Protein 5ID6 (pdb70)

Nearest PDB structures (foldseek):
  8y03-assembly1_A  TM=9.997E-01  e=0.000E+00  Lachnospiraceae bacterium ND2006
  8y06-assembly1_A  TM=8.267E-01  e=0.000E+00  Lachnospiraceae bacterium ND2006
  6nme-assembly1_A  TM=9.665E-01  e=0.000E+00  Lachnospiraceae bacterium ND2006
  6nmc-assembly1_A  TM=9.137E-01  e=0.000E+00  Lachnospiraceae bacterium ND2006
  6p7n-assembly1_E  TM=9.676E-01  e=0.000E+00  Lachnospiraceae bacterium ND2006

Foldseek 3Di:
DDFLLVQFWLADWDWDKDKFFWFWDDCQVVLCVVVVLCVLQVVLVVCLVVLLVLLLVVVQVLLVVLLVVDFQPLQVVQLCCAQVLPPDPCPCVVNVVSLLVQLVRQLCSSVVDPCNPPRLDLVCLCPVSCVPDPVNNPVSNSCRLVSVSCNVVSVLQNCSDSPCDPNHLSVLQRLAQVVLLSVVVLCVVCVPLADPCQFCNCLVVLLPVPDGPVQSNDRSCSSVCSRQSVLVSQVCQQQWDCSVDNPIRHHPQVSLVVVCVVVLRLRFGGDGGDHDSAAADFPVRLLVVCLAQPPCPHLLVVLLVLVLVLLVCLVSFDLQQWKFFDDQLQQVLCCQQVNGRCQVVVVLVVVVCVVVPDPVHFQDPVNVVVVVVVSNVQLIDGSVRVCVSPDPPGRSSVSVSVVLNVLSVQLVVLCVVLVVSNDPPDDDDDGDLVCLPNLVNVSNLVSLVVSLVSLVRTDSSDVDGRHSSSSVRSVNVSNVSSVVSVRHVVRSLCNSQDDLFDFDKTFRCSPASQCWWEAAPPQLRVFWYKWADDPWIHIKGDNVQSCVQVDFDLDPVPAKIWTKYAFADPQCVVLCCPCVPVVVCVDDDDPLLVVCVVVVLQADDVHDLVSVLVNLVSSVVSQVVDVVQVVRWDQDADDSNPDPGNVVRRLSCNLGRTDMDTDIGGRVSVVVCCVVSVMITIGDDPCPDPPNDFQDDLVVLVVLCHDPLDSQHKHWTIPKIKMGAAGDAQVPWDKDAAQDWDADDFPQPPDGTDHHRHMDTPPVVRNHGIMMMMTMMMASNRRPDYDDLQLSLLLCLLPDPKAKEWFWDFDLLARIWIFIAILQLFTPFTDGVQKQWDDDPNDITIHRLSVVLVVLVVVCVVSVNRSNSVVVNLVSLLVSLVSVLVVVVVVCVVRVHFYFAALCVVPDDDPSGPQDPVSVLVSVLNQVPLCFADSPDDQVPQRHVSTTGHQFDHDDDSNPAADTGSYHHAHLPLQQQAFLLARDHDPADQADDDLVVLLLVLVQWPAWADPVVRKIKTWHFCVSGHNPVQADVRTFIFIFPDWAWDLVPPCGTDTGRQSVVVVVLCVVQVHDRVDISCSVVLSVDDDVVSRNVVCSVSSAQHDDVVDSQASKHWHRGDHPVGDTDILCVVLDDGRDRAHNHSSRSSSSLSRVLVSLQSVQSNVDDSVCSVPDGSHDDSNSSSVSSRPSSD

Organism: NCBI:txid1410628

Structure (mmCIF, N/CA/C/O backbone):
data_5ID6
#
_entry.id   5ID6
#
_cell.length_a   168.352
_cell.length_b   83.011
_cell.length_c   124.086
_cell.angle_alpha   90.00
_cell.angle_beta   106.72
_cell.angle_gamma   90.00
#
_symmetry.space_group_name_H-M   'C 1 2 1'
#
loop_
_entity.id
_entity.type
_entity.pdbx_description
1 polymer Cpf1
2 polymer "RNA (5'-R(P*AP*AP*UP*UP*UP*CP*UP*AP*CP*UP*AP*AP*GP*UP*GP*UP*AP*GP*AP*UP*C)-3')"
3 non-polymer 'MAGNESIUM ION'
4 water water
#
loop_
_atom_site.group_PDB
_atom_site.id
_atom_site.type_symbol
_atom_site.label_atom_id
_atom_site.label_alt_id
_atom_site.label_comp_id
_atom_site.label_asym_id
_atom_site.label_entity_id
_atom_site.label_seq_id
_atom_site.pdbx_PDB_ins_code
_atom_site.Cartn_x
_atom_site.Cartn_y
_atom_site.Cartn_z
_atom_site.occupancy
_atom_site.B_iso_or_equiv
_atom_site.auth_seq_id
_atom_site.auth_comp_id
_atom_site.auth_asym_id
_atom_site.auth_atom_id
_atom_site.pdbx_PDB_model_num
ATOM 1 N N . ALA A 1 1 ? 46.923 40.745 21.864 1.00 76.12 0 ALA A N 1
ATOM 2 C CA . ALA A 1 1 ? 45.760 40.408 21.053 1.00 78.78 0 ALA A CA 1
ATOM 3 C C . ALA A 1 1 ? 46.078 39.406 19.930 1.00 79.90 0 ALA A C 1
ATOM 4 O O . ALA A 1 1 ? 46.536 39.803 18.863 1.00 77.83 0 ALA A O 1
ATOM 6 N N . ALA A 1 2 ? 45.818 38.116 20.186 1.00 81.03 1 ALA A N 1
ATOM 7 C CA . ALA A 1 2 ? 46.123 37.027 19.245 1.00 71.00 1 ALA A CA 1
ATOM 8 C C . ALA A 1 2 ? 45.213 35.787 19.439 1.00 67.62 1 ALA A C 1
ATOM 9 O O . ALA A 1 2 ? 44.133 35.884 20.004 1.00 71.60 1 ALA A O 1
ATOM 11 N N . SER A 1 3 ? 45.652 34.629 18.955 1.00 60.06 2 SER A N 1
ATOM 12 C CA . SER A 1 3 ? 44.870 33.407 19.087 1.00 58.11 2 SER A CA 1
ATOM 13 C C . SER A 1 3 ? 45.081 32.776 20.449 1.00 61.40 2 SER A C 1
ATOM 14 O O . SER A 1 3 ? 46.060 33.073 21.144 1.00 66.06 2 SER A O 1
ATOM 17 N N . LYS A 1 4 ? 44.166 31.889 20.829 1.00 51.86 3 LYS A N 1
ATOM 18 C CA . LYS A 1 4 ? 44.256 31.261 22.130 1.00 45.52 3 LYS A CA 1
ATOM 19 C C . LYS A 1 4 ? 45.434 30.293 22.152 1.00 46.43 3 LYS A C 1
ATOM 20 O O . LYS A 1 4 ? 46.140 30.207 23.147 1.00 49.84 3 LYS A O 1
ATOM 26 N N . LEU A 1 5 ? 45.664 29.589 21.050 1.00 44.34 4 LEU A N 1
ATOM 27 C CA . LEU A 1 5 ? 46.850 28.720 20.951 1.00 62.46 4 LEU A CA 1
ATOM 28 C C . LEU A 1 5 ? 48.200 29.431 21.191 1.00 58.99 4 LEU A C 1
ATOM 29 O O . LEU A 1 5 ? 49.087 28.870 21.830 1.00 63.09 4 LEU A O 1
ATOM 34 N N . GLU A 1 6 ? 48.354 30.646 20.668 1.00 63.24 5 GLU A N 1
ATOM 35 C CA . GLU A 1 6 ? 49.589 31.444 20.867 1.00 67.59 5 GLU A CA 1
ATOM 36 C C . GLU A 1 6 ? 50.133 31.416 22.305 1.00 64.96 5 GLU A C 1
ATOM 37 O O . GLU A 1 6 ? 51.340 31.484 22.530 1.00 62.03 5 GLU A O 1
ATOM 43 N N . LYS A 1 7 ? 49.231 31.316 23.275 1.00 55.84 6 LYS A N 1
ATOM 44 C CA . LYS A 1 7 ? 49.623 31.380 24.664 1.00 58.62 6 LYS A CA 1
ATOM 45 C C . LYS A 1 7 ? 50.237 30.066 25.127 1.00 58.78 6 LYS A C 1
ATOM 46 O O . LYS A 1 7 ? 50.728 29.979 26.248 1.00 64.52 6 LYS A O 1
ATOM 52 N N . PHE A 1 8 ? 50.210 29.036 24.283 1.00 54.75 7 PHE A N 1
ATOM 53 C CA . PHE A 1 8 ? 50.590 27.707 24.751 1.00 46.26 7 PHE A CA 1
ATOM 54 C C . PHE A 1 8 ? 51.873 27.146 24.119 1.00 46.65 7 PHE A C 1
ATOM 55 O O . PHE A 1 8 ? 51.843 26.140 23.390 1.00 54.66 7 PHE A O 1
ATOM 63 N N . THR A 1 9 ? 52.998 27.797 24.402 1.00 48.36 8 THR A N 1
ATOM 64 C CA . THR A 1 9 ? 54.303 27.341 23.952 1.00 60.56 8 THR A CA 1
ATOM 65 C C . THR A 1 9 ? 55.295 27.398 25.084 1.00 50.39 8 THR A C 1
ATOM 66 O O . THR A 1 9 ? 55.133 28.182 25.996 1.00 64.38 8 THR A O 1
ATOM 70 N N . ASN A 1 10 ? 56.345 26.587 24.995 1.00 56.94 9 ASN A N 1
ATOM 71 C CA . ASN A 1 10 ? 57.415 26.586 25.976 1.00 52.18 9 ASN A CA 1
ATOM 72 C C . ASN A 1 10 ? 56.851 26.495 27.399 1.00 67.29 9 ASN A C 1
ATOM 73 O O . ASN A 1 10 ? 57.231 27.270 28.272 1.00 61.57 9 ASN A O 1
ATOM 78 N N . CYS A 1 11 ? 55.924 25.555 27.613 1.00 66.88 10 CYS A N 1
ATOM 79 C CA . CYS A 1 11 ? 55.180 25.429 28.876 1.00 59.79 10 CYS A CA 1
ATOM 80 C C . CYS A 1 11 ? 55.805 24.448 29.853 1.00 58.86 10 CYS A C 1
ATOM 81 O O . CYS A 1 11 ? 55.981 24.754 31.028 1.00 56.54 10 CYS A O 1
ATOM 84 N N . TYR A 1 12 ? 56.091 23.248 29.372 1.00 59.97 11 TYR A N 1
ATOM 85 C CA . TYR A 1 12 ? 56.774 22.248 30.174 1.00 57.99 11 TYR A CA 1
ATOM 86 C C . TYR A 1 12 ? 57.646 21.352 29.298 1.00 51.95 11 TYR A C 1
ATOM 87 O O . TYR A 1 12 ? 57.402 21.180 28.109 1.00 53.12 11 TYR A O 1
ATOM 96 N N . SER A 1 13 ? 58.656 20.771 29.918 1.00 53.05 12 SER A N 1
ATOM 97 C CA . SER A 1 13 ? 59.618 19.964 29.220 1.00 55.86 12 SER A CA 1
ATOM 98 C C . SER A 1 13 ? 59.044 18.594 28.968 1.00 49.20 12 SER A C 1
ATOM 99 O O . SER A 1 13 ? 58.155 18.146 29.661 1.00 59.19 12 SER A O 1
ATOM 102 N N . LEU A 1 14 ? 59.566 17.935 27.953 1.00 49.00 13 LEU A N 1
ATOM 103 C CA . LEU A 1 14 ? 59.040 16.654 27.541 1.00 53.12 13 LEU A CA 1
ATOM 104 C C . LEU A 1 14 ? 60.240 15.944 26.973 1.00 58.31 13 LEU A C 1
ATOM 105 O O . LEU A 1 14 ? 61.122 16.580 26.410 1.00 57.21 13 LEU A O 1
ATOM 110 N N . SER A 1 15 ? 60.313 14.637 27.149 1.00 60.09 14 SER A N 1
ATOM 111 C CA . SER A 1 15 ? 61.469 13.935 26.637 1.00 58.92 14 SER A CA 1
ATOM 112 C C . SER A 1 15 ? 61.050 12.811 25.693 1.00 63.59 14 SER A C 1
ATOM 113 O O . SER A 1 15 ? 60.053 12.139 25.927 1.00 57.25 14 SER A O 1
ATOM 116 N N . LYS A 1 16 ? 61.807 12.637 24.606 1.00 71.55 15 LYS A N 1
ATOM 117 C CA . LYS A 1 16 ? 61.526 11.617 23.594 1.00 46.86 15 LYS A CA 1
ATOM 118 C C . LYS A 1 16 ? 62.785 10.904 23.147 1.00 48.08 15 LYS A C 1
ATOM 119 O O . LYS A 1 16 ? 63.883 11.464 23.219 1.00 55.62 15 LYS A O 1
ATOM 125 N N . THR A 1 17 ? 62.649 9.669 22.674 1.00 51.55 16 THR A N 1
ATOM 126 C CA . THR A 1 17 ? 63.800 9.029 22.078 1.00 56.92 16 THR A CA 1
ATOM 127 C C . THR A 1 17 ? 63.577 8.673 20.604 1.00 64.07 16 THR A C 1
ATOM 128 O O . THR A 1 17 ? 62.603 8.007 20.256 1.00 48.88 16 THR A O 1
ATOM 132 N N . LEU A 1 18 ? 64.486 9.161 19.753 1.00 68.83 17 LEU A N 1
ATOM 133 C CA . LEU A 1 18 ? 64.460 8.888 18.316 1.00 61.10 17 LEU A CA 1
ATOM 134 C C . LEU A 1 18 ? 65.253 7.628 18.051 1.00 61.22 17 LEU A C 1
ATOM 135 O O . LEU A 1 18 ? 66.323 7.422 18.639 1.00 59.77 17 LEU A O 1
ATOM 140 N N . ARG A 1 19 ? 64.722 6.775 17.182 1.00 63.07 18 ARG A N 1
ATOM 141 C CA . ARG A 1 19 ? 65.449 5.593 16.747 1.00 62.08 18 ARG A CA 1
ATOM 142 C C . ARG A 1 19 ? 65.978 5.760 15.323 1.00 61.10 18 ARG A C 1
ATOM 143 O O . ARG A 1 19 ? 65.359 6.422 14.481 1.00 57.06 18 ARG A O 1
ATOM 151 N N . PHE A 1 20 ? 67.142 5.171 15.070 1.00 58.15 19 PHE A N 1
ATOM 152 C CA . PHE A 1 20 ? 67.677 5.118 13.725 1.00 58.98 19 PHE A CA 1
ATOM 153 C C . PHE A 1 20 ? 68.323 3.771 13.475 1.00 65.69 19 PHE A C 1
ATOM 154 O O . PHE A 1 20 ? 68.577 3.001 14.400 1.00 63.12 19 PHE A O 1
ATOM 162 N N . LYS A 1 21 ? 68.581 3.505 12.201 1.00 67.20 20 LYS A N 1
ATOM 163 C CA . LYS A 1 21 ? 69.377 2.375 11.766 1.00 64.20 20 LYS A CA 1
ATOM 164 C C . LYS A 1 21 ? 70.812 2.880 11.853 1.00 70.26 20 LYS A C 1
ATOM 165 O O . LYS A 1 21 ? 71.040 4.072 11.658 1.00 66.07 20 LYS A O 1
ATOM 171 N N . ALA A 1 22 ? 71.767 2.008 12.181 1.00 56.02 21 ALA A N 1
ATOM 172 C CA . ALA A 1 22 ? 73.171 2.394 12.149 1.00 72.02 21 ALA A CA 1
ATOM 173 C C . ALA A 1 22 ? 73.954 1.577 11.110 1.00 70.34 21 ALA A C 1
ATOM 174 O O . ALA A 1 22 ? 74.260 0.410 11.349 1.00 76.09 21 ALA A O 1
ATOM 176 N N . ILE A 1 23 ? 74.279 2.185 9.967 1.00 69.59 22 ILE A N 1
ATOM 177 C CA . ILE A 1 23 ? 74.904 1.436 8.854 1.00 65.60 22 ILE A CA 1
ATOM 178 C C . ILE A 1 23 ? 76.425 1.393 8.933 1.00 69.23 22 ILE A C 1
ATOM 179 O O . ILE A 1 23 ? 77.076 2.396 8.653 1.00 69.62 22 ILE A O 1
ATOM 184 N N . PRO A 1 24 ? 76.992 0.227 9.302 1.00 75.80 23 PRO A N 1
ATOM 185 C CA . PRO A 1 24 ? 78.452 0.105 9.450 1.00 75.42 23 PRO A CA 1
ATOM 186 C C . PRO A 1 24 ? 79.128 0.515 8.160 1.00 76.29 23 PRO A C 1
ATOM 187 O O . PRO A 1 24 ? 78.690 0.081 7.104 1.00 77.90 23 PRO A O 1
ATOM 191 N N . VAL A 1 25 ? 80.136 1.378 8.259 1.00 79.24 24 VAL A N 1
ATOM 192 C CA . VAL A 1 25 ? 80.894 1.885 7.111 1.00 78.57 24 VAL A CA 1
ATOM 193 C C . VAL A 1 25 ? 82.257 1.209 6.994 1.00 73.38 24 VAL A C 1
ATOM 194 O O . VAL A 1 25 ? 83.012 1.186 7.955 1.00 86.47 24 VAL A O 1
ATOM 198 N N . GLY A 1 26 ? 82.581 0.680 5.820 1.00 77.84 25 GLY A N 1
ATOM 199 C CA . GLY A 1 26 ? 83.952 0.297 5.512 1.00 76.44 25 GLY A CA 1
ATOM 200 C C . GLY A 1 26 ? 84.376 -1.064 6.024 1.00 83.73 25 GLY A C 1
ATOM 201 O O . GLY A 1 26 ? 83.779 -2.085 5.686 1.00 81.91 25 GLY A O 1
ATOM 202 N N . LYS A 1 27 ? 85.415 -1.083 6.847 1.00 80.00 26 LYS A N 1
ATOM 203 C CA . LYS A 1 27 ? 85.955 -2.344 7.346 1.00 103.48 26 LYS A CA 1
ATOM 204 C C . LYS A 1 27 ? 85.538 -2.587 8.790 1.00 98.30 26 LYS A C 1
ATOM 205 O O . LYS A 1 27 ? 85.890 -3.598 9.392 1.00 91.18 26 LYS A O 1
ATOM 211 N N . THR A 1 28 ? 84.779 -1.633 9.320 1.00 100.89 27 THR A N 1
ATOM 212 C CA . THR A 1 28 ? 84.166 -1.698 10.642 1.00 97.01 27 THR A CA 1
ATOM 213 C C . THR A 1 28 ? 83.592 -3.062 11.008 1.00 90.63 27 THR A C 1
ATOM 214 O O . THR A 1 28 ? 83.935 -3.626 12.054 1.00 85.52 27 THR A O 1
ATOM 218 N N . GLN A 1 29 ? 82.720 -3.588 10.150 1.00 75.92 28 GLN A N 1
ATOM 219 C CA . GLN A 1 29 ? 82.097 -4.883 10.412 1.00 85.52 28 GLN A CA 1
ATOM 220 C C . GLN A 1 29 ? 83.136 -6.013 10.490 1.00 88.22 28 GLN A C 1
ATOM 221 O O . GLN A 1 29 ? 83.081 -6.844 11.403 1.00 92.65 28 GLN A O 1
ATOM 227 N N . GLU A 1 30 ? 84.089 -6.024 9.556 1.00 90.28 29 GLU A N 1
ATOM 228 C CA . GLU A 1 30 ? 85.179 -6.998 9.578 1.00 90.53 29 GLU A CA 1
ATOM 229 C C . GLU A 1 30 ? 85.953 -6.933 10.900 1.00 92.53 29 GLU A C 1
ATOM 230 O O . GLU A 1 30 ? 86.224 -7.953 11.532 1.00 92.57 29 GLU A O 1
ATOM 236 N N . ASN A 1 31 ? 86.302 -5.721 11.311 1.00 92.20 30 ASN A N 1
ATOM 237 C CA . ASN A 1 31 ? 87.021 -5.517 12.554 1.00 94.06 30 ASN A CA 1
ATOM 238 C C . ASN A 1 31 ? 86.195 -5.992 13.750 1.00 98.93 30 ASN A C 1
ATOM 239 O O . ASN A 1 31 ? 86.696 -6.726 14.610 1.00 101.75 30 ASN A O 1
ATOM 244 N N . ILE A 1 32 ? 84.930 -5.575 13.794 1.00 82.85 31 ILE A N 1
ATOM 245 C CA . ILE A 1 32 ? 84.012 -6.015 14.842 1.00 81.57 31 ILE A CA 1
ATOM 246 C C . ILE A 1 32 ? 83.955 -7.539 14.962 1.00 104.57 31 ILE A C 1
ATOM 247 O O . ILE A 1 32 ? 84.022 -8.078 16.068 1.00 107.42 31 ILE A O 1
ATOM 252 N N . ASP A 1 33 ? 83.869 -8.233 13.826 1.00 100.91 32 ASP A N 1
ATOM 253 C CA . ASP A 1 33 ? 83.873 -9.696 13.828 1.00 97.94 32 ASP A CA 1
ATOM 254 C C . ASP A 1 33 ? 85.214 -10.282 14.243 1.00 106.05 32 ASP A C 1
ATOM 255 O O . ASP A 1 33 ? 85.267 -11.181 15.079 1.00 112.64 32 ASP A O 1
ATOM 260 N N . ASN A 1 34 ? 86.297 -9.794 13.648 1.00 107.10 33 ASN A N 1
ATOM 261 C CA . ASN A 1 34 ? 87.610 -10.336 13.968 1.00 113.35 33 ASN A CA 1
ATOM 262 C C . ASN A 1 34 ? 87.913 -10.172 15.450 1.00 106.22 33 ASN A C 1
ATOM 263 O O . ASN A 1 34 ? 88.301 -11.124 16.129 1.00 105.02 33 ASN A O 1
ATOM 268 N N . LYS A 1 35 ? 87.690 -8.966 15.954 1.00 101.32 34 LYS A N 1
ATOM 269 C CA . LYS A 1 35 ? 87.963 -8.667 17.351 1.00 101.22 34 LYS A CA 1
ATOM 270 C C . LYS A 1 35 ? 86.865 -9.242 18.241 1.00 103.97 34 LYS A C 1
ATOM 271 O O . LYS A 1 35 ? 86.917 -9.127 19.467 1.00 92.36 34 LYS A O 1
ATOM 277 N N . ARG A 1 36 ? 85.874 -9.860 17.603 1.00 100.84 35 ARG A N 1
ATOM 278 C CA . ARG A 1 36 ? 84.859 -10.636 18.299 1.00 102.19 35 ARG A CA 1
ATOM 279 C C . ARG A 1 36 ? 84.115 -9.838 19.369 1.00 105.59 35 ARG A C 1
ATOM 280 O O . ARG A 1 36 ? 83.669 -10.395 20.373 1.00 102.11 35 ARG A O 1
ATOM 288 N N . LEU A 1 37 ? 83.977 -8.537 19.135 1.00 108.63 36 LEU A N 1
ATOM 289 C CA . LEU A 1 37 ? 83.381 -7.627 20.108 1.00 108.15 36 LEU A CA 1
ATOM 290 C C . LEU A 1 37 ? 81.939 -7.988 20.472 1.00 102.43 36 LEU A C 1
ATOM 291 O O . LEU A 1 37 ? 81.525 -7.835 21.625 1.00 99.76 36 LEU A O 1
ATOM 296 N N . LEU A 1 38 ? 81.198 -8.498 19.494 1.00 103.09 37 LEU A N 1
ATOM 297 C CA . LEU A 1 38 ? 79.761 -8.710 19.627 1.00 103.59 37 LEU A CA 1
ATOM 298 C C . LEU A 1 38 ? 79.366 -9.835 20.573 1.00 111.07 37 LEU A C 1
ATOM 299 O O . LEU A 1 38 ? 78.471 -9.670 21.413 1.00 110.74 37 LEU A O 1
ATOM 304 N N . VAL A 1 39 ? 80.023 -10.981 20.414 1.00 113.49 38 VAL A N 1
ATOM 305 C CA . VAL A 1 39 ? 79.605 -12.221 21.070 1.00 113.19 38 VAL A CA 1
ATOM 306 C C . VAL A 1 39 ? 79.429 -12.093 22.589 1.00 111.55 38 VAL A C 1
ATOM 307 O O . VAL A 1 39 ? 78.550 -12.732 23.181 1.00 108.00 38 VAL A O 1
ATOM 311 N N . GLU A 1 40 ? 80.250 -11.246 23.202 1.00 114.27 39 GLU A N 1
ATOM 312 C CA . GLU A 1 40 ? 80.097 -10.916 24.613 1.00 117.83 39 GLU A CA 1
ATOM 313 C C . GLU A 1 40 ? 78.658 -10.496 24.922 1.00 112.00 39 GLU A C 1
ATOM 314 O O . GLU A 1 40 ? 78.019 -11.012 25.841 1.00 109.01 39 GLU A O 1
ATOM 320 N N . ASP A 1 41 ? 78.148 -9.565 24.129 1.00 108.24 40 ASP A N 1
ATOM 321 C CA . ASP A 1 41 ? 76.820 -9.020 24.360 1.00 99.93 40 ASP A CA 1
ATOM 322 C C . ASP A 1 41 ? 75.717 -9.984 23.926 1.00 93.71 40 ASP A C 1
ATOM 323 O O . ASP A 1 41 ? 74.583 -9.903 24.402 1.00 94.91 40 ASP A O 1
ATOM 328 N N . GLU A 1 42 ? 76.058 -10.915 23.044 1.00 87.67 41 GLU A N 1
ATOM 329 C CA . GLU A 1 42 ? 75.070 -11.842 22.519 1.00 83.87 41 GLU A CA 1
ATOM 330 C C . GLU A 1 42 ? 74.810 -13.019 23.454 1.00 79.77 41 GLU A C 1
ATOM 331 O O . GLU A 1 42 ? 73.660 -13.425 23.622 1.00 78.71 41 GLU A O 1
ATOM 337 N N . LYS A 1 43 ? 75.860 -13.580 24.053 1.00 77.15 42 LYS A N 1
ATOM 338 C CA . LYS A 1 43 ? 75.645 -14.680 24.992 1.00 83.54 42 LYS A CA 1
ATOM 339 C C . LYS A 1 43 ? 74.930 -14.210 26.251 1.00 93.94 42 LYS A C 1
ATOM 340 O O . LYS A 1 43 ? 74.103 -14.932 26.804 1.00 101.13 42 LYS A O 1
ATOM 346 N N . ARG A 1 44 ? 75.256 -13.004 26.705 1.00 89.82 43 ARG A N 1
ATOM 347 C CA . ARG A 1 44 ? 74.561 -12.413 27.842 1.00 86.06 43 ARG A CA 1
ATOM 348 C C . ARG A 1 44 ? 73.079 -12.426 27.555 1.00 80.47 43 ARG A C 1
ATOM 349 O O . ARG A 1 44 ? 72.279 -12.740 28.422 1.00 81.16 43 ARG A O 1
ATOM 357 N N . ALA A 1 45 ? 72.737 -12.098 26.312 1.00 82.18 44 ALA A N 1
ATOM 358 C CA . ALA A 1 45 ? 71.363 -12.126 25.830 1.00 79.30 44 ALA A CA 1
ATOM 359 C C . ALA A 1 45 ? 70.764 -13.529 25.922 1.00 78.29 44 ALA A C 1
ATOM 360 O O . ALA A 1 45 ? 69.581 -13.686 26.241 1.00 76.53 44 ALA A O 1
ATOM 362 N N . GLU A 1 46 ? 71.587 -14.537 25.642 1.00 80.67 45 GLU A N 1
ATOM 363 C CA . GLU A 1 46 ? 71.198 -15.938 25.787 1.00 85.24 45 GLU A CA 1
ATOM 364 C C . GLU A 1 46 ? 70.982 -16.333 27.257 1.00 89.65 45 GLU A C 1
ATOM 365 O O . GLU A 1 46 ? 69.947 -16.892 27.607 1.00 100.01 45 GLU A O 1
ATOM 371 N N . ASP A 1 47 ? 71.949 -16.036 28.117 1.00 82.75 46 ASP A N 1
ATOM 372 C CA . ASP A 1 47 ? 71.881 -16.459 29.515 1.00 92.92 46 ASP A CA 1
ATOM 373 C C . ASP A 1 47 ? 71.009 -15.576 30.405 1.00 94.74 46 ASP A C 1
ATOM 374 O O . ASP A 1 47 ? 70.799 -15.893 31.580 1.00 95.45 46 ASP A O 1
ATOM 379 N N . TYR A 1 48 ? 70.539 -14.459 29.862 1.00 94.78 47 TYR A N 1
ATOM 380 C CA . TYR A 1 48 ? 69.660 -13.566 30.601 1.00 90.71 47 TYR A CA 1
ATOM 381 C C . TYR A 1 48 ? 68.516 -14.374 31.212 1.00 95.37 47 TYR A C 1
ATOM 382 O O . TYR A 1 48 ? 68.315 -14.354 32.429 1.00 100.84 47 TYR A O 1
ATOM 391 N N . LYS A 1 49 ? 67.799 -15.118 30.372 1.00 94.02 48 LYS A N 1
ATOM 392 C CA . LYS A 1 49 ? 66.688 -15.953 30.827 1.00 94.18 48 LYS A CA 1
ATOM 393 C C . LYS A 1 49 ? 67.136 -16.947 31.913 1.00 96.38 48 LYS A C 1
ATOM 394 O O . LYS A 1 49 ? 66.384 -17.263 32.843 1.00 99.54 48 LYS A O 1
ATOM 400 N N . GLY A 1 50 ? 68.372 -17.418 31.794 1.00 89.77 49 GLY A N 1
ATOM 401 C CA . GLY A 1 50 ? 68.916 -18.392 32.722 1.00 92.50 49 GLY A CA 1
ATOM 402 C C . GLY A 1 50 ? 69.128 -17.791 34.094 1.00 100.64 49 GLY A C 1
ATOM 403 O O . GLY A 1 50 ? 68.686 -18.344 35.102 1.00 106.12 49 GLY A O 1
ATOM 404 N N . VAL A 1 51 ? 69.801 -16.647 34.132 1.00 96.02 50 VAL A N 1
ATOM 405 C CA . VAL A 1 51 ? 70.043 -15.946 35.385 1.00 93.21 50 VAL A CA 1
ATOM 406 C C . VAL A 1 51 ? 68.730 -15.561 36.084 1.00 93.55 50 VAL A C 1
ATOM 407 O O . VAL A 1 51 ? 68.626 -15.600 37.316 1.00 97.38 50 VAL A O 1
ATOM 411 N N . LYS A 1 52 ? 67.723 -15.217 35.291 1.00 90.56 51 LYS A N 1
ATOM 412 C CA . LYS A 1 52 ? 66.417 -14.861 35.834 1.00 89.72 51 LYS A CA 1
ATOM 413 C C . LYS A 1 52 ? 65.848 -15.990 36.680 1.00 90.13 51 LYS A C 1
ATOM 414 O O . LYS A 1 52 ? 65.223 -15.749 37.708 1.00 90.21 51 LYS A O 1
ATOM 420 N N . LYS A 1 53 ? 66.071 -17.223 36.240 1.00 90.64 52 LYS A N 1
ATOM 421 C CA . LYS A 1 53 ? 65.559 -18.382 36.954 1.00 88.96 52 LYS A CA 1
ATOM 422 C C . LYS A 1 53 ? 66.295 -18.539 38.274 1.00 87.59 52 LYS A C 1
ATOM 423 O O . LYS A 1 53 ? 65.698 -18.911 39.280 1.00 89.85 52 LYS A O 1
ATOM 429 N N . LEU A 1 54 ? 67.588 -18.236 38.266 1.00 85.23 53 LEU A N 1
ATOM 430 C CA . LEU A 1 54 ? 68.386 -18.303 39.473 1.00 90.32 53 LEU A CA 1
ATOM 431 C C . LEU A 1 54 ? 68.001 -17.184 40.448 1.00 93.96 53 LEU A C 1
ATOM 432 O O . LEU A 1 54 ? 68.068 -17.364 41.665 1.00 98.74 53 LEU A O 1
ATOM 437 N N . LEU A 1 55 ? 67.602 -16.029 39.924 1.00 93.15 54 LEU A N 1
ATOM 438 C CA . LEU A 1 55 ? 67.090 -14.963 40.790 1.00 93.93 54 LEU A CA 1
ATOM 439 C C . LEU A 1 55 ? 65.776 -15.386 41.452 1.00 96.74 54 LEU A C 1
ATOM 440 O O . LEU A 1 55 ? 65.578 -15.165 42.642 1.00 103.66 54 LEU A O 1
ATOM 445 N N . ASP A 1 56 ? 64.889 -16.002 40.674 1.00 93.37 55 ASP A N 1
ATOM 446 C CA . ASP A 1 56 ? 63.670 -16.594 41.212 1.00 89.25 55 ASP A CA 1
ATOM 447 C C . ASP A 1 56 ? 63.972 -17.670 42.258 1.00 94.76 55 ASP A C 1
ATOM 448 O O . ASP A 1 56 ? 63.166 -17.916 43.153 1.00 97.91 55 ASP A O 1
ATOM 453 N N . ARG A 1 57 ? 65.126 -18.319 42.145 1.00 96.37 56 ARG A N 1
ATOM 454 C CA . ARG A 1 57 ? 65.471 -19.352 43.101 1.00 98.36 56 ARG A CA 1
ATOM 455 C C . ARG A 1 57 ? 65.698 -18.711 44.458 1.00 100.13 56 ARG A C 1
ATOM 456 O O . ARG A 1 57 ? 65.024 -19.057 45.425 1.00 104.04 56 ARG A O 1
ATOM 464 N N . TYR A 1 58 ? 66.623 -17.759 44.525 1.00 97.66 57 TYR A N 1
ATOM 465 C CA . TYR A 1 58 ? 66.909 -17.088 45.790 1.00 99.95 57 TYR A CA 1
ATOM 466 C C . TYR A 1 58 ? 65.691 -16.344 46.346 1.00 100.32 57 TYR A C 1
ATOM 467 O O . TYR A 1 58 ? 65.509 -16.238 47.562 1.00 103.98 57 TYR A O 1
ATOM 476 N N . TYR A 1 59 ? 64.867 -15.822 45.451 1.00 97.38 58 TYR A N 1
ATOM 477 C CA . TYR A 1 59 ? 63.647 -15.150 45.853 1.00 97.47 58 TYR A CA 1
ATOM 478 C C . TYR A 1 59 ? 62.731 -16.129 46.584 1.00 101.19 58 TYR A C 1
ATOM 479 O O . TYR A 1 59 ? 62.066 -15.760 47.549 1.00 102.76 58 TYR A O 1
ATOM 488 N N . LEU A 1 60 ? 62.716 -17.382 46.131 1.00 99.95 59 LEU A N 1
ATOM 489 C CA . LEU A 1 60 ? 61.821 -18.391 46.691 1.00 97.92 59 LEU A CA 1
ATOM 490 C C . LEU A 1 60 ? 62.348 -18.966 48.010 1.00 105.50 59 LEU A C 1
ATOM 491 O O . LEU A 1 60 ? 61.572 -19.373 48.877 1.00 101.84 59 LEU A O 1
ATOM 496 N N . SER A 1 61 ? 63.669 -19.012 48.148 1.00 111.17 60 SER A N 1
ATOM 497 C CA . SER A 1 61 ? 64.275 -19.361 49.419 1.00 114.24 60 SER A CA 1
ATOM 498 C C . SER A 1 61 ? 64.008 -18.237 50.410 1.00 119.39 60 SER A C 1
ATOM 499 O O . SER A 1 61 ? 63.727 -18.481 51.586 1.00 124.99 60 SER A O 1
ATOM 502 N N . PHE A 1 62 ? 64.101 -17.003 49.925 1.00 116.89 61 PHE A N 1
ATOM 503 C CA . PHE A 1 62 ? 63.829 -15.833 50.750 1.00 110.44 61 PHE A CA 1
ATOM 504 C C . PHE A 1 62 ? 62.396 -15.843 51.270 1.00 106.49 61 PHE A C 1
ATOM 505 O O . PHE A 1 62 ? 62.181 -15.843 52.486 1.00 104.06 61 PHE A O 1
ATOM 513 N N . ILE A 1 63 ? 61.431 -15.839 50.344 1.00 99.32 62 ILE A N 1
ATOM 514 C CA . ILE A 1 63 ? 60.009 -15.920 50.683 1.00 97.09 62 ILE A CA 1
ATOM 515 C C . ILE A 1 63 ? 59.755 -17.012 51.719 1.00 104.18 62 ILE A C 1
ATOM 516 O O . ILE A 1 63 ? 58.913 -16.866 52.609 1.00 107.34 62 ILE A O 1
ATOM 521 N N . ASN A 1 64 ? 60.513 -18.094 51.622 1.00 104.67 63 ASN A N 1
ATOM 522 C CA . ASN A 1 64 ? 60.389 -19.164 52.593 1.00 111.97 63 ASN A CA 1
ATOM 523 C C . ASN A 1 64 ? 61.270 -19.049 53.827 1.00 119.54 63 ASN A C 1
ATOM 524 O O . ASN A 1 64 ? 61.357 -19.992 54.603 1.00 124.58 63 ASN A O 1
ATOM 529 N N . ASP A 1 65 ? 61.938 -17.916 54.004 1.00 121.08 64 ASP A N 1
ATOM 530 C CA . ASP A 1 65 ? 62.609 -17.658 55.268 1.00 124.14 64 ASP A CA 1
ATOM 531 C C . ASP A 1 65 ? 61.656 -16.811 56.091 1.00 117.75 64 ASP A C 1
ATOM 532 O O . ASP A 1 65 ? 61.481 -17.031 57.293 1.00 119.98 64 ASP A O 1
ATOM 537 N N . VAL A 1 66 ? 61.020 -15.853 55.427 1.00 104.09 65 VAL A N 1
ATOM 538 C CA . VAL A 1 66 ? 60.078 -14.977 56.097 1.00 105.56 65 VAL A CA 1
ATOM 539 C C . VAL A 1 66 ? 58.824 -15.746 56.491 1.00 112.71 65 VAL A C 1
ATOM 540 O O . VAL A 1 66 ? 58.258 -15.510 57.555 1.00 115.54 65 VAL A O 1
ATOM 544 N N . LEU A 1 67 ? 58.398 -16.673 55.638 1.00 114.23 66 LEU A N 1
ATOM 545 C CA . LEU A 1 67 ? 57.148 -17.394 55.874 1.00 112.80 66 LEU A CA 1
ATOM 546 C C . LEU A 1 67 ? 57.240 -18.475 56.960 1.00 118.85 66 LEU A C 1
ATOM 547 O O . LEU A 1 67 ? 56.259 -18.725 57.667 1.00 124.45 66 LEU A O 1
ATOM 552 N N . HIS A 1 68 ? 58.409 -19.097 57.112 1.00 117.42 67 HIS A N 1
ATOM 553 C CA . HIS A 1 68 ? 58.621 -20.044 58.208 1.00 123.05 67 HIS A CA 1
ATOM 554 C C . HIS A 1 68 ? 58.555 -19.343 59.560 1.00 121.28 67 HIS A C 1
ATOM 555 O O . HIS A 1 68 ? 58.332 -19.986 60.578 1.00 118.68 67 HIS A O 1
ATOM 562 N N . SER A 1 69 ? 58.745 -18.026 59.557 1.00 120.48 68 SER A N 1
ATOM 563 C CA . SER A 1 69 ? 59.027 -17.281 60.777 1.00 122.06 68 SER A CA 1
ATOM 564 C C . SER A 1 69 ? 57.850 -16.445 61.248 1.00 127.84 68 SER A C 1
ATOM 565 O O . SER A 1 69 ? 57.988 -15.636 62.167 1.00 133.99 68 SER A O 1
ATOM 568 N N . ILE A 1 70 ? 56.688 -16.639 60.642 1.00 127.12 69 ILE A N 1
ATOM 569 C CA . ILE A 1 70 ? 55.592 -15.705 60.875 1.00 127.05 69 ILE A CA 1
ATOM 570 C C . ILE A 1 70 ? 54.399 -16.233 61.669 1.00 126.05 69 ILE A C 1
ATOM 571 O O . ILE A 1 70 ? 53.892 -17.322 61.408 1.00 127.02 69 ILE A O 1
ATOM 576 N N . LYS A 1 71 ? 53.968 -15.433 62.642 1.00 123.74 70 LYS A N 1
ATOM 577 C CA . LYS A 1 71 ? 52.730 -15.671 63.371 1.00 119.18 70 LYS A CA 1
ATOM 578 C C . LYS A 1 71 ? 51.771 -14.480 63.218 1.00 115.93 70 LYS A C 1
ATOM 579 O O . LYS A 1 71 ? 52.003 -13.400 63.761 1.00 114.56 70 LYS A O 1
ATOM 585 N N . LEU A 1 72 ? 50.696 -14.680 62.465 1.00 114.66 71 LEU A N 1
ATOM 586 C CA . LEU A 1 72 ? 49.696 -13.639 62.259 1.00 113.52 71 LEU A CA 1
ATOM 587 C C . LEU A 1 72 ? 48.907 -13.356 63.537 1.00 117.16 71 LEU A C 1
ATOM 588 O O . LEU A 1 72 ? 48.224 -14.241 64.056 1.00 118.01 71 LEU A O 1
ATOM 593 N N . LYS A 1 73 ? 48.999 -12.125 64.037 1.00 119.20 72 LYS A N 1
ATOM 594 C CA . LYS A 1 73 ? 48.278 -11.724 65.246 1.00 122.27 72 LYS A CA 1
ATOM 595 C C . LYS A 1 73 ? 46.840 -11.331 64.933 1.00 119.26 72 LYS A C 1
ATOM 596 O O . LYS A 1 73 ? 45.901 -11.725 65.627 1.00 119.01 72 LYS A O 1
ATOM 602 N N . ASN A 1 74 ? 46.691 -10.553 63.870 1.00 119.37 73 ASN A N 1
ATOM 603 C CA . ASN A 1 74 ? 45.397 -10.152 63.337 1.00 120.99 73 ASN A CA 1
ATOM 604 C C . ASN A 1 74 ? 44.472 -11.349 63.063 1.00 126.82 73 ASN A C 1
ATOM 605 O O . ASN A 1 74 ? 43.247 -11.226 63.091 1.00 130.40 73 ASN A O 1
ATOM 610 N N . LEU A 1 75 ? 45.079 -12.503 62.807 1.00 127.72 74 LEU A N 1
ATOM 611 C CA . LEU A 1 75 ? 44.374 -13.710 62.376 1.00 124.92 74 LEU A CA 1
ATOM 612 C C . LEU A 1 75 ? 43.264 -14.207 63.302 1.00 128.24 74 LEU A C 1
ATOM 613 O O . LEU A 1 75 ? 42.136 -14.426 62.860 1.00 130.79 74 LEU A O 1
ATOM 618 N N . ASN A 1 76 ? 43.586 -14.406 64.576 1.00 126.22 75 ASN A N 1
ATOM 619 C CA . ASN A 1 76 ? 42.680 -15.117 65.468 1.00 123.28 75 ASN A CA 1
ATOM 620 C C . ASN A 1 76 ? 41.343 -14.418 65.683 1.00 120.41 75 ASN A C 1
ATOM 621 O O . ASN A 1 76 ? 40.324 -15.071 65.901 1.00 121.80 75 ASN A O 1
ATOM 626 N N . ASN A 1 77 ? 41.346 -13.094 65.612 1.00 115.44 76 ASN A N 1
ATOM 627 C CA . ASN A 1 77 ? 40.097 -12.353 65.615 1.00 113.23 76 ASN A CA 1
ATOM 628 C C . ASN A 1 77 ? 39.414 -12.498 64.272 1.00 109.82 76 ASN A C 1
ATOM 629 O O . ASN A 1 77 ? 38.183 -12.562 64.184 1.00 109.45 76 ASN A O 1
ATOM 634 N N . TYR A 1 78 ? 40.234 -12.545 63.226 1.00 107.90 77 TYR A N 1
ATOM 635 C CA . TYR A 1 78 ? 39.747 -12.547 61.849 1.00 99.76 77 TYR A CA 1
ATOM 636 C C . TYR A 1 78 ? 38.931 -13.790 61.532 1.00 89.96 77 TYR A C 1
ATOM 637 O O . TYR A 1 78 ? 37.819 -13.678 61.020 1.00 85.36 77 TYR A O 1
ATOM 646 N N . ILE A 1 79 ? 39.489 -14.963 61.818 1.00 91.60 78 ILE A N 1
ATOM 647 C CA . ILE A 1 79 ? 38.768 -16.218 61.630 1.00 101.87 78 ILE A CA 1
ATOM 648 C C . ILE A 1 79 ? 37.392 -16.148 62.286 1.00 108.04 78 ILE A C 1
ATOM 649 O O . ILE A 1 79 ? 36.379 -16.378 61.623 1.00 104.17 78 ILE A O 1
ATOM 654 N N . SER A 1 80 ? 37.367 -15.793 63.573 1.00 115.89 79 SER A N 1
ATOM 655 C CA . SER A 1 80 ? 36.123 -15.566 64.320 1.00 116.10 79 SER A CA 1
ATOM 656 C C . SER A 1 80 ? 35.172 -14.611 63.597 1.00 112.51 79 SER A C 1
ATOM 657 O O . SER A 1 80 ? 34.078 -15.008 63.202 1.00 111.57 79 SER A O 1
ATOM 660 N N . LEU A 1 81 ? 35.601 -13.367 63.398 1.00 108.33 80 LEU A N 1
ATOM 661 C CA . LEU A 1 81 ? 34.802 -12.380 62.666 1.00 109.96 80 LEU A CA 1
ATOM 662 C C . LEU A 1 81 ? 34.440 -12.799 61.236 1.00 114.39 80 LEU A C 1
ATOM 663 O O . LEU A 1 81 ? 33.555 -12.204 60.620 1.00 116.10 80 LEU A O 1
ATOM 668 N N . PHE A 1 82 ? 35.125 -13.813 60.712 1.00 113.60 81 PHE A N 1
ATOM 669 C CA . PHE A 1 82 ? 34.847 -14.310 59.371 1.00 110.94 81 PHE A CA 1
ATOM 670 C C . PHE A 1 82 ? 33.663 -15.270 59.361 1.00 108.07 81 PHE A C 1
ATOM 671 O O . PHE A 1 82 ? 32.651 -15.016 58.714 1.00 107.42 81 PHE A O 1
ATOM 679 N N . ARG A 1 83 ? 33.790 -16.380 60.074 1.00 110.59 82 ARG A N 1
ATOM 680 C CA . ARG A 1 83 ? 32.734 -17.385 60.074 1.00 115.53 82 ARG A CA 1
ATOM 681 C C . ARG A 1 83 ? 31.596 -17.034 61.033 1.00 119.22 82 ARG A C 1
ATOM 682 O O . ARG A 1 83 ? 30.749 -17.871 61.344 1.00 121.26 82 ARG A O 1
ATOM 690 N N . LYS A 1 84 ? 31.567 -15.779 61.474 1.00 123.51 83 LYS A N 1
ATOM 691 C CA . LYS A 1 84 ? 30.487 -15.253 62.311 1.00 130.31 83 LYS A CA 1
ATOM 692 C C . LYS A 1 84 ? 29.109 -15.262 61.626 1.00 128.22 83 LYS A C 1
ATOM 693 O O . LYS A 1 84 ? 28.168 -14.651 62.138 1.00 129.77 83 LYS A O 1
ATOM 699 N N . LYS A 1 85 ? 28.990 -15.948 60.488 1.00 125.63 84 LYS A N 1
ATOM 700 C CA . LYS A 1 85 ? 27.751 -15.962 59.706 1.00 126.90 84 LYS A CA 1
ATOM 701 C C . LYS A 1 85 ? 27.359 -14.516 59.410 1.00 125.14 84 LYS A C 1
ATOM 702 O O . LYS A 1 85 ? 26.196 -14.129 59.520 1.00 119.49 84 LYS A O 1
ATOM 708 N N . THR A 1 86 ? 28.378 -13.743 59.026 1.00 132.40 85 THR A N 1
ATOM 709 C CA . THR A 1 86 ? 28.333 -12.282 58.844 1.00 136.05 85 THR A CA 1
ATOM 710 C C . THR A 1 86 ? 27.425 -11.508 59.827 1.00 140.10 85 THR A C 1
ATOM 711 O O . THR A 1 86 ? 27.909 -10.925 60.804 1.00 142.30 85 THR A O 1
ATOM 715 N N . ARG A 1 87 ? 26.119 -11.527 59.572 1.00 138.78 86 ARG A N 1
ATOM 716 C CA . ARG A 1 87 ? 25.148 -10.660 60.250 1.00 137.98 86 ARG A CA 1
ATOM 717 C C . ARG A 1 87 ? 25.332 -9.175 59.890 1.00 141.00 86 ARG A C 1
ATOM 718 O O . ARG A 1 87 ? 24.702 -8.301 60.483 1.00 144.60 86 ARG A O 1
ATOM 726 N N . THR A 1 88 ? 26.216 -8.918 58.927 1.00 141.50 87 THR A N 1
ATOM 727 C CA . THR A 1 88 ? 26.280 -7.660 58.174 1.00 143.48 87 THR A CA 1
ATOM 728 C C . THR A 1 88 ? 26.058 -6.356 58.953 1.00 146.92 87 THR A C 1
ATOM 729 O O . THR A 1 88 ? 26.644 -6.153 60.011 1.00 147.26 87 THR A O 1
ATOM 733 N N . GLU A 1 89 ? 25.217 -5.480 58.399 1.00 147.04 88 GLU A N 1
ATOM 734 C CA . GLU A 1 89 ? 24.936 -4.156 58.967 1.00 145.52 88 GLU A CA 1
ATOM 735 C C . GLU A 1 89 ? 26.219 -3.341 59.127 1.00 142.72 88 GLU A C 1
ATOM 736 O O . GLU A 1 89 ? 26.334 -2.509 60.031 1.00 143.48 88 GLU A O 1
ATOM 742 N N . LYS A 1 90 ? 27.178 -3.593 58.239 1.00 137.24 89 LYS A N 1
ATOM 743 C CA . LYS A 1 90 ? 28.523 -3.032 58.347 1.00 132.24 89 LYS A CA 1
ATOM 744 C C . LYS A 1 90 ? 29.200 -3.332 59.696 1.00 131.18 89 LYS A C 1
ATOM 745 O O . LYS A 1 90 ? 30.110 -2.613 60.109 1.00 130.14 89 LYS A O 1
ATOM 751 N N . GLU A 1 91 ? 28.752 -4.385 60.380 1.00 131.95 90 GLU A N 1
ATOM 752 C CA . GLU A 1 91 ? 29.518 -4.938 61.491 1.00 135.42 90 GLU A CA 1
ATOM 753 C C . GLU A 1 91 ? 30.686 -5.651 60.846 1.00 134.46 90 GLU A C 1
ATOM 754 O O . GLU A 1 91 ? 31.781 -5.711 61.403 1.00 135.72 90 GLU A O 1
ATOM 760 N N . ASN A 1 92 ? 30.423 -6.200 59.661 1.00 130.70 91 ASN A N 1
ATOM 761 C CA . ASN A 1 92 ? 31.432 -6.873 58.852 1.00 124.00 91 ASN A CA 1
ATOM 762 C C . ASN A 1 92 ? 32.459 -5.886 58.310 1.00 120.00 91 ASN A C 1
ATOM 763 O O . ASN A 1 92 ? 33.583 -6.259 57.981 1.00 121.57 91 ASN A O 1
ATOM 768 N N . LYS A 1 93 ? 32.059 -4.623 58.213 1.00 117.45 92 LYS A N 1
ATOM 769 C CA . LYS A 1 93 ? 32.972 -3.567 57.799 1.00 117.16 92 LYS A CA 1
ATOM 770 C C . LYS A 1 93 ? 34.164 -3.483 58.744 1.00 121.70 92 LYS A C 1
ATOM 771 O O . LYS A 1 93 ? 35.300 -3.313 58.299 1.00 125.18 92 LYS A O 1
ATOM 777 N N . GLU A 1 94 ? 33.894 -3.610 60.040 1.00 122.69 93 GLU A N 1
ATOM 778 C CA . GLU A 1 94 ? 34.945 -3.701 61.042 1.00 128.31 93 GLU A CA 1
ATOM 779 C C . GLU A 1 94 ? 35.967 -4.747 60.592 1.00 135.63 93 GLU A C 1
ATOM 780 O O . GLU A 1 94 ? 37.172 -4.493 60.594 1.00 138.26 93 GLU A O 1
ATOM 786 N N . LEU A 1 95 ? 35.467 -5.905 60.165 1.00 137.67 94 LEU A N 1
ATOM 787 C CA . LEU A 1 95 ? 36.313 -7.011 59.709 1.00 135.15 94 LEU A CA 1
ATOM 788 C C . LEU A 1 95 ? 37.080 -6.738 58.411 1.00 135.49 94 LEU A C 1
ATOM 789 O O . LEU A 1 95 ? 38.243 -7.109 58.290 1.00 136.44 94 LEU A O 1
ATOM 794 N N . GLU A 1 96 ? 36.430 -6.112 57.434 1.00 135.75 95 GLU A N 1
ATOM 795 C CA . GLU A 1 96 ? 37.072 -5.875 56.138 1.00 133.85 95 GLU A CA 1
ATOM 796 C C . GLU A 1 96 ? 38.306 -4.991 56.263 1.00 128.98 95 GLU A C 1
ATOM 797 O O . GLU A 1 96 ? 39.124 -4.930 55.352 1.00 125.54 95 GLU A O 1
ATOM 803 N N . ASN A 1 97 ? 38.424 -4.307 57.396 1.00 128.96 96 ASN A N 1
ATOM 804 C CA . ASN A 1 97 ? 39.616 -3.540 57.720 1.00 124.76 96 ASN A CA 1
ATOM 805 C C . ASN A 1 97 ? 40.604 -4.411 58.475 1.00 123.26 96 ASN A C 1
ATOM 806 O O . ASN A 1 97 ? 41.796 -4.131 58.500 1.00 124.64 96 ASN A O 1
ATOM 811 N N . LEU A 1 98 ? 40.096 -5.475 59.086 1.00 121.07 97 LEU A N 1
ATOM 812 C CA . LEU A 1 98 ? 40.956 -6.466 59.716 1.00 122.07 97 LEU A CA 1
ATOM 813 C C . LEU A 1 98 ? 41.663 -7.288 58.632 1.00 125.52 97 LEU A C 1
ATOM 814 O O . LEU A 1 98 ? 42.820 -7.682 58.794 1.00 128.64 97 LEU A O 1
ATOM 819 N N . GLU A 1 99 ? 40.964 -7.536 57.526 1.00 122.04 98 GLU A N 1
ATOM 820 C CA . GLU A 1 99 ? 41.541 -8.275 56.405 1.00 117.98 98 GLU A CA 1
ATOM 821 C C . GLU A 1 99 ? 42.795 -7.578 55.885 1.00 118.08 98 GLU A C 1
ATOM 822 O O . GLU A 1 99 ? 43.872 -8.168 55.874 1.00 120.76 98 GLU A O 1
ATOM 828 N N . ILE A 1 100 ? 42.644 -6.318 55.476 1.00 113.27 99 ILE A N 1
ATOM 829 C CA . ILE A 1 100 ? 43.733 -5.531 54.898 1.00 106.18 99 ILE A CA 1
ATOM 830 C C . ILE A 1 100 ? 44.976 -5.575 55.778 1.00 109.58 99 ILE A C 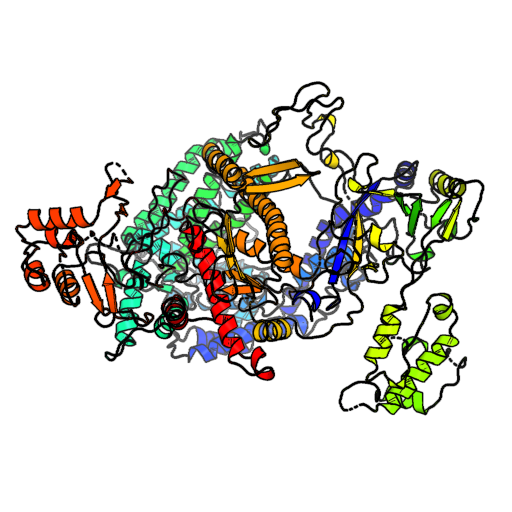1
ATOM 831 O O . ILE A 1 100 ? 46.099 -5.618 55.279 1.00 110.77 99 ILE A O 1
ATOM 836 N N . ASN A 1 101 ? 44.764 -5.580 57.091 1.00 111.25 100 ASN A N 1
ATOM 837 C CA . ASN A 1 101 ? 45.871 -5.627 58.045 1.00 115.84 100 ASN A CA 1
ATOM 838 C C . ASN A 1 101 ? 46.524 -7.008 58.151 1.00 110.06 100 ASN A C 1
ATOM 839 O O . ASN A 1 101 ? 47.594 -7.151 58.753 1.00 109.47 100 ASN A O 1
ATOM 844 N N . LEU A 1 102 ? 45.875 -8.027 57.590 1.00 106.73 101 LEU A N 1
ATOM 845 C CA . LEU A 1 102 ? 46.494 -9.347 57.513 1.00 105.59 101 LEU A CA 1
ATOM 846 C C . LEU A 1 102 ? 47.540 -9.325 56.403 1.00 109.80 101 LEU A C 1
ATOM 847 O O . LEU A 1 102 ? 48.638 -9.859 56.567 1.00 110.81 101 LEU A O 1
ATOM 852 N N . ARG A 1 103 ? 47.192 -8.692 55.281 1.00 113.33 102 ARG A N 1
ATOM 853 C CA . ARG A 1 103 ? 48.121 -8.514 54.164 1.00 115.00 102 ARG A CA 1
ATOM 854 C C . ARG A 1 103 ? 49.207 -7.515 54.549 1.00 118.32 102 ARG A C 1
ATOM 855 O O . ARG A 1 103 ? 50.363 -7.645 54.134 1.00 123.49 102 ARG A O 1
ATOM 863 N N . LYS A 1 104 ? 48.820 -6.519 55.345 1.00 113.41 103 LYS A N 1
ATOM 864 C CA . LYS A 1 104 ? 49.746 -5.506 55.842 1.00 110.60 103 LYS A CA 1
ATOM 865 C C . LYS A 1 104 ? 50.844 -6.142 56.675 1.00 106.57 103 LYS A C 1
ATOM 866 O O . LYS A 1 104 ? 52.009 -5.752 56.585 1.00 106.56 103 LYS A O 1
ATOM 872 N N . GLU A 1 105 ? 50.455 -7.124 57.483 1.00 107.09 104 GLU A N 1
ATOM 873 C CA . GLU A 1 105 ? 51.366 -7.804 58.398 1.00 112.06 104 GLU A CA 1
ATOM 874 C C . GLU A 1 105 ? 52.344 -8.704 57.641 1.00 114.64 104 GLU A C 1
ATOM 875 O O . GLU A 1 105 ? 53.465 -8.952 58.094 1.00 116.64 104 GLU A O 1
ATOM 881 N N . ILE A 1 106 ? 51.915 -9.186 56.479 1.00 113.11 105 ILE A N 1
ATOM 882 C CA . ILE A 1 106 ? 52.754 -10.042 55.649 1.00 112.26 105 ILE A CA 1
ATOM 883 C C . ILE A 1 106 ? 53.785 -9.218 54.887 1.00 104.90 105 ILE A C 1
ATOM 884 O O . ILE A 1 106 ? 54.977 -9.542 54.891 1.00 101.91 105 ILE A O 1
ATOM 889 N N . ALA A 1 107 ? 53.319 -8.153 54.241 1.00 98.38 106 ALA A N 1
ATOM 890 C CA . ALA A 1 107 ? 54.200 -7.258 53.501 1.00 96.23 106 ALA A CA 1
ATOM 891 C C . ALA A 1 107 ? 55.306 -6.725 54.399 1.00 101.93 106 ALA A C 1
ATOM 892 O O . ALA A 1 107 ? 56.487 -6.824 54.068 1.00 102.91 106 ALA A O 1
ATOM 894 N N . LYS A 1 108 ? 54.914 -6.184 55.549 1.00 105.21 107 LYS A N 1
ATOM 895 C CA . LYS A 1 108 ? 55.867 -5.602 56.485 1.00 107.70 107 LYS A CA 1
ATOM 896 C C . LYS A 1 108 ? 56.858 -6.635 57.026 1.00 107.18 107 LYS A C 1
ATOM 897 O O . LYS A 1 108 ? 57.989 -6.289 57.362 1.00 109.88 107 LYS A O 1
ATOM 903 N N . ALA A 1 109 ? 56.444 -7.899 57.103 1.00 103.88 108 ALA A N 1
ATOM 904 C CA . ALA A 1 109 ? 57.337 -8.960 57.585 1.00 103.64 108 ALA A CA 1
ATOM 905 C C . ALA A 1 109 ? 58.447 -9.283 56.575 1.00 107.63 108 ALA A C 1
ATOM 906 O O . ALA A 1 109 ? 59.568 -9.649 56.956 1.00 101.46 108 ALA A O 1
ATOM 908 N N . PHE A 1 110 ? 58.119 -9.153 55.288 1.00 113.63 109 PHE A N 1
ATOM 909 C CA . PHE A 1 110 ? 59.113 -9.245 54.223 1.00 116.88 109 PHE A CA 1
ATOM 910 C C . PHE A 1 110 ? 60.109 -8.097 54.374 1.00 122.57 109 PHE A C 1
ATOM 911 O O . PHE A 1 110 ? 61.289 -8.316 54.675 1.00 125.89 109 PHE A O 1
ATOM 919 N N . LYS A 1 111 ? 59.612 -6.876 54.175 1.00 121.87 110 LYS A N 1
ATOM 920 C CA . LYS A 1 111 ? 60.423 -5.666 54.277 1.00 124.55 110 LYS A CA 1
ATOM 921 C C . LYS A 1 111 ? 61.174 -5.555 55.610 1.00 131.70 110 LYS A C 1
ATOM 922 O O . LYS A 1 111 ? 62.399 -5.408 55.637 1.00 133.66 110 LYS A O 1
ATOM 928 N N . GLY A 1 112 ? 60.427 -5.656 56.704 1.00 135.14 111 GLY A N 1
ATOM 929 C CA . GLY A 1 112 ? 60.935 -5.410 58.043 1.00 140.81 111 GLY A CA 1
ATOM 930 C C . GLY A 1 112 ? 62.296 -5.948 58.454 1.00 147.05 111 GLY A C 1
ATOM 931 O O . GLY A 1 112 ? 63.046 -5.247 59.135 1.00 152.29 111 GLY A O 1
ATOM 932 N N . ALA A 1 113 ? 62.626 -7.177 58.063 1.00 145.57 112 ALA A N 1
ATOM 933 C CA . ALA A 1 113 ? 63.856 -7.798 58.565 1.00 143.98 112 ALA A CA 1
ATOM 934 C C . ALA A 1 113 ? 64.504 -8.818 57.627 1.00 141.07 112 ALA A C 1
ATOM 935 O O . ALA A 1 113 ? 64.082 -8.984 56.476 1.00 132.26 112 ALA A O 1
ATOM 937 N N . ALA A 1 114 ? 65.533 -9.489 58.150 1.00 145.21 113 ALA A N 1
ATOM 938 C CA . ALA A 1 114 ? 66.323 -10.467 57.403 1.00 148.57 113 ALA A CA 1
ATOM 939 C C . ALA A 1 114 ? 66.809 -9.902 56.071 1.00 145.90 113 ALA A C 1
ATOM 940 O O . ALA A 1 114 ? 66.760 -10.578 55.048 1.00 144.41 113 ALA A O 1
ATOM 942 N N . GLY A 1 115 ? 67.269 -8.656 56.093 1.00 143.24 114 GLY A N 1
ATOM 943 C CA . GLY A 1 115 ? 67.658 -7.968 54.880 1.00 135.94 114 GLY A CA 1
ATOM 944 C C . GLY A 1 115 ? 66.452 -7.426 54.136 1.00 129.38 114 GLY A C 1
ATOM 945 O O . GLY A 1 115 ? 65.696 -6.606 54.689 1.00 124.48 114 GLY A O 1
ATOM 946 N N . TYR A 1 116 ? 66.278 -7.922 52.904 1.00 123.94 115 TYR A N 1
ATOM 947 C CA . TYR A 1 116 ? 65.314 -7.433 51.897 1.00 116.92 115 TYR A CA 1
ATOM 948 C C . TYR A 1 116 ? 65.827 -6.217 51.106 1.00 115.54 115 TYR A C 1
ATOM 949 O O . TYR A 1 116 ? 65.452 -6.019 49.948 1.00 112.36 115 TYR A O 1
ATOM 958 N N . LYS A 1 117 ? 66.674 -5.410 51.740 1.00 116.72 116 LYS A N 1
ATOM 959 C CA . LYS A 1 117 ? 67.308 -4.271 51.086 1.00 111.03 116 LYS A CA 1
ATOM 960 C C . LYS A 1 117 ? 68.084 -4.705 49.841 1.00 113.52 116 LYS A C 1
ATOM 961 O O . LYS A 1 117 ? 67.802 -4.261 48.733 1.00 109.85 116 LYS A O 1
ATOM 967 N N . SER A 1 118 ? 69.063 -5.582 50.043 1.00 119.65 117 SER A N 1
ATOM 968 C CA . SER A 1 118 ? 69.879 -6.126 48.965 1.00 118.98 117 SER A CA 1
ATOM 969 C C . SER A 1 118 ? 69.076 -7.171 48.211 1.00 125.19 117 SER A C 1
ATOM 970 O O . SER A 1 118 ? 69.241 -8.364 48.450 1.00 127.96 117 SER A O 1
ATOM 973 N N . LEU A 1 119 ? 68.206 -6.729 47.308 1.00 127.51 118 LEU A N 1
ATOM 974 C CA . LEU A 1 119 ? 67.345 -7.649 46.577 1.00 132.43 118 LEU A CA 1
ATOM 975 C C . LEU A 1 119 ? 67.213 -7.233 45.112 1.00 133.47 118 LEU A C 1
ATOM 976 O O . LEU A 1 119 ? 67.366 -8.054 44.205 1.00 135.07 118 LEU A O 1
ATOM 981 N N . PHE A 1 120 ? 66.934 -5.953 44.885 1.00 129.65 119 PHE A N 1
ATOM 982 C CA . PHE A 1 120 ? 66.765 -5.437 43.531 1.00 123.64 119 PHE A CA 1
ATOM 983 C C . PHE A 1 120 ? 67.829 -4.395 43.198 1.00 127.85 119 PHE A C 1
ATOM 984 O O . PHE A 1 120 ? 67.680 -3.625 42.250 1.00 125.94 119 PHE A O 1
ATOM 992 N N . LYS A 1 121 ? 68.899 -4.370 43.988 1.00 133.67 120 LYS A N 1
ATOM 993 C CA . LYS A 1 121 ? 70.038 -3.498 43.717 1.00 135.88 120 LYS A CA 1
ATOM 994 C C . LYS A 1 121 ? 71.226 -4.312 43.207 1.00 140.35 120 LYS A C 1
ATOM 995 O O . LYS A 1 121 ? 71.174 -5.536 43.179 1.00 141.25 120 LYS A O 1
ATOM 1001 N N . LYS A 1 122 ? 72.296 -3.624 42.819 1.00 140.04 121 LYS A N 1
ATOM 1002 C CA . LYS A 1 122 ? 73.436 -4.252 42.147 1.00 137.08 121 LYS A CA 1
ATOM 1003 C C . LYS A 1 122 ? 74.104 -5.410 42.898 1.00 137.91 121 LYS A C 1
ATOM 1004 O O . LYS A 1 122 ? 74.775 -6.239 42.282 1.00 140.92 121 LYS A O 1
ATOM 1010 N N . ASP A 1 123 ? 73.924 -5.471 44.215 1.00 134.08 122 ASP A N 1
ATOM 1011 C CA . ASP A 1 123 ? 74.658 -6.434 45.043 1.00 134.65 122 ASP A CA 1
ATOM 1012 C C . ASP A 1 123 ? 74.055 -7.842 45.096 1.00 129.02 122 ASP A C 1
ATOM 1013 O O . ASP A 1 123 ? 74.627 -8.732 45.733 1.00 129.80 122 ASP A O 1
ATOM 1018 N N . ILE A 1 124 ? 72.919 -8.036 44.423 1.00 125.00 123 ILE A N 1
ATOM 1019 C CA . ILE A 1 124 ? 72.216 -9.327 44.412 1.00 123.24 123 ILE A CA 1
ATOM 1020 C C . ILE A 1 124 ? 72.872 -10.355 43.472 1.00 120.06 123 ILE A C 1
ATOM 1021 O O . ILE A 1 124 ? 72.918 -11.551 43.769 1.00 116.32 123 ILE A O 1
ATOM 1026 N N . ILE A 1 125 ? 73.401 -9.890 42.348 1.00 119.86 124 ILE A N 1
ATOM 1027 C CA . ILE A 1 125 ? 74.068 -10.792 41.426 1.00 125.40 124 ILE A CA 1
ATOM 1028 C C . ILE A 1 125 ? 75.577 -10.657 41.577 1.00 133.10 124 ILE A C 1
ATOM 1029 O O . ILE A 1 125 ? 76.338 -11.535 41.166 1.00 136.50 124 ILE A O 1
ATOM 1034 N N . GLU A 1 126 ? 76.000 -9.544 42.166 1.00 135.87 125 GLU A N 1
ATOM 1035 C CA . GLU A 1 126 ? 77.407 -9.333 42.464 1.00 141.88 125 GLU A CA 1
ATOM 1036 C C . GLU A 1 126 ? 77.906 -10.401 43.428 1.00 136.25 125 GLU A C 1
ATOM 1037 O O . GLU A 1 126 ? 78.790 -11.183 43.096 1.00 133.67 125 GLU A O 1
ATOM 1043 N N . THR A 1 127 ? 77.320 -10.433 44.621 1.00 134.73 126 THR A N 1
ATOM 1044 C CA . THR A 1 127 ? 77.780 -11.325 45.675 1.00 134.15 126 THR A CA 1
ATOM 1045 C C . THR A 1 127 ? 76.707 -12.276 46.195 1.00 132.85 126 THR A C 1
ATOM 1046 O O . THR A 1 127 ? 76.996 -13.427 46.520 1.00 135.68 126 THR A O 1
ATOM 1050 N N . ILE A 1 128 ? 75.473 -11.797 46.295 1.00 125.18 127 ILE A N 1
ATOM 1051 C CA . ILE A 1 128 ? 74.446 -12.580 46.973 1.00 120.09 127 ILE A CA 1
ATOM 1052 C C . ILE A 1 128 ? 74.106 -13.879 46.252 1.00 119.86 127 ILE A C 1
ATOM 1053 O O . ILE A 1 128 ? 74.028 -14.936 46.875 1.00 117.00 127 ILE A O 1
ATOM 1058 N N . LEU A 1 129 ? 73.913 -13.799 44.941 1.00 120.84 128 LEU A N 1
ATOM 1059 C CA . LEU A 1 129 ? 73.652 -14.994 44.145 1.00 120.86 128 LEU A CA 1
ATOM 1060 C C . LEU A 1 129 ? 74.853 -15.956 44.120 1.00 123.39 128 LEU A C 1
ATOM 1061 O O . LEU A 1 129 ? 74.658 -17.168 44.194 1.00 126.42 128 LEU A O 1
ATOM 1066 N N . PRO A 1 130 ? 76.093 -15.430 44.014 1.00 124.27 129 PRO A N 1
ATOM 1067 C CA . PRO A 1 130 ? 77.257 -16.322 44.154 1.00 132.71 129 PRO A CA 1
ATOM 1068 C C . PRO A 1 130 ? 77.398 -17.095 45.481 1.00 142.89 129 PRO A C 1
ATOM 1069 O O . PRO A 1 130 ? 77.878 -18.234 45.442 1.00 145.63 129 PRO A O 1
ATOM 1073 N N . GLU A 1 131 ? 77.012 -16.506 46.615 1.00 145.57 130 GLU A N 1
ATOM 1074 C CA . GLU A 1 131 ? 77.135 -17.199 47.900 1.00 147.18 130 GLU A CA 1
ATOM 1075 C C . GLU A 1 131 ? 75.980 -18.169 48.164 1.00 143.08 130 GLU A C 1
ATOM 1076 O O . GLU A 1 131 ? 76.150 -19.158 48.877 1.00 147.29 130 GLU A O 1
ATOM 1082 N N . ALA A 1 132 ? 74.807 -17.885 47.600 1.00 135.51 131 ALA A N 1
ATOM 1083 C CA . ALA A 1 132 ? 73.721 -18.863 47.599 1.00 134.01 131 ALA A CA 1
ATOM 1084 C C . ALA A 1 132 ? 74.089 -19.954 46.598 1.00 142.97 131 ALA A C 1
ATOM 1085 O O . ALA A 1 132 ? 74.951 -19.735 45.741 1.00 148.98 131 ALA A O 1
ATOM 1087 N N . ALA A 1 133 ? 73.442 -21.113 46.726 1.00 142.00 132 ALA A N 1
ATOM 1088 C CA . ALA A 1 133 ? 73.678 -22.316 45.904 1.00 139.67 132 ALA A CA 1
ATOM 1089 C C . ALA A 1 133 ? 74.651 -22.198 44.718 1.00 134.19 132 ALA A C 1
ATOM 1090 O O . ALA A 1 133 ? 75.872 -22.211 44.892 1.00 105.90 132 ALA A O 1
ATOM 1092 N N . LYS A 1 136 ? 78.127 -23.945 40.187 1.00 125.10 135 LYS A N 1
ATOM 1093 C CA . LYS A 1 136 ? 79.318 -23.815 39.346 1.00 129.52 135 LYS A CA 1
ATOM 1094 C C . LYS A 1 136 ? 78.964 -23.487 37.903 1.00 135.75 135 LYS A C 1
ATOM 1095 O O . LYS A 1 136 ? 79.476 -22.522 37.339 1.00 137.25 135 LYS A O 1
ATOM 1101 N N . ASP A 1 137 ? 78.096 -24.302 37.306 1.00 137.61 136 ASP A N 1
ATOM 1102 C CA . ASP A 1 137 ? 77.553 -24.023 35.979 1.00 132.98 136 ASP A CA 1
ATOM 1103 C C . ASP A 1 137 ? 76.502 -22.925 36.090 1.00 131.74 136 ASP A C 1
ATOM 1104 O O . ASP A 1 137 ? 75.999 -22.416 35.084 1.00 130.83 136 ASP A O 1
ATOM 1109 N N . GLU A 1 138 ? 76.174 -22.566 37.327 1.00 130.22 137 GLU A N 1
ATOM 1110 C CA . GLU A 1 138 ? 75.197 -21.524 37.588 1.00 123.02 137 GLU A CA 1
ATOM 1111 C C . GLU A 1 138 ? 75.859 -20.278 38.177 1.00 118.85 137 GLU A C 1
ATOM 1112 O O . GLU A 1 138 ? 75.443 -19.163 37.886 1.00 114.64 137 GLU A O 1
ATOM 1118 N N . ILE A 1 139 ? 76.896 -20.465 38.992 1.00 123.45 138 ILE A N 1
ATOM 1119 C CA . ILE A 1 139 ? 77.663 -19.331 39.509 1.00 125.04 138 ILE A CA 1
ATOM 1120 C C . ILE A 1 139 ? 78.308 -18.617 38.326 1.00 122.88 138 ILE A C 1
ATOM 1121 O O . ILE A 1 139 ? 78.383 -17.388 38.281 1.00 125.20 138 ILE A O 1
ATOM 1126 N N . ALA A 1 140 ? 78.751 -19.410 37.358 1.00 119.29 139 ALA A N 1
ATOM 1127 C CA . ALA A 1 140 ? 79.448 -18.899 36.190 1.00 117.48 139 ALA A CA 1
ATOM 1128 C C . ALA A 1 140 ? 78.594 -17.941 35.361 1.00 117.47 139 ALA A C 1
ATOM 1129 O O . ALA A 1 140 ? 79.083 -16.900 34.936 1.00 115.02 139 ALA A O 1
ATOM 1131 N N . LEU A 1 141 ? 77.326 -18.292 35.139 1.00 120.16 140 LEU A N 1
ATOM 1132 C CA . LEU A 1 141 ? 76.410 -17.455 34.345 1.00 119.13 140 LEU A CA 1
ATOM 1133 C C . LEU A 1 141 ? 76.141 -16.084 34.970 1.00 118.50 140 LEU A C 1
ATOM 1134 O O . LEU A 1 141 ? 75.931 -15.098 34.262 1.00 116.84 140 LEU A O 1
ATOM 1139 N N . VAL A 1 142 ? 76.138 -16.032 36.297 1.00 122.15 141 VAL A N 1
ATOM 1140 C CA . VAL A 1 142 ? 75.777 -14.821 37.028 1.00 122.56 141 VAL A CA 1
ATOM 1141 C C . VAL A 1 142 ? 76.970 -13.875 37.163 1.00 122.44 141 VAL A C 1
ATOM 1142 O O . VAL A 1 142 ? 76.803 -12.662 37.284 1.00 122.61 141 VAL A O 1
ATOM 1146 N N . ASN A 1 143 ? 78.172 -14.435 37.100 1.00 124.06 142 ASN A N 1
ATOM 1147 C CA . ASN A 1 143 ? 79.391 -13.708 37.477 1.00 129.33 142 ASN A CA 1
ATOM 1148 C C . ASN A 1 143 ? 79.657 -12.242 37.037 1.00 126.21 142 ASN A C 1
ATOM 1149 O O . ASN A 1 143 ? 79.777 -11.411 37.947 1.00 136.09 142 ASN A O 1
ATOM 1154 N N . SER A 1 144 ? 79.755 -11.829 35.758 1.00 109.24 143 SER A N 1
ATOM 1155 C CA . SER A 1 144 ? 79.425 -12.411 34.427 1.00 102.13 143 SER A CA 1
ATOM 1156 C C . SER A 1 144 ? 78.276 -11.603 33.853 1.00 99.88 143 SER A C 1
ATOM 1157 O O . SER A 1 144 ? 77.992 -11.643 32.661 1.00 88.15 143 SER A O 1
ATOM 1160 N N . PHE A 1 145 ? 77.624 -10.876 34.753 1.00 111.36 144 PHE A N 1
ATOM 1161 C CA . PHE A 1 145 ? 76.628 -9.874 34.429 1.00 107.05 144 PHE A CA 1
ATOM 1162 C C . PHE A 1 145 ? 77.030 -8.661 35.273 1.00 114.00 144 PHE A C 1
ATOM 1163 O O . PHE A 1 145 ? 76.323 -7.651 35.321 1.00 112.02 144 PHE A O 1
ATOM 1171 N N . ASN A 1 146 ? 78.182 -8.778 35.940 1.00 122.58 145 ASN A N 1
ATOM 1172 C CA . ASN A 1 146 ? 78.732 -7.712 36.777 1.00 125.33 145 ASN A CA 1
ATOM 1173 C C . ASN A 1 146 ? 78.997 -6.423 36.003 1.00 125.17 145 ASN A C 1
ATOM 1174 O O . ASN A 1 146 ? 79.772 -6.411 35.046 1.00 126.04 145 ASN A O 1
ATOM 1179 N N . GLY A 1 147 ? 78.352 -5.339 36.427 1.00 122.41 146 GLY A N 1
ATOM 1180 C CA . GLY A 1 147 ? 78.508 -4.046 35.784 1.00 123.05 146 GLY A CA 1
ATOM 1181 C C . GLY A 1 147 ? 77.545 -3.917 34.622 1.00 120.80 146 GLY A C 1
ATOM 1182 O O . GLY A 1 147 ? 77.560 -2.919 33.891 1.00 117.47 146 GLY A O 1
ATOM 1183 N N . PHE A 1 148 ? 76.717 -4.944 34.445 1.00 122.45 147 PHE A N 1
ATOM 1184 C CA . PHE A 1 148 ? 75.715 -4.965 33.386 1.00 120.36 147 PHE A CA 1
ATOM 1185 C C . PHE A 1 148 ? 74.343 -5.257 33.990 1.00 117.13 147 PHE A C 1
ATOM 1186 O O . PHE A 1 148 ? 73.452 -5.837 33.354 1.00 117.00 147 PHE A O 1
ATOM 1194 N N . THR A 1 149 ? 74.186 -4.824 35.232 1.00 113.10 148 THR A N 1
ATOM 1195 C CA . THR A 1 149 ? 72.972 -5.036 36.008 1.00 108.27 148 THR A CA 1
ATOM 1196 C C . THR A 1 149 ? 71.721 -4.404 35.364 1.00 102.32 148 THR A C 1
ATOM 1197 O O . THR A 1 149 ? 70.593 -4.680 35.784 1.00 96.11 148 THR A O 1
ATOM 1201 N N . THR A 1 150 ? 71.938 -3.572 34.340 1.00 105.11 149 THR A N 1
ATOM 1202 C CA . THR A 1 150 ? 70.872 -2.936 33.554 1.00 97.84 149 THR A CA 1
ATOM 1203 C C . THR A 1 150 ? 69.828 -3.944 33.090 1.00 96.24 149 THR A C 1
ATOM 1204 O O . THR A 1 150 ? 68.623 -3.678 33.149 1.00 101.82 149 THR A O 1
ATOM 1208 N N . ALA A 1 151 ? 70.305 -5.105 32.643 1.00 91.06 150 ALA A N 1
ATOM 1209 C CA . ALA A 1 151 ? 69.467 -6.149 32.044 1.00 86.23 150 ALA A CA 1
ATOM 1210 C C . ALA A 1 151 ? 68.220 -6.520 32.851 1.00 92.05 150 ALA A C 1
ATOM 1211 O O . ALA A 1 151 ? 67.207 -6.939 32.283 1.00 88.23 150 ALA A O 1
ATOM 1213 N N . PHE A 1 152 ? 68.292 -6.362 34.169 1.00 97.25 151 PHE A N 1
ATOM 1214 C CA . PHE A 1 152 ? 67.285 -6.949 35.031 1.00 100.40 151 PHE A CA 1
ATOM 1215 C C . PHE A 1 152 ? 66.307 -5.933 35.587 1.00 109.18 151 PHE A C 1
ATOM 1216 O O . PHE A 1 152 ? 65.492 -6.266 36.447 1.00 108.64 151 PHE A O 1
ATOM 1224 N N . THR A 1 153 ? 66.371 -4.701 35.094 1.00 115.38 152 THR A N 1
ATOM 1225 C CA . THR A 1 153 ? 65.563 -3.638 35.682 1.00 117.61 152 THR A CA 1
ATOM 1226 C C . THR A 1 153 ? 64.060 -3.860 35.470 1.00 113.01 152 THR A C 1
ATOM 1227 O O . THR A 1 153 ? 63.283 -3.764 36.418 1.00 111.98 152 THR A O 1
ATOM 1231 N N . GLY A 1 154 ? 63.662 -4.189 34.245 1.00 109.42 153 GLY A N 1
ATOM 1232 C CA . GLY A 1 154 ? 62.266 -4.458 33.949 1.00 110.63 153 GLY A CA 1
ATOM 1233 C C . GLY A 1 154 ? 61.793 -5.686 34.698 1.00 113.07 153 GLY A C 1
ATOM 1234 O O . GLY A 1 154 ? 60.650 -5.767 35.150 1.00 114.67 153 GLY A O 1
ATOM 1235 N N . PHE A 1 155 ? 62.693 -6.652 34.829 1.00 112.31 154 PHE A N 1
ATOM 1236 C CA . PHE A 1 155 ? 62.431 -7.837 35.626 1.00 101.91 154 PHE A CA 1
ATOM 1237 C C . PHE A 1 155 ? 62.289 -7.456 37.090 1.00 100.63 154 PHE A C 1
ATOM 1238 O O . PHE A 1 155 ? 61.413 -7.960 37.780 1.00 104.07 154 PHE A O 1
ATOM 1246 N N . PHE A 1 156 ? 63.155 -6.556 37.549 1.00 101.24 155 PHE A N 1
ATOM 1247 C CA . PHE A 1 156 ? 63.191 -6.146 38.955 1.00 101.49 155 PHE A CA 1
ATOM 1248 C C . PHE A 1 156 ? 61.901 -5.467 39.404 1.00 101.32 155 PHE A C 1
ATOM 1249 O O . PHE A 1 156 ? 61.450 -5.638 40.537 1.00 99.85 155 PHE A O 1
ATOM 1257 N N . ASP A 1 157 ? 61.310 -4.691 38.509 1.00 103.38 156 ASP A N 1
ATOM 1258 C CA . ASP A 1 157 ? 60.055 -4.036 38.819 1.00 107.28 156 ASP A CA 1
ATOM 1259 C C . ASP A 1 157 ? 58.925 -5.057 38.878 1.00 107.32 156 ASP A C 1
ATOM 1260 O O . ASP A 1 157 ? 58.058 -4.981 39.752 1.00 109.89 156 ASP A O 1
ATOM 1265 N N . ASN A 1 158 ? 58.947 -6.016 37.955 1.00 102.17 157 ASN A N 1
ATOM 1266 C CA . ASN A 1 158 ? 57.887 -7.014 37.871 1.00 97.98 157 ASN A CA 1
ATOM 1267 C C . ASN A 1 158 ? 57.831 -7.906 39.108 1.00 102.64 157 ASN A C 1
ATOM 1268 O O . ASN A 1 158 ? 56.784 -8.470 39.427 1.00 102.82 157 ASN A O 1
ATOM 1273 N N . ARG A 1 159 ? 58.955 -8.010 39.813 1.00 101.93 158 ARG A N 1
ATOM 1274 C CA . ARG A 1 159 ? 59.081 -8.959 40.920 1.00 103.09 158 ARG A CA 1
ATOM 1275 C C . ARG A 1 159 ? 58.872 -8.362 42.320 1.00 103.24 158 ARG A C 1
ATOM 1276 O O . ARG A 1 159 ? 58.562 -9.094 43.261 1.00 98.38 158 ARG A O 1
ATOM 1284 N N . GLU A 1 160 ? 59.046 -7.049 42.459 1.00 108.20 159 GLU A N 1
ATOM 1285 C CA . GLU A 1 160 ? 58.845 -6.391 43.752 1.00 117.17 159 GLU A CA 1
ATOM 1286 C C . GLU A 1 160 ? 57.366 -6.148 44.047 1.00 115.28 159 GLU A C 1
ATOM 1287 O O . GLU A 1 160 ? 57.000 -5.731 45.145 1.00 117.45 159 GLU A O 1
ATOM 1293 N N . ASN A 1 161 ? 56.518 -6.415 43.061 1.00 112.10 160 ASN A N 1
ATOM 1294 C CA . ASN A 1 161 ? 55.079 -6.332 43.259 1.00 110.93 160 ASN A CA 1
ATOM 1295 C C . ASN A 1 161 ? 54.555 -7.574 43.972 1.00 113.34 160 ASN A C 1
ATOM 1296 O O . ASN A 1 161 ? 53.389 -7.635 44.371 1.00 116.60 160 ASN A O 1
ATOM 1309 N N . PHE A 1 163 ? 55.516 -8.539 46.876 1.00 102.27 162 PHE A N 1
ATOM 1310 C CA . PHE A 1 163 ? 55.507 -8.346 48.319 1.00 107.48 162 PHE A CA 1
ATOM 1311 C C . PHE A 1 163 ? 54.631 -7.189 48.796 1.00 108.18 162 PHE A C 1
ATOM 1312 O O . PHE A 1 163 ? 54.713 -6.786 49.954 1.00 112.73 162 PHE A O 1
ATOM 1320 N N . SER A 1 164 ? 53.791 -6.654 47.919 1.00 108.38 163 SER A N 1
ATOM 1321 C CA . SER A 1 164 ? 52.942 -5.526 48.295 1.00 113.57 163 SER A CA 1
ATOM 1322 C C . SER A 1 164 ? 51.754 -5.966 49.150 1.00 119.50 163 SER A C 1
ATOM 1323 O O . SER A 1 164 ? 51.584 -7.154 49.421 1.00 123.58 163 SER A O 1
ATOM 1326 N N . GLU A 1 165 ? 50.957 -4.998 49.593 1.00 118.68 164 GLU A N 1
ATOM 1327 C CA . GLU A 1 165 ? 49.667 -5.272 50.211 1.00 115.66 164 GLU A CA 1
ATOM 1328 C C . GLU A 1 165 ? 48.596 -5.015 49.156 1.00 115.41 164 GLU A C 1
ATOM 1329 O O . GLU A 1 165 ? 47.406 -4.940 49.463 1.00 116.54 164 GLU A O 1
ATOM 1335 N N . GLU A 1 166 ? 49.040 -4.898 47.906 1.00 116.62 165 GLU A N 1
ATOM 1336 C CA . GLU A 1 166 ? 48.232 -4.388 46.790 1.00 120.54 165 GLU A CA 1
ATOM 1337 C C . GLU A 1 166 ? 46.871 -5.035 46.517 1.00 118.72 165 GLU A C 1
ATOM 1338 O O . GLU A 1 166 ? 46.142 -4.561 45.645 1.00 118.00 165 GLU A O 1
ATOM 1344 N N . ALA A 1 167 ? 46.532 -6.101 47.239 1.00 117.33 166 ALA A N 1
ATOM 1345 C CA . ALA A 1 167 ? 45.312 -6.866 46.965 1.00 114.19 166 ALA A CA 1
ATOM 1346 C C . ALA A 1 167 ? 45.221 -7.261 45.496 1.00 112.61 166 ALA A C 1
ATOM 1347 O O . ALA A 1 167 ? 44.138 -7.299 44.921 1.00 107.40 166 ALA A O 1
ATOM 1349 N N . LYS A 1 168 ? 46.372 -7.527 44.889 1.00 116.60 167 LYS A N 1
ATOM 1350 C CA . LYS A 1 168 ? 46.414 -7.988 43.511 1.00 115.69 167 LYS A CA 1
ATOM 1351 C C . LYS A 1 168 ? 46.734 -9.476 43.490 1.00 109.73 167 LYS A C 1
ATOM 1352 O O . LYS A 1 168 ? 47.293 -10.012 44.450 1.00 106.53 167 LYS A O 1
ATOM 1358 N N . SER A 1 169 ? 46.390 -10.141 42.391 1.00 104.79 168 SER A N 1
ATOM 1359 C CA . SER A 1 169 ? 46.717 -11.550 42.238 1.00 101.63 168 SER A CA 1
ATOM 1360 C C . SER A 1 169 ? 48.230 -11.732 42.098 1.00 104.82 168 SER A C 1
ATOM 1361 O O . SER A 1 169 ? 48.731 -12.854 42.146 1.00 108.21 168 SER A O 1
ATOM 1364 N N . THR A 1 170 ? 48.954 -10.626 41.929 1.00 100.35 169 THR A N 1
ATOM 1365 C CA . THR A 1 170 ? 50.408 -10.655 41.994 1.00 97.54 169 THR A CA 1
ATOM 1366 C C . THR A 1 170 ? 50.881 -10.914 43.426 1.00 95.66 169 THR A C 1
ATOM 1367 O O . THR A 1 170 ? 51.777 -11.724 43.649 1.00 99.73 169 THR A O 1
ATOM 1371 N N . SER A 1 171 ? 50.277 -10.223 44.390 1.00 93.36 170 SER A N 1
ATOM 1372 C CA . SER A 1 171 ? 50.756 -10.229 45.779 1.00 95.44 170 SER A CA 1
ATOM 1373 C C . SER A 1 171 ? 50.738 -11.589 46.479 1.00 94.69 170 SER A C 1
ATOM 1374 O O . SER A 1 171 ? 49.747 -12.312 46.421 1.00 95.03 170 SER A O 1
ATOM 1377 N N . ILE A 1 172 ? 51.833 -11.919 47.156 1.00 92.25 171 ILE A N 1
ATOM 1378 C CA . ILE A 1 172 ? 51.909 -13.138 47.948 1.00 93.48 171 ILE A CA 1
ATOM 1379 C C . ILE A 1 172 ? 50.901 -13.080 49.092 1.00 99.98 171 ILE A C 1
ATOM 1380 O O . ILE A 1 172 ? 50.150 -14.028 49.327 1.00 100.65 171 ILE A O 1
ATOM 1385 N N . ALA A 1 173 ? 50.902 -11.954 49.798 1.00 102.11 172 ALA A N 1
ATOM 1386 C CA . ALA A 1 173 ? 49.951 -11.689 50.872 1.00 101.63 172 ALA A CA 1
ATOM 1387 C C . ALA A 1 173 ? 48.493 -11.919 50.455 1.00 96.99 172 ALA A C 1
ATOM 1388 O O . ALA A 1 173 ? 47.708 -12.494 51.210 1.00 99.63 172 ALA A O 1
ATOM 1390 N N . PHE A 1 174 ? 48.133 -11.458 49.259 1.00 91.44 173 PHE A N 1
ATOM 1391 C CA . PHE A 1 174 ? 46.784 -11.658 48.734 1.00 89.99 173 PHE A CA 1
ATOM 1392 C C . PHE A 1 174 ? 46.494 -13.150 48.538 1.00 96.58 173 PHE A C 1
ATOM 1393 O O . PHE A 1 174 ? 45.396 -13.626 48.837 1.00 99.25 173 PHE A O 1
ATOM 1401 N N . ARG A 1 175 ? 47.490 -13.874 48.033 1.00 93.52 174 ARG A N 1
ATOM 1402 C CA . ARG A 1 175 ? 47.402 -15.316 47.859 1.00 87.82 174 ARG A CA 1
ATOM 1403 C C . ARG A 1 175 ? 47.203 -15.972 49.217 1.00 89.15 174 ARG A C 1
ATOM 1404 O O . ARG A 1 175 ? 46.509 -16.978 49.348 1.00 92.88 174 ARG A O 1
ATOM 1412 N N . CYS A 1 176 ? 47.813 -15.388 50.235 1.00 89.73 175 CYS A N 1
ATOM 1413 C CA . CYS A 1 176 ? 47.772 -15.968 51.569 1.00 89.68 175 CYS A CA 1
ATOM 1414 C C . CYS A 1 176 ? 46.412 -15.805 52.246 1.00 91.63 175 CYS A C 1
ATOM 1415 O O . CYS A 1 176 ? 45.817 -16.778 52.707 1.00 97.07 175 CYS A O 1
ATOM 1418 N N . ILE A 1 177 ? 45.924 -14.570 52.287 1.00 92.25 176 ILE A N 1
ATOM 1419 C CA . ILE A 1 177 ? 44.713 -14.225 53.024 1.00 91.61 176 ILE A CA 1
ATOM 1420 C C . ILE A 1 177 ? 43.425 -14.380 52.202 1.00 93.41 176 ILE A C 1
ATOM 1421 O O . ILE A 1 177 ? 42.447 -14.968 52.672 1.00 100.80 176 ILE A O 1
ATOM 1426 N N . ASN A 1 178 ? 43.430 -13.861 50.977 1.00 86.92 177 ASN A N 1
ATOM 1427 C CA . ASN A 1 178 ? 42.222 -13.826 50.153 1.00 87.86 177 ASN A CA 1
ATOM 1428 C C . ASN A 1 178 ? 42.038 -15.020 49.226 1.00 93.49 177 ASN A C 1
ATOM 1429 O O . ASN A 1 178 ? 41.150 -15.009 48.373 1.00 96.40 177 ASN A O 1
ATOM 1434 N N . GLU A 1 179 ? 42.885 -16.033 49.362 1.00 93.77 178 GLU A N 1
ATOM 1435 C CA . GLU A 1 179 ? 42.726 -17.255 48.579 1.00 88.55 178 GLU A CA 1
ATOM 1436 C C . GLU A 1 179 ? 42.861 -18.452 49.502 1.00 90.17 178 GLU A C 1
ATOM 1437 O O . GLU A 1 179 ? 41.927 -19.235 49.684 1.00 96.12 178 GLU A O 1
ATOM 1443 N N . ASN A 1 180 ? 44.042 -18.581 50.091 1.00 85.20 179 ASN A N 1
ATOM 1444 C CA . ASN A 1 180 ? 44.345 -19.700 50.953 1.00 84.06 179 ASN A CA 1
ATOM 1445 C C . ASN A 1 180 ? 43.537 -19.649 52.250 1.00 90.14 179 ASN A C 1
ATOM 1446 O O . ASN A 1 180 ? 43.050 -20.681 52.736 1.00 86.12 179 ASN A O 1
ATOM 1451 N N . LEU A 1 181 ? 43.385 -18.452 52.814 1.00 93.07 180 LEU A N 1
ATOM 1452 C CA . LEU A 1 181 ? 42.793 -18.352 54.141 1.00 95.37 180 LEU A CA 1
ATOM 1453 C C . LEU A 1 181 ? 41.282 -18.558 54.124 1.00 92.42 180 LEU A C 1
ATOM 1454 O O . LEU A 1 181 ? 40.737 -19.198 55.033 1.00 84.06 180 LEU A O 1
ATOM 1459 N N . THR A 1 182 ? 40.604 -18.046 53.095 1.00 87.17 181 THR A N 1
ATOM 1460 C CA . THR A 1 182 ? 39.172 -18.317 52.985 1.00 87.18 181 THR A CA 1
ATOM 1461 C C . THR A 1 182 ? 38.932 -19.823 52.804 1.00 97.47 181 THR A C 1
ATOM 1462 O O . THR A 1 182 ? 38.005 -20.386 53.389 1.00 104.39 181 THR A O 1
ATOM 1466 N N . ARG A 1 183 ? 39.785 -20.476 52.020 1.00 97.40 182 ARG A N 1
ATOM 1467 C CA . ARG A 1 183 ? 39.696 -21.924 51.841 1.00 91.71 182 ARG A CA 1
ATOM 1468 C C . ARG A 1 183 ? 40.083 -22.680 53.096 1.00 93.44 182 ARG A C 1
ATOM 1469 O O . ARG A 1 183 ? 39.549 -23.757 53.353 1.00 103.27 182 ARG A O 1
ATOM 1477 N N . TYR A 1 184 ? 41.026 -22.136 53.864 1.00 87.77 183 TYR A N 1
ATOM 1478 C CA . TYR A 1 184 ? 41.460 -22.795 55.095 1.00 85.22 183 TYR A CA 1
ATOM 1479 C C . TYR A 1 184 ? 40.349 -22.747 56.128 1.00 79.43 183 TYR A C 1
ATOM 1480 O O . TYR A 1 184 ? 40.111 -23.714 56.857 1.00 81.28 183 TYR A O 1
ATOM 1489 N N . ILE A 1 185 ? 39.699 -21.591 56.187 1.00 84.92 184 ILE A N 1
ATOM 1490 C CA . ILE A 1 185 ? 38.562 -21.368 57.053 1.00 94.16 184 ILE A CA 1
ATOM 1491 C C . ILE A 1 185 ? 37.407 -22.276 56.633 1.00 96.13 184 ILE A C 1
ATOM 1492 O O . ILE A 1 185 ? 36.861 -23.027 57.455 1.00 107.40 184 ILE A O 1
ATOM 1497 N N . SER A 1 186 ? 37.060 -22.232 55.352 1.00 83.22 185 SER A N 1
ATOM 1498 C CA . SER A 1 186 ? 35.954 -23.034 54.833 1.00 86.09 185 SER A CA 1
ATOM 1499 C C . SER A 1 186 ? 36.140 -24.541 55.033 1.00 88.79 185 SER A C 1
ATOM 1500 O O . SER A 1 186 ? 35.160 -25.274 55.121 1.00 94.23 185 SER A O 1
ATOM 1503 N N . ASN A 1 187 ? 37.389 -24.999 55.106 1.00 89.54 186 ASN A N 1
ATOM 1504 C CA . ASN A 1 187 ? 37.681 -26.401 55.432 1.00 91.52 186 ASN A CA 1
ATOM 1505 C C . ASN A 1 187 ? 37.525 -26.750 56.920 1.00 91.04 186 ASN A C 1
ATOM 1506 O O . ASN A 1 187 ? 37.362 -27.923 57.275 1.00 92.05 186 ASN A O 1
ATOM 1519 N N . ASP A 1 189 ? 35.096 -25.616 58.869 1.00 95.94 188 ASP A N 1
ATOM 1520 C CA . ASP A 1 189 ? 33.662 -25.828 58.967 1.00 102.11 188 ASP A CA 1
ATOM 1521 C C . ASP A 1 189 ? 33.201 -27.092 58.261 1.00 109.25 188 ASP A C 1
ATOM 1522 O O . ASP A 1 189 ? 32.180 -27.674 58.624 1.00 117.46 188 ASP A O 1
ATOM 1527 N N . ILE A 1 190 ? 33.951 -27.516 57.251 1.00 102.25 189 ILE A N 1
ATOM 1528 C CA . ILE A 1 190 ? 33.704 -28.813 56.647 1.00 95.93 189 ILE A CA 1
ATOM 1529 C C . ILE A 1 190 ? 34.220 -29.890 57.592 1.00 98.21 189 ILE A C 1
ATOM 1530 O O . ILE A 1 190 ? 33.565 -30.913 57.800 1.00 105.29 189 ILE A O 1
ATOM 1535 N N . PHE A 1 191 ? 35.387 -29.654 58.183 1.00 96.79 190 PHE A N 1
ATOM 1536 C CA . PHE A 1 191 ? 35.975 -30.640 59.085 1.00 99.24 190 PHE A CA 1
ATOM 1537 C C . PHE A 1 191 ? 35.125 -30.841 60.325 1.00 102.67 190 PHE A C 1
ATOM 1538 O O . PHE A 1 191 ? 35.025 -31.956 60.837 1.00 96.58 190 PHE A O 1
ATOM 1546 N N . GLU A 1 192 ? 34.522 -29.763 60.816 1.00 104.66 191 GLU A N 1
ATOM 1547 C CA . GLU A 1 192 ? 33.683 -29.870 62.003 1.00 112.96 191 GLU A CA 1
ATOM 1548 C C . GLU A 1 192 ? 32.449 -30.710 61.705 1.00 114.88 191 GLU A C 1
ATOM 1549 O O . GLU A 1 192 ? 32.051 -31.560 62.512 1.00 119.99 191 GLU A O 1
ATOM 1555 N N . LYS A 1 193 ? 31.865 -30.478 60.532 1.00 108.56 192 LYS A N 1
ATOM 1556 C CA . LYS A 1 193 ? 30.625 -31.135 60.125 1.00 110.21 192 LYS A CA 1
ATOM 1557 C C . LYS A 1 193 ? 30.813 -32.620 59.804 1.00 111.96 192 LYS A C 1
ATOM 1558 O O . LYS A 1 193 ? 29.906 -33.424 60.016 1.00 118.89 192 LYS A O 1
ATOM 1564 N N . VAL A 1 194 ? 32.006 -32.977 59.333 1.00 105.79 193 VAL A N 1
ATOM 1565 C CA . VAL A 1 194 ? 32.259 -34.277 58.702 1.00 101.58 193 VAL A CA 1
ATOM 1566 C C . VAL A 1 194 ? 33.250 -35.145 59.521 1.00 105.73 193 VAL A C 1
ATOM 1567 O O . VAL A 1 194 ? 33.671 -36.222 59.092 1.00 110.24 193 VAL A O 1
ATOM 1571 N N . ASP A 1 195 ? 33.592 -34.672 60.719 1.00 111.27 194 ASP A N 1
ATOM 1572 C CA . ASP A 1 195 ? 34.513 -35.358 61.647 1.00 120.10 194 ASP A CA 1
ATOM 1573 C C . ASP A 1 195 ? 34.439 -36.887 61.759 1.00 115.48 194 ASP A C 1
ATOM 1574 O O . ASP A 1 195 ? 35.392 -37.592 61.416 1.00 116.14 194 ASP A O 1
ATOM 1579 N N . ALA A 1 196 ? 33.310 -37.388 62.249 1.00 113.15 195 ALA A N 1
ATOM 1580 C CA . ALA A 1 196 ? 33.204 -38.788 62.669 1.00 118.80 195 ALA A CA 1
ATOM 1581 C C . ALA A 1 196 ? 33.263 -39.813 61.536 1.00 122.73 195 ALA A C 1
ATOM 1582 O O . ALA A 1 196 ? 33.336 -41.016 61.791 1.00 127.61 195 ALA A O 1
ATOM 1584 N N . ILE A 1 197 ? 33.257 -39.341 60.292 1.00 118.48 196 ILE A N 1
ATOM 1585 C CA . ILE A 1 197 ? 33.306 -40.227 59.134 1.00 114.56 196 ILE A CA 1
ATOM 1586 C C . ILE A 1 197 ? 34.623 -41.014 59.130 1.00 116.62 196 ILE A C 1
ATOM 1587 O O . ILE A 1 197 ? 34.773 -42.031 58.436 1.00 117.69 196 ILE A O 1
ATOM 1592 N N . PHE A 1 198 ? 35.571 -40.552 59.938 1.00 116.62 197 PHE A N 1
ATOM 1593 C CA . PHE A 1 198 ? 36.940 -41.037 59.856 1.00 122.24 197 PHE A CA 1
ATOM 1594 C C . PHE A 1 198 ? 37.286 -42.087 60.900 1.00 127.14 197 PHE A C 1
ATOM 1595 O O . PHE A 1 198 ? 37.324 -41.803 62.100 1.00 129.70 197 PHE A O 1
ATOM 1603 N N . ASP A 1 199 ? 37.531 -43.304 60.422 1.00 128.03 198 ASP A N 1
ATOM 1604 C CA . ASP A 1 199 ? 37.989 -44.398 61.264 1.00 131.13 198 ASP A CA 1
ATOM 1605 C C . ASP A 1 199 ? 39.311 -44.015 61.905 1.00 134.23 198 ASP A C 1
ATOM 1606 O O . ASP A 1 199 ? 40.157 -43.414 61.253 1.00 132.76 198 ASP A O 1
ATOM 1611 N N . LYS A 1 200 ? 39.488 -44.361 63.175 1.00 142.38 199 LYS A N 1
ATOM 1612 C CA . LYS A 1 200 ? 40.759 -44.137 63.855 1.00 147.17 199 LYS A CA 1
ATOM 1613 C C . LYS A 1 200 ? 41.908 -44.745 63.059 1.00 148.29 199 LYS A C 1
ATOM 1614 O O . LYS A 1 200 ? 42.988 -44.161 62.984 1.00 130.88 199 LYS A O 1
ATOM 1620 N N . HIS A 1 201 ? 41.649 -45.906 62.457 1.00 148.46 200 HIS A N 1
ATOM 1621 C CA . HIS A 1 201 ? 42.634 -46.631 61.654 1.00 145.97 200 HIS A CA 1
ATOM 1622 C C . HIS A 1 201 ? 42.898 -45.938 60.333 1.00 143.38 200 HIS A C 1
ATOM 1623 O O . HIS A 1 201 ? 43.876 -46.230 59.651 1.00 143.67 200 HIS A O 1
ATOM 1630 N N . GLU A 1 202 ? 42.004 -45.029 59.970 1.00 141.07 201 GLU A N 1
ATOM 1631 C CA . GLU A 1 202 ? 42.120 -44.286 58.728 1.00 138.70 201 GLU A CA 1
ATOM 1632 C C . GLU A 1 202 ? 42.794 -42.939 58.972 1.00 131.07 201 GLU A C 1
ATOM 1633 O O . GLU A 1 202 ? 43.679 -42.526 58.212 1.00 120.12 201 GLU A O 1
ATOM 1639 N N . VAL A 1 203 ? 42.376 -42.270 60.046 1.00 124.96 202 VAL A N 1
ATOM 1640 C CA . VAL A 1 203 ? 42.748 -40.878 60.272 1.00 122.04 202 VAL A CA 1
ATOM 1641 C C . VAL A 1 203 ? 44.232 -40.683 60.576 1.00 125.16 202 VAL A C 1
ATOM 1642 O O . VAL A 1 203 ? 45.029 -40.561 59.663 1.00 118.35 202 VAL A O 1
ATOM 1646 N N . GLN A 1 204 ? 44.618 -40.663 61.839 1.00 133.82 203 GLN A N 1
ATOM 1647 C CA . GLN A 1 204 ? 46.009 -40.408 62.142 1.00 140.08 203 GLN A CA 1
ATOM 1648 C C . GLN A 1 204 ? 46.845 -41.653 61.866 1.00 142.52 203 GLN A C 1
ATOM 1649 O O . GLN A 1 204 ? 48.057 -41.574 61.744 1.00 144.21 203 GLN A O 1
ATOM 1655 N N . GLU A 1 205 ? 46.205 -42.808 61.755 1.00 140.94 204 GLU A N 1
ATOM 1656 C CA . GLU A 1 205 ? 46.978 -44.021 61.563 1.00 146.40 204 GLU A CA 1
ATOM 1657 C C . GLU A 1 205 ? 47.798 -43.964 60.278 1.00 140.15 204 GLU A C 1
ATOM 1658 O O . GLU A 1 205 ? 48.995 -43.672 60.323 1.00 143.42 204 GLU A O 1
ATOM 1664 N N . ILE A 1 206 ? 47.171 -44.216 59.135 1.00 132.55 205 ILE A N 1
ATOM 1665 C CA . ILE A 1 206 ? 47.929 -44.202 57.894 1.00 129.11 205 ILE A CA 1
ATOM 1666 C C . ILE A 1 206 ? 48.388 -42.779 57.588 1.00 123.10 205 ILE A C 1
ATOM 1667 O O . ILE A 1 206 ? 49.541 -42.569 57.224 1.00 123.01 205 ILE A O 1
ATOM 1672 N N . LYS A 1 207 ? 47.506 -41.802 57.775 1.00 120.33 206 LYS A N 1
ATOM 1673 C CA . LYS A 1 207 ? 47.843 -40.422 57.429 1.00 119.32 206 LYS A CA 1
ATOM 1674 C C . LYS A 1 207 ? 48.901 -39.783 58.329 1.00 125.51 206 LYS A C 1
ATOM 1675 O O . LYS A 1 207 ? 49.871 -39.256 57.810 1.00 130.37 206 LYS A O 1
ATOM 1681 N N . GLU A 1 208 ? 48.743 -39.812 59.655 1.00 125.63 207 GLU A N 1
ATOM 1682 C CA . GLU A 1 208 ? 49.763 -39.180 60.504 1.00 126.40 207 GLU A CA 1
ATOM 1683 C C . GLU A 1 208 ? 51.137 -39.823 60.334 1.00 127.22 207 GLU A C 1
ATOM 1684 O O . GLU A 1 208 ? 52.117 -39.115 60.206 1.00 126.89 207 GLU A O 1
ATOM 1690 N N . LYS A 1 209 ? 51.221 -41.148 60.287 1.00 125.75 208 LYS A N 1
ATOM 1691 C CA . LYS A 1 209 ? 52.534 -41.778 60.110 1.00 145.35 208 LYS A CA 1
ATOM 1692 C C . LYS A 1 209 ? 53.144 -41.535 58.717 1.00 144.60 208 LYS A C 1
ATOM 1693 O O . LYS A 1 209 ? 54.234 -40.970 58.593 1.00 147.93 208 LYS A O 1
ATOM 1699 N N . ILE A 1 210 ? 52.432 -41.950 57.676 1.00 138.49 209 ILE A N 1
ATOM 1700 C CA . ILE A 1 210 ? 52.939 -41.853 56.307 1.00 131.41 209 ILE A CA 1
ATOM 1701 C C . ILE A 1 210 ? 53.039 -40.424 55.743 1.00 123.19 209 ILE A C 1
ATOM 1702 O O . ILE A 1 210 ? 54.006 -40.096 55.061 1.00 122.44 209 ILE A O 1
ATOM 1707 N N . LEU A 1 211 ? 52.062 -39.573 56.036 1.00 121.13 210 LEU A N 1
ATOM 1708 C CA . LEU A 1 211 ? 52.154 -38.164 55.659 1.00 118.05 210 LEU A CA 1
ATOM 1709 C C . LEU A 1 211 ? 53.136 -37.381 56.526 1.00 122.29 210 LEU A C 1
ATOM 1710 O O . LEU A 1 211 ? 53.707 -36.389 56.073 1.00 118.75 210 LEU A O 1
ATOM 1715 N N . ASN A 1 212 ? 53.307 -37.805 57.779 1.00 129.63 211 ASN A N 1
ATOM 1716 C CA . ASN A 1 212 ? 54.187 -37.100 58.713 1.00 131.25 211 ASN A CA 1
ATOM 1717 C C . ASN A 1 212 ? 54.872 -37.956 59.791 1.00 134.99 211 ASN A C 1
ATOM 1718 O O . ASN A 1 212 ? 56.089 -38.145 59.754 1.00 123.33 211 ASN A O 1
ATOM 1723 N N . SER A 1 213 ? 54.059 -38.456 60.727 1.00 137.90 212 SER A N 1
ATOM 1724 C CA . SER A 1 213 ? 54.454 -39.020 62.037 1.00 143.30 212 SER A CA 1
ATOM 1725 C C . SER A 1 213 ? 54.603 -37.914 63.083 1.00 144.11 212 SER A C 1
ATOM 1726 O O . SER A 1 213 ? 54.754 -38.176 64.277 1.00 129.10 212 SER A O 1
ATOM 1729 N N . ASP A 1 214 ? 54.555 -36.677 62.599 1.00 142.04 213 ASP A N 1
ATOM 1730 C CA . ASP A 1 214 ? 54.586 -35.491 63.436 1.00 141.30 213 ASP A CA 1
ATOM 1731 C C . ASP A 1 214 ? 53.217 -34.842 63.328 1.00 139.29 213 ASP A C 1
ATOM 1732 O O . ASP A 1 214 ? 52.484 -35.094 62.377 1.00 139.39 213 ASP A O 1
ATOM 1737 N N . TYR A 1 215 ? 52.873 -34.002 64.295 1.00 139.67 214 TYR A N 1
ATOM 1738 C CA . TYR A 1 215 ? 51.526 -33.436 64.398 1.00 137.56 214 TYR A CA 1
ATOM 1739 C C . TYR A 1 215 ? 50.413 -34.479 64.328 1.00 135.33 214 TYR A C 1
ATOM 1740 O O . TYR A 1 215 ? 50.656 -35.685 64.409 1.00 144.79 214 TYR A O 1
ATOM 1749 N N . ASP A 1 216 ? 49.187 -33.985 64.225 1.00 122.48 215 ASP A N 1
ATOM 1750 C CA . ASP A 1 216 ? 48.013 -34.822 64.038 1.00 119.05 215 ASP A CA 1
ATOM 1751 C C . ASP A 1 216 ? 47.132 -34.160 62.969 1.00 120.30 215 ASP A C 1
ATOM 1752 O O . ASP A 1 216 ? 47.299 -32.973 62.660 1.00 107.88 215 ASP A O 1
ATOM 1757 N N . VAL A 1 217 ? 46.200 -34.922 62.405 1.00 110.64 216 VAL A N 1
ATOM 1758 C CA . VAL A 1 217 ? 45.296 -34.387 61.387 1.00 117.71 216 VAL A CA 1
ATOM 1759 C C . VAL A 1 217 ? 44.405 -33.261 61.931 1.00 114.31 216 VAL A C 1
ATOM 1760 O O . VAL A 1 217 ? 44.174 -32.256 61.243 1.00 114.26 216 VAL A O 1
ATOM 1764 N N . GLU A 1 218 ? 43.928 -33.430 63.165 1.00 111.23 217 GLU A N 1
ATOM 1765 C CA . GLU A 1 218 ? 43.054 -32.451 63.813 1.00 108.99 217 GLU A CA 1
ATOM 1766 C C . GLU A 1 218 ? 43.673 -31.060 63.749 1.00 102.93 217 GLU A C 1
ATOM 1767 O O . GLU A 1 218 ? 42.973 -30.066 63.546 1.00 100.23 217 GLU A O 1
ATOM 1773 N N . ASP A 1 219 ? 44.994 -31.012 63.904 1.00 104.02 218 ASP A N 1
ATOM 1774 C CA . ASP A 1 219 ? 45.720 -29.759 64.071 1.00 111.39 218 ASP A CA 1
ATOM 1775 C C . ASP A 1 219 ? 45.480 -28.800 62.918 1.00 113.40 218 ASP A C 1
ATOM 1776 O O . ASP A 1 219 ? 45.206 -27.621 63.140 1.00 113.67 218 ASP A O 1
ATOM 1781 N N . PHE A 1 220 ? 45.544 -29.316 61.691 1.00 113.42 219 PHE A N 1
ATOM 1782 C CA . PHE A 1 220 ? 45.438 -28.483 60.495 1.00 103.88 219 PHE A CA 1
ATOM 1783 C C . PHE A 1 220 ? 44.052 -27.931 60.253 1.00 100.43 219 PHE A C 1
ATOM 1784 O O . PHE A 1 220 ? 43.827 -27.235 59.263 1.00 100.37 219 PHE A O 1
ATOM 1792 N N . PHE A 1 221 ? 43.126 -28.230 61.155 1.00 102.63 220 PHE A N 1
ATOM 1793 C CA . PHE A 1 221 ? 41.790 -27.654 61.081 1.00 102.60 220 PHE A CA 1
ATOM 1794 C C . PHE A 1 221 ? 41.493 -26.833 62.339 1.00 102.10 220 PHE A C 1
ATOM 1795 O O . PHE A 1 221 ? 40.337 -26.549 62.664 1.00 96.80 220 PHE A O 1
ATOM 1803 N N . GLU A 1 222 ? 42.565 -26.467 63.039 1.00 108.01 221 GLU A N 1
ATOM 1804 C CA . GLU A 1 222 ? 42.518 -25.490 64.123 1.00 106.62 221 GLU A CA 1
ATOM 1805 C C . GLU A 1 222 ? 42.986 -24.165 63.544 1.00 100.96 221 GLU A C 1
ATOM 1806 O O . GLU A 1 222 ? 43.913 -24.120 62.738 1.00 101.17 221 GLU A O 1
ATOM 1812 N N . GLY A 1 223 ? 42.340 -23.086 63.952 1.00 98.10 222 GLY A N 1
ATOM 1813 C CA . GLY A 1 223 ? 42.627 -21.778 63.404 1.00 95.26 222 GLY A CA 1
ATOM 1814 C C . GLY A 1 223 ? 44.035 -21.270 63.640 1.00 101.73 222 GLY A C 1
ATOM 1815 O O . GLY A 1 223 ? 44.604 -20.609 62.785 1.00 101.67 222 GLY A O 1
ATOM 1816 N N . GLU A 1 224 ? 44.609 -21.570 64.795 1.00 117.41 223 GLU A N 1
ATOM 1817 C CA . GLU A 1 224 ? 45.935 -21.051 65.113 1.00 127.59 223 GLU A CA 1
ATOM 1818 C C . GLU A 1 224 ? 47.026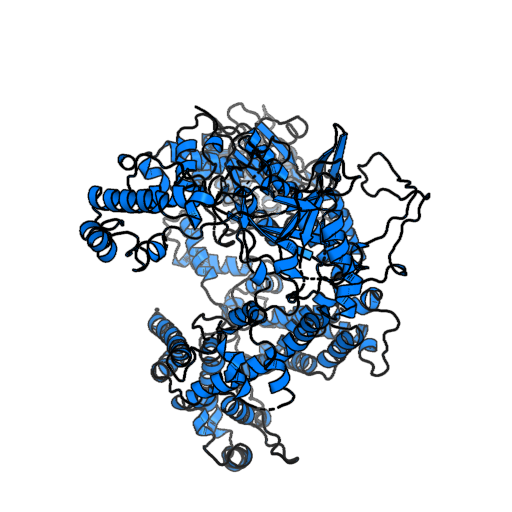 -21.771 64.326 1.00 131.38 223 GLU A C 1
ATOM 1819 O O . GLU A 1 224 ? 48.209 -21.457 64.459 1.00 139.11 223 GLU A O 1
ATOM 1825 N N . PHE A 1 225 ? 46.623 -22.726 63.495 1.00 123.25 224 PHE A N 1
ATOM 1826 C CA . PHE A 1 225 ? 47.570 -23.556 62.763 1.00 115.11 224 PHE A CA 1
ATOM 1827 C C . PHE A 1 225 ? 47.809 -23.016 61.365 1.00 112.23 224 PHE A C 1
ATOM 1828 O O . PHE A 1 225 ? 48.620 -23.556 60.617 1.00 114.31 224 PHE A O 1
ATOM 1836 N N . PHE A 1 226 ? 47.098 -21.954 61.008 1.00 109.45 225 PHE A N 1
ATOM 1837 C CA . PHE A 1 226 ? 47.145 -21.455 59.642 1.00 109.63 225 PHE A CA 1
ATOM 1838 C C . PHE A 1 226 ? 48.546 -21.021 59.222 1.00 118.58 225 PHE A C 1
ATOM 1839 O O . PHE A 1 226 ? 49.007 -21.372 58.138 1.00 122.86 225 PHE A O 1
ATOM 1847 N N . ASN A 1 227 ? 49.216 -20.263 60.084 1.00 121.66 226 ASN A N 1
ATOM 1848 C CA . ASN A 1 227 ? 50.566 -19.781 59.807 1.00 121.62 226 ASN A CA 1
ATOM 1849 C C . ASN A 1 227 ? 51.525 -20.878 59.323 1.00 118.81 226 ASN A C 1
ATOM 1850 O O . ASN A 1 227 ? 52.427 -20.624 58.514 1.00 115.49 226 ASN A O 1
ATOM 1855 N N . PHE A 1 228 ? 51.310 -22.099 59.807 1.00 118.15 227 PHE A N 1
ATOM 1856 C CA . PHE A 1 228 ? 52.083 -23.263 59.373 1.00 115.31 227 PHE A CA 1
ATOM 1857 C C . PHE A 1 228 ? 51.938 -23.475 57.865 1.00 114.33 227 PHE A C 1
ATOM 1858 O O . PHE A 1 228 ? 52.837 -24.010 57.206 1.00 118.02 227 PHE A O 1
ATOM 1866 N N . VAL A 1 229 ? 50.804 -23.041 57.326 1.00 106.16 228 VAL A N 1
ATOM 1867 C CA . VAL A 1 229 ? 50.413 -23.408 55.974 1.00 100.09 228 VAL A CA 1
ATOM 1868 C C . VAL A 1 229 ? 50.648 -22.255 54.987 1.00 98.03 228 VAL A C 1
ATOM 1869 O O . VAL A 1 229 ? 50.108 -22.229 53.874 1.00 92.67 228 VAL A O 1
ATOM 1873 N N . LEU A 1 230 ? 51.485 -21.308 55.401 1.00 98.60 229 LEU A N 1
ATOM 1874 C CA . LEU A 1 230 ? 51.857 -20.194 54.536 1.00 96.00 229 LEU A CA 1
ATOM 1875 C C . LEU A 1 230 ? 52.949 -20.625 53.542 1.00 100.54 229 LEU A C 1
ATOM 1876 O O . LEU A 1 230 ? 52.994 -20.161 52.401 1.00 101.11 229 LEU A O 1
ATOM 1881 N N . THR A 1 231 ? 53.813 -21.530 53.988 1.00 103.39 230 THR A N 1
ATOM 1882 C CA . THR A 1 231 ? 54.934 -22.008 53.194 1.00 103.65 230 THR A CA 1
ATOM 1883 C C . THR A 1 231 ? 54.523 -23.205 52.351 1.00 107.46 230 THR A C 1
ATOM 1884 O O . THR A 1 231 ? 53.560 -23.896 52.663 1.00 108.51 230 THR A O 1
ATOM 1888 N N . GLN A 1 232 ? 55.281 -23.471 51.298 1.00 111.91 231 GLN A N 1
ATOM 1889 C CA . GLN A 1 232 ? 54.878 -24.478 50.325 1.00 111.96 231 GLN A CA 1
ATOM 1890 C C . GLN A 1 232 ? 54.878 -25.892 50.882 1.00 104.86 231 GLN A C 1
ATOM 1891 O O . GLN A 1 232 ? 54.037 -26.691 50.500 1.00 102.80 231 GLN A O 1
ATOM 1897 N N . GLU A 1 233 ? 55.807 -26.211 51.775 1.00 109.62 232 GLU A N 1
ATOM 1898 C CA . GLU A 1 233 ? 55.802 -27.540 52.383 1.00 116.30 232 GLU A CA 1
ATOM 1899 C C . GLU A 1 233 ? 54.484 -27.781 53.118 1.00 114.70 232 GLU A C 1
ATOM 1900 O O . GLU A 1 233 ? 53.756 -28.720 52.809 1.00 115.65 232 GLU A O 1
ATOM 1906 N N . GLY A 1 234 ? 54.170 -26.911 54.070 1.00 113.25 233 GLY A N 1
ATOM 1907 C CA . GLY A 1 234 ? 52.915 -26.991 54.799 1.00 110.27 233 GLY A CA 1
ATOM 1908 C C . GLY A 1 234 ? 51.702 -27.010 53.887 1.00 103.08 233 GLY A C 1
ATOM 1909 O O . GLY A 1 234 ? 50.683 -27.622 54.223 1.00 88.99 233 GLY A O 1
ATOM 1910 N N . ILE A 1 235 ? 51.816 -26.340 52.736 1.00 92.91 234 ILE A N 1
ATOM 1911 C CA . ILE A 1 235 ? 50.784 -26.387 51.700 1.00 83.81 234 ILE A CA 1
ATOM 1912 C C . ILE A 1 235 ? 50.700 -27.784 51.081 1.00 100.50 234 ILE A C 1
ATOM 1913 O O . ILE A 1 235 ? 49.611 -28.329 50.921 1.00 97.28 234 ILE A O 1
ATOM 1918 N N . ASP A 1 236 ? 51.853 -28.363 50.742 1.00 104.66 235 ASP A N 1
ATOM 1919 C CA . ASP A 1 236 ? 51.901 -29.714 50.175 1.00 104.12 235 ASP A CA 1
ATOM 1920 C C . ASP A 1 236 ? 51.416 -30.745 51.193 1.00 106.46 235 ASP A C 1
ATOM 1921 O O . ASP A 1 236 ? 50.670 -31.665 50.857 1.00 108.01 235 ASP A O 1
ATOM 1926 N N . VAL A 1 237 ? 51.844 -30.577 52.439 1.00 105.81 236 VAL A N 1
ATOM 1927 C CA . VAL A 1 237 ? 51.423 -31.447 53.527 1.00 108.13 236 VAL A CA 1
ATOM 1928 C C . VAL A 1 237 ? 49.912 -31.404 53.676 1.00 94.39 236 VAL A C 1
ATOM 1929 O O . VAL A 1 237 ? 49.252 -32.436 53.763 1.00 102.50 236 VAL A O 1
ATOM 1933 N N . TYR A 1 238 ? 49.377 -30.191 53.691 1.00 91.70 237 TYR A N 1
ATOM 1934 C CA . TYR A 1 238 ? 47.940 -29.978 53.791 1.00 96.84 237 TYR A CA 1
ATOM 1935 C C . TYR A 1 238 ? 47.209 -30.626 52.623 1.00 94.65 237 TYR A C 1
ATOM 1936 O O . TYR A 1 238 ? 46.284 -31.423 52.808 1.00 92.27 237 TYR A O 1
ATOM 1945 N N . ASN A 1 239 ? 47.639 -30.299 51.414 1.00 87.65 238 ASN A N 1
ATOM 1946 C CA . ASN A 1 239 ? 46.966 -30.821 50.236 1.00 89.33 238 ASN A CA 1
ATOM 1947 C C . ASN A 1 239 ? 47.116 -32.340 50.136 1.00 93.30 238 ASN A C 1
ATOM 1948 O O . ASN A 1 239 ? 46.269 -33.013 49.562 1.00 96.77 238 ASN A O 1
ATOM 1953 N N . ALA A 1 240 ? 48.173 -32.884 50.724 1.00 92.08 239 ALA A N 1
ATOM 1954 C CA . ALA A 1 240 ? 48.358 -34.324 50.691 1.00 95.02 239 ALA A CA 1
ATOM 1955 C C . ALA A 1 240 ? 47.396 -35.011 51.658 1.00 101.77 239 ALA A C 1
ATOM 1956 O O . ALA A 1 240 ? 46.942 -36.129 51.403 1.00 98.58 239 ALA A O 1
ATOM 1958 N N . ILE A 1 241 ? 47.086 -34.333 52.763 1.00 100.49 240 ILE A N 1
ATOM 1959 C CA . ILE A 1 241 ? 46.096 -34.812 53.722 1.00 100.34 240 ILE A CA 1
ATOM 1960 C C . ILE A 1 241 ? 44.737 -34.960 53.050 1.00 98.78 240 ILE A C 1
ATOM 1961 O O . ILE A 1 241 ? 44.037 -35.956 53.261 1.00 98.71 240 ILE A O 1
ATOM 1966 N N . ILE A 1 242 ? 44.381 -33.962 52.239 1.00 93.53 241 ILE A N 1
ATOM 1967 C CA . ILE A 1 242 ? 43.137 -33.966 51.468 1.00 91.91 241 ILE A CA 1
ATOM 1968 C C . ILE A 1 242 ? 43.176 -34.935 50.303 1.00 100.01 241 ILE A C 1
ATOM 1969 O O . ILE A 1 242 ? 42.339 -35.828 50.192 1.00 106.46 241 ILE A O 1
ATOM 1974 N N . GLY A 1 243 ? 44.155 -34.733 49.425 1.00 100.31 242 GLY A N 1
ATOM 1975 C CA . GLY A 1 243 ? 44.224 -35.420 48.143 1.00 96.88 242 GLY A CA 1
ATOM 1976 C C . GLY A 1 243 ? 44.723 -36.840 48.231 1.00 103.37 242 GLY A C 1
ATOM 1977 O O . GLY A 1 243 ? 44.127 -37.739 47.650 1.00 111.68 242 GLY A O 1
ATOM 1978 N N . GLY A 1 244 ? 45.813 -37.047 48.962 1.00 106.23 243 GLY A N 1
ATOM 1979 C CA . GLY A 1 244 ? 46.414 -38.365 49.098 1.00 107.52 243 GLY A CA 1
ATOM 1980 C C . GLY A 1 244 ? 47.923 -38.234 49.056 1.00 107.10 243 GLY A C 1
ATOM 1981 O O . GLY A 1 244 ? 48.441 -37.116 49.037 1.00 108.88 243 GLY A O 1
ATOM 1982 N N . PHE A 1 245 ? 48.631 -39.358 49.031 1.00 105.65 244 PHE A N 1
ATOM 1983 C CA . PHE A 1 245 ? 50.088 -39.324 48.964 1.00 106.76 244 PHE A CA 1
ATOM 1984 C C . PHE A 1 245 ? 50.663 -40.646 48.441 1.00 111.46 244 PHE A C 1
ATOM 1985 O O . PHE A 1 245 ? 50.046 -41.702 48.587 1.00 109.68 244 PHE A O 1
ATOM 1993 N N . VAL A 1 246 ? 51.855 -40.569 47.849 1.00 112.14 245 VAL A N 1
ATOM 1994 C CA . VAL A 1 246 ? 52.495 -41.694 47.161 1.00 113.41 245 VAL A CA 1
ATOM 1995 C C . VAL A 1 246 ? 53.285 -42.623 48.098 1.00 124.70 245 VAL A C 1
ATOM 1996 O O . VAL A 1 246 ? 53.421 -43.810 47.815 1.00 131.10 245 VAL A O 1
ATOM 2000 N N . THR A 1 247 ? 53.783 -42.066 49.207 1.00 127.23 246 THR A N 1
ATOM 2001 C CA . THR A 1 247 ? 54.458 -42.784 50.310 1.00 127.09 246 THR A CA 1
ATOM 2002 C C . THR A 1 247 ? 55.947 -43.083 50.128 1.00 132.21 246 THR A C 1
ATOM 2003 O O . THR A 1 247 ? 56.568 -43.603 51.053 1.00 134.72 246 THR A O 1
ATOM 2007 N N . GLU A 1 248 ? 56.500 -42.774 48.951 1.00 134.78 247 GLU A N 1
ATOM 2008 C CA . GLU A 1 248 ? 57.890 -43.118 48.584 1.00 139.15 247 GLU A CA 1
ATOM 2009 C C . GLU A 1 248 ? 58.044 -44.596 48.167 1.00 143.07 247 GLU A C 1
ATOM 2010 O O . GLU A 1 248 ? 59.083 -45.016 47.645 1.00 143.06 247 GLU A O 1
ATOM 2016 N N . SER A 1 249 ? 56.990 -45.373 48.387 1.00 143.10 248 SER A N 1
ATOM 2017 C CA . SER A 1 249 ? 56.873 -46.703 47.799 1.00 142.88 248 SER A CA 1
ATOM 2018 C C . SER A 1 249 ? 55.545 -46.761 47.037 1.00 149.43 248 SER A C 1
ATOM 2019 O O . SER A 1 249 ? 54.887 -45.736 46.870 1.00 148.71 248 SER A O 1
ATOM 2022 N N . GLY A 1 250 ? 55.140 -47.940 46.574 1.00 153.49 249 GLY A N 1
ATOM 2023 C CA . GLY A 1 250 ? 53.931 -48.042 45.768 1.00 151.69 249 GLY A CA 1
ATOM 2024 C C . GLY A 1 250 ? 52.618 -47.847 46.516 1.00 149.29 249 GLY A C 1
ATOM 2025 O O . GLY A 1 250 ? 51.545 -47.886 45.912 1.00 148.87 249 GLY A O 1
ATOM 2026 N N . GLU A 1 251 ? 52.709 -47.595 47.821 1.00 145.96 250 GLU A N 1
ATOM 2027 C CA . GLU A 1 251 ? 51.578 -47.742 48.745 1.00 139.59 250 GLU A CA 1
ATOM 2028 C C . GLU A 1 251 ? 50.323 -46.900 48.456 1.00 135.75 250 GLU A C 1
ATOM 2029 O O . GLU A 1 251 ? 49.207 -47.417 48.531 1.00 140.23 250 GLU A O 1
ATOM 2035 N N . LYS A 1 252 ? 50.501 -45.617 48.152 1.00 126.19 251 LYS A N 1
ATOM 2036 C CA . LYS A 1 252 ? 49.383 -44.741 47.790 1.00 122.25 251 LYS A CA 1
ATOM 2037 C C . LYS A 1 252 ? 48.331 -44.572 48.903 1.00 126.57 251 LYS A C 1
ATOM 2038 O O . LYS A 1 252 ? 47.249 -45.149 48.831 1.00 129.82 251 LYS A O 1
ATOM 2044 N N . ILE A 1 253 ? 48.647 -43.775 49.921 1.00 127.00 252 ILE A N 1
ATOM 2045 C CA . ILE A 1 253 ? 47.701 -43.492 51.010 1.00 125.02 252 ILE A CA 1
ATOM 2046 C C . ILE A 1 253 ? 46.546 -42.587 50.572 1.00 124.35 252 ILE A C 1
ATOM 2047 O O . ILE A 1 253 ? 46.751 -41.531 49.967 1.00 108.63 252 ILE A O 1
ATOM 2052 N N . LYS A 1 254 ? 45.329 -43.015 50.890 1.00 112.44 253 LYS A N 1
ATOM 2053 C CA . LYS A 1 254 ? 44.138 -42.233 50.595 1.00 109.53 253 LYS A CA 1
ATOM 2054 C C . LYS A 1 254 ? 44.113 -40.940 51.420 1.00 112.63 253 LYS A C 1
ATOM 2055 O O . LYS A 1 254 ? 44.509 -40.928 52.582 1.00 109.17 253 LYS A O 1
ATOM 2061 N N . GLY A 1 255 ? 43.641 -39.852 50.820 1.00 108.36 254 GLY A N 1
ATOM 2062 C CA . GLY A 1 255 ? 43.455 -38.613 51.551 1.00 102.02 254 GLY A CA 1
ATOM 2063 C C . GLY A 1 255 ? 42.058 -38.542 52.127 1.00 101.89 254 GLY A C 1
ATOM 2064 O O . GLY A 1 255 ? 41.265 -39.466 51.973 1.00 103.43 254 GLY A O 1
ATOM 2065 N N . LEU A 1 256 ? 41.755 -37.437 52.793 1.00 101.98 255 LEU A N 1
ATOM 2066 C CA . LEU A 1 256 ? 40.421 -37.215 53.350 1.00 105.50 255 LEU A CA 1
ATOM 2067 C C . LEU A 1 256 ? 39.302 -37.215 52.298 1.00 106.74 255 LEU A C 1
ATOM 2068 O O . LEU A 1 256 ? 38.253 -37.822 52.512 1.00 99.33 255 LEU A O 1
ATOM 2073 N N . ASN A 1 257 ? 39.521 -36.536 51.170 1.00 95.35 256 ASN A N 1
ATOM 2074 C CA . ASN A 1 257 ? 38.508 -36.484 50.113 1.00 93.71 256 ASN A CA 1
ATOM 2075 C C . ASN A 1 257 ? 38.073 -37.859 49.582 1.00 110.82 256 ASN A C 1
ATOM 2076 O O . ASN A 1 257 ? 36.886 -38.074 49.331 1.00 113.19 256 ASN A O 1
ATOM 2081 N N . GLU A 1 258 ? 39.016 -38.788 49.432 1.00 109.83 257 GLU A N 1
ATOM 2082 C CA . GLU A 1 258 ? 38.671 -40.158 49.043 1.00 111.24 257 GLU A CA 1
ATOM 2083 C C . GLU A 1 258 ? 37.721 -40.811 50.038 1.00 108.57 257 GLU A C 1
ATOM 2084 O O . GLU A 1 258 ? 36.819 -41.545 49.645 1.00 107.03 257 GLU A O 1
ATOM 2090 N N . TYR A 1 259 ? 37.933 -40.555 51.325 1.00 110.42 258 TYR A N 1
ATOM 2091 C CA . TYR A 1 259 ? 37.102 -41.157 52.368 1.00 116.78 258 TYR A CA 1
ATOM 2092 C C . TYR A 1 259 ? 35.679 -40.640 52.325 1.00 104.97 258 TYR A C 1
ATOM 2093 O O . TYR A 1 259 ? 34.728 -41.407 52.462 1.00 106.83 258 TYR A O 1
ATOM 2102 N N . ILE A 1 260 ? 35.547 -39.331 52.146 1.00 101.71 259 ILE A N 1
ATOM 2103 C CA . ILE A 1 260 ? 34.244 -38.710 51.977 1.00 107.69 259 ILE A CA 1
ATOM 2104 C C . ILE A 1 260 ? 33.572 -39.289 50.736 1.00 110.19 259 ILE A C 1
ATOM 2105 O O . ILE A 1 260 ? 32.390 -39.651 50.767 1.00 112.19 259 ILE A O 1
ATOM 2110 N N . ASN A 1 261 ? 34.340 -39.390 49.652 1.00 108.90 260 ASN A N 1
ATOM 2111 C CA . ASN A 1 261 ? 33.888 -40.073 48.441 1.00 109.81 260 ASN A CA 1
ATOM 2112 C C . ASN A 1 261 ? 33.399 -41.493 48.746 1.00 112.64 260 ASN A C 1
ATOM 2113 O O . ASN A 1 261 ? 32.297 -41.874 48.352 1.00 113.85 260 ASN A O 1
ATOM 2118 N N . LEU A 1 262 ? 34.210 -42.260 49.477 1.00 111.74 261 LEU A N 1
ATOM 2119 C CA . LEU A 1 262 ? 33.855 -43.627 49.862 1.00 113.08 261 LEU A CA 1
ATOM 2120 C C . LEU A 1 262 ? 32.656 -43.676 50.806 1.00 114.90 261 LEU A C 1
ATOM 2121 O O . LEU A 1 262 ? 32.113 -44.741 51.081 1.00 114.59 261 LEU A O 1
ATOM 2126 N N . TYR A 1 263 ? 32.241 -42.519 51.298 1.00 121.18 262 TYR A N 1
ATOM 2127 C CA . TYR A 1 263 ? 31.007 -42.448 52.057 1.00 126.42 262 TYR A CA 1
ATOM 2128 C C . TYR A 1 263 ? 29.813 -42.166 51.132 1.00 131.70 262 TYR A C 1
ATOM 2129 O O . TYR A 1 263 ? 28.786 -41.634 51.559 1.00 129.11 262 TYR A O 1
ATOM 2138 N N . ASN A 1 264 ? 29.964 -42.517 49.856 1.00 136.18 263 ASN A N 1
ATOM 2139 C CA . ASN A 1 264 ? 28.829 -42.611 48.940 1.00 135.07 263 ASN A CA 1
ATOM 2140 C C . ASN A 1 264 ? 27.990 -43.844 49.266 1.00 145.03 263 ASN A C 1
ATOM 2141 O O . ASN A 1 264 ? 26.936 -44.063 48.671 1.00 149.65 263 ASN A O 1
ATOM 2146 N N . ALA A 1 265 ? 28.483 -44.656 50.200 1.00 142.91 264 ALA A N 1
ATOM 2147 C CA . ALA A 1 265 ? 27.798 -45.863 50.627 1.00 142.01 264 ALA A CA 1
ATOM 2148 C C . ALA A 1 265 ? 26.468 -45.516 51.284 1.00 142.70 264 ALA A C 1
ATOM 2149 O O . ALA A 1 265 ? 25.524 -46.303 51.234 1.00 147.38 264 ALA A O 1
ATOM 2151 N N . LYS A 1 266 ? 26.394 -44.338 51.900 1.00 137.74 265 LYS A N 1
ATOM 2152 C CA . LYS A 1 266 ? 25.140 -43.865 52.484 1.00 133.52 265 LYS A CA 1
ATOM 2153 C C . LYS A 1 266 ? 24.277 -43.209 51.402 1.00 136.59 265 LYS A C 1
ATOM 2154 O O . LYS A 1 266 ? 23.079 -42.993 51.590 1.00 137.59 265 LYS A O 1
ATOM 2160 N N . THR A 1 267 ? 24.905 -42.893 50.270 1.00 138.84 266 THR A N 1
ATOM 2161 C CA . THR A 1 267 ? 24.218 -42.416 49.058 1.00 138.04 266 THR A CA 1
ATOM 2162 C C . THR A 1 267 ? 23.439 -41.104 49.235 1.00 135.69 266 THR A C 1
ATOM 2163 O O . THR A 1 267 ? 23.185 -40.399 48.257 1.00 133.95 266 THR A O 1
ATOM 2167 N N . LYS A 1 268 ? 23.051 -40.788 50.470 1.00 137.93 267 LYS A N 1
ATOM 2168 C CA . LYS A 1 268 ? 22.634 -39.434 50.798 1.00 138.77 267 LYS A CA 1
ATOM 2169 C C . LYS A 1 268 ? 23.782 -38.590 50.304 1.00 137.87 267 LYS A C 1
ATOM 2170 O O . LYS A 1 268 ? 23.599 -37.707 49.460 1.00 138.32 267 LYS A O 1
ATOM 2176 N N . GLN A 1 269 ? 24.971 -38.930 50.799 1.00 134.62 268 GLN A N 1
ATOM 2177 C CA . GLN A 1 269 ? 26.214 -38.282 50.408 1.00 129.79 268 GLN A CA 1
ATOM 2178 C C . GLN A 1 269 ? 26.048 -36.776 50.283 1.00 123.39 268 GLN A C 1
ATOM 2179 O O . GLN A 1 269 ? 25.441 -36.132 51.150 1.00 120.28 268 GLN A O 1
ATOM 2185 N N . ALA A 1 270 ? 26.565 -36.237 49.179 1.00 116.93 269 ALA A N 1
ATOM 2186 C CA . ALA A 1 270 ? 26.640 -34.801 48.976 1.00 110.76 269 ALA A CA 1
ATOM 2187 C C . ALA A 1 270 ? 27.162 -34.156 50.260 1.00 113.83 269 ALA A C 1
ATOM 2188 O O . ALA A 1 270 ? 26.697 -33.098 50.683 1.00 119.90 269 ALA A O 1
ATOM 2190 N N . LEU A 1 271 ? 28.103 -34.848 50.896 1.00 108.01 270 LEU A N 1
ATOM 2191 C CA . LEU A 1 271 ? 28.783 -34.349 52.072 1.00 103.35 270 LEU A CA 1
ATOM 2192 C C . LEU A 1 271 ? 30.027 -33.673 51.536 1.00 102.67 270 LEU A C 1
ATOM 2193 O O . LEU A 1 271 ? 30.820 -34.305 50.847 1.00 103.89 270 LEU A O 1
ATOM 2198 N N . PRO A 1 272 ? 30.195 -32.380 51.843 1.00 97.69 271 PRO A N 1
ATOM 2199 C CA . PRO A 1 272 ? 31.210 -31.525 51.216 1.00 96.07 271 PRO A CA 1
ATOM 2200 C C . PRO A 1 272 ? 32.610 -32.115 51.305 1.00 99.30 271 PRO A C 1
ATOM 2201 O O . PRO A 1 272 ? 32.950 -32.751 52.307 1.00 100.81 271 PRO A O 1
ATOM 2205 N N . LYS A 1 273 ? 33.393 -31.925 50.245 1.00 95.35 272 LYS A N 1
ATOM 2206 C CA . LYS A 1 273 ? 34.798 -32.305 50.238 1.00 91.98 272 LYS A CA 1
ATOM 2207 C C . LYS A 1 273 ? 35.653 -31.067 50.483 1.00 82.54 272 LYS A C 1
ATOM 2208 O O . LYS A 1 273 ? 35.218 -29.942 50.217 1.00 80.08 272 LYS A O 1
ATOM 2214 N N . PHE A 1 274 ? 36.875 -31.281 50.966 1.00 84.51 273 PHE A N 1
ATOM 2215 C CA . PHE A 1 274 ? 37.803 -30.184 51.224 1.00 83.94 273 PHE A CA 1
ATOM 2216 C C . PHE A 1 274 ? 38.366 -29.582 49.941 1.00 83.27 273 PHE A C 1
ATOM 2217 O O . PHE A 1 274 ? 38.491 -30.250 48.904 1.00 79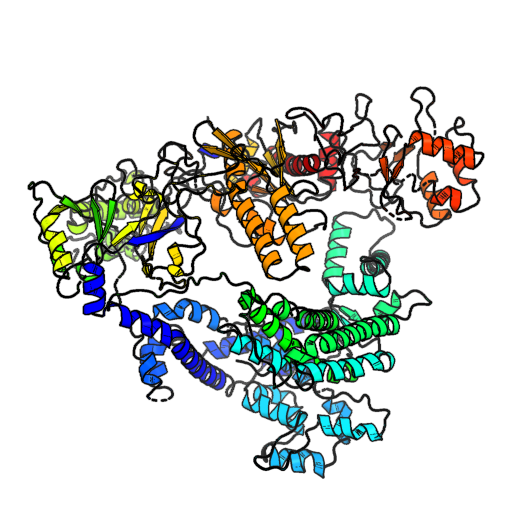.97 273 PHE A O 1
ATOM 2225 N N . LYS A 1 275 ? 38.701 -28.304 50.029 1.00 82.02 274 LYS A N 1
ATOM 2226 C CA . LYS A 1 275 ? 39.311 -27.582 48.925 1.00 79.36 274 LYS A CA 1
ATOM 2227 C C . LYS A 1 275 ? 40.807 -27.436 49.199 1.00 80.92 274 LYS A C 1
ATOM 2228 O O . LYS A 1 275 ? 41.209 -27.018 50.281 1.00 81.44 274 LYS A O 1
ATOM 2234 N N . PRO A 1 276 ? 41.645 -27.789 48.218 1.00 84.55 275 PRO A N 1
ATOM 2235 C CA . PRO A 1 276 ? 43.094 -27.695 48.424 1.00 82.95 275 PRO A CA 1
ATOM 2236 C C . PRO A 1 276 ? 43.589 -26.247 48.420 1.00 78.96 275 PRO A C 1
ATOM 2237 O O . PRO A 1 276 ? 42.887 -25.347 47.958 1.00 78.72 275 PRO A O 1
ATOM 2241 N N . LEU A 1 277 ? 44.779 -26.025 48.965 1.00 81.68 276 LEU A N 1
ATOM 2242 C CA . LEU A 1 277 ? 45.300 -24.673 49.127 1.00 87.04 276 LEU A CA 1
ATOM 2243 C C . LEU A 1 277 ? 46.160 -24.280 47.952 1.00 90.05 276 LEU A C 1
ATOM 2244 O O . LEU A 1 277 ? 46.864 -25.118 47.390 1.00 95.80 276 LEU A O 1
ATOM 2249 N N . TYR A 1 278 ? 46.101 -23.007 47.576 1.00 92.45 277 TYR A N 1
ATOM 2250 C CA . TYR A 1 278 ? 46.863 -22.517 46.431 1.00 88.39 277 TYR A CA 1
ATOM 2251 C C . TYR A 1 278 ? 48.334 -22.438 46.774 1.00 88.65 277 TYR A C 1
ATOM 2252 O O . TYR A 1 278 ? 48.722 -21.779 47.743 1.00 83.72 277 TYR A O 1
ATOM 2261 N N . LYS A 1 279 ? 49.144 -23.148 45.993 1.00 98.14 278 LYS A N 1
ATOM 2262 C CA . LYS A 1 279 ? 50.591 -23.042 46.091 1.00 99.93 278 LYS A CA 1
ATOM 2263 C C . LYS A 1 279 ? 50.903 -21.707 45.455 1.00 96.72 278 LYS A C 1
ATOM 2264 O O . LYS A 1 279 ? 50.105 -21.222 44.661 1.00 98.50 278 LYS A O 1
ATOM 2270 N N . GLN A 1 280 ? 52.028 -21.090 45.794 1.00 99.38 279 GLN A N 1
ATOM 2271 C CA . GLN A 1 280 ? 52.369 -19.845 45.112 1.00 111.38 279 GLN A CA 1
ATOM 2272 C C . GLN A 1 280 ? 53.854 -19.587 45.019 1.00 117.55 279 GLN A C 1
ATOM 2273 O O . GLN A 1 280 ? 54.635 -20.164 45.770 1.00 122.14 279 GLN A O 1
ATOM 2279 N N . VAL A 1 281 ? 54.212 -18.704 44.088 1.00 119.59 280 VAL A N 1
ATOM 2280 C CA . VAL A 1 281 ? 55.596 -18.379 43.740 1.00 121.95 280 VAL A CA 1
ATOM 2281 C C . VAL A 1 281 ? 56.450 -19.617 43.448 1.00 122.74 280 VAL A C 1
ATOM 2282 O O . VAL A 1 281 ? 56.694 -19.961 42.291 1.00 119.27 280 VAL A O 1
ATOM 2286 N N . GLU A 1 293 ? 52.593 -23.844 27.727 1.00 107.41 292 GLU A N 1
ATOM 2287 C CA . GLU A 1 293 ? 52.427 -22.620 26.941 1.00 109.14 292 GLU A CA 1
ATOM 2288 C C . GLU A 1 293 ? 52.544 -22.862 25.428 1.00 105.48 292 GLU A C 1
ATOM 2289 O O . GLU A 1 293 ? 51.558 -23.167 24.752 1.00 105.97 292 GLU A O 1
ATOM 2295 N N . GLY A 1 294 ? 53.758 -22.711 24.909 1.00 99.62 293 GLY A N 1
ATOM 2296 C CA . GLY A 1 294 ? 54.044 -22.948 23.508 1.00 96.50 293 GLY A CA 1
ATOM 2297 C C . GLY A 1 294 ? 55.162 -22.025 23.083 1.00 99.29 293 GLY A C 1
ATOM 2298 O O . GLY A 1 294 ? 56.020 -21.685 23.888 1.00 107.69 293 GLY A O 1
ATOM 2299 N N . TYR A 1 295 ? 55.187 -21.670 21.809 1.00 94.24 294 TYR A N 1
ATOM 2300 C CA . TYR A 1 295 ? 55.755 -20.388 21.383 1.00 92.24 294 TYR A CA 1
ATOM 2301 C C . TYR A 1 295 ? 57.131 -20.297 20.705 1.00 92.41 294 TYR A C 1
ATOM 2302 O O . TYR A 1 295 ? 57.461 -19.242 20.181 1.00 92.09 294 TYR A O 1
ATOM 2311 N N . THR A 1 296 ? 57.895 -21.383 20.637 1.00 94.02 295 THR A N 1
ATOM 2312 C CA . THR A 1 296 ? 59.178 -21.318 19.922 1.00 99.56 295 THR A CA 1
ATOM 2313 C C . THR A 1 296 ? 59.243 -22.096 18.601 1.00 102.43 295 THR A C 1
ATOM 2314 O O . THR A 1 296 ? 59.999 -21.725 17.703 1.00 97.90 295 THR A O 1
ATOM 2318 N N . SER A 1 297 ? 58.455 -23.162 18.485 1.00 102.89 296 SER A N 1
ATOM 2319 C CA . SER A 1 297 ? 58.456 -23.996 17.289 1.00 96.94 296 SER A CA 1
ATOM 2320 C C . SER A 1 297 ? 57.129 -24.724 17.116 1.00 89.42 296 SER A C 1
ATOM 2321 O O . SER A 1 297 ? 56.433 -25.006 18.089 1.00 87.43 296 SER A O 1
ATOM 2324 N N . ASP A 1 298 ? 56.800 -25.032 15.866 1.00 83.74 297 ASP A N 1
ATOM 2325 C CA . ASP A 1 298 ? 55.656 -25.866 15.533 1.00 74.88 297 ASP A CA 1
ATOM 2326 C C . ASP A 1 298 ? 55.624 -27.170 16.311 1.00 77.91 297 ASP A C 1
ATOM 2327 O O . ASP A 1 298 ? 54.561 -27.634 16.723 1.00 79.24 297 ASP A O 1
ATOM 2332 N N . GLU A 1 299 ? 56.792 -27.770 16.495 1.00 83.34 298 GLU A N 1
ATOM 2333 C CA . GLU A 1 299 ? 56.873 -29.031 17.219 1.00 87.51 298 GLU A CA 1
ATOM 2334 C C . GLU A 1 299 ? 56.516 -28.819 18.682 1.00 79.12 298 GLU A C 1
ATOM 2335 O O . GLU A 1 299 ? 55.851 -29.656 19.287 1.00 83.03 298 GLU A O 1
ATOM 2341 N N . GLU A 1 300 ? 56.936 -27.688 19.241 1.00 78.51 299 GLU A N 1
ATOM 2342 C CA . GLU A 1 300 ? 56.594 -27.356 20.626 1.00 81.29 299 GLU A CA 1
ATOM 2343 C C . GLU A 1 300 ? 55.101 -27.061 20.789 1.00 76.40 299 GLU A C 1
ATOM 2344 O O . GLU A 1 300 ? 54.432 -27.660 21.632 1.00 73.71 299 GLU A O 1
ATOM 2350 N N . VAL A 1 301 ? 54.599 -26.133 19.975 1.00 73.60 300 VAL A N 1
ATOM 2351 C CA . VAL A 1 301 ? 53.201 -25.714 20.008 1.00 73.47 300 VAL A CA 1
ATOM 2352 C C . VAL A 1 301 ? 52.282 -26.921 19.911 1.00 73.94 300 VAL A C 1
ATOM 2353 O O . VAL A 1 301 ? 51.258 -27.018 20.593 1.00 76.42 300 VAL A O 1
ATOM 2357 N N . LEU A 1 302 ? 52.667 -27.857 19.068 1.00 69.81 301 LEU A N 1
ATOM 2358 C CA . LEU A 1 302 ? 51.846 -29.024 18.858 1.00 70.17 301 LEU A CA 1
ATOM 2359 C C . LEU A 1 302 ? 51.927 -29.972 20.043 1.00 70.81 301 LEU A C 1
ATOM 2360 O O . LEU A 1 302 ? 50.924 -30.563 20.440 1.00 73.91 301 LEU A O 1
ATOM 2365 N N . GLU A 1 303 ? 53.127 -30.108 20.601 1.00 71.61 302 GLU A N 1
ATOM 2366 C CA . GLU A 1 303 ? 53.358 -30.971 21.754 1.00 72.63 302 GLU A CA 1
ATOM 2367 C C . GLU A 1 303 ? 52.505 -30.534 22.928 1.00 77.51 302 GLU A C 1
ATOM 2368 O O . GLU A 1 303 ? 52.012 -31.364 23.682 1.00 87.56 302 GLU A O 1
ATOM 2374 N N . VAL A 1 304 ? 52.320 -29.230 23.090 1.00 76.74 303 VAL A N 1
ATOM 2375 C CA . VAL A 1 304 ? 51.509 -28.747 24.202 1.00 73.63 303 VAL A CA 1
ATOM 2376 C C . VAL A 1 304 ? 50.017 -29.018 23.991 1.00 75.74 303 VAL A C 1
ATOM 2377 O O . VAL A 1 304 ? 49.318 -29.462 24.902 1.00 76.38 303 VAL A O 1
ATOM 2381 N N . PHE A 1 305 ? 49.545 -28.757 22.778 1.00 74.04 304 PHE A N 1
ATOM 2382 C CA . PHE A 1 305 ? 48.153 -28.987 22.413 1.00 69.32 304 PHE A CA 1
ATOM 2383 C C . PHE A 1 305 ? 47.763 -30.444 22.626 1.00 71.14 304 PHE A C 1
ATOM 2384 O O . PHE A 1 305 ? 46.729 -30.760 23.218 1.00 77.23 304 PHE A O 1
ATOM 2392 N N . ARG A 1 306 ? 48.611 -31.330 22.133 1.00 66.13 305 ARG A N 1
ATOM 2393 C CA . ARG A 1 306 ? 48.414 -32.758 22.304 1.00 67.89 305 ARG A CA 1
ATOM 2394 C C . ARG A 1 306 ? 48.406 -33.133 23.768 1.00 73.52 305 ARG A C 1
ATOM 2395 O O . ARG A 1 306 ? 47.566 -33.913 24.214 1.00 78.12 305 ARG A O 1
ATOM 2403 N N . ASN A 1 307 ? 49.350 -32.566 24.505 1.00 68.50 306 ASN A N 1
ATOM 2404 C CA . ASN A 1 307 ? 49.574 -32.947 25.882 1.00 84.75 306 ASN A CA 1
ATOM 2405 C C . ASN A 1 307 ? 48.527 -32.424 26.863 1.00 81.84 306 ASN A C 1
ATOM 2406 O O . ASN A 1 307 ? 48.175 -33.108 27.817 1.00 79.34 306 ASN A O 1
ATOM 2411 N N . THR A 1 308 ? 48.015 -31.225 26.628 1.00 76.94 307 THR A N 1
ATOM 2412 C CA . THR A 1 308 ? 47.076 -30.656 27.577 1.00 76.26 307 THR A CA 1
ATOM 2413 C C . THR A 1 308 ? 45.623 -30.886 27.210 1.00 80.52 307 THR A C 1
ATOM 2414 O O . THR A 1 308 ? 44.758 -30.765 28.056 1.00 86.50 307 THR A O 1
ATOM 2418 N N . LEU A 1 309 ? 45.346 -31.245 25.964 1.00 86.00 308 LEU A N 1
ATOM 2419 C CA . LEU A 1 309 ? 43.962 -31.302 25.529 1.00 64.66 308 LEU A CA 1
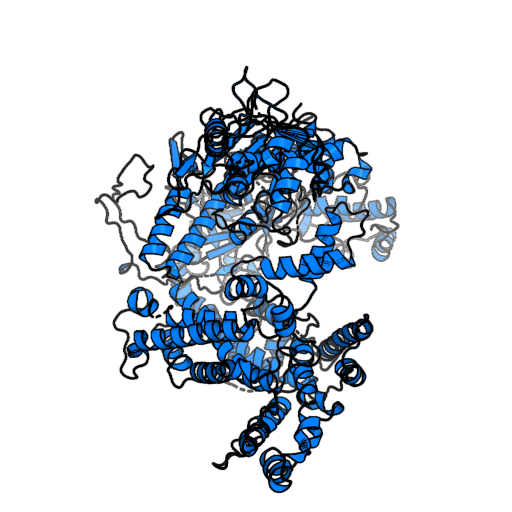ATOM 2420 C C . LEU A 1 309 ? 43.473 -32.630 24.974 1.00 66.55 308 LEU A C 1
ATOM 2421 O O . LEU A 1 309 ? 42.340 -32.713 24.538 1.00 102.70 308 LEU A O 1
ATOM 2426 N N . ASN A 1 310 ? 44.304 -33.673 25.002 1.00 68.67 309 ASN A N 1
ATOM 2427 C CA . ASN A 1 310 ? 43.867 -34.996 24.556 1.00 70.76 309 ASN A CA 1
ATOM 2428 C C . ASN A 1 310 ? 42.847 -35.568 25.522 1.00 72.13 309 ASN A C 1
ATOM 2429 O O . ASN A 1 310 ? 42.697 -35.070 26.618 1.00 105.17 309 ASN A O 1
ATOM 2434 N N . LYS A 1 311 ? 42.148 -36.609 25.114 1.00 73.78 310 LYS A N 1
ATOM 2435 C CA . LYS A 1 311 ? 41.054 -37.143 25.899 1.00 78.21 310 LYS A CA 1
ATOM 2436 C C . LYS A 1 311 ? 41.403 -37.812 27.249 1.00 86.14 310 LYS A C 1
ATOM 2437 O O . LYS A 1 311 ? 40.492 -38.169 27.998 1.00 85.33 310 LYS A O 1
ATOM 2443 N N . ASN A 1 312 ? 42.679 -38.013 27.572 1.00 87.77 311 ASN A N 1
ATOM 2444 C CA . ASN A 1 312 ? 42.995 -38.400 28.955 1.00 88.24 311 ASN A CA 1
ATOM 2445 C C . ASN A 1 312 ? 43.867 -37.386 29.685 1.00 85.62 311 ASN A C 1
ATOM 2446 O O . ASN A 1 312 ? 44.539 -37.722 30.661 1.00 86.33 311 ASN A O 1
ATOM 2451 N N . SER A 1 313 ? 43.835 -36.140 29.216 1.00 75.78 312 SER A N 1
ATOM 2452 C CA . SER A 1 313 ? 44.472 -35.048 29.923 1.00 74.35 312 SER A CA 1
ATOM 2453 C C . SER A 1 313 ? 43.613 -34.667 31.121 1.00 82.53 312 SER A C 1
ATOM 2454 O O . SER A 1 313 ? 42.476 -35.122 31.263 1.00 74.80 312 SER A O 1
ATOM 2457 N N . GLU A 1 314 ? 44.151 -33.828 31.990 1.00 73.38 313 GLU A N 1
ATOM 2458 C CA . GLU A 1 314 ? 43.457 -33.512 33.229 1.00 73.45 313 GLU A CA 1
ATOM 2459 C C . GLU A 1 314 ? 42.410 -32.441 32.968 1.00 70.94 313 GLU A C 1
ATOM 2460 O O . GLU A 1 314 ? 41.386 -32.364 33.652 1.00 76.85 313 GLU A O 1
ATOM 2466 N N . ILE A 1 315 ? 42.663 -31.620 31.958 1.00 74.26 314 ILE A N 1
ATOM 2467 C CA . ILE A 1 315 ? 41.676 -30.636 31.548 1.00 69.32 314 ILE A CA 1
ATOM 2468 C C . ILE A 1 315 ? 40.437 -31.342 31.035 1.00 67.17 314 ILE A C 1
ATOM 2469 O O . ILE A 1 315 ? 39.319 -30.966 31.379 1.00 76.53 314 ILE A O 1
ATOM 2474 N N . PHE A 1 316 ? 40.637 -32.401 30.258 1.00 68.60 315 PHE A N 1
ATOM 2475 C CA . PHE A 1 316 ? 39.508 -33.178 29.784 1.00 69.56 315 PHE A CA 1
ATOM 2476 C C . PHE A 1 316 ? 38.881 -33.981 30.919 1.00 71.71 315 PHE A C 1
ATOM 2477 O O . PHE A 1 316 ? 37.695 -34.301 30.881 1.00 83.02 315 PHE A O 1
ATOM 2485 N N . SER A 1 317 ? 39.678 -34.316 31.927 1.00 87.53 316 SER A N 1
ATOM 2486 C CA . SER A 1 317 ? 39.138 -34.973 33.112 1.00 75.13 316 SER A CA 1
ATOM 2487 C C . SER A 1 317 ? 38.223 -34.011 33.873 1.00 73.70 316 SER A C 1
ATOM 2488 O O . SER A 1 317 ? 37.121 -34.361 34.293 1.00 74.59 316 SER A O 1
ATOM 2491 N N . SER A 1 318 ? 38.664 -32.778 34.023 1.00 71.53 317 SER A N 1
ATOM 2492 C CA . SER A 1 318 ? 37.880 -31.829 34.791 1.00 82.80 317 SER A CA 1
ATOM 2493 C C . SER A 1 318 ? 36.572 -31.458 34.089 1.00 75.44 317 SER A C 1
ATOM 2494 O O . SER A 1 318 ? 35.606 -31.060 34.725 1.00 75.45 317 SER A O 1
ATOM 2497 N N . ILE A 1 319 ? 36.540 -31.606 32.775 1.00 72.30 318 ILE A N 1
ATOM 2498 C CA . ILE A 1 319 ? 35.335 -31.329 32.010 1.00 67.39 318 ILE A CA 1
ATOM 2499 C C . ILE A 1 319 ? 34.287 -32.421 32.239 1.00 69.60 318 ILE A C 1
ATOM 2500 O O . ILE A 1 319 ? 33.100 -32.140 32.350 1.00 105.97 318 ILE A O 1
ATOM 2505 N N . LYS A 1 320 ? 34.732 -33.665 32.326 1.00 71.95 319 LYS A N 1
ATOM 2506 C CA . LYS A 1 320 ? 33.833 -34.782 32.589 1.00 80.15 319 LYS A CA 1
ATOM 2507 C C . LYS A 1 320 ? 33.225 -34.713 34.001 1.00 86.88 319 LYS A C 1
ATOM 2508 O O . LYS A 1 320 ? 32.082 -35.120 34.216 1.00 76.36 319 LYS A O 1
ATOM 2514 N N . LYS A 1 321 ? 34.001 -34.199 34.952 1.00 74.78 320 LYS A N 1
ATOM 2515 C CA . LYS A 1 321 ? 33.550 -34.082 36.320 1.00 77.51 320 LYS A CA 1
ATOM 2516 C C . LYS A 1 321 ? 32.543 -32.953 36.413 1.00 77.94 320 LYS A C 1
ATOM 2517 O O . LYS A 1 321 ? 31.503 -33.089 37.063 1.00 81.78 320 LYS A O 1
ATOM 2523 N N . LEU A 1 322 ? 32.850 -31.836 35.759 1.00 72.53 321 LEU A N 1
ATOM 2524 C CA . LEU A 1 322 ? 31.916 -30.720 35.714 1.00 69.03 321 LEU A CA 1
ATOM 2525 C C . LEU A 1 322 ? 30.636 -31.097 34.955 1.00 83.81 321 LEU A C 1
ATOM 2526 O O . LEU A 1 322 ? 29.559 -30.614 35.285 1.00 86.60 321 LEU A O 1
ATOM 2531 N N . GLU A 1 323 ? 30.739 -31.983 33.967 1.00 79.43 322 GLU A N 1
ATOM 2532 C CA . GLU A 1 323 ? 29.536 -32.516 33.329 1.00 78.94 322 GLU A CA 1
ATOM 2533 C C . GLU A 1 323 ? 28.678 -33.311 34.322 1.00 83.24 322 GLU A C 1
ATOM 2534 O O . GLU A 1 323 ? 27.456 -33.197 34.339 1.00 84.65 322 GLU A O 1
ATOM 2540 N N . LYS A 1 324 ? 29.332 -34.129 35.137 1.00 85.32 323 LYS A N 1
ATOM 2541 C CA . LYS A 1 324 ? 28.653 -34.948 36.137 1.00 83.25 323 LYS A CA 1
ATOM 2542 C C . LYS A 1 324 ? 28.058 -34.069 37.231 1.00 84.28 323 LYS A C 1
ATOM 2543 O O . LYS A 1 324 ? 26.922 -34.278 37.659 1.00 84.85 323 LYS A O 1
ATOM 2549 N N . LEU A 1 325 ? 28.837 -33.092 37.679 1.00 81.90 324 LEU A N 1
ATOM 2550 C CA . LEU A 1 325 ? 28.391 -32.162 38.697 1.00 81.16 324 LEU A CA 1
ATOM 2551 C C . LEU A 1 325 ? 27.096 -31.486 38.259 1.00 89.23 324 LEU A C 1
ATOM 2552 O O . LEU A 1 325 ? 26.041 -31.661 38.890 1.00 85.52 324 LEU A O 1
ATOM 2557 N N . PHE A 1 326 ? 27.181 -30.735 37.165 1.00 71.27 325 PHE A N 1
ATOM 2558 C CA . PHE A 1 326 ? 26.034 -29.993 36.656 1.00 80.05 325 PHE A CA 1
ATOM 2559 C C . PHE A 1 326 ? 24.861 -30.862 36.199 1.00 83.68 325 PHE A C 1
ATOM 2560 O O . PHE A 1 326 ? 23.726 -30.390 36.127 1.00 86.84 325 PHE A O 1
ATOM 2568 N N . LYS A 1 327 ? 25.119 -32.123 35.887 1.00 85.24 326 LYS A N 1
ATOM 2569 C CA . LYS A 1 327 ? 24.018 -33.016 35.561 1.00 92.55 326 LYS A CA 1
ATOM 2570 C C . LYS A 1 327 ? 23.157 -33.230 36.814 1.00 95.84 326 LYS A C 1
ATOM 2571 O O . LYS A 1 327 ? 21.956 -33.476 36.716 1.00 99.39 326 LYS A O 1
ATOM 2577 N N . ASN A 1 328 ? 23.779 -33.114 37.985 1.00 93.72 327 ASN A N 1
ATOM 2578 C CA . ASN A 1 328 ? 23.077 -33.265 39.249 1.00 95.33 327 ASN A CA 1
ATOM 2579 C C . ASN A 1 328 ? 22.694 -31.920 39.855 1.00 97.69 327 ASN A C 1
ATOM 2580 O O . ASN A 1 328 ? 22.503 -31.818 41.072 1.00 103.36 327 ASN A O 1
ATOM 2585 N N . PHE A 1 329 ? 22.589 -30.891 39.020 1.00 87.52 328 PHE A N 1
ATOM 2586 C CA . PHE A 1 329 ? 22.339 -29.534 39.505 1.00 85.32 328 PHE A CA 1
ATOM 2587 C C . PHE A 1 329 ? 21.114 -29.455 40.406 1.00 94.51 328 PHE A C 1
ATOM 2588 O O . PHE A 1 329 ? 21.069 -28.658 41.343 1.00 98.19 328 PHE A O 1
ATOM 2596 N N . ASP A 1 330 ? 20.125 -30.291 40.108 1.00 99.36 329 ASP A N 1
ATOM 2597 C CA . ASP A 1 330 ? 18.883 -30.327 40.865 1.00 103.01 329 ASP A CA 1
ATOM 2598 C C . ASP A 1 330 ? 19.097 -30.821 42.284 1.00 106.68 329 ASP A C 1
ATOM 2599 O O . ASP A 1 330 ? 18.397 -30.402 43.198 1.00 114.71 329 ASP A O 1
ATOM 2604 N N . GLU A 1 331 ? 20.064 -31.717 42.462 1.00 103.10 330 GLU A N 1
ATOM 2605 C CA . GLU A 1 331 ? 20.363 -32.283 43.774 1.00 102.22 330 GLU A CA 1
ATOM 2606 C C . GLU A 1 331 ? 20.806 -31.244 44.820 1.00 104.73 330 GLU A C 1
ATOM 2607 O O . GLU A 1 331 ? 20.726 -31.500 46.020 1.00 110.02 330 GLU A O 1
ATOM 2613 N N . TYR A 1 332 ? 21.257 -30.075 44.372 1.00 100.11 331 TYR A N 1
ATOM 2614 C CA . TYR A 1 332 ? 21.865 -29.096 45.275 1.00 97.27 331 TYR A CA 1
ATOM 2615 C C . TYR A 1 332 ? 20.909 -27.989 45.721 1.00 93.17 331 TYR A C 1
ATOM 2616 O O . TYR A 1 332 ? 19.814 -27.858 45.182 1.00 93.81 331 TYR A O 1
ATOM 2625 N N . SER A 1 333 ? 21.332 -27.194 46.704 1.00 89.70 332 SER A N 1
ATOM 2626 C CA . SER A 1 333 ? 20.502 -26.099 47.230 1.00 87.30 332 SER A CA 1
ATOM 2627 C C . SER A 1 333 ? 20.672 -24.776 46.466 1.00 82.50 332 SER A C 1
ATOM 2628 O O . SER A 1 333 ? 21.712 -24.113 46.547 1.00 80.55 332 SER A O 1
ATOM 2631 N N . SER A 1 334 ? 19.622 -24.400 45.741 1.00 83.05 333 SER A N 1
ATOM 2632 C CA . SER A 1 334 ? 19.607 -23.201 44.909 1.00 81.05 333 SER A CA 1
ATOM 2633 C C . SER A 1 334 ? 19.838 -21.922 45.706 1.00 85.87 333 SER A C 1
ATOM 2634 O O . SER A 1 334 ? 20.208 -20.887 45.144 1.00 93.60 333 SER A O 1
ATOM 2637 N N . ALA A 1 335 ? 19.602 -21.991 47.010 1.00 84.66 334 ALA A N 1
ATOM 2638 C CA . ALA A 1 335 ? 19.851 -20.864 47.899 1.00 82.18 334 ALA A CA 1
ATOM 2639 C C . ALA A 1 335 ? 21.341 -20.694 48.196 1.00 84.54 334 ALA A C 1
ATOM 2640 O O . ALA A 1 335 ? 21.784 -19.624 48.610 1.00 87.55 334 ALA A O 1
ATOM 2642 N N . GLY A 1 336 ? 22.113 -21.756 47.993 1.00 87.60 335 GLY A N 1
ATOM 2643 C CA . GLY A 1 336 ? 23.519 -21.738 48.347 1.00 87.51 335 GLY A CA 1
ATOM 2644 C C . GLY A 1 336 ? 24.446 -21.775 47.152 1.00 85.65 335 GLY A C 1
ATOM 2645 O O . GLY A 1 336 ? 25.626 -22.097 47.299 1.00 86.20 335 GLY A O 1
ATOM 2646 N N . ILE A 1 337 ? 23.898 -21.442 45.980 1.00 82.45 336 ILE A N 1
ATOM 2647 C CA . ILE A 1 337 ? 24.628 -21.394 44.710 1.00 71.23 336 ILE A CA 1
ATOM 2648 C C . ILE A 1 337 ? 24.529 -19.998 44.111 1.00 69.97 336 ILE A C 1
ATOM 2649 O O . ILE A 1 337 ? 23.435 -19.534 43.785 1.00 72.01 336 ILE A O 1
ATOM 2654 N N . PHE A 1 338 ? 25.667 -19.342 43.922 1.00 64.43 337 PHE A N 1
ATOM 2655 C CA . PHE A 1 338 ? 25.650 -17.943 43.527 1.00 69.22 337 PHE A CA 1
ATOM 2656 C C . PHE A 1 338 ? 26.295 -17.653 42.178 1.00 70.65 337 PHE A C 1
ATOM 2657 O O . PHE A 1 338 ? 27.191 -18.364 41.729 1.00 74.14 337 PHE A O 1
ATOM 2665 N N . VAL A 1 339 ? 25.819 -16.594 41.539 1.00 65.12 338 VAL A N 1
ATOM 2666 C CA . VAL A 1 339 ? 26.319 -16.189 40.242 1.00 61.52 338 VAL A CA 1
ATOM 2667 C C . VAL A 1 339 ? 26.923 -14.819 40.390 1.00 61.63 338 VAL A C 1
ATOM 2668 O O . VAL A 1 339 ? 26.230 -13.897 40.789 1.00 73.23 338 VAL A O 1
ATOM 2672 N N . LYS A 1 340 ? 28.202 -14.677 40.070 1.00 60.09 339 LYS A N 1
ATOM 2673 C CA . LYS A 1 340 ? 28.892 -13.405 40.245 1.00 59.93 339 LYS A CA 1
ATOM 2674 C C . LYS A 1 340 ? 28.219 -12.283 39.471 1.00 63.89 339 LYS A C 1
ATOM 2675 O O . LYS A 1 340 ? 27.728 -12.495 38.366 1.00 69.48 339 LYS A O 1
ATOM 2681 N N . ASN A 1 341 ? 28.178 -11.095 40.066 1.00 69.78 340 ASN A N 1
ATOM 2682 C CA . ASN A 1 341 ? 27.538 -9.952 39.435 1.00 73.48 340 ASN A CA 1
ATOM 2683 C C . ASN A 1 341 ? 28.511 -9.205 38.548 1.00 71.04 340 ASN A C 1
ATOM 2684 O O . ASN A 1 341 ? 29.652 -8.966 38.929 1.00 75.35 340 ASN A O 1
ATOM 2689 N N . GLY A 1 342 ? 28.032 -8.827 37.368 1.00 75.32 341 GLY A N 1
ATOM 2690 C CA . GLY A 1 342 ? 28.859 -8.317 36.281 1.00 71.99 341 GLY A CA 1
ATOM 2691 C C . GLY A 1 342 ? 28.246 -8.791 34.968 1.00 70.30 341 GLY A C 1
ATOM 2692 O O . GLY A 1 342 ? 27.045 -9.083 34.914 1.00 67.90 341 GLY A O 1
ATOM 2693 N N . PRO A 1 343 ? 29.062 -8.902 33.909 1.00 72.38 342 PRO A N 1
ATOM 2694 C CA . PRO A 1 343 ? 28.576 -9.336 32.588 1.00 72.14 342 PRO A CA 1
ATOM 2695 C C . PRO A 1 343 ? 27.815 -10.659 32.616 1.00 75.51 342 PRO A C 1
ATOM 2696 O O . PRO A 1 343 ? 26.762 -10.798 31.992 1.00 77.03 342 PRO A O 1
ATOM 2700 N N . ALA A 1 344 ? 28.330 -11.622 33.360 1.00 77.88 343 ALA A N 1
ATOM 2701 C CA . ALA A 1 344 ? 27.637 -12.895 33.530 1.00 95.72 343 ALA A CA 1
ATOM 2702 C C . ALA A 1 344 ? 26.137 -12.760 33.855 1.00 99.37 343 ALA A C 1
ATOM 2703 O O . ALA A 1 344 ? 25.347 -13.675 33.601 1.00 98.22 343 ALA A O 1
ATOM 2705 N N . ILE A 1 345 ? 25.744 -11.623 34.419 1.00 93.17 344 ILE A N 1
ATOM 2706 C CA . ILE A 1 345 ? 24.342 -11.421 34.740 1.00 82.73 344 ILE A CA 1
ATOM 2707 C C . ILE A 1 345 ? 23.518 -11.080 33.497 1.00 76.64 344 ILE A C 1
ATOM 2708 O O . ILE A 1 345 ? 22.443 -11.644 33.301 1.00 74.27 344 ILE A O 1
ATOM 2713 N N . SER A 1 346 ? 24.021 -10.173 32.659 1.00 70.07 345 SER A N 1
ATOM 2714 C CA . SER A 1 346 ? 23.400 -9.924 31.365 1.00 68.04 345 SER A CA 1
ATOM 2715 C C . SER A 1 346 ? 23.271 -11.217 30.569 1.00 73.94 345 SER A C 1
ATOM 2716 O O . SER A 1 346 ? 22.168 -11.568 30.122 1.00 76.31 345 SER A O 1
ATOM 2719 N N . THR A 1 347 ? 24.390 -11.933 30.415 1.00 68.37 346 THR A N 1
ATOM 2720 C CA . THR A 1 347 ? 24.402 -13.141 29.584 1.00 64.10 346 THR A CA 1
ATOM 2721 C C . THR A 1 347 ? 23.425 -14.182 30.065 1.00 68.81 346 THR A C 1
ATOM 2722 O O . THR A 1 347 ? 22.599 -14.652 29.299 1.00 72.77 346 THR A O 1
ATOM 2726 N N . ILE A 1 348 ? 23.510 -14.541 31.337 1.00 78.23 347 ILE A N 1
ATOM 2727 C CA . ILE A 1 348 ? 22.653 -15.594 31.864 1.00 79.07 347 ILE A CA 1
ATOM 2728 C C . ILE A 1 348 ? 21.190 -15.166 31.832 1.00 80.59 347 ILE A C 1
ATOM 2729 O O . ILE A 1 348 ? 20.292 -15.992 31.658 1.00 79.16 347 ILE A O 1
ATOM 2734 N N . SER A 1 349 ? 20.956 -13.862 31.954 1.00 82.46 348 SER A N 1
ATOM 2735 C CA . SER A 1 349 ? 19.609 -13.321 31.801 1.00 80.76 348 SER A CA 1
ATOM 2736 C C . SER A 1 349 ? 19.080 -13.603 30.403 1.00 81.99 348 SER A C 1
ATOM 2737 O O . SER A 1 349 ? 17.944 -14.063 30.240 1.00 80.28 348 SER A O 1
ATOM 2740 N N . LYS A 1 350 ? 19.923 -13.334 29.404 1.00 86.25 349 LYS A N 1
ATOM 2741 C CA . LYS A 1 350 ? 19.614 -13.628 28.004 1.00 89.68 349 LYS A CA 1
ATOM 2742 C C . LYS A 1 350 ? 19.290 -15.105 27.792 1.00 93.00 349 LYS A C 1
ATOM 2743 O O . LYS A 1 350 ? 18.306 -15.443 27.136 1.00 95.26 349 LYS A O 1
ATOM 2749 N N . ASP A 1 351 ? 20.112 -15.978 28.369 1.00 95.07 350 ASP A N 1
ATOM 2750 C CA . ASP A 1 351 ? 19.983 -17.419 28.152 1.00 92.40 350 ASP A CA 1
ATOM 2751 C C . ASP A 1 351 ? 18.815 -18.009 28.916 1.00 93.27 350 ASP A C 1
ATOM 2752 O O . ASP A 1 351 ? 18.168 -18.935 28.427 1.00 99.01 350 ASP A O 1
ATOM 2757 N N . ILE A 1 352 ? 18.544 -17.490 30.114 1.00 91.03 351 ILE A N 1
ATOM 2758 C CA . ILE A 1 352 ? 17.440 -18.017 30.924 1.00 92.98 351 ILE A CA 1
ATOM 2759 C C . ILE A 1 352 ? 16.069 -17.502 30.481 1.00 103.24 351 ILE A C 1
ATOM 2760 O O . ILE A 1 352 ? 15.191 -18.297 30.134 1.00 107.51 351 ILE A O 1
ATOM 2765 N N . PHE A 1 353 ? 15.892 -16.178 30.496 1.00 107.98 352 PHE A N 1
ATOM 2766 C CA . PHE A 1 353 ? 14.576 -15.561 30.274 1.00 110.11 352 PHE A CA 1
ATOM 2767 C C . PHE A 1 353 ? 14.348 -15.120 28.830 1.00 107.32 352 PHE A C 1
ATOM 2768 O O . PHE A 1 353 ? 13.240 -15.237 28.310 1.00 113.75 352 PHE A O 1
ATOM 2776 N N . GLY A 1 354 ? 15.380 -14.584 28.191 1.00 97.45 353 GLY A N 1
ATOM 2777 C CA . GLY A 1 354 ? 15.272 -14.267 26.782 1.00 98.05 353 GLY A CA 1
ATOM 2778 C C . GLY A 1 354 ? 15.623 -12.836 26.453 1.00 101.50 353 GLY A C 1
ATOM 2779 O O . GLY A 1 354 ? 15.545 -12.423 25.297 1.00 106.53 353 GLY A O 1
ATOM 2780 N N . GLU A 1 355 ? 16.005 -12.075 27.472 1.00 102.66 354 GLU A N 1
ATOM 2781 C CA . GLU A 1 355 ? 16.432 -10.694 27.281 1.00 102.76 354 GLU A CA 1
ATOM 2782 C C . GLU A 1 355 ? 17.608 -10.342 28.180 1.00 101.31 354 GLU A C 1
ATOM 2783 O O . GLU A 1 355 ? 17.826 -10.976 29.209 1.00 102.74 354 GLU A O 1
ATOM 2789 N N . TRP A 1 356 ? 18.365 -9.329 27.774 1.00 99.07 355 TRP A N 1
ATOM 2790 C CA . TRP A 1 356 ? 19.515 -8.856 28.532 1.00 103.39 355 TRP A CA 1
ATOM 2791 C C . TRP A 1 356 ? 19.143 -8.294 29.902 1.00 99.99 355 TRP A C 1
ATOM 2792 O O . TRP A 1 356 ? 19.650 -8.742 30.931 1.00 96.13 355 TRP A O 1
ATOM 2803 N N . ASN A 1 357 ? 18.264 -7.297 29.892 1.00 99.07 356 ASN A N 1
ATOM 2804 C CA . ASN A 1 357 ? 18.061 -6.428 31.042 1.00 99.40 356 ASN A CA 1
ATOM 2805 C C . ASN A 1 357 ? 17.023 -6.919 32.035 1.00 94.94 356 ASN A C 1
ATOM 2806 O O . ASN A 1 357 ? 16.704 -6.215 32.990 1.00 100.37 356 ASN A O 1
ATOM 2811 N N . LEU A 1 358 ? 16.510 -8.125 31.818 1.00 86.30 357 LEU A N 1
ATOM 2812 C CA . LEU A 1 358 ? 15.432 -8.658 32.646 1.00 82.24 357 LEU A CA 1
ATOM 2813 C C . LEU A 1 358 ? 15.771 -8.717 34.139 1.00 81.43 357 LEU A C 1
ATOM 2814 O O . LEU A 1 358 ? 15.096 -8.095 34.955 1.00 83.13 357 LEU A O 1
ATOM 2819 N N . ILE A 1 359 ? 16.813 -9.464 34.484 1.00 75.85 358 ILE A N 1
ATOM 2820 C CA . ILE A 1 359 ? 17.331 -9.506 35.848 1.00 66.54 358 ILE A CA 1
ATOM 2821 C C . ILE A 1 359 ? 17.549 -8.099 36.428 1.00 69.77 358 ILE A C 1
ATOM 2822 O O . ILE A 1 359 ? 17.129 -7.793 37.549 1.00 78.15 358 ILE A O 1
ATOM 2827 N N . ARG A 1 360 ? 18.204 -7.248 35.657 1.00 66.37 359 ARG A N 1
ATOM 2828 C CA . ARG A 1 360 ? 18.424 -5.865 36.049 1.00 68.71 359 ARG A CA 1
ATOM 2829 C C . ARG A 1 360 ? 17.085 -5.173 36.227 1.00 69.22 359 ARG A C 1
ATOM 2830 O O . ARG A 1 360 ? 16.898 -4.392 37.162 1.00 73.37 359 ARG A O 1
ATOM 2838 N N . ASP A 1 361 ? 16.145 -5.471 35.338 1.00 69.06 360 ASP A N 1
ATOM 2839 C CA . ASP A 1 361 ? 14.822 -4.844 35.414 1.00 77.04 360 ASP A CA 1
ATOM 2840 C C . ASP A 1 361 ? 13.976 -5.261 36.621 1.00 79.30 360 ASP A C 1
ATOM 2841 O O . ASP A 1 361 ? 13.420 -4.404 37.316 1.00 77.84 360 ASP A O 1
ATOM 2846 N N . LYS A 1 362 ? 13.889 -6.565 36.869 1.00 77.42 361 LYS A N 1
ATOM 2847 C CA . LYS A 1 362 ? 13.193 -7.067 38.040 1.00 76.34 361 LYS A CA 1
ATOM 2848 C C . LYS A 1 362 ? 13.815 -6.459 39.294 1.00 80.01 361 LYS A C 1
ATOM 2849 O O . LYS A 1 362 ? 13.100 -6.074 40.227 1.00 87.75 361 LYS A O 1
ATOM 2855 N N . TRP A 1 363 ? 15.144 -6.365 39.308 1.00 71.04 362 TRP A N 1
ATOM 2856 C CA . TRP A 1 363 ? 15.853 -5.873 40.490 1.00 70.41 362 TRP A CA 1
ATOM 2857 C C . TRP A 1 363 ? 15.622 -4.387 40.694 1.00 74.45 362 TRP A C 1
ATOM 2858 O O . TRP A 1 363 ? 15.661 -3.902 41.826 1.00 76.38 362 TRP A O 1
ATOM 2869 N N . ASN A 1 364 ? 15.407 -3.667 39.596 1.00 72.34 363 ASN A N 1
ATOM 2870 C CA . ASN A 1 364 ? 15.036 -2.256 39.665 1.00 68.83 363 ASN A CA 1
ATOM 2871 C C . ASN A 1 364 ? 13.590 -2.083 40.175 1.00 69.40 363 ASN A C 1
ATOM 2872 O O . ASN A 1 364 ? 13.276 -1.122 40.880 1.00 67.32 363 ASN A O 1
ATOM 2877 N N . ALA A 1 365 ? 12.722 -3.031 39.827 1.00 75.60 364 ALA A N 1
ATOM 2878 C CA . ALA A 1 365 ? 11.336 -3.034 40.292 1.00 75.65 364 ALA A CA 1
ATOM 2879 C C . ALA A 1 365 ? 11.265 -3.216 41.794 1.00 87.56 364 ALA A C 1
ATOM 2880 O O . ALA A 1 365 ? 10.334 -2.737 42.453 1.00 94.34 364 ALA A O 1
ATOM 2882 N N . GLU A 1 366 ? 12.244 -3.930 42.334 1.00 87.98 365 GLU A N 1
ATOM 2883 C CA . GLU A 1 366 ? 12.250 -4.226 43.755 1.00 87.08 365 GLU A CA 1
ATOM 2884 C C . GLU A 1 366 ? 12.942 -3.122 44.538 1.00 85.06 365 GLU A C 1
ATOM 2885 O O . GLU A 1 366 ? 12.554 -2.821 45.663 1.00 85.57 365 GLU A O 1
ATOM 2891 N N . TYR A 1 367 ? 13.961 -2.513 43.939 1.00 80.32 366 TYR A N 1
ATOM 2892 C CA . TYR A 1 367 ? 14.645 -1.388 44.571 1.00 71.98 366 TYR A CA 1
ATOM 2893 C C . TYR A 1 367 ? 13.728 -0.177 44.662 1.00 80.92 366 TYR A C 1
ATOM 2894 O O . TYR A 1 367 ? 13.762 0.568 45.649 1.00 84.21 366 TYR A O 1
ATOM 2903 N N . ASP A 1 368 ? 12.921 0.033 43.628 1.00 83.80 367 ASP A N 1
ATOM 2904 C CA . ASP A 1 368 ? 12.027 1.179 43.624 1.00 81.45 367 ASP A CA 1
ATOM 2905 C C . ASP A 1 368 ? 11.136 1.112 44.834 1.00 93.10 367 ASP A C 1
ATOM 2906 O O . ASP A 1 368 ? 11.197 1.989 45.693 1.00 100.23 367 ASP A O 1
ATOM 2911 N N . ASP A 1 369 ? 10.344 0.046 44.906 1.00 95.86 368 ASP A N 1
ATOM 2912 C CA . ASP A 1 369 ? 9.338 -0.129 45.946 1.00 96.72 368 ASP A CA 1
ATOM 2913 C C . ASP A 1 369 ? 9.844 0.275 47.331 1.00 92.83 368 ASP A C 1
ATOM 2914 O O . ASP A 1 369 ? 9.140 0.924 48.102 1.00 94.47 368 ASP A O 1
ATOM 2919 N N . ILE A 1 370 ? 11.091 -0.074 47.615 1.00 87.74 369 ILE A N 1
ATOM 2920 C CA . ILE A 1 370 ? 11.751 0.343 48.839 1.00 84.55 369 ILE A CA 1
ATOM 2921 C C . ILE A 1 370 ? 12.081 1.834 48.866 1.00 87.27 369 ILE A C 1
ATOM 2922 O O . ILE A 1 370 ? 11.739 2.530 49.826 1.00 91.40 369 ILE A O 1
ATOM 2927 N N . HIS A 1 371 ? 12.746 2.327 47.822 1.00 82.34 370 HIS A N 1
ATOM 2928 C CA . HIS A 1 371 ? 13.276 3.694 47.852 1.00 85.56 370 HIS A CA 1
ATOM 2929 C C . HIS A 1 371 ? 12.417 4.766 47.160 1.00 82.49 370 HIS A C 1
ATOM 2930 O O . HIS A 1 371 ? 12.676 5.955 47.308 1.00 75.18 370 HIS A O 1
ATOM 2937 N N . LEU A 1 372 ? 11.411 4.342 46.403 1.00 88.25 371 LEU A N 1
ATOM 2938 C CA . LEU A 1 372 ? 10.557 5.264 45.657 1.00 93.72 371 LEU A CA 1
ATOM 2939 C C . LEU A 1 372 ? 9.373 5.771 46.477 1.00 94.47 371 LEU A C 1
ATOM 2940 O O . LEU A 1 372 ? 8.332 5.113 46.555 1.00 94.44 371 LEU A O 1
ATOM 2945 N N . LYS A 1 373 ? 9.531 6.949 47.072 1.00 95.48 372 LYS A N 1
ATOM 2946 C CA . LYS A 1 373 ? 8.450 7.580 47.818 1.00 100.69 372 LYS A CA 1
ATOM 2947 C C . LYS A 1 373 ? 7.403 8.136 46.852 1.00 98.84 372 LYS A C 1
ATOM 2948 O O . LYS A 1 373 ? 7.758 8.671 45.804 1.00 105.98 372 LYS A O 1
ATOM 2954 N N . LYS A 1 374 ? 6.124 8.003 47.198 1.00 94.57 373 LYS A N 1
ATOM 2955 C CA . LYS A 1 374 ? 5.027 8.330 46.277 1.00 99.74 373 LYS A CA 1
ATOM 2956 C C . LYS A 1 374 ? 5.019 9.774 45.761 1.00 108.92 373 LYS A C 1
ATOM 2957 O O . LYS A 1 374 ? 4.363 10.074 44.758 1.00 110.86 373 LYS A O 1
ATOM 2963 N N . LYS A 1 375 ? 5.753 10.657 46.439 1.00 115.08 374 LYS A N 1
ATOM 2964 C CA . LYS A 1 375 ? 6.078 11.976 45.893 1.00 116.96 374 LYS A CA 1
ATOM 2965 C C . LYS A 1 375 ? 6.775 11.808 44.542 1.00 117.02 374 LYS A C 1
ATOM 2966 O O . LYS A 1 375 ? 6.710 12.690 43.681 1.00 117.01 374 LYS A O 1
ATOM 2972 N N . ALA A 1 376 ? 7.461 10.675 44.393 1.00 113.17 375 ALA A N 1
ATOM 2973 C CA . ALA A 1 376 ? 7.992 10.211 43.117 1.00 108.83 375 ALA A CA 1
ATOM 2974 C C . ALA A 1 376 ? 8.864 11.220 42.385 1.00 106.09 375 ALA A C 1
ATOM 2975 O O . ALA A 1 376 ? 9.764 11.829 42.968 1.00 105.47 375 ALA A O 1
ATOM 2977 N N . VAL A 1 377 ? 8.553 11.399 41.107 1.00 106.87 376 VAL A N 1
ATOM 2978 C CA . VAL A 1 377 ? 9.479 11.964 40.115 1.00 104.93 376 VAL A CA 1
ATOM 2979 C C . VAL A 1 377 ? 10.901 11.375 40.204 1.00 101.49 376 VAL A C 1
ATOM 2980 O O . VAL A 1 377 ? 11.735 11.758 41.036 1.00 106.58 376 VAL A O 1
ATOM 2984 N N . VAL A 1 378 ? 11.142 10.397 39.342 1.00 88.24 377 VAL A N 1
ATOM 2985 C CA . VAL A 1 378 ? 12.433 9.755 39.261 1.00 78.74 377 VAL A CA 1
ATOM 2986 C C . VAL A 1 378 ? 13.436 10.761 38.720 1.00 82.49 377 VAL A C 1
ATOM 2987 O O . VAL A 1 378 ? 13.226 11.351 37.661 1.00 90.82 377 VAL A O 1
ATOM 2991 N N . THR A 1 379 ? 14.521 10.976 39.449 1.00 74.69 378 THR A N 1
ATOM 2992 C CA . THR A 1 379 ? 15.512 11.929 38.993 1.00 62.05 378 THR A CA 1
ATOM 2993 C C . THR A 1 379 ? 16.778 11.232 38.554 1.00 68.10 378 THR A C 1
ATOM 2994 O O . THR A 1 379 ? 16.936 10.033 38.758 1.00 76.79 378 THR A O 1
ATOM 2998 N N . GLU A 1 380 ? 17.685 11.997 37.961 1.00 67.10 379 GLU A N 1
ATOM 2999 C CA . GLU A 1 380 ? 18.910 11.447 37.419 1.00 74.43 379 GLU A CA 1
ATOM 3000 C C . GLU A 1 380 ? 19.741 10.846 38.547 1.00 77.27 379 GLU A C 1
ATOM 3001 O O . GLU A 1 380 ? 20.272 9.749 38.411 1.00 74.47 379 GLU A O 1
ATOM 3007 N N . LYS A 1 381 ? 19.834 11.558 39.666 1.00 85.82 380 LYS A N 1
ATOM 3008 C CA . LYS A 1 381 ? 20.624 11.076 40.795 1.00 85.95 380 LYS A CA 1
ATOM 3009 C C . LYS A 1 381 ? 20.048 9.781 41.327 1.00 81.65 380 LYS A C 1
ATOM 3010 O O . LYS A 1 381 ? 20.779 8.814 41.542 1.00 85.97 380 LYS A O 1
ATOM 3016 N N . TYR A 1 382 ? 18.734 9.771 41.532 1.00 70.85 381 TYR A N 1
ATOM 3017 C CA . TYR A 1 382 ? 18.035 8.559 41.933 1.00 65.75 381 TYR A CA 1
ATOM 3018 C C . TYR A 1 382 ? 18.443 7.369 41.078 1.00 69.09 381 TYR A C 1
ATOM 3019 O O . TYR A 1 382 ? 18.724 6.290 41.600 1.00 75.16 381 TYR A O 1
ATOM 3028 N N . GLU A 1 383 ? 18.479 7.571 39.766 1.00 63.50 382 GLU A N 1
ATOM 3029 C CA . GLU A 1 383 ? 18.846 6.497 38.853 1.00 62.93 382 GLU A CA 1
ATOM 3030 C C . GLU A 1 383 ? 20.336 6.180 38.907 1.00 66.67 382 GLU A C 1
ATOM 3031 O O . GLU A 1 383 ? 20.734 5.035 38.713 1.00 69.07 382 GLU A O 1
ATOM 3037 N N . ASP A 1 384 ? 21.152 7.185 39.203 1.00 74.28 383 ASP A N 1
ATOM 3038 C CA . ASP A 1 384 ? 22.585 6.966 39.378 1.00 83.97 383 ASP A CA 1
ATOM 3039 C C . ASP A 1 384 ? 22.864 6.190 40.655 1.00 91.20 383 ASP A C 1
ATOM 3040 O O . ASP A 1 384 ? 23.653 5.243 40.663 1.00 97.48 383 ASP A O 1
ATOM 3045 N N . ASP A 1 385 ? 22.211 6.593 41.736 1.00 87.70 384 ASP A N 1
ATOM 3046 C CA . ASP A 1 385 ? 22.410 5.935 43.016 1.00 90.99 384 ASP A CA 1
ATOM 3047 C C . ASP A 1 385 ? 21.908 4.488 43.012 1.00 85.86 384 ASP A C 1
ATOM 3048 O O . ASP A 1 385 ? 22.581 3.589 43.516 1.00 89.48 384 ASP A O 1
ATOM 3053 N N . ARG A 1 386 ? 20.735 4.269 42.429 1.00 75.24 385 ARG A N 1
ATOM 3054 C CA . ARG A 1 386 ? 20.179 2.928 42.307 1.00 62.52 385 ARG A CA 1
ATOM 3055 C C . ARG A 1 386 ? 21.132 2.061 41.475 1.00 64.35 385 ARG A C 1
ATOM 3056 O O . ARG A 1 386 ? 21.329 0.874 41.739 1.00 70.08 385 ARG A O 1
ATOM 3064 N N . ARG A 1 387 ? 21.738 2.682 40.479 1.00 55.08 386 ARG A N 1
ATOM 3065 C CA . ARG A 1 387 ? 22.707 2.015 39.640 1.00 60.64 386 ARG A CA 1
ATOM 3066 C C . ARG A 1 387 ? 23.956 1.653 40.449 1.00 70.17 386 ARG A C 1
ATOM 3067 O O . ARG A 1 387 ? 24.453 0.531 40.355 1.00 72.63 386 ARG A O 1
ATOM 3075 N N . LYS A 1 388 ? 24.456 2.595 41.247 1.00 73.68 387 LYS A N 1
ATOM 3076 C CA . LYS A 1 388 ? 25.583 2.315 42.149 1.00 72.26 387 LYS A CA 1
ATOM 3077 C C . LYS A 1 388 ? 25.281 1.140 43.096 1.00 65.38 387 LYS A C 1
ATOM 3078 O O . LYS A 1 388 ? 26.166 0.344 43.412 1.00 68.70 387 LYS A O 1
ATOM 3084 N N . SER A 1 389 ? 24.035 1.038 43.543 1.00 50.75 388 SER A N 1
ATOM 3085 C CA . SER A 1 389 ? 23.613 -0.072 44.402 1.00 52.05 388 SER A CA 1
ATOM 3086 C C . SER A 1 389 ? 23.664 -1.425 43.681 1.00 60.79 388 SER A C 1
ATOM 3087 O O . SER A 1 389 ? 24.189 -2.406 44.217 1.00 64.76 388 SER A O 1
ATOM 3090 N N . PHE A 1 390 ? 23.090 -1.480 42.482 1.00 60.76 389 PHE A N 1
ATOM 3091 C CA . PHE A 1 390 ? 23.112 -2.703 41.694 1.00 68.50 389 PHE A CA 1
ATOM 3092 C C . PHE A 1 390 ? 24.539 -3.203 41.466 1.00 75.39 389 PHE A C 1
ATOM 3093 O O . PHE A 1 390 ? 24.862 -4.352 41.779 1.00 74.72 389 PHE A O 1
ATOM 3101 N N . LYS A 1 391 ? 25.379 -2.340 40.906 1.00 68.41 390 LYS A N 1
ATOM 3102 C CA . LYS A 1 391 ? 26.771 -2.680 40.668 1.00 67.99 390 LYS A CA 1
ATOM 3103 C C . LYS A 1 391 ? 27.448 -3.226 41.935 1.00 73.27 390 LYS A C 1
ATOM 3104 O O . LYS A 1 391 ? 28.240 -4.168 41.868 1.00 78.25 390 LYS A O 1
ATOM 3110 N N . LYS A 1 392 ? 27.085 -2.660 43.084 1.00 67.94 391 LYS A N 1
ATOM 3111 C CA . LYS A 1 392 ? 27.734 -2.960 44.355 1.00 66.19 391 LYS A CA 1
ATOM 3112 C C . LYS A 1 392 ? 27.421 -4.368 44.862 1.00 70.36 391 LYS A C 1
ATOM 3113 O O . LYS A 1 392 ? 28.304 -5.034 45.406 1.00 78.46 391 LYS A O 1
ATOM 3119 N N . ILE A 1 393 ? 26.166 -4.795 44.705 1.00 68.08 392 ILE A N 1
ATOM 3120 C CA . ILE A 1 393 ? 25.742 -6.185 44.911 1.00 66.62 392 ILE A CA 1
ATOM 3121 C C . ILE A 1 393 ? 26.753 -7.181 44.327 1.00 72.68 392 ILE A C 1
ATOM 3122 O O . ILE A 1 393 ? 27.095 -7.103 43.151 1.00 68.31 392 ILE A O 1
ATOM 3127 N N . GLY A 1 394 ? 27.247 -8.106 45.149 1.00 75.40 393 GLY A N 1
ATOM 3128 C CA . GLY A 1 394 ? 28.311 -9.004 44.717 1.00 70.46 393 GLY A CA 1
ATOM 3129 C C . GLY A 1 394 ? 27.865 -10.139 43.806 1.00 68.38 393 GLY A C 1
ATOM 3130 O O . GLY A 1 394 ? 28.590 -10.528 42.883 1.00 66.05 393 GLY A O 1
ATOM 3131 N N . SER A 1 395 ? 26.661 -10.655 44.052 1.00 58.01 394 SER A N 1
ATOM 3132 C CA . SER A 1 395 ? 26.186 -11.843 43.368 1.00 56.24 394 SER A CA 1
ATOM 3133 C C . SER A 1 395 ? 24.736 -12.150 43.716 1.00 62.53 394 SER A C 1
ATOM 3134 O O . SER A 1 395 ? 24.157 -11.515 44.593 1.00 65.68 394 SER A O 1
ATOM 3137 N N . PHE A 1 396 ? 24.186 -13.159 43.043 1.00 64.24 395 PHE A N 1
ATOM 3138 C CA . PHE A 1 396 ? 22.789 -13.540 43.150 1.00 66.96 395 PHE A CA 1
ATOM 3139 C C . PHE A 1 396 ? 22.695 -15.046 43.306 1.00 70.95 395 PHE A C 1
ATOM 3140 O O . PHE A 1 396 ? 23.285 -15.781 42.522 1.00 79.81 395 PHE A O 1
ATOM 3148 N N . SER A 1 397 ? 21.937 -15.511 44.291 1.00 65.22 396 SER A N 1
ATOM 3149 C CA . SER A 1 397 ? 21.750 -16.938 44.457 1.00 72.74 396 SER A CA 1
ATOM 3150 C C . SER A 1 397 ? 20.869 -17.438 43.334 1.00 68.64 396 SER A C 1
ATOM 3151 O O . SER A 1 397 ? 20.223 -16.643 42.649 1.00 67.96 396 SER A O 1
ATOM 3154 N N . LEU A 1 398 ? 20.839 -18.752 43.140 1.00 63.53 397 LEU A N 1
ATOM 3155 C CA . LEU A 1 398 ? 19.940 -19.317 42.154 1.00 66.00 397 LEU A CA 1
ATOM 3156 C C . LEU A 1 398 ? 18.527 -19.141 42.677 1.00 72.78 397 LEU A C 1
ATOM 3157 O O . LEU A 1 398 ? 17.588 -18.953 41.906 1.00 80.62 397 LEU A O 1
ATOM 3162 N N . GLU A 1 399 ? 18.380 -19.191 43.995 1.00 73.05 398 GLU A N 1
ATOM 3163 C CA . GLU A 1 399 ? 17.081 -18.956 44.607 1.00 74.71 398 GLU A CA 1
ATOM 3164 C C . GLU A 1 399 ? 16.567 -17.566 44.252 1.00 74.73 398 GLU A C 1
ATOM 3165 O O . GLU A 1 399 ? 15.434 -17.431 43.795 1.00 81.91 398 GLU A O 1
ATOM 3171 N N . GLN A 1 400 ? 17.401 -16.540 44.438 1.00 67.46 399 GLN A N 1
ATOM 3172 C CA . GLN A 1 400 ? 16.997 -15.172 44.105 1.00 70.97 399 GLN A CA 1
ATOM 3173 C C . GLN A 1 400 ? 16.633 -15.061 42.643 1.00 77.79 399 GLN A C 1
ATOM 3174 O O . GLN A 1 400 ? 15.674 -14.383 42.299 1.00 83.39 399 GLN A O 1
ATOM 3180 N N . LEU A 1 401 ? 17.414 -15.718 41.784 1.00 83.53 400 LEU A N 1
ATOM 3181 C CA . LEU A 1 401 ? 17.172 -15.694 40.338 1.00 77.69 400 LEU A CA 1
ATOM 3182 C C . LEU A 1 401 ? 15.865 -16.398 40.018 1.00 80.13 400 LEU A C 1
ATOM 3183 O O . LEU A 1 401 ? 15.116 -15.973 39.146 1.00 80.64 400 LEU A O 1
ATOM 3188 N N . GLN A 1 402 ? 15.586 -17.470 40.746 1.00 85.15 401 GLN A N 1
ATOM 3189 C CA . GLN A 1 402 ? 14.309 -18.145 40.620 1.00 89.71 401 GLN A CA 1
ATOM 3190 C C . GLN A 1 402 ? 13.200 -17.259 41.189 1.00 96.93 401 GLN A C 1
ATOM 3191 O O . GLN A 1 402 ? 12.035 -17.402 40.811 1.00 101.03 401 GLN A O 1
ATOM 3197 N N . GLU A 1 403 ? 13.555 -16.350 42.099 1.00 98.18 402 GLU A N 1
ATOM 3198 C CA . GLU A 1 403 ? 12.564 -15.431 42.658 1.00 101.85 402 GLU A CA 1
ATOM 3199 C C . GLU A 1 403 ? 12.072 -14.494 41.569 1.00 103.31 402 GLU A C 1
ATOM 3200 O O . GLU A 1 403 ? 10.936 -14.036 41.596 1.00 108.25 402 GLU A O 1
ATOM 3206 N N . TYR A 1 404 ? 12.931 -14.232 40.594 1.00 97.95 403 TYR A N 1
ATOM 3207 C CA . TYR A 1 404 ? 12.527 -13.465 39.437 1.00 94.63 403 TYR A CA 1
ATOM 3208 C C . TYR A 1 404 ? 11.901 -14.393 38.416 1.00 103.00 403 TYR A C 1
ATOM 3209 O O . TYR A 1 404 ? 11.258 -13.942 37.471 1.00 110.41 403 TYR A O 1
ATOM 3218 N N . ALA A 1 405 ? 12.104 -15.693 38.583 1.00 103.09 404 ALA A N 1
ATOM 3219 C CA . ALA A 1 405 ? 11.600 -16.638 37.598 1.00 107.67 404 ALA A CA 1
ATOM 3220 C C . ALA A 1 405 ? 10.088 -16.719 37.628 1.00 116.36 404 ALA A C 1
ATOM 3221 O O . ALA A 1 405 ? 9.485 -17.085 38.643 1.00 122.65 404 ALA A O 1
ATOM 3223 N N . ASP A 1 406 ? 9.489 -16.370 36.498 1.00 116.43 405 ASP A N 1
ATOM 3224 C CA . ASP A 1 406 ? 8.067 -16.552 36.273 1.00 119.22 405 ASP A CA 1
ATOM 3225 C C . ASP A 1 406 ? 7.675 -18.011 36.512 1.00 113.91 405 ASP A C 1
ATOM 3226 O O . ASP A 1 406 ? 8.534 -18.881 36.660 1.00 107.66 405 ASP A O 1
ATOM 3231 N N . ALA A 1 407 ? 6.379 -18.291 36.549 1.00 116.14 406 ALA A N 1
ATOM 3232 C CA . ALA A 1 407 ? 5.943 -19.678 36.593 1.00 116.09 406 ALA A CA 1
ATOM 3233 C C . ALA A 1 407 ? 6.341 -20.333 35.267 1.00 121.72 406 ALA A C 1
ATOM 3234 O O . ALA A 1 407 ? 6.708 -19.631 34.308 1.00 116.54 406 ALA A O 1
ATOM 3236 N N . ASP A 1 408 ? 6.284 -21.667 35.233 1.00 126.59 407 ASP A N 1
ATOM 3237 C CA . ASP A 1 408 ? 6.643 -22.477 34.058 1.00 131.54 407 ASP A CA 1
ATOM 3238 C C . ASP A 1 408 ? 8.156 -22.592 33.788 1.00 129.41 407 ASP A C 1
ATOM 3239 O O . ASP A 1 408 ? 8.582 -23.463 33.033 1.00 131.55 407 ASP A O 1
ATOM 3244 N N . LEU A 1 409 ? 8.962 -21.726 34.398 1.00 121.93 408 LEU A N 1
ATOM 3245 C CA . LEU A 1 409 ? 10.392 -21.658 34.075 1.00 111.15 408 LEU A CA 1
ATOM 3246 C C . LEU A 1 409 ? 11.323 -21.965 35.243 1.00 107.76 408 LEU A C 1
ATOM 3247 O O . LEU A 1 409 ? 11.705 -21.059 35.977 1.00 106.83 408 LEU A O 1
ATOM 3252 N N . SER A 1 410 ? 11.714 -23.224 35.402 1.00 106.70 409 SER A N 1
ATOM 3253 C CA . SER A 1 410 ? 12.707 -23.570 36.414 1.00 105.78 409 SER A CA 1
ATOM 3254 C C . SER A 1 410 ? 14.088 -23.073 36.005 1.00 109.77 409 SER A C 1
ATOM 3255 O O . SER A 1 410 ? 14.658 -23.536 35.017 1.00 115.58 409 SER A O 1
ATOM 3258 N N . VAL A 1 411 ? 14.629 -22.133 36.771 1.00 104.45 410 VAL A N 1
ATOM 3259 C CA . VAL A 1 411 ? 15.924 -21.541 36.459 1.00 91.90 410 VAL A CA 1
ATOM 3260 C C . VAL A 1 411 ? 17.072 -22.560 36.454 1.00 92.36 410 VAL A C 1
ATOM 3261 O O . VAL A 1 411 ? 17.943 -22.513 35.579 1.00 97.02 410 VAL A O 1
ATOM 3265 N N . VAL A 1 412 ? 17.065 -23.485 37.410 1.00 90.40 411 VAL A N 1
ATOM 3266 C CA . VAL A 1 412 ? 18.133 -24.473 37.511 1.00 92.35 411 VAL A CA 1
ATOM 3267 C C . VAL A 1 412 ? 18.140 -25.417 36.305 1.00 94.98 411 VAL A C 1
ATOM 3268 O O . VAL A 1 412 ? 19.199 -25.730 35.752 1.00 91.28 411 VAL A O 1
ATOM 3272 N N . GLU A 1 413 ? 16.952 -25.838 35.884 1.00 98.64 412 GLU A N 1
ATOM 3273 C CA . GLU A 1 413 ? 16.809 -26.780 34.782 1.00 99.45 412 GLU A CA 1
ATOM 3274 C C . GLU A 1 413 ? 17.159 -26.155 33.426 1.00 98.86 412 GLU A C 1
ATOM 3275 O O . GLU A 1 413 ? 17.730 -26.821 32.559 1.00 106.42 412 GLU A O 1
ATOM 3281 N N . LYS A 1 414 ? 16.811 -24.887 33.235 1.00 86.05 413 LYS A N 1
ATOM 3282 C CA . LYS A 1 414 ? 17.131 -24.221 31.986 1.00 80.32 413 LYS A CA 1
ATOM 3283 C C . LYS A 1 414 ? 18.641 -24.004 31.927 1.00 87.06 413 LYS A C 1
ATOM 3284 O O . LYS A 1 414 ? 19.257 -24.066 30.859 1.00 92.40 413 LYS A O 1
ATOM 3290 N N . LEU A 1 415 ? 19.232 -23.760 33.092 1.00 87.36 414 LEU A N 1
ATOM 3291 C CA . LEU A 1 415 ? 20.677 -23.619 33.215 1.00 78.57 414 LEU A CA 1
ATOM 3292 C C . LEU A 1 415 ? 21.362 -24.946 32.921 1.00 76.78 414 LEU A C 1
ATOM 3293 O O . LEU A 1 415 ? 22.396 -24.986 32.275 1.00 83.36 414 LEU A O 1
ATOM 3298 N N . LYS A 1 416 ? 20.772 -26.034 33.387 1.00 76.78 415 LYS A N 1
ATOM 3299 C CA . LYS A 1 416 ? 21.355 -27.349 33.196 1.00 84.08 415 LYS A CA 1
ATOM 3300 C C . LYS A 1 416 ? 21.467 -27.654 31.715 1.00 92.47 415 LYS A C 1
ATOM 3301 O O . LYS A 1 416 ? 22.492 -28.128 31.243 1.00 94.84 415 LYS A O 1
ATOM 3307 N N . GLU A 1 417 ? 20.401 -27.361 30.982 1.00 96.56 416 GLU A N 1
ATOM 3308 C CA . GLU A 1 417 ? 20.355 -27.647 29.560 1.00 93.48 416 GLU A CA 1
ATOM 3309 C C . GLU A 1 417 ? 21.304 -26.763 28.764 1.00 84.48 416 GLU A C 1
ATOM 3310 O O . GLU A 1 417 ? 21.760 -27.144 27.694 1.00 82.91 416 GLU A O 1
ATOM 3316 N N . ILE A 1 418 ? 21.617 -25.591 29.293 1.00 81.94 417 ILE A N 1
ATOM 3317 C CA . ILE A 1 418 ? 22.537 -24.686 28.615 1.00 76.10 417 ILE A CA 1
ATOM 3318 C C . ILE A 1 418 ? 23.978 -25.135 28.821 1.00 78.93 417 ILE A C 1
ATOM 3319 O O . ILE A 1 418 ? 24.759 -25.206 27.870 1.00 84.76 417 ILE A O 1
ATOM 3324 N N . ILE A 1 419 ? 24.319 -25.448 30.065 1.00 78.16 418 ILE A N 1
ATOM 3325 C CA . ILE A 1 419 ? 25.648 -25.943 30.405 1.00 78.03 418 ILE A CA 1
ATOM 3326 C C . ILE A 1 419 ? 25.952 -27.273 29.728 1.00 80.82 418 ILE A C 1
ATOM 3327 O O . ILE A 1 419 ? 26.999 -27.440 29.107 1.00 90.01 418 ILE A O 1
ATOM 3332 N N . ILE A 1 420 ? 25.032 -28.217 29.838 1.00 76.60 419 ILE A N 1
ATOM 3333 C CA . ILE A 1 420 ? 25.245 -29.520 29.237 1.00 82.53 419 ILE A CA 1
ATOM 3334 C C . ILE A 1 420 ? 25.452 -29.387 27.743 1.00 85.00 419 ILE A C 1
ATOM 3335 O O . ILE A 1 420 ? 26.268 -30.089 27.156 1.00 85.13 419 ILE A O 1
ATOM 3340 N N . GLN A 1 421 ? 24.732 -28.446 27.152 1.00 83.69 420 GLN A N 1
ATOM 3341 C CA . GLN A 1 421 ? 24.795 -28.222 25.731 1.00 82.16 420 GLN A CA 1
ATOM 3342 C C . GLN A 1 421 ? 26.222 -27.869 25.388 1.00 81.95 420 GLN A C 1
ATOM 3343 O O . GLN A 1 421 ? 26.789 -28.404 24.446 1.00 88.17 420 GLN A O 1
ATOM 3349 N N . LYS A 1 422 ? 26.809 -26.987 26.182 1.00 75.63 421 LYS A N 1
ATOM 3350 C CA . LYS A 1 422 ? 28.166 -26.540 25.942 1.00 58.07 421 LYS A CA 1
ATOM 3351 C C . LYS A 1 422 ? 29.200 -27.656 26.081 1.00 69.18 421 LYS A C 1
ATOM 3352 O O . LYS A 1 422 ? 30.250 -27.606 25.438 1.00 63.95 421 LYS A O 1
ATOM 3358 N N . VAL A 1 423 ? 28.936 -28.650 26.924 1.00 61.54 422 VAL A N 1
ATOM 3359 C CA . VAL A 1 423 ? 29.900 -29.741 27.047 1.00 82.56 422 VAL A CA 1
ATOM 3360 C C . VAL A 1 423 ? 29.773 -30.671 25.846 1.00 78.99 422 VAL A C 1
ATOM 3361 O O . VAL A 1 423 ? 30.780 -31.106 25.301 1.00 82.04 422 VAL A O 1
ATOM 3365 N N . ASP A 1 424 ? 28.542 -30.922 25.405 1.00 75.16 423 ASP A N 1
ATOM 3366 C CA . ASP A 1 424 ? 28.306 -31.673 24.175 1.00 73.10 423 ASP A CA 1
ATOM 3367 C C . ASP A 1 424 ? 28.987 -31.030 22.960 1.00 64.13 423 ASP A C 1
ATOM 3368 O O . ASP A 1 424 ? 29.422 -31.723 22.064 1.00 77.12 423 ASP A O 1
ATOM 3373 N N . GLU A 1 425 ? 29.087 -29.715 22.951 1.00 61.83 424 GLU A N 1
ATOM 3374 C CA . GLU A 1 425 ? 29.727 -29.008 21.852 1.00 60.05 424 GLU A CA 1
ATOM 3375 C C . GLU A 1 425 ? 31.245 -29.172 21.928 1.00 67.70 424 GLU A C 1
ATOM 3376 O O . GLU A 1 425 ? 31.928 -29.135 20.922 1.00 71.70 424 GLU A O 1
ATOM 3382 N N . ILE A 1 426 ? 31.775 -29.364 23.124 1.00 64.77 425 ILE A N 1
ATOM 3383 C CA . ILE A 1 426 ? 33.177 -29.714 23.243 1.00 65.75 425 ILE A CA 1
ATOM 3384 C C . ILE A 1 426 ? 33.412 -31.141 22.701 1.00 65.17 425 ILE A C 1
ATOM 3385 O O . ILE A 1 426 ? 34.376 -31.394 22.002 1.00 62.74 425 ILE A O 1
ATOM 3390 N N . TYR A 1 427 ? 32.525 -32.070 23.012 1.00 64.73 426 TYR A N 1
ATOM 3391 C CA . TYR A 1 427 ? 32.748 -33.442 22.607 1.00 67.00 426 TYR A CA 1
ATOM 3392 C C . TYR A 1 427 ? 32.627 -33.652 21.108 1.00 68.40 426 TYR A C 1
ATOM 3393 O O . TYR A 1 427 ? 33.326 -34.487 20.546 1.00 68.06 426 TYR A O 1
ATOM 3402 N N . LYS A 1 428 ? 31.733 -32.912 20.461 1.00 70.94 427 LYS A N 1
ATOM 3403 C CA . LYS A 1 428 ? 31.638 -32.985 19.017 1.00 65.38 427 LYS A CA 1
ATOM 3404 C C . LYS A 1 428 ? 32.895 -32.368 18.399 1.00 63.69 427 LYS A C 1
ATOM 3405 O O . LYS A 1 428 ? 33.426 -32.857 17.403 1.00 64.15 427 LYS A O 1
ATOM 3411 N N . VAL A 1 429 ? 33.398 -31.301 18.993 1.00 61.85 428 VAL A N 1
ATOM 3412 C CA . VAL A 1 429 ? 34.575 -30.667 18.420 1.00 60.33 428 VAL A CA 1
ATOM 3413 C C . VAL A 1 429 ? 35.799 -31.547 18.646 1.00 66.55 428 VAL A C 1
ATOM 3414 O O . VAL A 1 429 ? 36.716 -31.544 17.848 1.00 64.69 428 VAL A O 1
ATOM 3418 N N . TYR A 1 430 ? 35.808 -32.338 19.715 1.00 72.26 429 TYR A N 1
ATOM 3419 C CA . TYR A 1 430 ? 36.891 -33.305 19.875 1.00 64.99 429 TYR A CA 1
ATOM 3420 C C . TYR A 1 430 ? 36.908 -34.321 18.750 1.00 67.84 429 TYR A C 1
ATOM 3421 O O . TYR A 1 430 ? 37.959 -34.587 18.199 1.00 66.67 429 TYR A O 1
ATOM 3430 N N . GLY A 1 431 ? 35.745 -34.884 18.435 1.00 67.58 430 GLY A N 1
ATOM 3431 C CA . GLY A 1 431 ? 35.596 -35.808 17.331 1.00 69.02 430 GLY A CA 1
ATOM 3432 C C . GLY A 1 431 ? 36.155 -35.329 15.995 1.00 67.65 430 GLY A C 1
ATOM 3433 O O . GLY A 1 431 ? 36.655 -36.131 15.210 1.00 68.87 430 GLY A O 1
ATOM 3434 N N . SER A 1 432 ? 36.074 -34.025 15.753 1.00 65.20 431 SER A N 1
ATOM 3435 C CA . SER A 1 432 ? 36.487 -33.412 14.494 1.00 64.79 431 SER A CA 1
ATOM 3436 C C . SER A 1 432 ? 37.972 -33.110 14.482 1.00 70.47 431 SER A C 1
ATOM 3437 O O . SER A 1 432 ? 38.549 -32.755 13.444 1.00 72.83 431 SER A O 1
ATOM 3440 N N . SER A 1 433 ? 38.578 -33.202 15.655 1.00 63.38 432 SER A N 1
ATOM 3441 C CA . SER A 1 433 ? 39.976 -32.867 15.822 1.00 68.50 432 SER A CA 1
ATOM 3442 C C . SER A 1 433 ? 40.769 -34.131 16.142 1.00 65.13 432 SER A C 1
ATOM 3443 O O . SER A 1 433 ? 41.968 -34.056 16.393 1.00 65.15 432 SER A O 1
ATOM 3446 N N . GLU A 1 434 ? 40.091 -35.276 16.140 1.00 67.22 433 GLU A N 1
ATOM 3447 C CA . GLU A 1 434 ? 40.657 -36.504 16.700 1.00 69.71 433 GLU A CA 1
ATOM 3448 C C . GLU A 1 434 ? 42.006 -36.928 16.101 1.00 75.63 433 GLU A C 1
ATOM 3449 O O . GLU A 1 434 ? 42.857 -37.411 16.818 1.00 87.30 433 GLU A O 1
ATOM 3455 N N . LYS A 1 435 ? 42.238 -36.719 14.816 1.00 69.61 434 LYS A N 1
ATOM 3456 C CA . LYS A 1 435 ? 43.529 -37.142 14.264 1.00 97.15 434 LYS A CA 1
ATOM 3457 C C . LYS A 1 435 ? 44.744 -36.407 14.832 1.00 69.38 434 LYS A C 1
ATOM 3458 O O . LYS A 1 435 ? 45.822 -36.973 14.943 1.00 78.05 434 LYS A O 1
ATOM 3464 N N . LEU A 1 436 ? 44.544 -35.165 15.240 1.00 67.17 435 LEU A N 1
ATOM 3465 C CA . LEU A 1 436 ? 45.597 -34.345 15.842 1.00 66.12 435 LEU A CA 1
ATOM 3466 C C . LEU A 1 436 ? 46.183 -34.919 17.135 1.00 101.90 435 LEU A C 1
ATOM 3467 O O . LEU A 1 436 ? 47.290 -34.538 17.520 1.00 67.62 435 LEU A O 1
ATOM 3472 N N . PHE A 1 437 ? 45.442 -35.808 17.806 1.00 69.50 436 PHE A N 1
ATOM 3473 C CA . PHE A 1 437 ? 45.884 -36.390 19.076 1.00 71.26 436 PHE A CA 1
ATOM 3474 C C . PHE A 1 437 ? 46.431 -37.812 18.930 1.00 74.11 436 PHE A C 1
ATOM 3475 O O . PHE A 1 437 ? 46.741 -38.472 19.920 1.00 80.67 436 PHE A O 1
ATOM 3483 N N . ASP A 1 438 ? 46.500 -38.287 17.693 1.00 74.52 437 ASP A N 1
ATOM 3484 C CA . ASP A 1 438 ? 47.137 -39.547 17.369 1.00 77.12 437 ASP A CA 1
ATOM 3485 C C . ASP A 1 438 ? 48.623 -39.447 17.663 1.00 88.09 437 ASP A C 1
ATOM 3486 O O . ASP A 1 438 ? 49.287 -38.504 17.228 1.00 81.79 437 ASP A O 1
ATOM 3491 N N . ALA A 1 439 ? 49.146 -40.432 18.386 1.00 94.18 438 ALA A N 1
ATOM 3492 C CA . ALA A 1 439 ? 50.588 -40.582 18.560 1.00 94.68 438 ALA A CA 1
ATOM 3493 C C . ALA A 1 439 ? 51.275 -40.561 17.196 1.00 91.17 438 ALA A C 1
ATOM 3494 O O . ALA A 1 439 ? 52.371 -40.029 17.033 1.00 89.33 438 ALA A O 1
ATOM 3496 N N . ASP A 1 440 ? 50.583 -41.124 16.216 1.00 96.95 439 ASP A N 1
ATOM 3497 C CA . ASP A 1 440 ? 51.058 -41.233 14.843 1.00 99.62 439 ASP A CA 1
ATOM 3498 C C . ASP A 1 440 ? 51.207 -39.907 14.099 1.00 90.29 439 ASP A C 1
ATOM 3499 O O . ASP A 1 440 ? 51.900 -39.848 13.097 1.00 98.88 439 ASP A O 1
ATOM 3504 N N . PHE A 1 441 ? 50.552 -38.854 14.581 1.00 90.16 440 PHE A N 1
ATOM 3505 C CA . PHE A 1 441 ? 50.411 -37.599 13.825 1.00 80.56 440 PHE A CA 1
ATOM 3506 C C . PHE A 1 441 ? 51.700 -36.820 13.634 1.00 79.56 440 PHE A C 1
ATOM 3507 O O . PHE A 1 441 ? 52.460 -36.623 14.577 1.00 78.24 440 PHE A O 1
ATOM 3515 N N . VAL A 1 442 ? 51.916 -36.359 12.402 1.00 85.29 441 VAL A N 1
ATOM 3516 C CA . VAL A 1 442 ? 53.049 -35.503 12.043 1.00 83.99 441 VAL A CA 1
ATOM 3517 C C . VAL A 1 442 ? 52.561 -34.338 11.215 1.00 86.05 441 VAL A C 1
ATOM 3518 O O . VAL A 1 442 ? 51.687 -34.502 10.366 1.00 85.24 441 VAL A O 1
ATOM 3522 N N . LEU A 1 443 ? 53.149 -33.169 11.461 1.00 93.80 442 LEU A N 1
ATOM 3523 C CA . LEU A 1 443 ? 52.826 -31.923 10.772 1.00 89.49 442 LEU A CA 1
ATOM 3524 C C . LEU A 1 443 ? 53.495 -31.888 9.406 1.00 97.27 442 LEU A C 1
ATOM 3525 O O . LEU A 1 443 ? 54.714 -31.767 9.324 1.00 98.57 442 LEU A O 1
ATOM 3530 N N . GLU A 1 444 ? 52.712 -31.975 8.336 1.00 101.01 443 GLU A N 1
ATOM 3531 C CA . GLU A 1 444 ? 53.291 -31.957 7.000 1.00 103.11 443 GLU A CA 1
ATOM 3532 C C . GLU A 1 444 ? 53.798 -30.568 6.614 1.00 100.54 443 GLU A C 1
ATOM 3533 O O . GLU A 1 444 ? 54.982 -30.382 6.367 1.00 100.00 443 GLU A O 1
ATOM 3539 N N . LYS A 1 445 ? 52.910 -29.588 6.567 1.00 101.63 444 LYS A N 1
ATOM 3540 C CA . LYS A 1 445 ? 53.323 -28.239 6.225 1.00 105.31 444 LYS A CA 1
ATOM 3541 C C . LYS A 1 445 ? 53.885 -27.565 7.462 1.00 106.40 444 LYS A C 1
ATOM 3542 O O . LYS A 1 445 ? 54.286 -28.231 8.413 1.00 113.80 444 LYS A O 1
ATOM 3548 N N . SER A 1 446 ? 53.923 -26.242 7.444 1.00 98.58 445 SER A N 1
ATOM 3549 C CA . SER A 1 446 ? 54.330 -25.488 8.610 1.00 91.83 445 SER A CA 1
ATOM 3550 C C . SER A 1 446 ? 53.100 -24.758 9.098 1.00 88.16 445 SER A C 1
ATOM 3551 O O . SER A 1 446 ? 52.209 -24.456 8.313 1.00 87.00 445 SER A O 1
ATOM 3554 N N . LEU A 1 447 ? 53.060 -24.475 10.395 1.00 88.62 446 LEU A N 1
ATOM 3555 C CA . LEU A 1 447 ? 51.859 -23.961 11.049 1.00 85.08 446 LEU A CA 1
ATOM 3556 C C . LEU A 1 447 ? 51.257 -22.713 10.395 1.00 85.74 446 LEU A C 1
ATOM 3557 O O . LEU A 1 447 ? 50.064 -22.671 10.108 1.00 89.80 446 LEU A O 1
ATOM 3562 N N . LYS A 1 448 ? 52.071 -21.702 10.138 1.00 86.53 447 LYS A N 1
ATOM 3563 C CA . LYS A 1 448 ? 51.529 -20.498 9.531 1.00 93.37 447 LYS A CA 1
ATOM 3564 C C . LYS A 1 448 ? 51.240 -20.685 8.027 1.00 95.55 447 LYS A C 1
ATOM 3565 O O . LYS A 1 448 ? 50.711 -19.796 7.369 1.00 100.07 447 LYS A O 1
ATOM 3571 N N . LYS A 1 449 ? 51.568 -21.857 7.500 1.00 88.37 448 LYS A N 1
ATOM 3572 C CA . LYS A 1 449 ? 51.195 -22.222 6.144 1.00 89.53 448 LYS A CA 1
ATOM 3573 C C . LYS A 1 449 ? 50.069 -23.248 6.207 1.00 88.57 448 LYS A C 1
ATOM 3574 O O . LYS A 1 449 ? 49.542 -23.668 5.185 1.00 85.12 448 LYS A O 1
ATOM 3580 N N . ASN A 1 450 ? 49.714 -23.659 7.421 1.00 91.32 449 ASN A N 1
ATOM 3581 C CA . ASN A 1 450 ? 48.707 -24.696 7.629 1.00 84.54 449 ASN A CA 1
ATOM 3582 C C . ASN A 1 450 ? 47.430 -24.146 8.254 1.00 81.08 449 ASN A C 1
ATOM 3583 O O . ASN A 1 450 ? 47.151 -24.393 9.426 1.00 77.50 449 ASN A O 1
ATOM 3588 N N . ASP A 1 451 ? 46.665 -23.395 7.469 1.00 76.85 450 ASP A N 1
ATOM 3589 C CA . ASP A 1 451 ? 45.380 -22.883 7.923 1.00 72.21 450 ASP A CA 1
ATOM 3590 C C . ASP A 1 451 ? 44.499 -23.972 8.515 1.00 58.83 450 ASP A C 1
ATOM 3591 O O . ASP A 1 451 ? 43.935 -23.798 9.580 1.00 60.75 450 ASP A O 1
ATOM 3596 N N . ALA A 1 452 ? 44.406 -25.099 7.828 1.00 52.74 451 ALA A N 1
ATOM 3597 C CA . ALA A 1 452 ? 43.518 -26.171 8.257 1.00 52.16 451 ALA A CA 1
ATOM 3598 C C . ALA A 1 452 ? 43.807 -26.655 9.671 1.00 58.39 451 ALA A C 1
ATOM 3599 O O . ALA A 1 452 ? 42.899 -26.718 10.489 1.00 68.75 451 ALA A O 1
ATOM 3601 N N . VAL A 1 453 ? 45.062 -26.967 9.972 1.00 61.53 452 VAL A N 1
ATOM 3602 C CA . VAL A 1 453 ? 45.414 -27.395 11.329 1.00 66.59 452 VAL A CA 1
ATOM 3603 C C . VAL A 1 453 ? 45.160 -26.304 12.379 1.00 69.57 452 VAL A C 1
ATOM 3604 O O . VAL A 1 453 ? 44.547 -26.562 13.420 1.00 67.68 452 VAL A O 1
ATOM 3608 N N . VAL A 1 454 ? 45.629 -25.093 12.096 1.00 50.60 453 VAL A N 1
ATOM 3609 C CA . VAL A 1 454 ? 45.444 -23.957 13.000 1.00 52.72 453 VAL A CA 1
ATOM 3610 C C . VAL A 1 454 ? 43.968 -23.753 13.350 1.00 54.22 453 VAL A C 1
ATOM 3611 O O . VAL A 1 454 ? 43.644 -23.475 14.486 1.00 62.00 453 VAL A O 1
ATOM 3615 N N . ALA A 1 455 ? 43.083 -23.947 12.377 1.00 60.94 454 ALA A N 1
ATOM 3616 C CA . ALA A 1 455 ? 41.640 -23.819 12.571 1.00 48.34 454 ALA A CA 1
ATOM 3617 C C . ALA A 1 455 ? 41.066 -24.965 13.387 1.00 51.76 454 ALA A C 1
ATOM 3618 O O . ALA A 1 455 ? 40.069 -24.797 14.068 1.00 60.02 454 ALA A O 1
ATOM 3620 N N . ILE A 1 456 ? 41.657 -26.143 13.282 1.00 54.17 455 ILE A N 1
ATOM 3621 C CA . ILE A 1 456 ? 41.207 -27.249 14.116 1.00 54.97 455 ILE A CA 1
ATOM 3622 C C . ILE A 1 456 ? 41.528 -26.952 15.576 1.00 56.47 455 ILE A C 1
ATOM 3623 O O . ILE A 1 456 ? 40.707 -27.139 16.461 1.00 53.73 455 ILE A O 1
ATOM 3636 N N . LYS A 1 458 ? 42.168 -23.903 17.007 1.00 55.72 457 LYS A N 1
ATOM 3637 C CA . LYS A 1 458 ? 41.352 -22.785 17.458 1.00 48.00 457 LYS A CA 1
ATOM 3638 C C . LYS A 1 458 ? 39.921 -23.217 17.795 1.00 58.25 457 LYS A C 1
ATOM 3639 O O . LYS A 1 458 ? 39.383 -22.805 18.814 1.00 55.45 457 LYS A O 1
ATOM 3645 N N . ASP A 1 459 ? 39.314 -24.056 16.960 1.00 49.42 458 ASP A N 1
ATOM 3646 C CA . ASP A 1 459 ? 37.960 -24.516 17.236 1.00 50.15 458 ASP A CA 1
ATOM 3647 C C . ASP A 1 459 ? 37.811 -25.169 18.603 1.00 51.42 458 ASP A C 1
ATOM 3648 O O . ASP A 1 459 ? 36.923 -24.810 19.371 1.00 64.77 458 ASP A O 1
ATOM 3653 N N . LEU A 1 460 ? 38.669 -26.149 18.880 1.00 55.40 459 LEU A N 1
ATOM 3654 C CA . LEU A 1 460 ? 38.658 -26.871 20.153 1.00 54.36 459 LEU A CA 1
ATOM 3655 C C . LEU A 1 460 ? 38.963 -25.933 21.337 1.00 58.73 459 LEU A C 1
ATOM 3656 O O . LEU A 1 460 ? 38.211 -25.902 22.317 1.00 55.13 459 LEU A O 1
ATOM 3661 N N . LEU A 1 461 ? 40.065 -25.193 21.243 1.00 52.33 460 LEU A N 1
ATOM 3662 C CA . LEU A 1 461 ? 40.422 -24.221 22.265 1.00 54.55 460 LEU A CA 1
ATOM 3663 C C . LEU A 1 461 ? 39.250 -23.288 22.582 1.00 57.88 460 LEU A C 1
ATOM 3664 O O . LEU A 1 461 ? 38.916 -23.099 23.736 1.00 62.92 460 LEU A O 1
ATOM 3669 N N . ASP A 1 462 ? 38.617 -22.738 21.549 1.00 56.93 461 ASP A N 1
ATOM 3670 C CA . ASP A 1 462 ? 37.477 -21.860 21.728 1.00 47.87 461 ASP A CA 1
ATOM 3671 C C . ASP A 1 462 ? 36.331 -22.556 22.438 1.00 54.85 461 ASP A C 1
ATOM 3672 O O . ASP A 1 462 ? 35.706 -21.968 23.318 1.00 57.38 461 ASP A O 1
ATOM 3677 N N . SER A 1 463 ? 36.028 -23.795 22.064 1.00 50.65 462 SER A N 1
ATOM 3678 C CA . SER A 1 463 ? 34.879 -24.440 22.683 1.00 51.89 462 SER A CA 1
ATOM 3679 C C . SER A 1 463 ? 35.108 -24.732 24.176 1.00 78.04 462 SER A C 1
ATOM 3680 O O . SER A 1 463 ? 34.153 -24.909 24.939 1.00 53.49 462 SER A O 1
ATOM 3683 N N . VAL A 1 464 ? 36.365 -24.779 24.594 1.00 52.95 463 VAL A N 1
ATOM 3684 C CA . VAL A 1 464 ? 36.658 -25.129 25.966 1.00 60.22 463 VAL A CA 1
ATOM 3685 C C . VAL A 1 464 ? 36.781 -23.844 26.760 1.00 58.85 463 VAL A C 1
ATOM 3686 O O . VAL A 1 464 ? 36.232 -23.721 27.850 1.00 67.36 463 VAL A O 1
ATOM 3690 N N . LYS A 1 465 ? 37.501 -22.892 26.192 1.00 54.21 464 LYS A N 1
ATOM 3691 C CA . LYS A 1 465 ? 37.618 -21.556 26.741 1.00 54.85 464 LYS A CA 1
ATOM 3692 C C . LYS A 1 465 ? 36.233 -20.932 27.005 1.00 59.04 464 LYS A C 1
ATOM 3693 O O . LYS A 1 465 ? 36.014 -20.324 28.044 1.00 60.97 464 LYS A O 1
ATOM 3699 N N . SER A 1 466 ? 35.301 -21.072 26.069 1.00 55.44 465 SER A N 1
ATOM 3700 C CA . SER A 1 466 ? 33.981 -20.487 26.256 1.00 54.76 465 SER A CA 1
ATOM 3701 C C . SER A 1 466 ? 33.214 -21.221 27.359 1.00 62.05 465 SER A C 1
ATOM 3702 O O . SER A 1 466 ? 32.527 -20.600 28.161 1.00 65.61 465 SER A O 1
ATOM 3705 N N . PHE A 1 467 ? 33.307 -22.547 27.372 1.00 59.48 466 PHE A N 1
ATOM 3706 C CA . PHE A 1 467 ? 32.784 -23.326 28.484 1.00 57.01 466 PHE A CA 1
ATOM 3707 C C . PHE A 1 467 ? 33.363 -22.868 29.820 1.00 63.57 466 PHE A C 1
ATOM 3708 O O . PHE A 1 467 ? 32.622 -22.670 30.789 1.00 57.43 466 PHE A O 1
ATOM 3716 N N . GLU A 1 468 ? 34.681 -22.698 29.862 1.00 61.55 467 GLU A N 1
ATOM 3717 C CA . GLU A 1 468 ? 35.353 -22.274 31.071 1.00 52.48 467 GLU A CA 1
ATOM 3718 C C . GLU A 1 468 ? 34.836 -20.910 31.475 1.00 59.73 467 GLU A C 1
ATOM 3719 O O . GLU A 1 468 ? 34.405 -20.699 32.603 1.00 58.62 467 GLU A O 1
ATOM 3725 N N . ASN A 1 469 ? 34.881 -19.986 30.534 1.00 59.59 468 ASN A N 1
ATOM 3726 C CA . ASN A 1 469 ? 34.528 -18.611 30.798 1.00 63.90 468 ASN A CA 1
ATOM 3727 C C . ASN A 1 469 ? 33.067 -18.425 31.226 1.00 63.82 468 ASN A C 1
ATOM 3728 O O . ASN A 1 469 ? 32.748 -17.513 31.977 1.00 67.50 468 ASN A O 1
ATOM 3733 N N . TYR A 1 470 ? 32.187 -19.298 30.752 1.00 58.07 469 TYR A N 1
ATOM 3734 C CA . TYR A 1 470 ? 30.782 -19.251 31.128 1.00 49.07 469 TYR A CA 1
ATOM 3735 C C . TYR A 1 470 ? 30.551 -19.818 32.530 1.00 64.45 469 TYR A C 1
ATOM 3736 O O . TYR A 1 470 ? 29.741 -19.310 33.291 1.00 65.36 469 TYR A O 1
ATOM 3745 N N . ILE A 1 471 ? 31.259 -20.891 32.850 1.00 61.91 470 ILE A N 1
ATOM 3746 C CA . ILE A 1 471 ? 31.087 -21.599 34.104 1.00 59.90 470 ILE A CA 1
ATOM 3747 C C . ILE A 1 471 ? 31.687 -20.828 35.297 1.00 57.34 470 ILE A C 1
ATOM 3748 O O . ILE A 1 471 ? 31.244 -20.988 36.412 1.00 54.13 470 ILE A O 1
ATOM 3753 N N . LYS A 1 472 ? 32.692 -19.996 35.032 1.00 51.79 471 LYS A N 1
ATOM 3754 C CA . LYS A 1 472 ? 33.303 -19.092 35.999 1.00 51.16 471 LYS A CA 1
ATOM 3755 C C . LYS A 1 472 ? 32.292 -18.248 36.805 1.00 63.70 471 LYS A C 1
ATOM 3756 O O . LYS A 1 472 ? 32.579 -17.824 37.918 1.00 57.31 471 LYS A O 1
ATOM 3762 N N . ALA A 1 473 ? 31.131 -17.977 36.224 1.00 64.45 472 ALA A N 1
ATOM 3763 C CA . ALA A 1 473 ? 30.132 -17.117 36.852 1.00 59.11 472 ALA A CA 1
ATOM 3764 C C . ALA A 1 473 ? 29.605 -17.671 38.178 1.00 60.46 472 ALA A C 1
ATOM 3765 O O . ALA A 1 473 ? 29.076 -16.936 38.997 1.00 59.75 472 ALA A O 1
ATOM 3767 N N . PHE A 1 474 ? 29.748 -18.968 38.384 1.00 56.78 473 PHE A N 1
ATOM 3768 C CA . PHE A 1 474 ? 29.237 -19.585 39.577 1.00 61.62 473 PHE A CA 1
ATOM 3769 C C . PHE A 1 474 ? 30.204 -19.512 40.761 1.00 69.78 473 PHE A C 1
ATOM 3770 O O . PHE A 1 474 ? 30.762 -20.495 41.198 1.00 78.78 473 PHE A O 1
ATOM 3778 N N . PHE A 1 475 ? 30.388 -18.297 41.250 1.00 78.47 474 PHE A N 1
ATOM 3779 C CA . PHE A 1 475 ? 31.045 -18.032 42.509 1.00 80.57 474 PHE A CA 1
ATOM 3780 C C . PHE A 1 475 ? 30.254 -16.900 43.102 1.00 81.30 474 PHE A C 1
ATOM 3781 O O . PHE A 1 475 ? 29.236 -17.098 43.747 1.00 100.23 474 PHE A O 1
ATOM 3789 N N . GLY A 1 476 ? 30.726 -15.689 42.844 1.00 74.09 475 GLY A N 1
ATOM 3790 C CA . GLY A 1 476 ? 30.141 -14.511 43.439 1.00 80.52 475 GLY A CA 1
ATOM 3791 C C . GLY A 1 476 ? 31.100 -14.044 44.493 1.00 86.93 475 GLY A C 1
ATOM 3792 O O . GLY A 1 476 ? 30.702 -13.466 45.491 1.00 86.85 475 GLY A O 1
ATOM 3793 N N . GLU A 1 477 ? 32.375 -14.329 44.243 1.00 98.75 476 GLU A N 1
ATOM 3794 C CA . GLU A 1 477 ? 33.504 -14.018 45.125 1.00 106.47 476 GLU A CA 1
ATOM 3795 C C . GLU A 1 477 ? 33.305 -14.213 46.626 1.00 111.66 476 GLU A C 1
ATOM 3796 O O . GLU A 1 477 ? 33.951 -13.537 47.417 1.00 119.64 476 GLU A O 1
ATOM 3802 N N . GLY A 1 478 ? 32.453 -15.145 47.029 1.00 108.69 477 GLY A N 1
ATOM 3803 C CA . GLY A 1 478 ? 32.105 -15.243 48.434 1.00 107.22 477 GLY A CA 1
ATOM 3804 C C . GLY A 1 478 ? 33.194 -15.718 49.380 1.00 109.75 477 GLY A C 1
ATOM 3805 O O . GLY A 1 478 ? 33.784 -16.761 49.105 1.00 113.04 477 GLY A O 1
ATOM 3806 N N . LYS A 1 479 ? 33.473 -15.020 50.493 1.00 110.98 478 LYS A N 1
ATOM 3807 C CA . LYS A 1 479 ? 32.821 -13.786 50.984 1.00 105.72 478 LYS A CA 1
ATOM 3808 C C . LYS A 1 479 ? 31.281 -13.795 51.023 1.00 95.66 478 LYS A C 1
ATOM 3809 O O . LYS A 1 479 ? 30.632 -12.755 50.942 1.00 103.38 478 LYS A O 1
ATOM 3815 N N . GLU A 1 480 ? 30.702 -14.981 51.127 1.00 82.54 479 GLU A N 1
ATOM 3816 C CA . GLU A 1 480 ? 29.265 -15.135 51.031 1.00 81.33 479 GLU A CA 1
ATOM 3817 C C . GLU A 1 480 ? 28.891 -16.035 52.157 1.00 86.83 479 GLU A C 1
ATOM 3818 O O . GLU A 1 480 ? 29.740 -16.718 52.710 1.00 91.68 479 GLU A O 1
ATOM 3824 N N . THR A 1 481 ? 27.604 -16.069 52.454 1.00 91.20 480 THR A N 1
ATOM 3825 C CA . THR A 1 481 ? 27.091 -16.735 53.629 1.00 93.76 480 THR A CA 1
ATOM 3826 C C . THR A 1 481 ? 27.158 -18.252 53.514 1.00 95.74 480 THR A C 1
ATOM 3827 O O . THR A 1 481 ? 28.185 -18.822 53.144 1.00 103.19 480 THR A O 1
ATOM 3831 N N . ASN A 1 482 ? 26.050 -18.901 53.847 1.00 93.03 481 ASN A N 1
ATOM 3832 C CA . ASN A 1 482 ? 25.908 -20.326 53.624 1.00 102.74 481 ASN A CA 1
ATOM 3833 C C . ASN A 1 482 ? 26.131 -20.643 52.149 1.00 111.69 481 ASN A C 1
ATOM 3834 O O . ASN A 1 482 ? 25.357 -20.236 51.285 1.00 123.94 481 ASN A O 1
ATOM 3839 N N . ARG A 1 483 ? 27.226 -21.320 51.843 1.00 103.33 482 ARG A N 1
ATOM 3840 C CA . ARG A 1 483 ? 27.442 -21.768 50.475 1.00 93.11 482 ARG A CA 1
ATOM 3841 C C . ARG A 1 483 ? 27.259 -23.280 50.434 1.00 96.10 482 ARG A C 1
ATOM 3842 O O . ARG A 1 483 ? 27.509 -23.963 51.423 1.00 101.47 482 ARG A O 1
ATOM 3850 N N . ASP A 1 484 ? 26.798 -23.807 49.308 1.00 89.79 483 ASP A N 1
ATOM 3851 C CA . ASP A 1 484 ? 26.656 -25.250 49.187 1.00 85.03 483 ASP A CA 1
ATOM 3852 C C . ASP A 1 484 ? 28.041 -25.842 48.948 1.00 84.19 483 ASP A C 1
ATOM 3853 O O . ASP A 1 484 ? 28.464 -25.992 47.802 1.00 93.39 483 ASP A O 1
ATOM 3858 N N . GLU A 1 485 ? 28.753 -26.147 50.031 1.00 78.49 484 GLU A N 1
ATOM 3859 C CA . GLU A 1 485 ? 30.138 -26.638 49.957 1.00 84.43 484 GLU A CA 1
ATOM 3860 C C . GLU A 1 485 ? 30.255 -28.010 49.303 1.00 88.76 484 GLU A C 1
ATOM 3861 O O . GLU A 1 485 ? 31.333 -28.401 48.818 1.00 89.63 484 GLU A O 1
ATOM 3867 N N . SER A 1 486 ? 29.138 -28.737 49.334 1.00 87.86 485 SER A N 1
ATOM 3868 C CA . SER A 1 486 ? 28.957 -30.000 48.624 1.00 87.76 485 SER A CA 1
ATOM 3869 C C . SER A 1 486 ? 28.993 -29.825 47.086 1.00 88.90 485 SER A C 1
ATOM 3870 O O . SER A 1 486 ? 29.491 -30.692 46.351 1.00 88.95 485 SER A O 1
ATOM 3873 N N . PHE A 1 487 ? 28.454 -28.702 46.616 1.00 82.70 486 PHE A N 1
ATOM 3874 C CA . PHE A 1 487 ? 28.575 -28.288 45.227 1.00 81.96 486 PHE A CA 1
ATOM 3875 C C . PHE A 1 487 ? 29.933 -27.640 44.962 1.00 82.73 486 PHE A C 1
ATOM 3876 O O . PHE A 1 487 ? 30.580 -27.920 43.946 1.00 76.78 486 PHE A O 1
ATOM 3884 N N . TYR A 1 488 ? 30.358 -26.750 45.852 1.00 79.57 487 TYR A N 1
ATOM 3885 C CA . TYR A 1 488 ? 31.582 -25.991 45.590 1.00 76.46 487 TYR A CA 1
ATOM 3886 C C . TYR A 1 488 ? 32.853 -26.774 45.891 1.00 79.54 487 TYR A C 1
ATOM 3887 O O . TYR A 1 488 ? 33.951 -26.315 45.607 1.00 84.54 487 TYR A O 1
ATOM 3896 N N . GLY A 1 489 ? 32.705 -27.955 46.471 1.00 72.61 488 GLY A N 1
ATOM 3897 C CA . GLY A 1 489 ? 33.848 -28.818 46.654 1.00 74.33 488 GLY A CA 1
ATOM 3898 C C . GLY A 1 489 ? 34.226 -29.354 45.289 1.00 81.80 488 GLY A C 1
ATOM 3899 O O . GLY A 1 489 ? 35.295 -29.038 44.754 1.00 84.14 488 GLY A O 1
ATOM 3900 N N . ASP A 1 490 ? 33.323 -30.150 44.721 1.00 78.58 489 ASP A N 1
ATOM 3901 C CA . ASP A 1 490 ? 33.478 -30.701 43.376 1.00 79.94 489 ASP A CA 1
ATOM 3902 C C . ASP A 1 490 ? 33.803 -29.627 42.307 1.00 78.04 489 ASP A C 1
ATOM 3903 O O . ASP A 1 490 ? 34.707 -29.800 41.487 1.00 75.22 489 ASP A O 1
ATOM 3908 N N . PHE A 1 491 ? 33.074 -28.518 42.342 1.00 69.97 490 PHE A N 1
ATOM 3909 C CA . PHE A 1 491 ? 33.242 -27.447 41.373 1.00 67.34 490 PHE A CA 1
ATOM 3910 C C . PHE A 1 491 ? 34.640 -26.852 41.410 1.00 73.24 490 PHE A C 1
ATOM 3911 O O . PHE A 1 491 ? 35.241 -26.598 40.371 1.00 86.97 490 PHE A O 1
ATOM 3919 N N . VAL A 1 492 ? 35.154 -26.612 42.606 1.00 71.36 491 VAL A N 1
ATOM 3920 C CA . VAL A 1 492 ? 36.431 -25.920 42.749 1.00 70.47 491 VAL A CA 1
ATOM 3921 C C . VAL A 1 492 ? 37.577 -26.874 42.435 1.00 67.61 491 VAL A C 1
ATOM 3922 O O . VAL A 1 492 ? 38.581 -26.478 41.845 1.00 70.77 491 VAL A O 1
ATOM 3926 N N . LEU A 1 493 ? 37.417 -28.136 42.811 1.00 70.04 492 LEU A N 1
ATOM 3927 C CA . LEU A 1 493 ? 38.415 -29.134 42.464 1.00 90.94 492 LEU A CA 1
ATOM 3928 C C . LEU A 1 493 ? 38.638 -29.151 40.949 1.00 92.40 492 LEU A C 1
ATOM 3929 O O . LEU A 1 493 ? 39.768 -29.015 40.473 1.00 87.90 492 LEU A O 1
ATOM 3934 N N . ALA A 1 494 ? 37.537 -29.253 40.209 1.00 89.37 493 ALA A N 1
ATOM 3935 C CA . ALA A 1 494 ? 37.555 -29.369 38.759 1.00 76.89 493 ALA A CA 1
ATOM 3936 C C . ALA A 1 494 ? 37.932 -28.087 38.045 1.00 72.40 493 ALA A C 1
ATOM 3937 O O . ALA A 1 494 ? 38.678 -28.129 37.079 1.00 73.75 493 ALA A O 1
ATOM 3939 N N . TYR A 1 495 ? 37.425 -26.951 38.517 1.00 68.06 494 TYR A N 1
ATOM 3940 C CA . TYR A 1 495 ? 37.617 -25.685 37.816 1.00 61.97 494 TYR A CA 1
ATOM 3941 C C . TYR A 1 495 ? 39.048 -25.169 37.861 1.00 70.99 494 TYR A C 1
ATOM 3942 O O . TYR A 1 495 ? 39.506 -24.500 36.934 1.00 73.15 494 TYR A O 1
ATOM 3951 N N . ASP A 1 496 ? 39.748 -25.451 38.948 1.00 69.30 495 ASP A N 1
ATOM 3952 C CA . ASP A 1 496 ? 41.129 -25.003 39.085 1.00 75.51 495 ASP A CA 1
ATOM 3953 C C . ASP A 1 496 ? 42.019 -25.636 38.002 1.00 73.84 495 ASP A C 1
ATOM 3954 O O . ASP A 1 496 ? 43.008 -25.052 37.570 1.00 62.28 495 ASP A O 1
ATOM 3959 N N . ILE A 1 497 ? 41.647 -26.834 37.573 1.00 64.57 496 ILE A N 1
ATOM 3960 C CA . ILE A 1 497 ? 42.337 -27.521 36.502 1.00 74.33 496 ILE A CA 1
ATOM 3961 C C . ILE A 1 497 ? 41.922 -26.851 35.194 1.00 73.82 496 ILE A C 1
ATOM 3962 O O . ILE A 1 497 ? 42.754 -26.242 34.500 1.00 67.19 496 ILE A O 1
ATOM 3967 N N . LEU A 1 498 ? 40.625 -26.924 34.894 1.00 69.79 497 LEU A N 1
ATOM 3968 C CA . LEU A 1 498 ? 40.051 -26.268 33.720 1.00 66.64 497 LEU A CA 1
ATOM 3969 C C . LEU A 1 498 ? 40.659 -24.914 33.375 1.00 63.62 497 LEU A C 1
ATOM 3970 O O . LEU A 1 498 ? 40.822 -24.580 32.209 1.00 74.52 497 LEU A O 1
ATOM 3975 N N . LEU A 1 499 ? 41.010 -24.142 34.395 1.00 71.54 498 LEU A N 1
ATOM 3976 C CA . LEU A 1 499 ? 41.488 -22.769 34.213 1.00 66.78 498 LEU A CA 1
ATOM 3977 C C . LEU A 1 499 ? 42.829 -22.710 33.474 1.00 56.94 498 LEU A C 1
ATOM 3978 O O . LEU A 1 499 ? 43.210 -21.671 32.929 1.00 63.20 498 LEU A O 1
ATOM 3983 N N . LYS A 1 500 ? 43.546 -23.827 33.483 1.00 57.64 499 LYS A N 1
ATOM 3984 C CA . LYS A 1 500 ? 44.831 -23.927 32.818 1.00 64.98 499 LYS A CA 1
ATOM 3985 C C . LYS A 1 500 ? 44.705 -23.607 31.332 1.00 66.45 499 LYS A C 1
ATOM 3986 O O . LYS A 1 500 ? 45.669 -23.146 30.716 1.00 72.79 499 LYS A O 1
ATOM 3992 N N . VAL A 1 501 ? 43.514 -23.812 30.765 1.00 65.88 500 VAL A N 1
ATOM 3993 C CA . VAL A 1 501 ? 43.305 -23.519 29.340 1.00 60.17 500 VAL A CA 1
ATOM 3994 C C . VAL A 1 501 ? 43.519 -22.070 28.987 1.00 59.95 500 VAL A C 1
ATOM 3995 O O . VAL A 1 501 ? 43.757 -21.766 27.821 1.00 63.22 500 VAL A O 1
ATOM 3999 N N . ASP A 1 502 ? 43.431 -21.164 29.961 1.00 60.76 501 ASP A N 1
ATOM 4000 C CA . ASP A 1 502 ? 43.572 -19.732 29.628 1.00 60.21 501 ASP A CA 1
ATOM 4001 C C . ASP A 1 502 ? 44.978 -19.419 29.127 1.00 58.81 501 ASP A C 1
ATOM 4002 O O . ASP A 1 502 ? 45.151 -18.924 28.021 1.00 64.67 501 ASP A O 1
ATOM 4007 N N . HIS A 1 503 ? 45.978 -19.730 29.942 1.00 65.54 502 HIS A N 1
ATOM 4008 C CA . HIS A 1 503 ? 47.373 -19.675 29.521 1.00 71.19 502 HIS A CA 1
ATOM 4009 C C . HIS A 1 503 ? 47.645 -20.340 28.153 1.00 69.74 502 HIS A C 1
ATOM 4010 O O . HIS A 1 503 ? 48.247 -19.727 27.261 1.00 69.55 502 HIS A O 1
ATOM 4017 N N . ILE A 1 504 ? 47.219 -21.593 28.001 1.00 64.63 503 ILE A N 1
ATOM 4018 C CA . ILE A 1 504 ? 47.475 -22.338 26.772 1.00 65.05 503 ILE A CA 1
ATOM 4019 C C . ILE A 1 504 ? 46.913 -21.559 25.588 1.00 66.01 503 ILE A C 1
ATOM 4020 O O . ILE A 1 504 ? 47.619 -21.315 24.600 1.00 56.04 503 ILE A O 1
ATOM 4025 N N . TYR A 1 505 ? 45.650 -21.149 25.716 1.00 50.23 504 TYR A N 1
ATOM 4026 C CA . TYR A 1 505 ? 44.973 -20.421 24.664 1.00 52.76 504 TYR A CA 1
ATOM 4027 C C . TYR A 1 505 ? 45.794 -19.238 24.222 1.00 57.21 504 TYR A C 1
ATOM 4028 O O . TYR A 1 505 ? 46.088 -19.088 23.037 1.00 57.21 504 TYR A O 1
ATOM 4037 N N . ASP A 1 506 ? 46.158 -18.394 25.176 1.00 62.51 505 ASP A N 1
ATOM 4038 C CA . ASP A 1 506 ? 46.904 -17.176 24.854 1.00 65.12 505 ASP A CA 1
ATOM 4039 C C . ASP A 1 506 ? 48.220 -17.454 24.146 1.00 56.07 505 ASP A C 1
ATOM 4040 O O . ASP A 1 506 ? 48.542 -16.785 23.191 1.00 56.58 505 ASP A O 1
ATOM 4045 N N . ALA A 1 507 ? 48.970 -18.445 24.612 1.00 57.65 506 ALA A N 1
ATOM 4046 C CA . ALA A 1 507 ? 50.297 -18.703 24.074 1.00 58.39 506 ALA A CA 1
ATOM 4047 C C . ALA A 1 507 ? 50.227 -19.196 22.632 1.00 59.74 506 ALA A C 1
ATOM 4048 O O . ALA A 1 507 ? 51.022 -18.798 21.773 1.00 59.39 506 ALA A O 1
ATOM 4050 N N . ILE A 1 508 ? 49.278 -20.083 22.374 1.00 58.56 507 ILE A N 1
ATOM 4051 C CA . ILE A 1 508 ? 49.134 -20.639 21.049 1.00 55.44 507 ILE A CA 1
ATOM 4052 C C . ILE A 1 508 ? 48.692 -19.524 20.099 1.00 58.26 507 ILE A C 1
ATOM 4053 O O . ILE A 1 508 ? 49.192 -19.427 18.980 1.00 63.21 507 ILE A O 1
ATOM 4058 N N . ARG A 1 509 ? 47.808 -18.649 20.569 1.00 54.88 508 ARG A N 1
ATOM 4059 C CA . ARG A 1 509 ? 47.293 -17.561 19.733 1.00 56.23 508 ARG A CA 1
ATOM 4060 C C . ARG A 1 509 ? 48.377 -16.525 19.458 1.00 59.27 508 ARG A C 1
ATOM 4061 O O . ARG A 1 509 ? 48.469 -16.002 18.360 1.00 63.53 508 ARG A O 1
ATOM 4069 N N . ASN A 1 510 ? 49.211 -16.230 20.445 1.00 57.94 509 ASN A N 1
ATOM 4070 C CA . ASN A 1 510 ? 50.299 -15.288 20.226 1.00 56.66 509 ASN A CA 1
ATOM 4071 C C . ASN A 1 510 ? 51.292 -15.785 19.177 1.00 63.40 509 ASN A C 1
ATOM 4072 O O . ASN A 1 510 ? 51.867 -15.002 18.408 1.00 65.77 509 ASN A O 1
ATOM 4077 N N . TYR A 1 511 ? 51.460 -17.101 19.134 1.00 60.53 510 TYR A N 1
ATOM 4078 C CA . TYR A 1 511 ? 52.409 -17.733 18.236 1.00 56.83 510 TYR A CA 1
ATOM 4079 C C . TYR A 1 511 ? 51.942 -17.719 16.784 1.00 62.87 510 TYR A C 1
ATOM 4080 O O . TYR A 1 511 ? 52.704 -17.368 15.883 1.00 64.84 510 TYR A O 1
ATOM 4089 N N . VAL A 1 512 ? 50.693 -18.115 16.557 1.00 62.67 511 VAL A N 1
ATOM 4090 C CA . VAL A 1 512 ? 50.078 -18.001 15.237 1.00 56.98 511 VAL A CA 1
ATOM 4091 C C . VAL A 1 512 ? 49.999 -16.534 14.793 1.00 61.79 511 VAL A C 1
ATOM 4092 O O . VAL A 1 512 ? 50.181 -16.214 13.628 1.00 71.87 511 VAL A O 1
ATOM 4096 N N . THR A 1 513 ? 49.740 -15.637 15.730 1.00 56.52 512 THR A N 1
ATOM 4097 C CA . THR A 1 513 ? 49.456 -14.247 15.385 1.00 55.94 512 THR A CA 1
ATOM 4098 C C . THR A 1 513 ? 50.712 -13.404 15.038 1.00 50.25 512 THR A C 1
ATOM 4099 O O . THR A 1 513 ? 50.630 -12.350 14.405 1.00 43.56 512 THR A O 1
ATOM 4103 N N . GLN A 1 514 ? 51.863 -13.944 15.416 1.00 59.60 513 GLN A N 1
ATOM 4104 C CA . GLN A 1 514 ? 53.193 -13.380 15.197 1.00 62.72 513 GLN A CA 1
ATOM 4105 C C . GLN A 1 514 ? 53.516 -12.999 13.755 1.00 63.77 513 GLN A C 1
ATOM 4106 O O . GLN A 1 514 ? 53.153 -13.703 12.816 1.00 73.84 513 GLN A O 1
ATOM 4112 N N . LYS A 1 515 ? 54.223 -11.885 13.593 1.00 61.42 514 LYS A N 1
ATOM 4113 C CA . LYS A 1 515 ? 54.781 -11.480 12.305 1.00 59.17 514 LYS A CA 1
ATOM 4114 C C . LYS A 1 515 ? 55.799 -12.539 11.879 1.00 59.41 514 LYS A C 1
ATOM 4115 O O . LYS A 1 515 ? 56.440 -13.128 12.743 1.00 51.15 514 LYS A O 1
ATOM 4121 N N . PRO A 1 516 ? 55.974 -12.765 10.551 1.00 58.00 515 PRO A N 1
ATOM 4122 C CA . PRO A 1 516 ? 56.855 -13.848 10.082 1.00 59.91 515 PRO A CA 1
ATOM 4123 C C . PRO A 1 516 ? 58.304 -13.573 10.426 1.00 62.08 515 PRO A C 1
ATOM 4124 O O . PRO A 1 516 ? 59.137 -14.483 10.391 1.00 70.78 515 PRO A O 1
ATOM 4128 N N . TYR A 1 517 ? 58.591 -12.320 10.754 1.00 52.36 516 TYR A N 1
ATOM 4129 C CA . TYR A 1 517 ? 59.936 -11.914 11.142 1.00 53.56 516 TYR A CA 1
ATOM 4130 C C . TYR A 1 517 ? 60.029 -11.671 12.655 1.00 57.02 516 TYR A C 1
ATOM 4131 O O . TYR A 1 517 ? 59.038 -11.731 13.366 1.00 59.23 516 TYR A O 1
ATOM 4140 N N . SER A 1 518 ? 61.223 -11.381 13.145 1.00 64.01 517 SER A N 1
ATOM 4141 C CA . SER A 1 518 ? 61.409 -11.192 14.581 1.00 61.62 517 SER A CA 1
ATOM 4142 C C . SER A 1 518 ? 62.094 -9.855 14.827 1.00 55.97 517 SER A C 1
ATOM 4143 O O . SER A 1 518 ? 62.866 -9.422 13.995 1.00 51.13 517 SER A O 1
ATOM 4146 N N . LYS A 1 519 ? 61.803 -9.196 15.949 1.00 56.80 518 LYS A N 1
ATOM 4147 C CA . LYS A 1 519 ? 62.468 -7.936 16.273 1.00 51.51 518 LYS A CA 1
ATOM 4148 C C . LYS A 1 519 ? 63.394 -8.090 17.482 1.00 59.15 518 LYS A C 1
ATOM 4149 O O . LYS A 1 519 ? 63.850 -7.106 18.067 1.00 65.67 518 LYS A O 1
ATOM 4155 N N . ASP A 1 520 ? 63.659 -9.339 17.856 1.00 62.03 519 ASP A N 1
ATOM 4156 C CA . ASP A 1 520 ? 64.550 -9.638 18.971 1.00 57.99 519 ASP A CA 1
ATOM 4157 C C . ASP A 1 520 ? 65.933 -9.048 18.722 1.00 57.50 519 ASP A C 1
ATOM 4158 O O . ASP A 1 520 ? 66.403 -9.003 17.602 1.00 67.48 519 ASP A O 1
ATOM 4163 N N . LYS A 1 521 ? 66.576 -8.584 19.779 1.00 66.54 520 LYS A N 1
ATOM 4164 C CA . LYS A 1 521 ? 67.799 -7.815 19.647 1.00 66.52 520 LYS A CA 1
ATOM 4165 C C . LYS A 1 521 ? 68.482 -7.811 20.991 1.00 74.52 520 LYS A C 1
ATOM 4166 O O . LYS A 1 521 ? 67.912 -8.261 21.992 1.00 69.06 520 LYS A O 1
ATOM 4172 N N . PHE A 1 522 ? 69.707 -7.303 21.009 1.00 71.66 521 PHE A N 1
ATOM 4173 C CA . PHE A 1 522 ? 70.489 -7.288 22.224 1.00 72.46 521 PHE A CA 1
ATOM 4174 C C . PHE A 1 522 ? 71.364 -6.045 22.299 1.00 76.68 521 PHE A C 1
ATOM 4175 O O . PHE A 1 522 ? 71.822 -5.529 21.271 1.00 70.12 521 PHE A O 1
ATOM 4183 N N . LYS A 1 523 ? 71.565 -5.561 23.525 1.00 76.33 522 LYS A N 1
ATOM 4184 C CA . LYS A 1 523 ? 72.254 -4.303 23.748 1.00 74.48 522 LYS A CA 1
ATOM 4185 C C . LYS A 1 523 ? 73.753 -4.469 23.546 1.00 76.45 522 LYS A C 1
ATOM 4186 O O . LYS A 1 523 ? 74.326 -5.519 23.868 1.00 73.96 522 LYS A O 1
ATOM 4192 N N . LEU A 1 524 ? 74.384 -3.437 22.996 1.00 72.77 523 LEU A N 1
ATOM 4193 C CA . LEU A 1 524 ? 75.819 -3.489 22.765 1.00 71.68 523 LEU A CA 1
ATOM 4194 C C . LEU A 1 524 ? 76.585 -2.548 23.678 1.00 75.29 523 LEU A C 1
ATOM 4195 O O . LEU A 1 524 ? 76.292 -1.364 23.762 1.00 78.66 523 LEU A O 1
ATOM 4200 N N . TYR A 1 525 ? 77.585 -3.080 24.357 1.00 77.20 524 TYR A N 1
ATOM 4201 C CA . TYR A 1 525 ? 78.439 -2.239 25.169 1.00 84.14 524 TYR A CA 1
ATOM 4202 C C . TYR A 1 525 ? 79.876 -2.206 24.600 1.00 84.86 524 TYR A C 1
ATOM 4203 O O . TYR A 1 525 ? 80.668 -1.326 24.942 1.00 84.62 524 TYR A O 1
ATOM 4212 N N . PHE A 1 526 ? 80.196 -3.156 23.727 1.00 80.65 525 PHE A N 1
ATOM 4213 C CA . PHE A 1 526 ? 81.559 -3.298 23.215 1.00 85.95 525 PHE A CA 1
ATOM 4214 C C . PHE A 1 526 ? 82.527 -3.467 24.372 1.00 90.27 525 PHE A C 1
ATOM 4215 O O . PHE A 1 526 ? 83.500 -2.719 24.495 1.00 95.13 525 PHE A O 1
ATOM 4223 N N . GLN A 1 527 ? 82.232 -4.437 25.232 1.00 91.86 526 GLN A N 1
ATOM 4224 C CA . GLN A 1 527 ? 83.095 -4.779 26.364 1.00 97.07 526 GLN A CA 1
ATOM 4225 C C . GLN A 1 527 ? 83.339 -3.594 27.298 1.00 108.62 526 GLN A C 1
ATOM 4226 O O . GLN A 1 527 ? 84.392 -3.494 27.932 1.00 113.10 526 GLN A O 1
ATOM 4232 N N . ASN A 1 528 ? 82.345 -2.714 27.400 1.00 111.30 527 ASN A N 1
ATOM 4233 C CA . ASN A 1 528 ? 82.483 -1.472 28.158 1.00 107.73 527 ASN A CA 1
ATOM 4234 C C . ASN A 1 528 ? 81.207 -1.164 28.965 1.00 100.51 527 ASN A C 1
ATOM 4235 O O . ASN A 1 528 ? 80.180 -0.783 28.411 1.00 80.97 527 ASN A O 1
ATOM 4240 N N . PRO A 1 529 ? 81.269 -1.341 30.289 1.00 102.72 528 PRO A N 1
ATOM 4241 C CA . PRO A 1 529 ? 80.117 -1.115 31.170 1.00 100.91 528 PRO A CA 1
ATOM 4242 C C . PRO A 1 529 ? 79.572 0.305 31.061 1.00 99.13 528 PRO A C 1
ATOM 4243 O O . PRO A 1 529 ? 78.377 0.506 31.257 1.00 93.83 528 PRO A O 1
ATOM 4247 N N . GLN A 1 530 ? 80.432 1.264 30.728 1.00 107.70 529 GLN A N 1
ATOM 4248 C CA . GLN A 1 530 ? 80.019 2.662 30.678 1.00 108.67 529 GLN A CA 1
ATOM 4249 C C . GLN A 1 530 ? 79.813 3.173 29.243 1.00 97.73 529 GLN A C 1
ATOM 4250 O O . GLN A 1 530 ? 79.682 4.374 29.019 1.00 89.50 529 GLN A O 1
ATOM 4256 N N . PHE A 1 531 ? 79.775 2.258 28.278 1.00 97.71 530 PHE A N 1
ATOM 4257 C CA . PHE A 1 531 ? 79.631 2.621 26.865 1.00 95.06 530 PHE A CA 1
ATOM 4258 C C . PHE A 1 531 ? 78.499 3.609 26.571 1.00 94.49 530 PHE A C 1
ATOM 4259 O O . PHE A 1 531 ? 77.327 3.310 26.808 1.00 94.76 530 PHE A O 1
ATOM 4275 N N . GLY A 1 533 ? 77.424 6.505 27.794 1.00 94.91 532 GLY A N 1
ATOM 4276 C CA . GLY A 1 533 ? 76.599 7.065 28.852 1.00 96.22 532 GLY A CA 1
ATOM 4277 C C . GLY A 1 533 ? 76.226 8.513 28.593 1.00 94.16 532 GLY A C 1
ATOM 4278 O O . GLY A 1 533 ? 75.134 8.980 28.951 1.00 91.23 532 GLY A O 1
ATOM 4279 N N . GLY A 1 534 ? 77.146 9.224 27.957 1.00 94.45 533 GLY A N 1
ATOM 4280 C CA . GLY A 1 534 ? 76.956 10.625 27.656 1.00 74.05 533 GLY A CA 1
ATOM 4281 C C . GLY A 1 534 ? 77.681 10.989 26.380 1.00 77.66 533 GLY A C 1
ATOM 4282 O O . GLY A 1 534 ? 78.403 10.179 25.806 1.00 86.08 533 GLY A O 1
ATOM 4283 N N . TRP A 1 535 ? 77.475 12.221 25.939 1.00 76.29 534 TRP A N 1
ATOM 4284 C CA . TRP A 1 535 ? 77.973 12.701 24.666 1.00 81.60 534 TRP A CA 1
ATOM 4285 C C . TRP A 1 535 ? 78.690 13.998 24.919 1.00 91.84 534 TRP A C 1
ATOM 4286 O O . TRP A 1 535 ? 79.904 14.121 24.827 1.00 79.69 534 TRP A O 1
ATOM 4297 N N . ASP A 1 536 ? 77.841 14.967 25.239 1.00 98.58 535 ASP A N 1
ATOM 4298 C CA . ASP A 1 536 ? 78.089 16.395 25.166 1.00 103.98 535 ASP A CA 1
ATOM 4299 C C . ASP A 1 536 ? 79.468 16.892 25.660 1.00 107.76 535 ASP A C 1
ATOM 4300 O O . ASP A 1 536 ? 80.017 17.864 25.133 1.00 96.28 535 ASP A O 1
ATOM 4305 N N . LYS A 1 537 ? 80.033 16.209 26.647 1.00 117.09 536 LYS A N 1
ATOM 4306 C CA . LYS A 1 537 ? 81.295 16.634 27.231 1.00 128.87 536 LYS A CA 1
ATOM 4307 C C . LYS A 1 537 ? 82.418 15.739 26.798 1.00 126.18 536 LYS A C 1
ATOM 4308 O O . LYS A 1 537 ? 82.185 14.681 26.241 1.00 85.90 536 LYS A O 1
ATOM 4314 N N . ASP A 1 538 ? 83.641 16.153 27.116 1.00 122.66 537 ASP A N 1
ATOM 4315 C CA . ASP A 1 538 ? 84.762 15.232 27.063 1.00 121.57 537 ASP A CA 1
ATOM 4316 C C . ASP A 1 538 ? 84.864 14.363 28.317 1.00 118.31 537 ASP A C 1
ATOM 4317 O O . ASP A 1 538 ? 85.459 14.736 29.343 1.00 95.91 537 ASP A O 1
ATOM 4322 N N . LYS A 1 539 ? 84.188 13.223 28.199 1.00 112.19 538 LYS A N 1
ATOM 4323 C CA . LYS A 1 539 ? 84.398 12.027 28.993 1.00 107.96 538 LYS A CA 1
ATOM 4324 C C . LYS A 1 539 ? 84.600 10.956 27.923 1.00 103.09 538 LYS A C 1
ATOM 4325 O O . LYS A 1 539 ? 84.459 9.753 28.177 1.00 98.72 538 LYS A O 1
ATOM 4331 N N . GLU A 1 540 ? 84.934 11.425 26.718 1.00 101.06 539 GLU A N 1
ATOM 4332 C CA . GLU A 1 540 ? 84.982 10.588 25.520 1.00 106.87 539 GLU A CA 1
ATOM 4333 C C . GLU A 1 540 ? 86.010 9.458 25.593 1.00 111.28 539 GLU A C 1
ATOM 4334 O O . GLU A 1 540 ? 85.866 8.446 24.913 1.00 115.85 539 GLU A O 1
ATOM 4340 N N . THR A 1 541 ? 87.033 9.625 26.422 1.00 111.38 540 THR A N 1
ATOM 4341 C CA . THR A 1 541 ? 87.985 8.548 26.660 1.00 114.90 540 THR A CA 1
ATOM 4342 C C . THR A 1 541 ? 87.324 7.403 27.431 1.00 112.05 540 THR A C 1
ATOM 4343 O O . THR A 1 541 ? 87.760 6.253 27.336 1.00 113.79 540 THR A O 1
ATOM 4347 N N . ASP A 1 542 ? 86.271 7.735 28.184 1.00 103.80 541 ASP A N 1
ATOM 4348 C CA . ASP A 1 542 ? 85.561 6.786 29.043 1.00 98.36 541 ASP A CA 1
ATOM 4349 C C . ASP A 1 542 ? 84.314 6.162 28.396 1.00 94.50 541 ASP A C 1
ATOM 4350 O O . ASP A 1 542 ? 84.152 4.941 28.401 1.00 92.75 541 ASP A O 1
ATOM 4355 N N . TYR A 1 543 ? 83.431 6.998 27.853 1.00 93.40 542 TYR A N 1
ATOM 4356 C CA . TYR A 1 543 ? 82.203 6.521 27.217 1.00 92.15 542 TYR A CA 1
ATOM 4357 C C . TYR A 1 543 ? 82.505 5.864 25.873 1.00 97.51 542 TYR A C 1
ATOM 4358 O O . TYR A 1 543 ? 81.846 4.899 25.475 1.00 97.53 542 TYR A O 1
ATOM 4367 N N . ARG A 1 544 ? 83.493 6.433 25.185 1.00 99.32 543 ARG A N 1
ATOM 4368 C CA . ARG A 1 544 ? 84.066 5.899 23.947 1.00 98.45 543 ARG A CA 1
ATOM 4369 C C . ARG A 1 544 ? 83.159 5.878 22.714 1.00 97.61 543 ARG A C 1
ATOM 4370 O O . ARG A 1 544 ? 83.345 5.049 21.821 1.00 82.76 543 ARG A O 1
ATOM 4378 N N . ALA A 1 545 ? 82.204 6.811 22.663 1.00 97.85 544 ALA A N 1
ATOM 4379 C CA . ALA A 1 545 ? 81.346 7.007 21.486 1.00 93.38 544 ALA A CA 1
ATOM 4380 C C . ALA A 1 545 ? 81.145 8.493 21.200 1.00 85.17 544 ALA A C 1
ATOM 4381 O O . ALA A 1 545 ? 81.053 9.300 22.113 1.00 80.75 544 ALA A O 1
ATOM 4383 N N . THR A 1 546 ? 81.069 8.856 19.931 1.00 87.19 545 THR A N 1
ATOM 4384 C CA . THR A 1 546 ? 80.885 10.248 19.587 1.00 77.22 545 THR A CA 1
ATOM 4385 C C . THR A 1 546 ? 80.182 10.355 18.261 1.00 82.09 545 THR A C 1
ATOM 4386 O O . THR A 1 546 ? 79.901 9.347 17.620 1.00 78.93 545 THR A O 1
ATOM 4390 N N . ILE A 1 547 ? 79.913 11.587 17.845 1.00 85.24 546 ILE A N 1
ATOM 4391 C CA . ILE A 1 547 ? 79.092 11.831 16.668 1.00 72.73 546 ILE A CA 1
ATOM 4392 C C . ILE A 1 547 ? 79.815 12.698 15.656 1.00 74.16 546 ILE A C 1
ATOM 4393 O O . ILE A 1 547 ? 80.367 13.749 15.997 1.00 75.95 546 ILE A O 1
ATOM 4398 N N . LEU A 1 548 ? 79.799 12.242 14.406 1.00 76.89 547 LEU A N 1
ATOM 4399 C CA . LEU A 1 548 ? 80.468 12.937 13.321 1.00 83.69 547 LEU A CA 1
ATOM 4400 C C . LEU A 1 548 ? 79.477 13.366 12.240 1.00 79.75 547 LEU A C 1
ATOM 4401 O O . LEU A 1 548 ? 78.469 12.703 12.009 1.00 70.22 547 LEU A O 1
ATOM 4406 N N . ARG A 1 549 ? 79.788 14.477 11.578 1.00 80.78 548 ARG A N 1
ATOM 4407 C CA . ARG A 1 549 ? 78.997 14.982 10.464 1.00 72.07 548 ARG A CA 1
ATOM 4408 C C . ARG A 1 549 ? 79.841 15.134 9.156 1.00 93.89 548 ARG A C 1
ATOM 4409 O O . ARG A 1 549 ? 80.983 15.597 9.197 1.00 90.89 548 ARG A O 1
ATOM 4417 N N . TYR A 1 550 ? 79.291 14.740 8.004 1.00 71.95 549 TYR A N 1
ATOM 4418 C CA . TYR A 1 550 ? 79.929 15.068 6.730 1.00 81.41 549 TYR A CA 1
ATOM 4419 C C . TYR A 1 550 ? 78.952 15.449 5.623 1.00 81.95 549 TYR A C 1
ATOM 4420 O O . TYR A 1 550 ? 78.314 14.584 5.009 1.00 85.59 549 TYR A O 1
ATOM 4429 N N . GLY A 1 551 ? 78.867 16.748 5.349 1.00 79.72 550 GLY A N 1
ATOM 4430 C CA . GLY A 1 551 ? 77.854 17.265 4.450 1.00 79.24 550 GLY A CA 1
ATOM 4431 C C . GLY A 1 551 ? 76.492 17.138 5.120 1.00 82.52 550 GLY A C 1
ATOM 4432 O O . GLY A 1 551 ? 76.250 17.746 6.156 1.00 78.10 550 GLY A O 1
ATOM 4433 N N . SER A 1 552 ? 75.609 16.339 4.532 1.00 83.28 551 SER A N 1
ATOM 4434 C CA . SER A 1 552 ? 74.266 16.151 5.067 1.00 88.30 551 SER A CA 1
ATOM 4435 C C . SER A 1 552 ? 74.180 14.892 5.910 1.00 82.40 551 SER A C 1
ATOM 4436 O O . SER A 1 552 ? 73.141 14.603 6.486 1.00 82.89 551 SER A O 1
ATOM 4439 N N . LYS A 1 553 ? 75.269 14.140 5.980 1.00 78.30 552 LYS A N 1
ATOM 4440 C CA . LYS A 1 553 ? 75.231 12.859 6.659 1.00 63.24 552 LYS A CA 1
ATOM 4441 C C . LYS A 1 553 ? 75.830 12.897 8.058 1.00 74.39 552 LYS A C 1
ATOM 4442 O O . LYS A 1 553 ? 76.811 13.594 8.321 1.00 74.78 552 LYS A O 1
ATOM 4448 N N . TYR A 1 554 ? 75.228 12.115 8.947 1.00 73.84 553 TYR A N 1
ATOM 4449 C CA . TYR A 1 554 ? 75.632 12.043 10.341 1.00 76.26 553 TYR A CA 1
ATOM 4450 C C . TYR A 1 554 ? 76.208 10.659 10.687 1.00 64.73 553 TYR A C 1
ATOM 4451 O O . TYR A 1 554 ? 75.817 9.647 10.113 1.00 63.51 553 TYR A O 1
ATOM 4460 N N . TYR A 1 555 ? 77.146 10.593 11.613 1.00 66.68 554 TYR A N 1
ATOM 4461 C CA . TYR A 1 555 ? 77.762 9.305 11.884 1.00 74.14 554 TYR A CA 1
ATOM 4462 C C . TYR A 1 555 ? 77.996 9.075 13.357 1.00 75.20 554 TYR A C 1
ATOM 4463 O O . TYR A 1 555 ? 78.207 10.008 14.123 1.00 76.97 554 TYR A O 1
ATOM 4472 N N . LEU A 1 556 ? 77.964 7.811 13.743 1.00 74.05 555 LEU A N 1
ATOM 4473 C CA . LEU A 1 556 ? 78.302 7.409 15.097 1.00 69.09 555 LEU A CA 1
ATOM 4474 C C . LEU A 1 556 ? 79.672 6.746 15.049 1.00 71.63 555 LEU A C 1
ATOM 4475 O O . LEU A 1 556 ? 79.920 5.824 14.247 1.00 75.44 555 LEU A O 1
ATOM 4480 N N . ALA A 1 557 ? 80.572 7.231 15.890 1.00 73.92 556 ALA A N 1
ATOM 4481 C CA . ALA A 1 557 ? 81.949 6.758 15.892 1.00 80.86 556 ALA A CA 1
ATOM 4482 C C . ALA A 1 557 ? 82.293 6.186 17.264 1.00 86.84 556 ALA A C 1
ATOM 4483 O O . ALA A 1 557 ? 82.136 6.862 18.289 1.00 84.62 556 ALA A O 1
ATOM 4485 N N . ILE A 1 558 ? 82.755 4.939 17.278 1.00 88.02 557 ILE A N 1
ATOM 4486 C CA . ILE A 1 558 ? 83.004 4.222 18.524 1.00 89.49 557 ILE A CA 1
ATOM 4487 C C . ILE A 1 558 ? 84.471 3.908 18.635 1.00 83.26 557 ILE A C 1
ATOM 4488 O O . ILE A 1 558 ? 84.976 3.113 17.851 1.00 83.91 557 ILE A O 1
ATOM 4501 N N . ASP A 1 560 ? 87.911 2.224 19.915 1.00 108.02 559 ASP A N 1
ATOM 4502 C CA . ASP A 1 560 ? 88.462 1.033 20.554 1.00 112.57 559 ASP A CA 1
ATOM 4503 C C . ASP A 1 560 ? 89.131 1.446 21.852 1.00 114.53 559 ASP A C 1
ATOM 4504 O O . ASP A 1 560 ? 89.731 2.519 21.925 1.00 116.11 559 ASP A O 1
ATOM 4509 N N . LYS A 1 561 ? 89.027 0.595 22.869 1.00 116.35 560 LYS A N 1
ATOM 4510 C CA . LYS A 1 561 ? 89.520 0.923 24.206 1.00 119.89 560 LYS A CA 1
ATOM 4511 C C . LYS A 1 561 ? 90.997 1.288 24.197 1.00 125.08 560 LYS A C 1
ATOM 4512 O O . LYS A 1 561 ? 91.418 2.221 24.882 1.00 127.62 560 LYS A O 1
ATOM 4518 N N . LYS A 1 562 ? 91.772 0.567 23.392 1.00 127.12 561 LYS A N 1
ATOM 4519 C CA . LYS A 1 562 ? 93.211 0.765 23.331 1.00 129.56 561 LYS A CA 1
ATOM 4520 C C . LYS A 1 562 ? 93.546 2.072 22.632 1.00 128.70 561 LYS A C 1
ATOM 4521 O O . LYS A 1 562 ? 94.705 2.484 22.612 1.00 129.14 561 LYS A O 1
ATOM 4527 N N . TYR A 1 563 ? 92.536 2.727 22.068 1.00 122.46 562 TYR A N 1
ATOM 4528 C CA . TYR A 1 563 ? 92.787 3.879 21.225 1.00 121.44 562 TYR A CA 1
ATOM 4529 C C . TYR A 1 563 ? 91.859 5.030 21.517 1.00 117.30 562 TYR A C 1
ATOM 4530 O O . TYR A 1 563 ? 91.590 5.844 20.642 1.00 116.66 562 TYR A O 1
ATOM 4539 N N . ALA A 1 564 ? 91.377 5.100 22.750 1.00 115.01 563 ALA A N 1
ATOM 4540 C CA . ALA A 1 564 ? 90.407 6.124 23.125 1.00 117.25 563 ALA A CA 1
ATOM 4541 C C . ALA A 1 564 ? 90.804 7.518 22.640 1.00 116.87 563 ALA A C 1
ATOM 4542 O O . ALA A 1 564 ? 89.999 8.232 22.042 1.00 112.67 563 ALA A O 1
ATOM 4544 N N . LYS A 1 565 ? 92.061 7.886 22.847 1.00 121.57 564 LYS A N 1
ATOM 4545 C CA . LYS A 1 565 ? 92.494 9.223 22.482 1.00 116.67 564 LYS A CA 1
ATOM 4546 C C . LYS A 1 565 ? 92.684 9.407 20.977 1.00 111.32 564 LYS A C 1
ATOM 4547 O O . LYS A 1 565 ? 93.011 10.503 20.538 1.00 114.33 564 LYS A O 1
ATOM 4553 N N . CYS A 1 566 ? 92.462 8.354 20.191 1.00 105.99 565 CYS A N 1
ATOM 4554 C CA . CYS A 1 566 ? 92.765 8.406 18.759 1.00 104.55 565 CYS A CA 1
ATOM 4555 C C . CYS A 1 566 ? 92.072 9.573 18.071 1.00 128.52 565 CYS A C 1
ATOM 4556 O O . CYS A 1 566 ? 92.579 10.116 17.093 1.00 132.05 565 CYS A O 1
ATOM 4559 N N . LEU A 1 567 ? 90.916 9.964 18.591 1.00 120.85 566 LEU A N 1
ATOM 4560 C CA . LEU A 1 567 ? 90.174 11.064 17.998 1.00 113.10 566 LEU A CA 1
ATOM 4561 C C . LEU A 1 567 ? 90.683 12.426 18.453 1.00 119.78 566 LEU A C 1
ATOM 4562 O O . LEU A 1 567 ? 90.413 13.434 17.807 1.00 120.32 566 LEU A O 1
ATOM 4567 N N . GLN A 1 568 ? 91.435 12.449 19.551 1.00 124.25 567 GLN A N 1
ATOM 4568 C CA . GLN A 1 568 ? 91.907 13.705 20.134 1.00 124.92 567 GLN A CA 1
ATOM 4569 C C . GLN A 1 568 ? 92.750 14.506 19.145 1.00 121.93 567 GLN A C 1
ATOM 4570 O O . GLN A 1 568 ? 92.375 15.601 18.732 1.00 118.92 567 GLN A O 1
ATOM 4576 N N . LYS A 1 569 ? 93.881 13.937 18.752 1.00 125.82 568 LYS A N 1
ATOM 4577 C CA . LYS A 1 569 ? 94.838 14.629 17.895 1.00 134.33 568 LYS A CA 1
ATOM 4578 C C . LYS A 1 569 ? 94.574 14.450 16.396 1.00 134.26 568 LYS A C 1
ATOM 4579 O O . LYS A 1 569 ? 95.086 13.514 15.784 1.00 135.60 568 LYS A O 1
ATOM 4585 N N . ILE A 1 570 ? 93.782 15.347 15.809 1.00 130.16 569 ILE A N 1
ATOM 4586 C CA . ILE A 1 570 ? 93.503 15.314 14.374 1.00 124.81 569 ILE A CA 1
ATOM 4587 C C . ILE A 1 570 ? 93.475 16.722 13.778 1.00 116.67 569 ILE A C 1
ATOM 4588 O O . ILE A 1 570 ? 92.681 17.552 14.198 1.00 110.58 569 ILE A O 1
ATOM 4593 N N . ASP A 1 571 ? 94.330 16.985 12.795 1.00 120.00 570 ASP A N 1
ATOM 4594 C CA . ASP A 1 571 ? 94.428 18.316 12.187 1.00 122.00 570 ASP A CA 1
ATOM 4595 C C . ASP A 1 571 ? 93.145 18.813 11.508 1.00 118.59 570 ASP A C 1
ATOM 4596 O O . ASP A 1 571 ? 92.294 18.027 11.117 1.00 104.60 570 ASP A O 1
ATOM 4601 N N . LYS A 1 572 ? 93.037 20.131 11.366 1.00 121.36 571 LYS A N 1
ATOM 4602 C CA . LYS A 1 572 ? 91.893 20.770 10.730 1.00 119.67 571 LYS A CA 1
ATOM 4603 C C . LYS A 1 572 ? 92.027 20.728 9.213 1.00 120.07 571 LYS A C 1
ATOM 4604 O O . LYS A 1 572 ? 91.228 21.335 8.502 1.00 110.63 571 LYS A O 1
ATOM 4610 N N . ASP A 1 573 ? 93.086 20.065 8.745 1.00 134.60 572 ASP A N 1
ATOM 4611 C CA . ASP A 1 573 ? 93.226 19.619 7.361 1.00 140.72 572 ASP A CA 1
ATOM 4612 C C . ASP A 1 573 ? 93.453 20.711 6.315 1.00 147.98 572 ASP A C 1
ATOM 4613 O O . ASP A 1 573 ? 94.523 21.324 6.274 1.00 155.82 572 ASP A O 1
ATOM 4618 N N . ASP A 1 574 ? 92.434 20.929 5.481 1.00 144.61 573 ASP A N 1
ATOM 4619 C CA . ASP A 1 574 ? 92.504 21.743 4.257 1.00 147.75 573 ASP A CA 1
ATOM 4620 C C . ASP A 1 574 ? 93.147 20.982 3.099 1.00 148.15 573 ASP A C 1
ATOM 4621 O O . ASP A 1 574 ? 93.615 21.588 2.140 1.00 152.64 573 ASP A O 1
ATOM 4626 N N . VAL A 1 575 ? 93.164 19.654 3.199 1.00 143.72 574 VAL A N 1
ATOM 4627 C CA . VAL A 1 575 ? 93.495 18.802 2.062 1.00 143.88 574 VAL A CA 1
ATOM 4628 C C . VAL A 1 575 ? 92.153 18.446 1.442 1.00 142.09 574 VAL A C 1
ATOM 4629 O O . VAL A 1 575 ? 92.038 17.551 0.599 1.00 142.13 574 VAL A O 1
ATOM 4633 N N . ASN A 1 576 ? 91.132 19.150 1.919 1.00 141.79 575 ASN A N 1
ATOM 4634 C CA . ASN A 1 576 ? 89.778 19.094 1.374 1.00 132.94 575 ASN A CA 1
ATOM 4635 C C . ASN A 1 576 ? 89.045 17.814 1.701 1.00 119.46 575 ASN A C 1
ATOM 4636 O O . ASN A 1 576 ? 88.569 17.071 0.830 1.00 111.79 575 ASN A O 1
ATOM 4641 N N . GLY A 1 577 ? 88.942 17.596 3.005 1.00 116.40 576 GLY A N 1
ATOM 4642 C CA . GLY A 1 577 ? 88.256 16.439 3.558 1.00 111.60 576 GLY A CA 1
ATOM 4643 C C . GLY A 1 577 ? 88.167 16.522 5.064 1.00 106.15 576 GLY A C 1
ATOM 4644 O O . GLY A 1 577 ? 89.132 16.246 5.770 1.00 105.25 576 GLY A O 1
ATOM 4645 N N . ASN A 1 578 ? 86.990 16.878 5.559 1.00 105.81 577 ASN A N 1
ATOM 4646 C CA . ASN A 1 578 ? 86.794 17.007 6.992 1.00 101.22 577 ASN A CA 1
ATOM 4647 C C . ASN A 1 578 ? 85.404 16.602 7.458 1.00 100.19 577 ASN A C 1
ATOM 4648 O O . ASN A 1 578 ? 84.400 17.246 7.127 1.00 96.10 577 ASN A O 1
ATOM 4653 N N . TYR A 1 579 ? 85.350 15.516 8.219 1.00 100.08 578 TYR A N 1
ATOM 4654 C CA . TYR A 1 579 ? 84.201 15.278 9.060 1.00 95.08 578 TYR A CA 1
ATOM 4655 C C . TYR A 1 579 ? 84.147 16.468 10.016 1.00 94.48 578 TYR A C 1
ATOM 4656 O O . TYR A 1 579 ? 85.192 17.025 10.369 1.00 95.46 578 TYR A O 1
ATOM 4665 N N . GLU A 1 580 ? 82.942 16.883 10.411 1.00 86.72 579 GLU A N 1
ATOM 4666 C CA . GLU A 1 580 ? 82.801 17.774 11.556 1.00 89.26 579 GLU A CA 1
ATOM 4667 C C . GLU A 1 580 ? 82.657 16.872 12.780 1.00 93.46 579 GLU A C 1
ATOM 4668 O O . GLU A 1 580 ? 82.077 15.791 12.695 1.00 96.80 579 GLU A O 1
ATOM 4674 N N . LYS A 1 581 ? 83.204 17.312 13.906 1.00 95.46 580 LYS A N 1
ATOM 4675 C CA . LYS A 1 581 ? 83.390 16.468 15.080 1.00 98.09 580 LYS A CA 1
ATOM 4676 C C . LYS A 1 581 ? 82.633 17.099 16.254 1.00 96.20 580 LYS A C 1
ATOM 4677 O O . LYS A 1 581 ? 82.682 18.312 16.428 1.00 96.85 580 LYS A O 1
ATOM 4683 N N . ILE A 1 582 ? 81.929 16.302 17.058 1.00 95.38 581 ILE A N 1
ATOM 4684 C CA . ILE A 1 582 ? 81.112 16.881 18.139 1.00 93.56 581 ILE A CA 1
ATOM 4685 C C . ILE A 1 582 ? 81.890 17.150 19.430 1.00 82.71 581 ILE A C 1
ATOM 4686 O O . ILE A 1 582 ? 82.755 16.372 19.829 1.00 84.33 581 ILE A O 1
ATOM 4691 N N . ASN A 1 583 ? 81.570 18.269 20.073 1.00 83.08 582 ASN A N 1
ATOM 4692 C CA . ASN A 1 583 ? 82.029 18.544 21.436 1.00 90.15 582 ASN A CA 1
ATOM 4693 C C . ASN A 1 583 ? 80.921 19.226 22.243 1.00 83.46 582 ASN A C 1
ATOM 4694 O O . ASN A 1 583 ? 79.765 19.140 21.906 1.00 85.51 582 ASN A O 1
ATOM 4699 N N . TYR A 1 584 ? 81.306 19.934 23.299 1.00 156.96 583 TYR A N 1
ATOM 4700 C CA . TYR A 1 584 ? 80.500 20.935 24.048 1.00 149.69 583 TYR A CA 1
ATOM 4701 C C . TYR A 1 584 ? 79.104 20.726 24.666 1.00 131.92 583 TYR A C 1
ATOM 4702 O O . TYR A 1 584 ? 78.057 21.259 24.227 1.00 79.97 583 TYR A O 1
ATOM 4711 N N . LYS A 1 585 ? 79.161 19.920 25.708 1.00 114.88 584 LYS A N 1
ATOM 4712 C CA . LYS A 1 585 ? 78.911 20.469 27.018 1.00 101.54 584 LYS A CA 1
ATOM 4713 C C . LYS A 1 585 ? 77.500 20.660 27.452 1.00 95.36 584 LYS A C 1
ATOM 4714 O O . LYS A 1 585 ? 76.723 21.435 26.884 1.00 78.86 584 LYS A O 1
ATOM 4720 N N . LEU A 1 586 ? 77.238 19.964 28.541 1.00 79.85 585 LEU A N 1
ATOM 4721 C CA . LEU A 1 586 ? 76.020 20.065 29.278 1.00 85.03 585 LEU A CA 1
ATOM 4722 C C . LEU A 1 586 ? 76.418 20.315 30.719 1.00 90.45 585 LEU A C 1
ATOM 4723 O O . LEU A 1 586 ? 77.209 19.566 31.293 1.00 81.38 585 LEU A O 1
ATOM 4728 N N . LEU A 1 587 ? 75.904 21.392 31.294 1.00 85.90 586 LEU A N 1
ATOM 4729 C CA . LEU A 1 587 ? 76.052 21.600 32.729 1.00 89.75 586 LEU A CA 1
ATOM 4730 C C . LEU A 1 587 ? 74.802 21.024 33.387 1.00 90.94 586 LEU A C 1
ATOM 4731 O O . LEU A 1 587 ? 73.716 21.586 33.249 1.00 90.70 586 LEU A O 1
ATOM 4736 N N . PRO A 1 588 ? 74.946 19.884 34.089 1.00 91.68 587 PRO A N 1
ATOM 4737 C CA . PRO A 1 588 ? 73.777 19.130 34.558 1.00 88.19 587 PRO A CA 1
ATOM 4738 C C . PRO A 1 588 ? 73.312 19.574 35.932 1.00 82.85 587 PRO A C 1
ATOM 4739 O O . PRO A 1 588 ? 74.125 19.692 36.842 1.00 83.69 587 PRO A O 1
ATOM 4743 N N . GLY A 1 589 ? 72.013 19.807 36.069 1.00 76.02 588 GLY A N 1
ATOM 4744 C CA . GLY A 1 589 ? 71.414 20.264 37.313 1.00 76.47 588 GLY A CA 1
ATOM 4745 C C . GLY A 1 589 ? 72.195 21.323 38.073 1.00 84.33 588 GLY A C 1
ATOM 4746 O O . GLY A 1 589 ? 72.915 21.011 39.027 1.00 88.25 588 GLY A O 1
ATOM 4747 N N . PRO A 1 590 ? 72.052 22.588 37.660 1.00 77.90 589 PRO A N 1
ATOM 4748 C CA . PRO A 1 590 ? 72.759 23.698 38.304 1.00 80.66 589 PRO A CA 1
ATOM 4749 C C . PRO A 1 590 ? 72.493 23.765 39.809 1.00 81.43 589 PRO A C 1
ATOM 4750 O O . PRO A 1 590 ? 73.414 24.043 40.591 1.00 84.18 589 PRO A O 1
ATOM 4754 N N . ASN A 1 591 ? 71.242 23.518 40.197 1.00 79.12 590 ASN A N 1
ATOM 4755 C CA . ASN A 1 591 ? 70.820 23.648 41.592 1.00 87.49 590 ASN A CA 1
ATOM 4756 C C . ASN A 1 591 ? 71.560 22.727 42.562 1.00 88.49 590 ASN A C 1
ATOM 4757 O O . ASN A 1 591 ? 71.754 23.078 43.725 1.00 89.30 590 ASN A O 1
ATOM 4762 N N . LYS A 1 592 ? 71.983 21.558 42.091 1.00 86.39 591 LYS A N 1
ATOM 4763 C CA . LYS A 1 592 ? 72.801 20.684 42.924 1.00 87.79 591 LYS A CA 1
ATOM 4764 C C . LYS A 1 592 ? 74.282 20.974 42.713 1.00 93.38 591 LYS A C 1
ATOM 4765 O O . LYS A 1 592 ? 75.098 20.857 43.634 1.00 95.07 591 LYS A O 1
ATOM 4779 N N . LEU A 1 594 ? 76.063 23.830 41.235 1.00 90.17 593 LEU A N 1
ATOM 4780 C CA . LEU A 1 594 ? 76.719 25.088 41.535 1.00 92.92 593 LEU A CA 1
ATOM 4781 C C . LEU A 1 594 ? 77.192 25.107 42.982 1.00 95.35 593 LEU A C 1
ATOM 4782 O O . LEU A 1 594 ? 78.338 25.450 43.233 1.00 98.50 593 LEU A O 1
ATOM 4787 N N . PRO A 1 595 ? 76.331 24.705 43.934 1.00 94.02 594 PRO A N 1
ATOM 4788 C CA . PRO A 1 595 ? 76.839 24.665 45.309 1.00 96.51 594 PRO A CA 1
ATOM 4789 C C . PRO A 1 595 ? 77.845 23.552 45.584 1.00 105.86 594 PRO A C 1
ATOM 4790 O O . PRO A 1 595 ? 78.608 23.663 46.545 1.00 108.31 594 PRO A O 1
ATOM 4794 N N . LYS A 1 596 ? 77.854 22.497 44.779 1.00 102.69 595 LYS A N 1
ATOM 4795 C CA . LYS A 1 596 ? 78.740 21.377 45.065 1.00 98.18 595 LYS A CA 1
ATOM 4796 C C . LYS A 1 596 ? 80.145 21.716 44.627 1.00 101.26 595 LYS A C 1
ATOM 4797 O O . LYS A 1 596 ? 81.122 21.280 45.235 1.00 112.46 595 LYS A O 1
ATOM 4803 N N . VAL A 1 597 ? 80.244 22.515 43.573 1.00 107.31 596 VAL A N 1
ATOM 4804 C CA . VAL A 1 597 ? 81.532 22.991 43.094 1.00 103.94 596 VAL A CA 1
ATOM 4805 C C . VAL A 1 597 ? 82.040 24.150 43.941 1.00 106.99 596 VAL A C 1
ATOM 4806 O O . VAL A 1 597 ? 83.167 24.124 44.437 1.00 110.32 596 VAL A O 1
ATOM 4810 N N . PHE A 1 598 ? 81.202 25.167 44.103 1.00 105.94 597 PHE A N 1
ATOM 4811 C CA . PHE A 1 598 ? 81.666 26.440 44.624 1.00 108.75 597 PHE A CA 1
ATOM 4812 C C . PHE A 1 598 ? 81.766 26.501 46.141 1.00 118.07 597 PHE A C 1
ATOM 4813 O O . PHE A 1 598 ? 82.172 27.529 46.687 1.00 120.20 597 PHE A O 1
ATOM 4821 N N . PHE A 1 599 ? 81.423 25.403 46.812 1.00 109.58 598 PHE A N 1
ATOM 4822 C CA . PHE A 1 599 ? 81.624 25.302 48.252 1.00 117.59 598 PHE A CA 1
ATOM 4823 C C . PHE A 1 599 ? 82.504 24.103 48.589 1.00 125.05 598 PHE A C 1
ATOM 4824 O O . PHE A 1 599 ? 82.294 23.427 49.596 1.00 127.40 598 PHE A O 1
ATOM 4832 N N . SER A 1 600 ? 83.513 23.863 47.761 1.00 132.61 599 SER A N 1
ATOM 4833 C CA . SER A 1 600 ? 84.238 22.594 47.784 1.00 134.04 599 SER A CA 1
ATOM 4834 C C . SER A 1 600 ? 85.599 22.652 48.451 1.00 133.63 599 SER A C 1
ATOM 4835 O O . SER A 1 600 ? 86.372 21.700 48.355 1.00 139.68 599 SER A O 1
ATOM 4838 N N . LYS A 1 601 ? 85.890 23.764 49.111 1.00 130.89 600 LYS A N 1
ATOM 4839 C CA . LYS A 1 601 ? 87.172 23.965 49.795 1.00 136.19 600 LYS A CA 1
ATOM 4840 C C . LYS A 1 601 ? 88.321 24.224 48.827 1.00 134.67 600 LYS A C 1
ATOM 4841 O O . LYS A 1 601 ? 89.153 25.091 49.087 1.00 140.71 600 LYS A O 1
ATOM 4847 N N . LYS A 1 602 ? 88.378 23.480 47.726 1.00 131.88 601 LYS A N 1
ATOM 4848 C CA . LYS A 1 602 ? 89.313 23.826 46.660 1.00 137.82 601 LYS A CA 1
ATOM 4849 C C . LYS A 1 602 ? 88.911 25.189 46.137 1.00 141.94 601 LYS A C 1
ATOM 4850 O O . LYS A 1 602 ? 89.759 26.054 45.924 1.00 147.04 601 LYS A O 1
ATOM 4856 N N . TRP A 1 603 ? 87.607 25.378 45.941 1.00 137.27 602 TRP A N 1
ATOM 4857 C CA . TRP A 1 603 ? 87.098 26.670 45.512 1.00 131.74 602 TRP A CA 1
ATOM 4858 C C . TRP A 1 603 ? 87.163 27.648 46.671 1.00 132.73 602 TRP A C 1
ATOM 4859 O O . TRP A 1 603 ? 87.437 28.826 46.481 1.00 128.26 602 TRP A O 1
ATOM 4878 N N . ALA A 1 605 ? 89.360 27.946 48.678 1.00 135.41 604 ALA A N 1
ATOM 4879 C CA . ALA A 1 605 ? 90.726 28.422 48.800 1.00 140.03 604 ALA A CA 1
ATOM 4880 C C . ALA A 1 605 ? 91.005 29.355 47.623 1.00 145.40 604 ALA A C 1
ATOM 4881 O O . ALA A 1 605 ? 91.305 30.529 47.809 1.00 142.78 604 ALA A O 1
ATOM 4883 N N . TYR A 1 606 ? 90.881 28.812 46.413 1.00 145.37 605 TYR A N 1
ATOM 4884 C CA . TYR A 1 606 ? 90.945 29.547 45.143 1.00 147.59 605 TYR A CA 1
ATOM 4885 C C . TYR A 1 606 ? 90.115 30.841 45.166 1.00 147.15 605 TYR A C 1
ATOM 4886 O O . TYR A 1 606 ? 90.394 31.785 44.428 1.00 151.14 605 TYR A O 1
ATOM 4895 N N . TYR A 1 607 ? 89.085 30.849 46.012 1.00 141.05 606 TYR A N 1
ATOM 4896 C CA . TYR A 1 607 ? 88.193 31.981 46.246 1.00 133.59 606 TYR A CA 1
ATOM 4897 C C . TYR A 1 607 ? 88.169 32.050 47.765 1.00 138.76 606 TYR A C 1
ATOM 4898 O O . TYR A 1 607 ? 88.631 31.116 48.415 1.00 136.34 606 TYR A O 1
ATOM 4907 N N . ASN A 1 608 ? 87.641 33.115 48.357 1.00 141.92 607 ASN A N 1
ATOM 4908 C CA . ASN A 1 608 ? 87.703 33.190 49.814 1.00 148.75 607 ASN A CA 1
ATOM 4909 C C . ASN A 1 608 ? 86.890 32.142 50.607 1.00 146.83 607 ASN A C 1
ATOM 4910 O O . ASN A 1 608 ? 87.496 31.343 51.321 1.00 152.63 607 ASN A O 1
ATOM 4915 N N . PRO A 1 609 ? 85.537 32.171 50.565 1.00 136.41 608 PRO A N 1
ATOM 4916 C CA . PRO A 1 609 ? 84.528 33.169 50.195 1.00 130.57 608 PRO A CA 1
ATOM 4917 C C . PRO A 1 609 ? 84.101 33.868 51.478 1.00 131.34 608 PRO A C 1
ATOM 4918 O O . PRO A 1 609 ? 84.708 33.622 52.517 1.00 133.21 608 PRO A O 1
ATOM 4922 N N . SER A 1 610 ? 83.070 34.703 51.425 1.00 129.83 609 SER A N 1
ATOM 4923 C CA . SER A 1 610 ? 82.567 35.350 52.641 1.00 136.14 609 SER A CA 1
ATOM 4924 C C . SER A 1 610 ? 81.793 34.381 53.539 1.00 138.15 609 SER A C 1
ATOM 4925 O O . SER A 1 610 ? 81.325 33.338 53.084 1.00 138.26 609 SER A O 1
ATOM 4928 N N . GLU A 1 611 ? 81.661 34.741 54.814 1.00 140.76 610 GLU A N 1
ATOM 4929 C CA . GLU A 1 611 ? 80.895 33.955 55.787 1.00 140.97 610 GLU A CA 1
ATOM 4930 C C . GLU A 1 611 ? 79.399 34.287 55.751 1.00 132.28 610 GLU A C 1
ATOM 4931 O O . GLU A 1 611 ? 78.569 33.522 56.244 1.00 126.37 610 GLU A O 1
ATOM 4937 N N . ASP A 1 612 ? 79.067 35.438 55.174 1.00 123.91 611 ASP A N 1
ATOM 4938 C CA . ASP A 1 612 ? 77.679 35.802 54.930 1.00 121.91 611 ASP A CA 1
ATOM 4939 C C . ASP A 1 612 ? 77.106 34.837 53.890 1.00 120.44 611 ASP A C 1
ATOM 4940 O O . ASP A 1 612 ? 75.954 34.405 53.984 1.00 113.70 611 ASP A O 1
ATOM 4945 N N . ILE A 1 613 ? 77.920 34.497 52.894 1.00 120.35 612 ILE A N 1
ATOM 4946 C CA . ILE A 1 613 ? 77.493 33.566 51.852 1.00 119.59 612 ILE A CA 1
ATOM 4947 C C . ILE A 1 613 ? 77.288 32.150 52.398 1.00 112.42 612 ILE A C 1
ATOM 4948 O O . ILE A 1 613 ? 76.220 31.565 52.221 1.00 109.07 612 ILE A O 1
ATOM 4953 N N . GLN A 1 614 ? 78.304 31.626 53.080 1.00 115.08 613 GLN A N 1
ATOM 4954 C CA . GLN A 1 614 ? 78.233 30.306 53.705 1.00 125.38 613 GLN A CA 1
ATOM 4955 C C . GLN A 1 614 ? 77.009 30.134 54.616 1.00 124.63 613 GLN A C 1
ATOM 4956 O O . GLN A 1 614 ? 76.296 29.131 54.517 1.00 127.15 613 GLN A O 1
ATOM 4962 N N . LYS A 1 615 ? 76.765 31.107 55.492 1.00 123.59 614 LYS A N 1
ATOM 4963 C CA . LYS A 1 615 ? 75.623 31.043 56.408 1.00 118.51 614 LYS A CA 1
ATOM 4964 C C . LYS A 1 615 ? 74.290 30.992 55.671 1.00 113.58 614 LYS A C 1
ATOM 4965 O O . LYS A 1 615 ? 73.412 30.211 56.029 1.00 111.52 614 LYS A O 1
ATOM 4971 N N . ILE A 1 616 ? 74.145 31.817 54.637 1.00 116.02 615 ILE A N 1
ATOM 4972 C CA . ILE A 1 616 ? 72.943 31.799 53.798 1.00 109.62 615 ILE A CA 1
ATOM 4973 C C . ILE A 1 616 ? 72.691 30.426 53.192 1.00 108.40 615 ILE A C 1
ATOM 4974 O O . ILE A 1 616 ? 71.551 29.958 53.167 1.00 106.40 615 ILE A O 1
ATOM 4979 N N . TYR A 1 617 ? 73.750 29.778 52.713 1.00 102.20 616 TYR A N 1
ATOM 4980 C CA . TYR A 1 617 ? 73.594 28.470 52.090 1.00 106.53 616 TYR A CA 1
ATOM 4981 C C . TYR A 1 617 ? 73.223 27.385 53.093 1.00 104.33 616 TYR A C 1
ATOM 4982 O O . TYR A 1 617 ? 72.285 26.619 52.861 1.00 96.33 616 TYR A O 1
ATOM 4991 N N . LYS A 1 618 ? 73.966 27.319 54.197 1.00 111.55 617 LYS A N 1
ATOM 4992 C CA . LYS A 1 618 ? 73.774 26.256 55.173 1.00 102.01 617 LYS A CA 1
ATOM 4993 C C . LYS A 1 618 ? 72.378 26.320 55.779 1.00 108.66 617 LYS A C 1
ATOM 4994 O O . LYS A 1 618 ? 71.735 25.290 55.992 1.00 105.97 617 LYS A O 1
ATOM 5000 N N . ASN A 1 619 ? 71.898 27.530 56.038 1.00 105.21 618 ASN A N 1
ATOM 5001 C CA . ASN A 1 619 ? 70.572 27.708 56.599 1.00 98.56 618 ASN A CA 1
ATOM 5002 C C . ASN A 1 619 ? 69.526 27.692 55.502 1.00 96.31 618 ASN A C 1
ATOM 5003 O O . ASN A 1 619 ? 68.368 27.349 55.738 1.00 100.91 618 ASN A O 1
ATOM 5008 N N . GLY A 1 620 ? 69.942 28.060 54.293 1.00 94.33 619 GLY A N 1
ATOM 5009 C CA . GLY A 1 620 ? 69.044 28.070 53.155 1.00 91.25 619 GLY A CA 1
ATOM 5010 C C . GLY A 1 620 ? 68.059 29.215 53.201 1.00 90.41 619 GLY A C 1
ATOM 5011 O O . GLY A 1 620 ? 66.866 29.020 53.013 1.00 87.74 619 GLY A O 1
ATOM 5012 N N . THR A 1 621 ? 68.556 30.421 53.446 1.00 92.81 620 THR A N 1
ATOM 5013 C CA . THR A 1 621 ? 67.683 31.585 53.475 1.00 98.82 620 THR A CA 1
ATOM 5014 C C . THR A 1 621 ? 67.412 32.078 52.048 1.00 102.42 620 THR A C 1
ATOM 5015 O O . THR A 1 621 ? 66.762 33.105 51.846 1.00 103.22 620 THR A O 1
ATOM 5019 N N . PHE A 1 622 ? 67.902 31.328 51.061 1.00 101.03 621 PHE A N 1
ATOM 5020 C CA . PHE A 1 622 ? 67.707 31.673 49.661 1.00 96.01 621 PHE A CA 1
ATOM 5021 C C . PHE A 1 622 ? 66.574 30.883 49.047 1.00 91.63 621 PHE A C 1
ATOM 5022 O O . PHE A 1 622 ? 66.126 31.189 47.945 1.00 94.75 621 PHE A O 1
ATOM 5030 N N . LYS A 1 623 ? 66.127 29.841 49.735 1.00 94.01 622 LYS A N 1
ATOM 5031 C CA . LYS A 1 623 ? 65.070 29.001 49.182 1.00 94.89 622 LYS A CA 1
ATOM 5032 C C . LYS A 1 623 ? 63.730 29.654 49.450 1.00 95.25 622 LYS A C 1
ATOM 5033 O O . LYS A 1 623 ? 63.675 30.743 50.025 1.00 102.05 622 LYS A O 1
ATOM 5039 N N . LYS A 1 624 ? 62.652 28.991 49.039 1.00 89.69 623 LYS A N 1
ATOM 5040 C CA . LYS A 1 624 ? 61.312 29.359 49.481 1.00 95.66 623 LYS A CA 1
ATOM 5041 C C . LYS A 1 624 ? 61.107 28.884 50.916 1.00 106.12 623 LYS A C 1
ATOM 5042 O O . LYS A 1 624 ? 62.022 28.359 51.547 1.00 106.50 623 LYS A O 1
ATOM 5048 N N . GLY A 1 625 ? 59.906 29.076 51.445 1.00 114.07 624 GLY A N 1
ATOM 5049 C CA . GLY A 1 625 ? 59.568 28.520 52.745 1.00 114.58 624 GLY A CA 1
ATOM 5050 C C . GLY A 1 625 ? 59.782 29.469 53.903 1.00 116.37 624 GLY A C 1
ATOM 5051 O O . GLY A 1 625 ? 60.346 29.098 54.931 1.00 119.96 624 GLY A O 1
ATOM 5052 N N . ASP A 1 626 ? 59.341 30.708 53.720 1.00 117.87 625 ASP A N 1
ATOM 5053 C CA . ASP A 1 626 ? 59.318 31.726 54.780 1.00 124.11 625 ASP A CA 1
ATOM 5054 C C . ASP A 1 626 ? 60.608 31.951 55.587 1.00 125.09 625 ASP A C 1
ATOM 5055 O O . ASP A 1 626 ? 60.596 32.674 56.581 1.00 125.76 625 ASP A O 1
ATOM 5068 N N . PHE A 1 628 ? 62.982 32.707 53.484 1.00 96.73 627 PHE A N 1
ATOM 5069 C CA . PHE A 1 628 ? 63.458 33.451 52.331 1.00 102.90 627 PHE A CA 1
ATOM 5070 C C . PHE A 1 628 ? 63.800 34.893 52.667 1.00 105.77 627 PHE A C 1
ATOM 5071 O O . PHE A 1 628 ? 63.054 35.582 53.358 1.00 105.80 627 PHE A O 1
ATOM 5079 N N . ASN A 1 629 ? 64.948 35.331 52.173 1.00 106.73 628 ASN A N 1
ATOM 5080 C CA . ASN A 1 629 ? 65.373 36.709 52.307 1.00 107.63 628 ASN A CA 1
ATOM 5081 C C . ASN A 1 629 ? 65.963 37.163 50.973 1.00 113.15 628 ASN A C 1
ATOM 5082 O O . ASN A 1 629 ? 67.063 36.767 50.604 1.00 114.84 628 ASN A O 1
ATOM 5087 N N . LEU A 1 630 ? 65.200 37.990 50.265 1.00 111.16 629 LEU A N 1
ATOM 5088 C CA . LEU A 1 630 ? 65.529 38.442 48.922 1.00 104.56 629 LEU A CA 1
ATOM 5089 C C . LEU A 1 630 ? 66.963 38.903 48.795 1.00 107.34 629 LEU A C 1
ATOM 5090 O O . LEU A 1 630 ? 67.648 38.581 47.822 1.00 112.63 629 LEU A O 1
ATOM 5095 N N . ASN A 1 631 ? 67.427 39.652 49.781 1.00 105.03 630 ASN A N 1
ATOM 5096 C CA . ASN A 1 631 ? 68.789 40.138 49.720 1.00 112.09 630 ASN A CA 1
ATOM 5097 C C . ASN A 1 631 ? 69.784 39.022 49.998 1.00 115.15 630 ASN A C 1
ATOM 5098 O O . ASN A 1 631 ? 70.883 39.015 49.454 1.00 120.76 630 ASN A O 1
ATOM 5103 N N . ASP A 1 632 ? 69.394 38.078 50.847 1.00 114.54 631 ASP A N 1
ATOM 5104 C CA . ASP A 1 632 ? 70.232 36.921 51.122 1.00 117.11 631 ASP A CA 1
ATOM 5105 C C . ASP A 1 632 ? 70.357 36.089 49.854 1.00 111.97 631 ASP A C 1
ATOM 5106 O O . ASP A 1 632 ? 71.422 35.566 49.527 1.00 112.93 631 ASP A O 1
ATOM 5111 N N . CYS A 1 633 ? 69.245 35.987 49.144 1.00 96.02 632 CYS A N 1
ATOM 5112 C CA . CYS A 1 633 ? 69.180 35.256 47.902 1.00 93.79 632 CYS A CA 1
ATOM 5113 C C . CYS A 1 633 ? 70.082 35.910 46.867 1.00 113.74 632 CYS A C 1
ATOM 5114 O O . CYS A 1 633 ? 70.889 35.245 46.212 1.00 95.61 632 CYS A O 1
ATOM 5117 N N . HIS A 1 634 ? 69.942 37.226 46.747 1.00 113.17 633 HIS A N 1
ATOM 5118 C CA . HIS A 1 634 ? 70.684 38.003 45.772 1.00 98.46 633 HIS A CA 1
ATOM 5119 C C . HIS A 1 634 ? 72.167 37.949 46.023 1.00 101.65 633 HIS A C 1
ATOM 5120 O O . HIS A 1 634 ? 72.970 38.017 45.087 1.00 102.60 633 HIS A O 1
ATOM 5127 N N . LYS A 1 635 ? 72.539 37.821 47.285 1.00 103.42 634 LYS A N 1
ATOM 5128 C CA . LYS A 1 635 ? 73.948 37.726 47.610 1.00 106.64 634 LYS A CA 1
ATOM 5129 C C . LYS A 1 635 ? 74.469 36.402 47.091 1.00 105.50 634 LYS A C 1
ATOM 5130 O O . LYS A 1 635 ? 75.549 36.335 46.521 1.00 107.26 634 LYS A O 1
ATOM 5136 N N . LEU A 1 636 ? 73.682 35.350 47.269 1.00 102.59 635 LEU A N 1
ATOM 5137 C CA . LEU A 1 636 ? 74.094 34.034 46.807 1.00 101.40 635 LEU A CA 1
ATOM 5138 C C . LEU A 1 636 ? 74.315 34.044 45.290 1.00 100.45 635 LEU A C 1
ATOM 5139 O O . LEU A 1 636 ? 75.342 33.571 44.793 1.00 101.65 635 LEU A O 1
ATOM 5144 N N . ILE A 1 637 ? 73.345 34.617 44.581 1.00 98.43 636 ILE A N 1
ATOM 5145 C CA . ILE A 1 637 ? 73.386 34.751 43.134 1.00 97.40 636 ILE A CA 1
ATOM 5146 C C . ILE A 1 637 ? 74.679 35.430 42.721 1.00 100.68 636 ILE A C 1
ATOM 5147 O O . ILE A 1 637 ? 75.433 34.895 41.910 1.00 100.92 636 ILE A O 1
ATOM 5152 N N . ASP A 1 638 ? 74.939 36.600 43.300 1.00 103.30 637 ASP A N 1
ATOM 5153 C CA . ASP A 1 638 ? 76.122 37.379 42.951 1.00 106.69 637 ASP A CA 1
ATOM 5154 C C . ASP A 1 638 ? 77.405 36.620 43.236 1.00 108.81 637 ASP A C 1
ATOM 5155 O O . ASP A 1 638 ? 78.348 36.666 42.449 1.00 110.35 637 ASP A O 1
ATOM 5160 N N . PHE A 1 639 ? 77.428 35.910 44.355 1.00 108.93 638 PHE A N 1
ATOM 5161 C CA . PHE A 1 639 ? 78.528 35.011 44.641 1.00 110.59 638 PHE A CA 1
ATOM 5162 C C . PHE A 1 639 ? 78.720 34.005 43.504 1.00 108.69 638 PHE A C 1
ATOM 5163 O O . PHE A 1 639 ? 79.816 33.896 42.954 1.00 110.65 638 PHE A O 1
ATOM 5171 N N . PHE A 1 640 ? 77.645 33.291 43.155 1.00 104.98 639 PHE A N 1
ATOM 5172 C CA . PHE A 1 640 ? 77.645 32.342 42.041 1.00 102.83 639 PHE A CA 1
ATOM 5173 C C . PHE A 1 640 ? 78.056 32.989 40.720 1.00 103.38 639 PHE A C 1
ATOM 5174 O O . PHE A 1 640 ? 78.932 32.482 40.044 1.00 109.55 639 PHE A O 1
ATOM 5182 N N . LYS A 1 641 ? 77.414 34.098 40.360 1.00 109.29 640 LYS A N 1
ATOM 5183 C CA . LYS A 1 641 ? 77.734 34.852 39.143 1.00 103.68 640 LYS A CA 1
ATOM 5184 C C . LYS A 1 641 ? 79.221 35.160 38.991 1.00 107.39 640 LYS A C 1
ATOM 5185 O O . LYS A 1 641 ? 79.826 34.941 37.937 1.00 107.65 640 LYS A O 1
ATOM 5191 N N . ASP A 1 642 ? 79.796 35.699 40.050 1.00 110.36 641 ASP A N 1
ATOM 5192 C CA . ASP A 1 642 ? 81.187 36.084 40.060 1.00 114.24 641 ASP A CA 1
ATOM 5193 C C . ASP A 1 642 ? 82.067 34.843 40.076 1.00 114.74 641 ASP A C 1
ATOM 5194 O O . ASP A 1 642 ? 83.093 34.796 39.389 1.00 116.65 641 ASP A O 1
ATOM 5199 N N . SER A 1 643 ? 81.656 33.831 40.838 1.00 124.00 642 SER A N 1
ATOM 5200 C CA . SER A 1 643 ? 82.376 32.564 40.865 1.00 113.33 642 SER A CA 1
ATOM 5201 C C . SER A 1 643 ? 82.430 31.984 39.463 1.00 111.50 642 SER A C 1
ATOM 5202 O O . SER A 1 643 ? 83.385 31.304 39.082 1.00 113.46 642 SER A O 1
ATOM 5205 N N . ILE A 1 644 ? 81.397 32.280 38.690 1.00 108.64 643 ILE A N 1
ATOM 5206 C CA . ILE A 1 644 ? 81.307 31.811 37.319 1.00 106.71 643 ILE A CA 1
ATOM 5207 C C . ILE A 1 644 ? 82.348 32.470 36.399 1.00 109.28 643 ILE A C 1
ATOM 5208 O O . ILE A 1 644 ? 82.948 31.794 35.560 1.00 109.25 643 ILE A O 1
ATOM 5213 N N . SER A 1 645 ? 82.575 33.771 36.572 1.00 111.63 644 SER A N 1
ATOM 5214 C CA . SER A 1 645 ? 83.606 34.492 35.812 1.00 114.54 644 SER A CA 1
ATOM 5215 C C . SER A 1 645 ? 84.959 33.821 35.970 1.00 117.21 644 SER A C 1
ATOM 5216 O O . SER A 1 645 ? 85.756 33.771 35.034 1.00 122.35 644 SER A O 1
ATOM 5219 N N . ARG A 1 646 ? 85.194 33.294 37.164 1.00 120.05 645 ARG A N 1
ATOM 5220 C CA . ARG A 1 646 ? 86.505 32.831 37.566 1.00 121.33 645 ARG A CA 1
ATOM 5221 C C . ARG A 1 646 ? 86.628 31.307 37.589 1.00 119.80 645 ARG A C 1
ATOM 5222 O O . ARG A 1 646 ? 87.531 30.759 38.218 1.00 129.75 645 ARG A O 1
ATOM 5230 N N . TYR A 1 647 ? 85.722 30.622 36.899 1.00 116.00 646 TYR A N 1
ATOM 5231 C CA . TYR A 1 647 ? 85.826 29.173 36.762 1.00 114.51 646 TYR A CA 1
ATOM 5232 C C . TYR A 1 647 ? 85.974 28.765 35.295 1.00 113.18 646 TYR A C 1
ATOM 5233 O O . TYR A 1 647 ? 84.996 28.700 34.554 1.00 123.34 646 TYR A O 1
ATOM 5242 N N . PRO A 1 648 ? 87.214 28.494 34.876 1.00 115.78 647 PRO A N 1
ATOM 5243 C CA . PRO A 1 648 ? 87.604 28.208 33.491 1.00 115.34 647 PRO A CA 1
ATOM 5244 C C . PRO A 1 648 ? 86.794 27.098 32.816 1.00 116.39 647 PRO A C 1
ATOM 5245 O O . PRO A 1 648 ? 86.275 27.311 31.714 1.00 109.51 647 PRO A O 1
ATOM 5249 N N . LYS A 1 649 ? 86.691 25.944 33.470 1.00 113.89 648 LYS A N 1
ATOM 5250 C CA . LYS A 1 649 ? 85.973 24.811 32.904 1.00 111.72 648 LYS A CA 1
ATOM 5251 C C . LYS A 1 649 ? 84.620 25.231 32.350 1.00 107.53 648 LYS A C 1
ATOM 5252 O O . LYS A 1 649 ? 84.262 24.831 31.248 1.00 105.14 648 LYS A O 1
ATOM 5258 N N . TRP A 1 650 ? 83.904 26.081 33.083 1.00 103.37 649 TRP A N 1
ATOM 5259 C CA . TRP A 1 650 ? 82.572 26.516 32.671 1.00 100.24 649 TRP A CA 1
ATOM 5260 C C . TRP A 1 650 ? 82.534 27.746 31.757 1.00 100.74 649 TRP A C 1
ATOM 5261 O O . TRP A 1 650 ? 81.792 27.761 30.784 1.00 122.30 649 TRP A O 1
ATOM 5272 N N . SER A 1 651 ? 83.319 28.774 32.055 1.00 103.96 650 SER A N 1
ATOM 5273 C CA . SER A 1 651 ? 83.255 30.012 31.274 1.00 104.64 650 SER A CA 1
ATOM 5274 C C . SER A 1 651 ? 83.969 29.967 29.915 1.00 108.27 650 SER A C 1
ATOM 5275 O O . SER A 1 651 ? 83.885 30.925 29.144 1.00 105.81 650 SER A O 1
ATOM 5278 N N . ASN A 1 652 ? 84.669 28.872 29.621 1.00 105.64 651 ASN A N 1
ATOM 5279 C CA . ASN A 1 652 ? 85.203 28.656 28.273 1.00 105.87 651 ASN A CA 1
ATOM 5280 C C . ASN A 1 652 ? 84.353 27.640 27.533 1.00 102.10 651 ASN A C 1
ATOM 5281 O O . ASN A 1 652 ? 84.655 27.256 26.396 1.00 101.70 651 ASN A O 1
ATOM 5286 N N . ALA A 1 653 ? 83.303 27.184 28.201 1.00 99.52 652 ALA A N 1
ATOM 5287 C CA . ALA A 1 653 ? 82.398 26.199 27.628 1.00 99.57 652 ALA A CA 1
ATOM 5288 C C . ALA A 1 653 ? 81.095 26.862 27.202 1.00 97.81 652 ALA A C 1
ATOM 5289 O O . ALA A 1 653 ? 80.623 26.654 26.084 1.00 91.48 652 ALA A O 1
ATOM 5291 N N . TYR A 1 654 ? 80.532 27.675 28.096 1.00 94.61 653 TYR A N 1
ATOM 5292 C CA . TYR A 1 654 ? 79.220 28.278 27.876 1.00 91.95 653 TYR A CA 1
ATOM 5293 C C . TYR A 1 654 ? 79.255 29.796 27.826 1.00 92.91 653 TYR A C 1
ATOM 5294 O O . TYR A 1 654 ? 80.085 30.422 28.471 1.00 95.87 653 TYR A O 1
ATOM 5303 N N . ASP A 1 655 ? 78.338 30.372 27.057 1.00 91.16 654 ASP A N 1
ATOM 5304 C CA . ASP A 1 655 ? 78.204 31.813 26.933 1.00 92.56 654 ASP A CA 1
ATOM 5305 C C . ASP A 1 655 ? 77.136 32.331 27.901 1.00 91.47 654 ASP A C 1
ATOM 5306 O O . ASP A 1 655 ? 75.981 32.527 27.525 1.00 95.39 654 ASP A O 1
ATOM 5311 N N . PHE A 1 656 ? 77.515 32.544 29.155 1.00 93.25 655 PHE A N 1
ATOM 5312 C CA . PHE A 1 656 ? 76.578 33.051 30.136 1.00 92.48 655 PHE A CA 1
ATOM 5313 C C . PHE A 1 656 ? 76.228 34.512 29.895 1.00 93.53 655 PHE A C 1
ATOM 5314 O O . PHE A 1 656 ? 77.111 35.349 29.759 1.00 105.33 655 PHE A O 1
ATOM 5322 N N . ASN A 1 657 ? 74.930 34.787 29.804 1.00 103.29 656 ASN A N 1
ATOM 5323 C CA . ASN A 1 657 ? 74.383 36.131 29.697 1.00 91.88 656 ASN A CA 1
ATOM 5324 C C . ASN A 1 657 ? 73.299 36.210 30.758 1.00 111.22 656 ASN A C 1
ATOM 5325 O O . ASN A 1 657 ? 72.162 35.755 30.558 1.00 112.78 656 ASN A O 1
ATOM 5330 N N . PHE A 1 658 ? 73.672 36.745 31.912 1.00 107.71 657 PHE A N 1
ATOM 5331 C CA . PHE A 1 658 ? 72.817 36.683 33.091 1.00 91.47 657 PHE A CA 1
ATOM 5332 C C . PHE A 1 658 ? 71.966 37.927 33.235 1.00 91.68 657 PHE A C 1
ATOM 5333 O O . PHE A 1 658 ? 72.419 39.040 33.001 1.00 99.27 657 PHE A O 1
ATOM 5341 N N . SER A 1 659 ? 70.710 37.714 33.599 1.00 89.17 658 SER A N 1
ATOM 5342 C CA . SER A 1 659 ? 69.829 38.792 33.998 1.00 90.84 658 SER A CA 1
ATOM 5343 C C . SER A 1 659 ? 70.439 39.550 35.169 1.00 94.26 658 SER A C 1
ATOM 5344 O O . SER A 1 659 ? 71.228 38.996 35.940 1.00 95.09 658 SER A O 1
ATOM 5347 N N . GLU A 1 660 ? 70.090 40.827 35.280 1.00 95.01 659 GLU A N 1
ATOM 5348 C CA . GLU A 1 660 ? 70.422 41.634 36.450 1.00 100.87 659 GLU A CA 1
ATOM 5349 C C . GLU A 1 660 ? 70.029 40.881 37.715 1.00 98.98 659 GLU A C 1
ATOM 5350 O O . GLU A 1 660 ? 68.975 40.246 37.748 1.00 93.95 659 GLU A O 1
ATOM 5356 N N . THR A 1 661 ? 70.871 40.934 38.745 1.00 97.63 660 THR A N 1
ATOM 5357 C CA . THR A 1 661 ? 70.614 40.183 39.975 1.00 96.84 660 THR A CA 1
ATOM 5358 C C . THR A 1 661 ? 69.309 40.606 40.657 1.00 102.89 660 THR A C 1
ATOM 5359 O O . THR A 1 661 ? 68.630 39.785 41.262 1.00 102.12 660 THR A O 1
ATOM 5363 N N . GLU A 1 662 ? 68.954 41.881 40.528 1.00 106.81 661 GLU A N 1
ATOM 5364 C CA . GLU A 1 662 ? 67.788 42.436 41.213 1.00 110.39 661 GLU A CA 1
ATOM 5365 C C . GLU A 1 662 ? 66.470 41.922 40.662 1.00 114.84 661 GLU A C 1
ATOM 5366 O O . GLU A 1 662 ? 65.511 41.738 41.403 1.00 123.49 661 GLU A O 1
ATOM 5372 N N . LYS A 1 663 ? 66.410 41.683 39.362 1.00 112.65 662 LYS A N 1
ATOM 5373 C CA . LYS A 1 663 ? 65.156 41.239 38.777 1.00 110.85 662 LYS A CA 1
ATOM 5374 C C . LYS A 1 663 ? 64.907 39.741 38.960 1.00 101.36 662 LYS A C 1
ATOM 5375 O O . LYS A 1 663 ? 63.892 39.208 38.503 1.00 97.91 662 LYS A O 1
ATOM 5381 N N . TYR A 1 664 ? 65.846 39.060 39.608 1.00 98.51 663 TYR A N 1
ATOM 5382 C CA . TYR A 1 664 ? 65.565 37.728 40.122 1.00 95.93 663 TYR A CA 1
ATOM 5383 C C . TYR A 1 664 ? 64.705 37.862 41.368 1.00 95.86 663 TYR A C 1
ATOM 5384 O O . TYR A 1 664 ? 65.094 38.522 42.339 1.00 91.40 663 TYR A O 1
ATOM 5393 N N . LYS A 1 665 ? 63.535 37.241 41.321 1.00 97.67 664 LYS A N 1
ATOM 5394 C CA . LYS A 1 665 ? 62.646 37.152 42.464 1.00 101.31 664 LYS A CA 1
ATOM 5395 C C . LYS A 1 665 ? 63.092 36.011 43.368 1.00 104.98 664 LYS A C 1
ATOM 5396 O O . LYS A 1 665 ? 63.292 36.200 44.566 1.00 111.82 664 LYS A O 1
ATOM 5402 N N . ASP A 1 666 ? 63.251 34.821 42.798 1.00 101.13 665 ASP A N 1
ATOM 5403 C CA . ASP A 1 666 ? 63.816 33.716 43.560 1.00 99.03 665 ASP A CA 1
ATOM 5404 C C . ASP A 1 666 ? 65.074 33.155 42.917 1.00 98.34 665 ASP A C 1
ATOM 5405 O O . ASP A 1 666 ? 65.605 33.700 41.955 1.00 94.26 665 ASP A O 1
ATOM 5410 N N . ILE A 1 667 ? 65.528 32.042 43.464 1.00 96.84 666 ILE A N 1
ATOM 5411 C CA . ILE A 1 667 ? 66.780 31.449 43.075 1.00 91.78 666 ILE A CA 1
ATOM 5412 C C . ILE A 1 667 ? 66.574 30.566 41.845 1.00 88.60 666 ILE A C 1
ATOM 5413 O O . ILE A 1 667 ? 67.496 30.357 41.064 1.00 87.99 666 ILE A O 1
ATOM 5418 N N . ALA A 1 668 ? 65.353 30.073 41.652 1.00 81.05 667 ALA A N 1
ATOM 5419 C CA . ALA A 1 668 ? 65.053 29.254 40.478 1.00 79.05 667 ALA A CA 1
ATOM 5420 C C . ALA A 1 668 ? 65.117 30.064 39.182 1.00 77.03 667 ALA A C 1
ATOM 5421 O O . ALA A 1 668 ? 65.247 29.512 38.099 1.00 72.18 667 ALA A O 1
ATOM 5423 N N . GLY A 1 669 ? 64.999 31.380 39.311 1.00 79.48 668 GLY A N 1
ATOM 5424 C CA . GLY A 1 669 ? 65.037 32.260 38.168 1.00 76.22 668 GLY A CA 1
ATOM 5425 C C . GLY A 1 669 ? 66.457 32.268 37.653 1.00 85.12 668 GLY A C 1
ATOM 5426 O O . GLY A 1 669 ? 66.694 32.154 36.450 1.00 89.80 668 GLY A O 1
ATOM 5427 N N . PHE A 1 670 ? 67.401 32.392 38.581 1.00 84.06 669 PHE A N 1
ATOM 5428 C CA . PHE A 1 670 ? 68.811 32.320 38.246 1.00 81.58 669 PHE A CA 1
ATOM 5429 C C . PHE A 1 670 ? 69.197 30.927 37.732 1.00 80.32 669 PHE A C 1
ATOM 5430 O O . PHE A 1 670 ? 69.915 30.818 36.720 1.00 80.81 669 PHE A O 1
ATOM 5438 N N . TYR A 1 671 ? 68.714 29.875 38.402 1.00 78.78 670 TYR A N 1
ATOM 5439 C CA . TYR A 1 671 ? 69.077 28.503 38.027 1.00 77.75 670 TYR A CA 1
ATOM 5440 C C . TYR A 1 671 ? 68.614 28.159 36.624 1.00 75.57 670 TYR A C 1
ATOM 5441 O O . TYR A 1 671 ? 69.317 27.458 35.889 1.00 75.63 670 TYR A O 1
ATOM 5450 N N . ARG A 1 672 ? 67.461 28.680 36.230 1.00 73.79 671 ARG A N 1
ATOM 5451 C CA . ARG A 1 672 ? 66.937 28.353 34.920 1.00 71.71 671 ARG A CA 1
ATOM 5452 C C . ARG A 1 672 ? 67.871 28.892 33.847 1.00 75.43 671 ARG A C 1
ATOM 5453 O O . ARG A 1 672 ? 68.183 28.193 32.882 1.00 82.27 671 ARG A O 1
ATOM 5461 N N . GLU A 1 673 ? 68.336 30.122 34.037 1.00 75.43 672 GLU A N 1
ATOM 5462 C CA . GLU A 1 673 ? 69.275 30.740 33.106 1.00 77.35 672 GLU A CA 1
ATOM 5463 C C . GLU A 1 673 ? 70.585 29.978 33.014 1.00 78.68 672 GLU A C 1
ATOM 5464 O O . GLU A 1 673 ? 71.126 29.822 31.932 1.00 78.86 672 GLU A O 1
ATOM 5470 N N . VAL A 1 674 ? 71.078 29.479 34.139 1.00 96.85 673 VAL A N 1
ATOM 5471 C CA . VAL A 1 674 ? 72.285 28.658 34.124 1.00 81.19 673 VAL A CA 1
ATOM 5472 C C . VAL A 1 674 ? 71.998 27.377 33.354 1.00 78.83 673 VAL A C 1
ATOM 5473 O O . VAL A 1 674 ? 72.780 26.983 32.491 1.00 79.38 673 VAL A O 1
ATOM 5477 N N . GLU A 1 675 ? 70.869 26.736 33.651 1.00 76.27 674 GLU A N 1
ATOM 5478 C CA . GLU A 1 675 ? 70.460 25.528 32.931 1.00 85.73 674 GLU A CA 1
ATOM 5479 C C . GLU A 1 675 ? 70.253 25.791 31.427 1.00 84.12 674 GLU A C 1
ATOM 5480 O O . GLU A 1 675 ? 70.670 24.986 30.570 1.00 72.36 674 GLU A O 1
ATOM 5486 N N . GLU A 1 676 ? 69.615 26.920 31.121 1.00 77.98 675 GLU A N 1
ATOM 5487 C CA . GLU A 1 676 ? 69.337 27.305 29.747 1.00 71.73 675 GLU A CA 1
ATOM 5488 C C . GLU A 1 676 ? 70.615 27.582 28.965 1.00 76.90 675 GLU A C 1
ATOM 5489 O O . GLU A 1 676 ? 70.767 27.103 27.853 1.00 73.05 675 GLU A O 1
ATOM 5495 N N . GLN A 1 677 ? 71.530 28.352 29.551 1.00 76.64 676 GLN A N 1
ATOM 5496 C CA . GLN A 1 677 ? 72.800 28.653 28.907 1.00 78.99 676 GLN A CA 1
ATOM 5497 C C . GLN A 1 677 ? 73.893 27.581 29.118 1.00 80.08 676 GLN A C 1
ATOM 5498 O O . GLN A 1 677 ? 74.861 27.529 28.377 1.00 86.54 676 GLN A O 1
ATOM 5504 N N . GLY A 1 678 ? 73.724 26.689 30.086 1.00 88.81 677 GLY A N 1
ATOM 5505 C CA . GLY A 1 678 ? 74.739 25.674 30.347 1.00 80.60 677 GLY A CA 1
ATOM 5506 C C . GLY A 1 678 ? 74.701 24.482 29.405 1.00 90.86 677 GLY A C 1
ATOM 5507 O O . GLY A 1 678 ? 74.880 23.334 29.819 1.00 87.90 677 GLY A O 1
ATOM 5508 N N . TYR A 1 679 ? 74.466 24.766 28.128 1.00 77.89 678 TYR A N 1
ATOM 5509 C CA . TYR A 1 679 ? 74.458 23.760 27.077 1.00 80.58 678 TYR A CA 1
ATOM 5510 C C . TYR A 1 679 ? 74.856 24.495 25.805 1.00 77.14 678 TYR A C 1
ATOM 5511 O O . TYR A 1 679 ? 74.285 25.540 25.486 1.00 121.67 678 TYR A O 1
ATOM 5520 N N . LYS A 1 680 ? 75.840 23.985 25.084 1.00 78.24 679 LYS A N 1
ATOM 5521 C CA . LYS A 1 680 ? 76.309 24.733 23.904 1.00 97.97 679 LYS A CA 1
ATOM 5522 C C . LYS A 1 680 ? 76.089 24.092 22.532 1.00 101.62 679 LYS A C 1
ATOM 5523 O O . LYS A 1 680 ? 75.242 24.529 21.745 1.00 104.51 679 LYS A O 1
ATOM 5529 N N . VAL A 1 681 ? 76.888 23.080 22.242 1.00 78.12 680 VAL A N 1
ATOM 5530 C CA . VAL A 1 681 ? 76.849 22.388 20.942 1.00 79.44 680 VAL A CA 1
ATOM 5531 C C . VAL A 1 681 ? 77.179 23.188 19.621 1.00 86.38 680 VAL A C 1
ATOM 5532 O O . VAL A 1 681 ? 76.395 24.006 19.134 1.00 90.70 680 VAL A O 1
ATOM 5536 N N . SER A 1 682 ? 78.374 22.941 19.087 1.00 79.64 681 SER A N 1
ATOM 5537 C CA . SER A 1 682 ? 78.809 23.348 17.729 1.00 114.48 681 SER A CA 1
ATOM 5538 C C . SER A 1 682 ? 79.737 22.260 17.122 1.00 81.07 681 SER A C 1
ATOM 5539 O O . SER A 1 682 ? 79.689 21.104 17.532 1.00 107.75 681 SER A O 1
ATOM 5542 N N . PHE A 1 683 ? 80.616 22.587 16.183 1.00 88.95 682 PHE A N 1
ATOM 5543 C CA . PHE A 1 683 ? 81.410 21.488 15.608 1.00 94.38 682 PHE A CA 1
ATOM 5544 C C . PHE A 1 683 ? 82.918 21.724 15.445 1.00 94.92 682 PHE A C 1
ATOM 5545 O O . PHE A 1 683 ? 83.353 22.827 15.139 1.00 98.39 682 PHE A O 1
ATOM 5553 N N . GLU A 1 684 ? 83.691 20.666 15.685 1.00 98.08 683 GLU A N 1
ATOM 5554 C CA . GLU A 1 684 ? 85.138 20.640 15.451 1.00 110.22 683 GLU A CA 1
ATOM 5555 C C . GLU A 1 684 ? 85.436 20.194 14.021 1.00 107.31 683 GLU A C 1
ATOM 5556 O O . GLU A 1 684 ? 84.523 19.969 13.226 1.00 88.09 683 GLU A O 1
ATOM 5562 N N . SER A 1 685 ? 86.718 20.038 13.704 1.00 111.09 684 SER A N 1
ATOM 5563 C CA . SER A 1 685 ? 87.126 19.664 12.351 1.00 108.37 684 SER A CA 1
ATOM 5564 C C . SER A 1 685 ? 88.217 18.597 12.364 1.00 107.59 684 SER A C 1
ATOM 5565 O O . SER A 1 685 ? 89.232 18.751 13.044 1.00 114.75 684 SER A O 1
ATOM 5568 N N . ALA A 1 686 ? 88.001 17.519 11.613 1.00 97.05 685 ALA A N 1
ATOM 5569 C CA . ALA A 1 686 ? 88.901 16.368 11.654 1.00 96.32 685 ALA A CA 1
ATOM 5570 C C . ALA A 1 686 ? 89.097 15.695 10.296 1.00 97.36 685 ALA A C 1
ATOM 5571 O O . ALA A 1 686 ? 88.127 15.333 9.619 1.00 94.70 685 ALA A O 1
ATOM 5573 N N . SER A 1 687 ? 90.365 15.522 9.923 1.00 105.62 686 SER A N 1
ATOM 5574 C CA . SER A 1 687 ? 90.756 14.966 8.624 1.00 101.21 686 SER A CA 1
ATOM 5575 C C . SER A 1 687 ? 90.008 13.713 8.220 1.00 100.59 686 SER A C 1
ATOM 5576 O O . SER A 1 687 ? 90.068 12.687 8.899 1.00 106.30 686 SER A O 1
ATOM 5579 N N . LYS A 1 688 ? 89.322 13.803 7.089 1.00 92.90 687 LYS A N 1
ATOM 5580 C CA . LYS A 1 688 ? 88.558 12.679 6.599 1.00 90.30 687 LYS A CA 1
ATOM 5581 C C . LYS A 1 688 ? 89.446 11.479 6.346 1.00 115.27 687 LYS A C 1
ATOM 5582 O O . LYS A 1 688 ? 89.128 10.374 6.781 1.00 90.53 687 LYS A O 1
ATOM 5588 N N . LYS A 1 689 ? 90.567 11.714 5.664 1.00 115.69 688 LYS A N 1
ATOM 5589 C CA . LYS A 1 689 ? 91.492 10.649 5.310 1.00 114.10 688 LYS A CA 1
ATOM 5590 C C . LYS A 1 689 ? 92.042 9.973 6.558 1.00 111.31 688 LYS A C 1
ATOM 5591 O O . LYS A 1 689 ? 92.095 8.747 6.630 1.00 97.03 688 LYS A O 1
ATOM 5597 N N . GLU A 1 690 ? 92.419 10.778 7.547 1.00 99.04 689 GLU A N 1
ATOM 5598 C CA . GLU A 1 690 ? 92.978 10.263 8.800 1.00 120.57 689 GLU A CA 1
ATOM 5599 C C . GLU A 1 690 ? 92.043 9.318 9.581 1.00 113.64 689 GLU A C 1
ATOM 5600 O O . GLU A 1 690 ? 92.419 8.177 9.856 1.00 114.51 689 GLU A O 1
ATOM 5606 N N . VAL A 1 691 ? 90.833 9.757 9.929 1.00 95.49 690 VAL A N 1
ATOM 5607 C CA . VAL A 1 691 ? 89.917 8.835 10.619 1.00 110.17 690 VAL A CA 1
ATOM 5608 C C . VAL A 1 691 ? 89.438 7.677 9.736 1.00 104.11 690 VAL A C 1
ATOM 5609 O O . VAL A 1 691 ? 89.283 6.560 10.222 1.00 90.74 690 VAL A O 1
ATOM 5613 N N . ASP A 1 692 ? 89.226 7.937 8.448 1.00 104.91 691 ASP A N 1
ATOM 5614 C CA . ASP A 1 692 ? 88.854 6.877 7.508 1.00 104.01 691 ASP A CA 1
ATOM 5615 C C . ASP A 1 692 ? 89.809 5.701 7.664 1.00 106.47 691 ASP A C 1
ATOM 5616 O O . ASP A 1 692 ? 89.378 4.542 7.756 1.00 89.58 691 ASP A O 1
ATOM 5621 N N . LYS A 1 693 ? 91.104 6.027 7.728 1.00 107.63 692 LYS A N 1
ATOM 5622 C CA . LYS A 1 693 ? 92.162 5.058 8.011 1.00 108.77 692 LYS A CA 1
ATOM 5623 C C . LYS A 1 693 ? 92.071 4.460 9.417 1.00 108.73 692 LYS A C 1
ATOM 5624 O O . LYS A 1 693 ? 92.358 3.275 9.608 1.00 107.47 692 LYS A O 1
ATOM 5630 N N . LEU A 1 694 ? 91.683 5.270 10.401 1.00 108.90 693 LEU A N 1
ATOM 5631 C CA . LEU A 1 694 ? 91.443 4.739 11.750 1.00 109.45 693 LEU A CA 1
ATOM 5632 C C . LEU A 1 694 ? 90.415 3.618 11.693 1.00 110.95 693 LEU A C 1
ATOM 5633 O O . LEU A 1 694 ? 90.490 2.653 12.449 1.00 94.05 693 LEU A O 1
ATOM 5638 N N . VAL A 1 695 ? 89.466 3.745 10.775 1.00 90.87 694 VAL A N 1
ATOM 5639 C CA . VAL A 1 695 ? 88.434 2.733 10.611 1.00 91.81 694 VAL A CA 1
ATOM 5640 C C . VAL A 1 695 ? 89.083 1.485 10.058 1.00 94.85 694 VAL A C 1
ATOM 5641 O O . VAL A 1 695 ? 88.917 0.398 10.605 1.00 91.79 694 VAL A O 1
ATOM 5645 N N . GLU A 1 696 ? 89.847 1.660 8.985 1.00 100.10 695 GLU A N 1
ATOM 5646 C CA . GLU A 1 696 ? 90.575 0.557 8.364 1.00 110.04 695 GLU A CA 1
ATOM 5647 C C . GLU A 1 696 ? 91.420 -0.238 9.356 1.00 112.86 695 GLU A C 1
ATOM 5648 O O . GLU A 1 696 ? 91.387 -1.473 9.367 1.00 94.82 695 GLU A O 1
ATOM 5654 N N . GLU A 1 697 ? 92.165 0.474 10.196 1.00 112.68 696 GLU A N 1
ATOM 5655 C CA . GLU A 1 697 ? 93.043 -0.167 11.166 1.00 108.11 696 GLU A CA 1
ATOM 5656 C C . GLU A 1 697 ? 92.272 -0.736 12.355 1.00 105.94 696 GLU A C 1
ATOM 5657 O O . GLU A 1 697 ? 92.832 -1.445 13.190 1.00 105.39 696 GLU A O 1
ATOM 5663 N N . GLY A 1 698 ? 90.980 -0.437 12.426 1.00 107.03 697 GLY A N 1
ATOM 5664 C CA . GLY A 1 698 ? 90.161 -0.931 13.516 1.00 108.27 697 GLY A CA 1
ATOM 5665 C C . GLY A 1 698 ? 90.456 -0.228 14.825 1.00 111.47 697 GLY A C 1
ATOM 5666 O O . GLY A 1 698 ? 90.239 -0.786 15.896 1.00 111.34 697 GLY A O 1
ATOM 5667 N N . LYS A 1 699 ? 90.974 0.993 14.735 1.00 113.66 698 LYS A N 1
ATOM 5668 C CA . LYS A 1 699 ? 91.159 1.837 15.906 1.00 114.48 698 LYS A CA 1
ATOM 5669 C C . LYS A 1 699 ? 89.848 2.539 16.187 1.00 114.73 698 LYS A C 1
ATOM 5670 O O . LYS A 1 699 ? 89.627 3.068 17.280 1.00 114.88 698 LYS A O 1
ATOM 5676 N N . LEU A 1 700 ? 88.977 2.531 15.184 1.00 110.92 699 LEU A N 1
ATOM 5677 C CA . LEU A 1 700 ? 87.727 3.262 15.247 1.00 106.82 699 LEU A CA 1
ATOM 5678 C C . LEU A 1 700 ? 86.673 2.511 14.462 1.00 103.81 699 LEU A C 1
ATOM 5679 O O . LEU A 1 700 ? 86.956 1.966 13.393 1.00 107.30 699 LEU A O 1
ATOM 5684 N N . TYR A 1 701 ? 85.460 2.482 15.000 1.00 95.26 700 TYR A N 1
ATOM 5685 C CA . TYR A 1 701 ? 84.344 1.848 14.318 1.00 99.06 700 TYR A CA 1
ATOM 5686 C C . TYR A 1 701 ? 83.286 2.900 14.005 1.00 101.45 700 TYR A C 1
ATOM 5687 O O . TYR A 1 701 ? 82.933 3.727 14.854 1.00 101.27 700 TYR A O 1
ATOM 5704 N N . PHE A 1 703 ? 79.558 4.085 11.918 1.00 83.30 702 PHE A N 1
ATOM 5705 C CA . PHE A 1 703 ? 78.232 3.700 11.469 1.00 67.04 702 PHE A CA 1
ATOM 5706 C C . PHE A 1 703 ? 77.540 4.960 10.978 1.00 69.38 702 PHE A C 1
ATOM 5707 O O . PHE A 1 703 ? 77.618 6.003 11.620 1.00 79.94 702 PHE A O 1
ATOM 5715 N N . GLN A 1 704 ? 76.849 4.879 9.852 1.00 65.20 703 GLN A N 1
ATOM 5716 C CA . GLN A 1 704 ? 75.991 5.981 9.458 1.00 64.96 703 GLN A CA 1
ATOM 5717 C C . GLN A 1 704 ? 74.644 5.875 10.179 1.00 69.05 703 GLN A C 1
ATOM 5718 O O . GLN A 1 704 ? 74.084 4.788 10.371 1.00 63.14 703 GLN A O 1
ATOM 5724 N N . ILE A 1 705 ? 74.174 7.030 10.632 1.00 72.90 704 ILE A N 1
ATOM 5725 C CA . ILE A 1 705 ? 72.937 7.139 11.346 1.00 66.41 704 ILE A CA 1
ATOM 5726 C C . ILE A 1 705 ? 71.941 7.473 10.271 1.00 66.13 704 ILE A C 1
ATOM 5727 O O . ILE A 1 705 ? 72.058 8.498 9.593 1.00 67.62 704 ILE A O 1
ATOM 5732 N N . TYR A 1 706 ? 70.967 6.590 10.116 1.00 65.27 705 TYR A N 1
ATOM 5733 C CA . TYR A 1 706 ? 70.186 6.547 8.903 1.00 64.48 705 TYR A CA 1
ATOM 5734 C C . TYR A 1 706 ? 68.737 6.144 9.093 1.00 61.62 705 TYR A C 1
ATOM 5735 O O . TYR A 1 706 ? 68.436 5.175 9.784 1.00 63.23 705 TYR A O 1
ATOM 5744 N N . ASN A 1 707 ? 67.848 6.905 8.468 1.00 58.22 706 ASN A N 1
ATOM 5745 C CA . ASN A 1 707 ? 66.531 6.397 8.083 1.00 60.17 706 ASN A CA 1
ATOM 5746 C C . ASN A 1 707 ? 66.315 6.839 6.660 1.00 58.83 706 ASN A C 1
ATOM 5747 O O . ASN A 1 707 ? 67.096 7.653 6.162 1.00 58.66 706 ASN A O 1
ATOM 5752 N N . LYS A 1 708 ? 65.274 6.324 6.014 1.00 54.67 707 LYS A N 1
ATOM 5753 C CA . LYS A 1 708 ? 65.060 6.572 4.581 1.00 59.04 707 LYS A CA 1
ATOM 5754 C C . LYS A 1 708 ? 65.097 8.043 4.148 1.00 59.91 707 LYS A C 1
ATOM 5755 O O . LYS A 1 708 ? 65.444 8.343 3.000 1.00 58.77 707 LYS A O 1
ATOM 5761 N N . ASP A 1 709 ? 64.773 8.953 5.068 1.00 61.15 708 ASP A N 1
ATOM 5762 C CA . ASP A 1 709 ? 64.809 10.378 4.767 1.00 46.75 708 ASP A CA 1
ATOM 5763 C C . ASP A 1 709 ? 66.230 10.886 4.463 1.00 50.31 708 ASP A C 1
ATOM 5764 O O . ASP A 1 709 ? 66.385 12.022 3.988 1.00 49.41 708 ASP A O 1
ATOM 5769 N N . PHE A 1 710 ? 67.255 10.082 4.776 1.00 55.77 709 PHE A N 1
ATOM 5770 C CA . PHE A 1 710 ? 68.651 10.411 4.435 1.00 64.88 709 PHE A CA 1
ATOM 5771 C C . PHE A 1 710 ? 69.087 9.795 3.107 1.00 63.87 709 PHE A C 1
ATOM 5772 O O . PHE A 1 710 ? 70.250 9.882 2.705 1.00 71.59 709 PHE A O 1
ATOM 5780 N N . SER A 1 711 ? 68.157 9.147 2.433 1.00 57.68 710 SER A N 1
ATOM 5781 C CA . SER A 1 711 ? 68.473 8.587 1.140 1.00 55.94 710 SER A CA 1
ATOM 5782 C C . SER A 1 711 ? 68.602 9.745 0.168 1.00 58.89 710 SER A C 1
ATOM 5783 O O . SER A 1 711 ? 67.830 10.710 0.228 1.00 55.01 710 SER A O 1
ATOM 5786 N N . ASP A 1 712 ? 69.604 9.657 -0.704 1.00 58.48 711 ASP A N 1
ATOM 5787 C CA . ASP A 1 712 ? 69.762 10.621 -1.784 1.00 66.24 711 ASP A CA 1
ATOM 5788 C C . ASP A 1 712 ? 68.538 10.694 -2.724 1.00 68.79 711 ASP A C 1
ATOM 5789 O O . ASP A 1 712 ? 68.424 11.628 -3.506 1.00 71.39 711 ASP A O 1
ATOM 5794 N N . LYS A 1 713 ? 67.613 9.736 -2.625 1.00 59.93 712 LYS A N 1
ATOM 5795 C CA . LYS A 1 713 ? 66.409 9.752 -3.452 1.00 54.18 712 LYS A CA 1
ATOM 5796 C C . LYS A 1 713 ? 65.158 10.141 -2.682 1.00 58.27 712 LYS A C 1
ATOM 5797 O O . LYS A 1 713 ? 64.053 10.056 -3.204 1.00 53.22 712 LYS A O 1
ATOM 5803 N N . SER A 1 714 ? 65.330 10.553 -1.431 1.00 49.96 713 SER A N 1
ATOM 5804 C CA . SER A 1 714 ? 64.204 11.013 -0.654 1.00 53.57 713 SER A CA 1
ATOM 5805 C C . SER A 1 714 ? 63.901 12.447 -1.052 1.00 53.24 713 SER A C 1
ATOM 5806 O O . SER A 1 714 ? 64.749 13.294 -0.920 1.00 66.68 713 SER A O 1
ATOM 5809 N N . HIS A 1 715 ? 62.687 12.720 -1.516 1.00 57.08 714 HIS A N 1
ATOM 5810 C CA . HIS A 1 715 ? 62.323 14.050 -2.018 1.00 51.29 714 HIS A CA 1
ATOM 5811 C C . HIS A 1 715 ? 61.092 14.589 -1.285 1.00 54.88 714 HIS A C 1
ATOM 5812 O O . HIS A 1 715 ? 60.709 15.738 -1.465 1.00 51.31 714 HIS A O 1
ATOM 5819 N N . GLY A 1 716 ? 60.455 13.744 -0.485 1.00 50.45 715 GLY A N 1
ATOM 5820 C CA . GLY A 1 716 ? 59.199 14.095 0.152 1.00 43.08 715 GLY A CA 1
ATOM 5821 C C . GLY A 1 716 ? 59.412 14.810 1.485 1.00 64.68 715 GLY A C 1
ATOM 5822 O O . GLY A 1 716 ? 60.568 14.967 1.960 1.00 54.60 715 GLY A O 1
ATOM 5823 N N . THR A 1 717 ? 58.297 15.266 2.065 1.00 58.44 716 THR A N 1
ATOM 5824 C CA . THR A 1 717 ? 58.254 15.743 3.435 1.00 52.59 716 THR A CA 1
ATOM 5825 C C . THR A 1 717 ? 58.740 14.644 4.332 1.00 51.11 716 THR A C 1
ATOM 5826 O O . THR A 1 717 ? 58.237 13.519 4.241 1.00 57.91 716 THR A O 1
ATOM 5830 N N . PRO A 1 718 ? 59.744 14.952 5.172 1.00 47.31 717 PRO A N 1
ATOM 5831 C CA . PRO A 1 718 ? 60.355 13.997 6.105 1.00 43.36 717 PRO A CA 1
ATOM 5832 C C . PRO A 1 718 ? 59.485 13.599 7.299 1.00 54.87 717 PRO A C 1
ATOM 5833 O O . PRO A 1 718 ? 58.548 14.295 7.690 1.00 59.47 717 PRO A O 1
ATOM 5837 N N . ASN A 1 719 ? 59.832 12.452 7.869 1.00 42.86 718 ASN A N 1
ATOM 5838 C CA . ASN A 1 719 ? 59.371 12.058 9.174 1.00 41.44 718 ASN A CA 1
ATOM 5839 C C . ASN A 1 719 ? 59.595 13.128 10.220 1.00 47.64 718 ASN A C 1
ATOM 5840 O O . ASN A 1 719 ? 60.620 13.813 10.198 1.00 50.01 718 ASN A O 1
ATOM 5845 N N . LEU A 1 720 ? 58.646 13.246 11.149 1.00 49.90 719 LEU A N 1
ATOM 5846 C CA . LEU A 1 720 ? 58.742 14.252 12.196 1.00 51.60 719 LEU A CA 1
ATOM 5847 C C . LEU A 1 720 ? 60.058 14.074 12.945 1.00 46.66 719 LEU A C 1
ATOM 5848 O O . LEU A 1 720 ? 60.754 15.034 13.175 1.00 52.14 719 LEU A O 1
ATOM 5853 N N . HIS A 1 721 ? 60.404 12.839 13.294 1.00 50.91 720 HIS A N 1
ATOM 5854 C CA . HIS A 1 721 ? 61.605 12.579 14.068 1.00 44.54 720 HIS A CA 1
ATOM 5855 C C . HIS A 1 721 ? 62.859 12.944 13.311 1.00 48.30 720 HIS A C 1
ATOM 5856 O O . HIS A 1 721 ? 63.893 13.253 13.908 1.00 58.72 720 HIS A O 1
ATOM 5863 N N . THR A 1 722 ? 62.779 12.924 11.992 1.00 48.57 721 THR A N 1
ATOM 5864 C CA . THR A 1 722 ? 63.934 13.308 11.214 1.00 48.47 721 THR A CA 1
ATOM 5865 C C . THR A 1 722 ? 64.222 14.792 11.437 1.00 52.93 721 THR A C 1
ATOM 5866 O O . THR A 1 722 ? 65.360 15.171 11.737 1.00 53.37 721 THR A O 1
ATOM 5878 N N . TYR A 1 724 ? 63.369 16.531 14.089 1.00 48.66 723 TYR A N 1
ATOM 5879 C CA . TYR A 1 724 ? 63.876 16.695 15.465 1.00 49.65 723 TYR A CA 1
ATOM 5880 C C . TYR A 1 724 ? 65.395 16.488 15.486 1.00 62.54 723 TYR A C 1
ATOM 5881 O O . TYR A 1 724 ? 66.131 17.256 16.088 1.00 67.49 723 TYR A O 1
ATOM 5890 N N . PHE A 1 725 ? 65.849 15.439 14.819 1.00 51.45 724 PHE A N 1
ATOM 5891 C CA . PHE A 1 725 ? 67.240 15.076 14.825 1.00 60.10 724 PHE A CA 1
ATOM 5892 C C . PHE A 1 725 ? 68.107 16.133 14.131 1.00 61.64 724 PHE A C 1
ATOM 5893 O O . PHE A 1 725 ? 69.076 16.596 14.722 1.00 62.90 724 PHE A O 1
ATOM 5901 N N . LYS A 1 726 ? 67.757 16.524 12.906 1.00 58.32 725 LYS A N 1
ATOM 5902 C CA . LYS A 1 726 ? 68.523 17.577 12.230 1.00 60.10 725 LYS A CA 1
ATOM 5903 C C . LYS A 1 726 ? 68.523 18.851 13.053 1.00 61.20 725 LYS A C 1
ATOM 5904 O O . LYS A 1 726 ? 69.571 19.464 13.264 1.00 66.72 725 LYS A O 1
ATOM 5910 N N . LEU A 1 727 ? 67.346 19.231 13.539 1.00 66.89 726 LEU A N 1
ATOM 5911 C CA . LEU A 1 727 ? 67.197 20.481 14.280 1.00 68.76 726 LEU A CA 1
ATOM 5912 C C . LEU A 1 727 ? 68.107 20.545 15.497 1.00 62.93 726 LEU A C 1
ATOM 5913 O O . LEU A 1 727 ? 68.445 21.630 15.945 1.00 59.75 726 LEU A O 1
ATOM 5918 N N . LEU A 1 728 ? 68.509 19.385 16.010 1.00 61.52 727 LEU A N 1
ATOM 5919 C CA . LEU A 1 728 ? 69.468 19.324 17.101 1.00 59.85 727 LEU A CA 1
ATOM 5920 C C . LEU A 1 728 ? 70.658 20.204 16.759 1.00 68.21 727 LEU A C 1
ATOM 5921 O O . LEU A 1 728 ? 71.144 20.921 17.617 1.00 69.18 727 LEU A O 1
ATOM 5926 N N . PHE A 1 729 ? 71.101 20.184 15.497 1.00 67.49 728 PHE A N 1
ATOM 5927 C CA . PHE A 1 729 ? 72.338 20.890 15.121 1.00 69.65 728 PHE A CA 1
ATOM 5928 C C . PHE A 1 729 ? 72.156 22.077 14.178 1.00 67.54 728 PHE A C 1
ATOM 5929 O O . PHE A 1 729 ? 73.036 22.369 13.384 1.00 75.60 728 PHE A O 1
ATOM 5937 N N . ASP A 1 730 ? 71.020 22.753 14.251 1.00 67.07 729 ASP A N 1
ATOM 5938 C CA . ASP A 1 730 ? 70.723 23.872 13.355 1.00 64.83 729 ASP A CA 1
ATOM 5939 C C . ASP A 1 730 ? 70.917 25.185 14.128 1.00 87.79 729 ASP A C 1
ATOM 5940 O O . ASP A 1 730 ? 70.545 25.300 15.303 1.00 77.69 729 ASP A O 1
ATOM 5945 N N . GLU A 1 731 ? 71.501 26.171 13.454 1.00 100.58 730 GLU A N 1
ATOM 5946 C CA . GLU A 1 731 ? 71.774 27.480 14.045 1.00 101.73 730 GLU A CA 1
ATOM 5947 C C . GLU A 1 731 ? 70.509 28.078 14.644 1.00 86.60 730 GLU A C 1
ATOM 5948 O O . GLU A 1 731 ? 70.545 28.671 15.719 1.00 84.10 730 GLU A O 1
ATOM 5954 N N . ASN A 1 732 ? 69.389 27.893 13.952 1.00 80.87 731 ASN A N 1
ATOM 5955 C CA . ASN A 1 732 ? 68.128 28.478 14.378 1.00 86.71 731 ASN A CA 1
ATOM 5956 C C . ASN A 1 732 ? 67.528 27.792 15.608 1.00 77.10 731 ASN A C 1
ATOM 5957 O O . ASN A 1 732 ? 66.491 28.219 16.105 1.00 63.27 731 ASN A O 1
ATOM 5962 N N . ASN A 1 733 ? 68.187 26.732 16.086 1.00 71.25 732 ASN A N 1
ATOM 5963 C CA . ASN A 1 733 ? 67.771 26.056 17.313 1.00 63.12 732 ASN A CA 1
ATOM 5964 C C . ASN A 1 733 ? 68.520 26.570 18.505 1.00 73.34 732 ASN A C 1
ATOM 5965 O O . ASN A 1 733 ? 69.574 26.058 18.882 1.00 70.88 732 ASN A O 1
ATOM 5970 N N . HIS A 1 734 ? 67.968 27.610 19.107 1.00 79.39 733 HIS A N 1
ATOM 5971 C CA . HIS A 1 734 ? 68.252 27.865 20.513 1.00 86.87 733 HIS A CA 1
ATOM 5972 C C . HIS A 1 734 ? 67.276 27.034 21.243 1.00 90.95 733 HIS A C 1
ATOM 5973 O O . HIS A 1 734 ? 67.636 26.503 22.305 1.00 90.15 733 HIS A O 1
ATOM 5980 N N . GLY A 1 735 ? 66.107 26.815 20.574 1.00 89.91 734 GLY A N 1
ATOM 5981 C CA . GLY A 1 735 ? 64.782 27.035 21.175 1.00 60.66 734 GLY A CA 1
ATOM 5982 C C . GLY A 1 735 ? 63.447 26.317 21.259 1.00 80.59 734 GLY A C 1
ATOM 5983 O O . GLY A 1 735 ? 62.435 26.981 21.072 1.00 83.53 734 GLY A O 1
ATOM 5984 N N . GLN A 1 736 ? 63.424 25.054 21.690 1.00 66.62 735 GLN A N 1
ATOM 5985 C CA . GLN A 1 736 ? 64.661 24.323 21.957 1.00 67.26 735 GLN A CA 1
ATOM 5986 C C . GLN A 1 736 ? 64.460 22.832 22.069 1.00 56.74 735 GLN A C 1
ATOM 5987 O O . GLN A 1 736 ? 63.611 22.374 22.815 1.00 57.67 735 GLN A O 1
ATOM 5993 N N . ILE A 1 737 ? 65.278 22.097 21.312 1.00 62.67 736 ILE A N 1
ATOM 5994 C CA . ILE A 1 737 ? 65.395 20.649 21.392 1.00 62.23 736 ILE A CA 1
ATOM 5995 C C . ILE A 1 737 ? 66.873 20.366 21.663 1.00 68.50 736 ILE A C 1
ATOM 5996 O O . ILE A 1 737 ? 67.754 21.001 21.058 1.00 61.34 736 ILE A O 1
ATOM 6001 N N . ARG A 1 738 ? 67.141 19.424 22.563 1.00 65.86 737 ARG A N 1
ATOM 6002 C CA . ARG A 1 738 ? 68.497 19.157 23.029 1.00 60.27 737 ARG A CA 1
ATOM 6003 C C . ARG A 1 738 ? 68.797 17.694 23.014 1.00 66.47 737 ARG A C 1
ATOM 6004 O O . ARG A 1 738 ? 67.888 16.872 23.168 1.00 58.28 737 ARG A O 1
ATOM 6012 N N . LEU A 1 739 ? 70.092 17.393 22.902 1.00 69.26 738 LEU A N 1
ATOM 6013 C CA . LEU A 1 739 ? 70.619 16.037 22.880 1.00 61.81 738 LEU A CA 1
ATOM 6014 C C . LEU A 1 739 ? 70.954 15.602 24.296 1.00 67.53 738 LEU A C 1
ATOM 6015 O O . LEU A 1 739 ? 71.608 16.326 25.008 1.00 68.24 738 LEU A O 1
ATOM 6020 N N . SER A 1 740 ? 70.542 14.404 24.685 1.00 71.44 739 SER A N 1
ATOM 6021 C CA . SER A 1 740 ? 70.761 13.899 26.038 1.00 62.62 739 SER A CA 1
ATOM 6022 C C . SER A 1 740 ? 71.496 12.577 25.996 1.00 70.90 739 SER A C 1
ATOM 6023 O O . SER A 1 740 ? 71.444 11.847 24.998 1.00 74.81 739 SER A O 1
ATOM 6026 N N . GLY A 1 741 ? 72.127 12.236 27.108 1.00 67.68 740 GLY A N 1
ATOM 6027 C CA . GLY A 1 741 ? 72.791 10.954 27.248 1.00 71.62 740 GLY A CA 1
ATOM 6028 C C . GLY A 1 741 ? 71.806 9.818 27.462 1.00 75.26 740 GLY A C 1
ATOM 6029 O O . GLY A 1 741 ? 70.595 10.019 27.457 1.00 74.55 740 GLY A O 1
ATOM 6030 N N . GLY A 1 742 ? 72.333 8.616 27.652 1.00 78.43 741 GLY A N 1
ATOM 6031 C CA . GLY A 1 742 ? 71.495 7.447 27.785 1.00 78.64 741 GLY A CA 1
ATOM 6032 C C . GLY A 1 742 ? 71.180 6.857 26.429 1.00 83.10 741 GLY A C 1
ATOM 6033 O O . GLY A 1 742 ? 70.182 6.153 26.279 1.00 86.19 741 GLY A O 1
ATOM 6034 N N . ALA A 1 743 ? 72.020 7.149 25.436 1.00 79.17 742 ALA A N 1
ATOM 6035 C CA . ALA A 1 743 ? 71.857 6.549 24.112 1.00 74.03 742 ALA A CA 1
ATOM 6036 C C . ALA A 1 743 ? 72.215 5.074 24.190 1.00 70.35 742 ALA A C 1
ATOM 6037 O O . ALA A 1 743 ? 73.110 4.681 24.932 1.00 75.53 742 ALA A O 1
ATOM 6039 N N . GLU A 1 744 ? 71.519 4.248 23.430 1.00 60.41 743 GLU A N 1
ATOM 6040 C CA . GLU A 1 744 ? 71.887 2.849 23.378 1.00 69.80 743 GLU A CA 1
ATOM 6041 C C . GLU A 1 744 ? 72.001 2.335 21.947 1.00 67.19 743 GLU A C 1
ATOM 6042 O O . GLU A 1 744 ? 71.285 2.776 21.041 1.00 63.94 743 GLU A O 1
ATOM 6048 N N . LEU A 1 745 ? 72.911 1.390 21.758 1.00 71.14 744 LEU A N 1
ATOM 6049 C CA . LEU A 1 745 ? 73.076 0.736 20.477 1.00 61.69 744 LEU A CA 1
ATOM 6050 C C . LEU A 1 745 ? 72.650 -0.725 20.621 1.00 69.50 744 LEU A C 1
ATOM 6051 O O . LEU A 1 745 ? 73.031 -1.400 21.593 1.00 69.49 744 LEU A O 1
ATOM 6056 N N . PHE A 1 746 ? 71.848 -1.205 19.668 1.00 61.15 745 PHE A N 1
ATOM 6057 C CA . PHE A 1 746 ? 71.403 -2.598 19.678 1.00 66.31 745 PHE A CA 1
ATOM 6058 C C . PHE A 1 746 ? 71.777 -3.326 18.395 1.00 69.71 745 PHE A C 1
ATOM 6059 O O . PHE A 1 746 ? 71.999 -2.707 17.349 1.00 68.03 745 PHE A O 1
ATOM 6075 N N . ARG A 1 748 ? 70.173 -6.132 15.795 1.00 67.92 747 ARG A N 1
ATOM 6076 C CA . ARG A 1 748 ? 69.024 -6.960 15.445 1.00 64.76 747 ARG A CA 1
ATOM 6077 C C . ARG A 1 748 ? 69.380 -7.959 14.361 1.00 69.33 747 ARG A C 1
ATOM 6078 O O . ARG A 1 748 ? 69.420 -7.636 13.170 1.00 67.02 747 ARG A O 1
ATOM 6086 N N . ARG A 1 749 ? 69.647 -9.179 14.801 1.00 74.34 748 ARG A N 1
ATOM 6087 C CA . ARG A 1 749 ? 70.013 -10.259 13.908 1.00 72.75 748 ARG A CA 1
ATOM 6088 C C . ARG A 1 749 ? 68.885 -10.469 12.917 1.00 71.10 748 ARG A C 1
ATOM 6089 O O . ARG A 1 749 ? 67.711 -10.328 13.268 1.00 67.72 748 ARG A O 1
ATOM 6097 N N . ALA A 1 750 ? 69.259 -10.778 11.675 1.00 69.33 749 ALA A N 1
ATOM 6098 C CA . ALA A 1 750 ? 68.304 -11.003 10.590 1.00 62.34 749 ALA A CA 1
ATOM 6099 C C . ALA A 1 750 ? 67.403 -12.201 10.867 1.00 59.35 749 ALA A C 1
ATOM 6100 O O . ALA A 1 750 ? 67.845 -13.173 11.472 1.00 65.72 749 ALA A O 1
ATOM 6102 N N . SER A 1 751 ? 66.157 -12.156 10.405 1.00 53.29 750 SER A N 1
ATOM 6103 C CA . SER A 1 751 ? 65.236 -13.274 10.643 1.00 55.09 750 SER A CA 1
ATOM 6104 C C . SER A 1 751 ? 64.600 -13.821 9.366 1.00 54.71 750 SER A C 1
ATOM 6105 O O . SER A 1 751 ? 63.966 -14.868 9.376 1.00 57.62 750 SER A O 1
ATOM 6108 N N . LEU A 1 752 ? 64.784 -13.119 8.259 1.00 59.78 751 LEU A N 1
ATOM 6109 C CA . LEU A 1 752 ? 64.360 -13.651 6.981 1.00 60.44 751 LEU A CA 1
ATOM 6110 C C . LEU A 1 752 ? 65.597 -13.912 6.139 1.00 63.54 751 LEU A C 1
ATOM 6111 O O . LEU A 1 752 ? 66.610 -13.242 6.326 1.00 65.78 751 LEU A O 1
ATOM 6116 N N . LYS A 1 753 ? 65.535 -14.902 5.251 1.00 60.01 752 LYS A N 1
ATOM 6117 C CA . LYS A 1 753 ? 66.596 -15.093 4.258 1.00 65.63 752 LYS A CA 1
ATOM 6118 C C . LYS A 1 753 ? 66.188 -14.380 2.980 1.00 69.97 752 LYS A C 1
ATOM 6119 O O . LYS A 1 753 ? 65.084 -14.592 2.482 1.00 77.45 752 LYS A O 1
ATOM 6125 N N . LYS A 1 754 ? 67.066 -13.524 2.469 1.00 67.13 753 LYS A N 1
ATOM 6126 C CA . LYS A 1 754 ? 66.764 -12.709 1.290 1.00 76.72 753 LYS A CA 1
ATOM 6127 C C . LYS A 1 754 ? 66.198 -13.515 0.104 1.00 78.10 753 LYS A C 1
ATOM 6128 O O . LYS A 1 754 ? 65.261 -13.076 -0.556 1.00 75.97 753 LYS A O 1
ATOM 6134 N N . GLU A 1 755 ? 66.748 -14.698 -0.151 1.00 83.21 754 GLU A N 1
ATOM 6135 C CA . GLU A 1 755 ? 66.282 -15.513 -1.272 1.00 83.31 754 GLU A CA 1
ATOM 6136 C C . GLU A 1 755 ? 64.823 -15.946 -1.074 1.00 75.42 754 GLU A C 1
ATOM 6137 O O . GLU A 1 755 ? 64.119 -16.263 -2.030 1.00 78.75 754 GLU A O 1
ATOM 6143 N N . GLU A 1 756 ? 64.343 -15.907 0.160 1.00 68.89 755 GLU A N 1
ATOM 6144 C CA . GLU A 1 756 ? 62.997 -16.410 0.440 1.00 62.04 755 GLU A CA 1
ATOM 6145 C C . GLU A 1 756 ? 61.899 -15.335 0.515 1.00 56.66 755 GLU A C 1
ATOM 6146 O O . GLU A 1 756 ? 60.735 -15.642 0.762 1.00 55.03 755 GLU A O 1
ATOM 6152 N N . LEU A 1 757 ? 62.260 -14.076 0.279 1.00 59.07 756 LEU A N 1
ATOM 6153 C CA . LEU A 1 757 ? 61.280 -12.988 0.295 1.00 53.64 756 LEU A CA 1
ATOM 6154 C C . LEU A 1 757 ? 60.378 -12.969 -0.946 1.00 54.51 756 LEU A C 1
ATOM 6155 O O . LEU A 1 757 ? 60.775 -13.375 -2.042 1.00 61.22 756 LEU A O 1
ATOM 6160 N N . VAL A 1 758 ? 59.150 -12.511 -0.770 1.00 47.45 757 VAL A N 1
ATOM 6161 C CA . VAL A 1 758 ? 58.316 -12.242 -1.913 1.00 43.60 757 VAL A CA 1
ATOM 6162 C C . VAL A 1 758 ? 58.917 -11.036 -2.635 1.00 47.87 757 VAL A C 1
ATOM 6163 O O . VAL A 1 758 ? 59.308 -10.056 -1.991 1.00 45.02 757 VAL A O 1
ATOM 6167 N N . VAL A 1 759 ? 59.009 -11.121 -3.957 1.00 43.71 758 VAL A N 1
ATOM 6168 C CA . VAL A 1 759 ? 59.606 -10.061 -4.765 1.00 59.19 758 VAL A CA 1
ATOM 6169 C C . VAL A 1 759 ? 58.721 -9.709 -5.952 1.00 43.11 758 VAL A C 1
ATOM 6170 O O . VAL A 1 759 ? 58.193 -10.610 -6.604 1.00 43.75 758 VAL A O 1
ATOM 6174 N N . HIS A 1 760 ? 58.545 -8.410 -6.211 1.00 42.68 759 HIS A N 1
ATOM 6175 C CA . HIS A 1 760 ? 57.988 -7.942 -7.477 1.00 42.18 759 HIS A CA 1
ATOM 6176 C C . HIS A 1 760 ? 59.158 -7.648 -8.431 1.00 43.16 759 HIS A C 1
ATOM 6177 O O . HIS A 1 760 ? 59.858 -6.647 -8.275 1.00 51.56 759 HIS A O 1
ATOM 6184 N N . PRO A 1 761 ? 59.383 -8.545 -9.405 1.00 43.96 760 PRO A N 1
ATOM 6185 C CA . PRO A 1 761 ? 60.547 -8.433 -10.294 1.00 47.93 760 PRO A CA 1
ATOM 6186 C C . PRO A 1 761 ? 60.505 -7.200 -11.189 1.00 44.90 760 PRO A C 1
ATOM 6187 O O . PRO A 1 761 ? 59.451 -6.841 -11.699 1.00 44.64 760 PRO A O 1
ATOM 6191 N N . ALA A 1 762 ? 61.661 -6.574 -11.352 1.00 45.65 761 ALA A N 1
ATOM 6192 C CA . ALA A 1 762 ? 61.836 -5.424 -12.220 1.00 50.34 761 ALA A CA 1
ATOM 6193 C C . ALA A 1 762 ? 61.220 -5.637 -13.591 1.00 50.04 761 ALA A C 1
ATOM 6194 O O . ALA A 1 762 ? 61.249 -6.751 -14.130 1.00 54.55 761 ALA A O 1
ATOM 6196 N N . ASN A 1 763 ? 60.676 -4.554 -14.138 1.00 45.44 762 ASN A N 1
ATOM 6197 C CA . ASN A 1 763 ? 60.167 -4.487 -15.505 1.00 47.70 762 ASN A CA 1
ATOM 6198 C C . ASN A 1 763 ? 58.891 -5.236 -15.728 1.00 45.04 762 ASN A C 1
ATOM 6199 O O . ASN A 1 763 ? 58.506 -5.481 -16.872 1.00 48.61 762 ASN A O 1
ATOM 6204 N N . SER A 1 764 ? 58.235 -5.617 -14.640 1.00 44.19 763 SER A N 1
ATOM 6205 C CA . SER A 1 764 ? 56.891 -6.156 -14.772 1.00 47.25 763 SER A CA 1
ATOM 6206 C C . SER A 1 764 ? 55.931 -5.296 -13.985 1.00 44.40 763 SER A C 1
ATOM 6207 O O . SER A 1 764 ? 56.215 -4.919 -12.859 1.00 56.15 763 SER A O 1
ATOM 6210 N N . PRO A 1 765 ? 54.786 -4.977 -14.580 1.00 49.75 764 PRO A N 1
ATOM 6211 C CA . PRO A 1 765 ? 53.794 -4.175 -13.856 1.00 41.12 764 PRO A CA 1
ATOM 6212 C C . PRO A 1 765 ? 53.361 -4.852 -12.549 1.00 46.35 764 PRO A C 1
ATOM 6213 O O . PRO A 1 765 ? 53.127 -6.049 -12.516 1.00 54.29 764 PRO A O 1
ATOM 6217 N N . ILE A 1 766 ? 53.301 -4.079 -11.481 1.00 42.85 765 ILE A N 1
ATOM 6218 C CA . ILE A 1 766 ? 52.716 -4.492 -10.220 1.00 47.37 765 ILE A CA 1
ATOM 6219 C C . ILE A 1 766 ? 51.354 -3.803 -10.079 1.00 47.10 765 ILE A C 1
ATOM 6220 O O . ILE A 1 766 ? 51.252 -2.601 -10.255 1.00 49.89 765 ILE A O 1
ATOM 6225 N N . ALA A 1 767 ? 50.314 -4.560 -9.758 1.00 38.26 766 ALA A N 1
ATOM 6226 C CA . ALA A 1 767 ? 49.006 -3.993 -9.516 1.00 38.97 766 ALA A CA 1
ATOM 6227 C C . ALA A 1 767 ? 49.026 -3.046 -8.325 1.00 39.90 766 ALA A C 1
ATOM 6228 O O . ALA A 1 767 ? 49.644 -3.335 -7.299 1.00 44.31 766 ALA A O 1
ATOM 6230 N N . ASN A 1 768 ? 48.355 -1.905 -8.479 1.00 38.50 767 ASN A N 1
ATOM 6231 C CA . ASN A 1 768 ? 48.148 -0.973 -7.380 1.00 40.94 767 ASN A CA 1
ATOM 6232 C C . ASN A 1 768 ? 46.874 -1.365 -6.700 1.00 44.01 767 ASN A C 1
ATOM 6233 O O . ASN A 1 768 ? 45.923 -1.785 -7.370 1.00 42.00 767 ASN A O 1
ATOM 6238 N N . LYS A 1 769 ? 46.857 -1.218 -5.375 1.00 44.10 768 LYS A N 1
ATOM 6239 C CA . LYS A 1 769 ? 45.831 -1.834 -4.521 1.00 39.67 768 LYS A CA 1
ATOM 6240 C C . LYS A 1 769 ? 44.750 -0.837 -4.083 1.00 41.23 768 LYS A C 1
ATOM 6241 O O . LYS A 1 769 ? 43.674 -1.240 -3.713 1.00 42.63 768 LYS A O 1
ATOM 6247 N N . ASN A 1 770 ? 45.042 0.462 -4.103 1.00 40.59 769 ASN A N 1
ATOM 6248 C CA . ASN A 1 770 ? 44.052 1.458 -3.681 1.00 33.30 769 ASN A CA 1
ATOM 6249 C C . ASN A 1 770 ? 43.024 1.667 -4.793 1.00 34.75 769 ASN A C 1
ATOM 6250 O O . ASN A 1 770 ? 43.362 2.143 -5.868 1.00 34.14 769 ASN A O 1
ATOM 6255 N N . PRO A 1 771 ? 41.757 1.348 -4.527 1.00 41.13 770 PRO A N 1
ATOM 6256 C CA . PRO A 1 771 ? 40.828 1.446 -5.662 1.00 34.08 770 PRO A CA 1
ATOM 6257 C C . PRO A 1 771 ? 40.613 2.915 -6.047 1.00 45.10 770 PRO A C 1
ATOM 6258 O O . PRO A 1 771 ? 40.230 3.204 -7.173 1.00 41.71 770 PRO A O 1
ATOM 6262 N N . ASP A 1 772 ? 40.895 3.838 -5.130 1.00 33.97 771 ASP A N 1
ATOM 6263 C CA . ASP A 1 772 ? 40.796 5.251 -5.468 1.00 34.14 771 ASP A CA 1
ATOM 6264 C C . ASP A 1 772 ? 42.052 5.813 -6.083 1.00 44.02 771 ASP A C 1
ATOM 6265 O O . ASP A 1 772 ? 42.139 6.996 -6.354 1.00 43.68 771 ASP A O 1
ATOM 6270 N N . ASN A 1 773 ? 43.036 4.970 -6.334 1.00 50.90 772 ASN A N 1
ATOM 6271 C CA . ASN A 1 773 ? 44.202 5.453 -7.048 1.00 40.60 772 ASN A CA 1
ATOM 6272 C C . ASN A 1 773 ? 43.896 5.332 -8.521 1.00 41.56 772 ASN A C 1
ATOM 6273 O O . ASN A 1 773 ? 43.711 4.240 -9.016 1.00 46.33 772 ASN A O 1
ATOM 6278 N N . PRO A 1 774 ? 43.838 6.452 -9.235 1.00 49.14 773 PRO A N 1
ATOM 6279 C CA . PRO A 1 774 ? 43.419 6.331 -10.646 1.00 42.24 773 PRO A CA 1
ATOM 6280 C C . PRO A 1 774 ? 44.438 5.606 -11.529 1.00 47.12 773 PRO A C 1
ATOM 6281 O O . PRO A 1 774 ? 44.036 5.066 -12.545 1.00 38.00 773 PRO A O 1
ATOM 6285 N N . LYS A 1 775 ? 45.721 5.614 -11.174 1.00 49.51 774 LYS A N 1
ATOM 6286 C CA . LYS A 1 775 ? 46.723 4.804 -11.876 1.00 40.33 774 LYS A CA 1
ATOM 6287 C C . LYS A 1 775 ? 46.633 3.306 -11.454 1.00 50.71 774 LYS A C 1
ATOM 6288 O O . LYS A 1 775 ? 46.668 2.972 -10.271 1.00 56.66 774 LYS A O 1
ATOM 6294 N N . LYS A 1 776 ? 46.504 2.402 -12.412 1.00 52.22 775 LYS A N 1
ATOM 6295 C CA . LYS A 1 776 ? 46.211 0.998 -12.088 1.00 47.95 775 LYS A CA 1
ATOM 6296 C C . LYS A 1 776 ? 47.429 0.111 -11.803 1.00 50.41 775 LYS A C 1
ATOM 6297 O O . LYS A 1 776 ? 47.321 -0.818 -11.014 1.00 37.21 775 LYS A O 1
ATOM 6303 N N . THR A 1 777 ? 48.575 0.382 -12.432 1.00 43.58 776 THR A N 1
ATOM 6304 C CA . THR A 1 777 ? 49.771 -0.423 -12.198 1.00 43.60 776 THR A CA 1
ATOM 6305 C C . THR A 1 777 ? 51.035 0.410 -12.058 1.00 47.64 776 THR A C 1
ATOM 6306 O O . THR A 1 777 ? 51.063 1.580 -12.423 1.00 46.54 776 THR A O 1
ATOM 6310 N N . THR A 1 778 ? 52.091 -0.198 -11.534 1.00 38.80 777 THR A N 1
ATOM 6311 C CA . THR A 1 778 ? 53.401 0.452 -11.530 1.00 39.34 777 THR A CA 1
ATOM 6312 C C . THR A 1 778 ? 54.501 -0.480 -12.055 1.00 44.77 777 THR A C 1
ATOM 6313 O O . THR A 1 778 ? 54.550 -1.679 -11.729 1.00 44.01 777 THR A O 1
ATOM 6317 N N . THR A 1 779 ? 55.354 0.067 -12.910 1.00 44.00 778 THR A N 1
ATOM 6318 C CA . THR A 1 779 ? 56.490 -0.682 -13.438 1.00 41.88 778 THR A CA 1
ATOM 6319 C C . THR A 1 779 ? 57.800 0.033 -13.106 1.00 48.61 778 THR A C 1
ATOM 6320 O O . THR A 1 779 ? 58.030 1.160 -13.510 1.00 47.22 778 THR A O 1
ATOM 6324 N N . LEU A 1 780 ? 58.627 -0.622 -12.305 1.00 50.90 779 LEU A N 1
ATOM 6325 C CA . LEU A 1 780 ? 59.875 -0.067 -11.838 1.00 43.43 779 LEU A CA 1
ATOM 6326 C C . LEU A 1 780 ? 60.954 -0.868 -12.554 1.00 44.58 779 LEU A C 1
ATOM 6327 O O . LEU A 1 780 ? 60.669 -1.929 -13.090 1.00 44.63 779 LEU A O 1
ATOM 6332 N N . SER A 1 781 ? 62.185 -0.361 -12.573 1.00 48.74 780 SER A N 1
ATOM 6333 C CA . SER A 1 781 ? 63.279 -0.994 -13.321 1.00 51.00 780 SER A CA 1
ATOM 6334 C C . SER A 1 781 ? 64.219 -1.722 -12.369 1.00 50.32 780 SER A C 1
ATOM 6335 O O . SER A 1 781 ? 65.355 -2.039 -12.707 1.00 54.15 780 SER A O 1
ATOM 6338 N N . TYR A 1 782 ? 63.735 -1.963 -11.160 1.00 55.78 781 TYR A N 1
ATOM 6339 C CA . TYR A 1 782 ? 64.495 -2.641 -10.126 1.00 47.02 781 TYR A CA 1
ATOM 6340 C C . TYR A 1 782 ? 63.493 -3.480 -9.297 1.00 62.29 781 TYR A C 1
ATOM 6341 O O . TYR A 1 782 ? 62.285 -3.326 -9.437 1.00 44.83 781 TYR A O 1
ATOM 6350 N N . ASP A 1 783 ? 64.007 -4.355 -8.443 1.00 60.88 782 ASP A N 1
ATOM 6351 C CA . ASP A 1 783 ? 63.217 -5.328 -7.721 1.00 45.65 782 ASP A CA 1
ATOM 6352 C C . ASP A 1 783 ? 62.670 -4.769 -6.407 1.00 51.29 782 ASP A C 1
ATOM 6353 O O . ASP A 1 783 ? 63.391 -4.116 -5.677 1.00 48.03 782 ASP A O 1
ATOM 6358 N N . VAL A 1 784 ? 61.411 -5.056 -6.088 1.00 43.57 783 VAL A N 1
ATOM 6359 C CA . VAL A 1 784 ? 60.855 -4.693 -4.794 1.00 42.72 783 VAL A CA 1
ATOM 6360 C C . VAL A 1 784 ? 60.608 -5.932 -3.907 1.00 48.58 783 VAL A C 1
ATOM 6361 O O . VAL A 1 784 ? 59.906 -6.857 -4.313 1.00 51.71 783 VAL A O 1
ATOM 6365 N N . TYR A 1 785 ? 61.182 -5.937 -2.703 1.00 45.63 784 TYR A N 1
ATOM 6366 C CA . TYR A 1 785 ? 61.122 -7.087 -1.786 1.00 44.14 784 TYR A CA 1
ATOM 6367 C C . TYR A 1 785 ? 60.275 -6.872 -0.513 1.00 42.34 784 TYR A C 1
ATOM 6368 O O . TYR A 1 785 ? 60.562 -5.987 0.280 1.00 42.56 784 TYR A O 1
ATOM 6377 N N . LYS A 1 786 ? 59.271 -7.708 -0.288 1.00 41.81 785 LYS A N 1
ATOM 6378 C CA . LYS A 1 786 ? 58.533 -7.671 0.965 1.00 50.12 785 LYS A CA 1
ATOM 6379 C C . LYS A 1 786 ? 59.456 -7.775 2.186 1.00 50.24 785 LYS A C 1
ATOM 6380 O O . LYS A 1 786 ? 60.378 -8.574 2.182 1.00 49.27 785 LYS A O 1
ATOM 6386 N N . ASP A 1 787 ? 59.227 -6.931 3.195 1.00 46.65 786 ASP A N 1
ATOM 6387 C CA . ASP A 1 787 ? 59.912 -7.028 4.492 1.00 41.98 786 ASP A CA 1
ATOM 6388 C C . ASP A 1 787 ? 61.424 -7.104 4.429 1.00 47.42 786 ASP A C 1
ATOM 6389 O O . ASP A 1 787 ? 62.040 -7.738 5.282 1.00 51.12 786 ASP A O 1
ATOM 6394 N N . LYS A 1 788 ? 62.014 -6.456 3.428 1.00 47.07 787 LYS A N 1
ATOM 6395 C CA . LYS A 1 788 ? 63.450 -6.543 3.148 1.00 49.61 787 LYS A CA 1
ATOM 6396 C C . LYS A 1 788 ? 64.350 -6.314 4.372 1.00 51.65 787 LYS A C 1
ATOM 6397 O O . LYS A 1 788 ? 65.345 -7.013 4.548 1.00 53.16 787 LYS A O 1
ATOM 6403 N N . ARG A 1 789 ? 63.993 -5.354 5.224 1.00 50.17 788 ARG A N 1
ATOM 6404 C CA . ARG A 1 789 ? 64.863 -4.941 6.347 1.00 46.50 788 ARG A CA 1
ATOM 6405 C C . ARG A 1 789 ? 65.133 -6.024 7.395 1.00 51.05 788 ARG A C 1
ATOM 6406 O O . ARG A 1 789 ? 66.118 -5.948 8.117 1.00 48.64 788 ARG A O 1
ATOM 6414 N N . PHE A 1 790 ? 64.280 -7.041 7.459 1.00 52.85 789 PHE A N 1
ATOM 6415 C CA . PHE A 1 790 ? 64.495 -8.155 8.379 1.00 47.70 789 PHE A CA 1
ATOM 6416 C C . PHE A 1 790 ? 65.375 -9.273 7.831 1.00 58.95 789 PHE A C 1
ATOM 6417 O O . PHE A 1 790 ? 65.637 -10.252 8.549 1.00 57.46 789 PHE A O 1
ATOM 6425 N N . SER A 1 791 ? 65.840 -9.134 6.585 1.00 56.98 790 SER A N 1
ATOM 6426 C CA . SER A 1 791 ? 66.758 -10.127 5.990 1.00 59.21 790 SER A CA 1
ATOM 6427 C C . SER A 1 791 ? 68.231 -9.810 6.170 1.00 52.74 790 SER A C 1
ATOM 6428 O O . SER A 1 791 ? 69.081 -10.571 5.730 1.00 60.26 790 SER A O 1
ATOM 6431 N N . GLU A 1 792 ? 68.527 -8.699 6.830 1.00 73.82 791 GLU A N 1
ATOM 6432 C CA . GLU A 1 792 ? 69.902 -8.333 7.156 1.00 78.38 791 GLU A CA 1
ATOM 6433 C C . GLU A 1 792 ? 70.068 -8.020 8.642 1.00 69.72 791 GLU A C 1
ATOM 6434 O O . GLU A 1 792 ? 69.238 -7.330 9.211 1.00 73.43 791 GLU A O 1
ATOM 6440 N N . ASP A 1 793 ? 71.144 -8.519 9.246 1.00 67.05 792 ASP A N 1
ATOM 6441 C CA . ASP A 1 793 ? 71.583 -8.072 10.566 1.00 69.41 792 ASP A CA 1
ATOM 6442 C C . ASP A 1 793 ? 71.490 -6.544 10.626 1.00 73.42 792 ASP A C 1
ATOM 6443 O O . ASP A 1 793 ? 72.005 -5.854 9.732 1.00 76.03 792 ASP A O 1
ATOM 6448 N N . GLN A 1 794 ? 70.825 -6.013 11.657 1.00 66.78 793 GLN A N 1
ATOM 6449 C CA . GLN A 1 794 ? 70.624 -4.576 11.716 1.00 55.26 793 GLN A CA 1
ATOM 6450 C C . GLN A 1 794 ? 71.017 -3.940 13.058 1.00 58.58 793 GLN A C 1
ATOM 6451 O O . GLN A 1 794 ? 70.546 -4.350 14.131 1.00 56.77 793 GLN A O 1
ATOM 6457 N N . TYR A 1 795 ? 71.914 -2.958 12.986 1.00 60.62 794 TYR A N 1
ATOM 6458 C CA . TYR A 1 795 ? 72.239 -2.112 14.131 1.00 65.52 794 TYR A CA 1
ATOM 6459 C C . TYR A 1 795 ? 71.209 -1.000 14.242 1.00 64.88 794 TYR A C 1
ATOM 6460 O O . TYR A 1 795 ? 70.910 -0.344 13.243 1.00 66.59 794 TYR A O 1
ATOM 6469 N N . GLU A 1 796 ? 70.678 -0.776 15.447 1.00 66.58 795 GLU A N 1
ATOM 6470 C CA . GLU A 1 796 ? 69.771 0.356 15.689 1.00 61.74 795 GLU A CA 1
ATOM 6471 C C . GLU A 1 796 ? 70.177 1.256 16.862 1.00 61.58 795 GLU A C 1
ATOM 6472 O O . GLU A 1 796 ? 70.589 0.783 17.929 1.00 59.21 795 GLU A O 1
ATOM 6478 N N . LEU A 1 797 ? 70.063 2.562 16.642 1.00 63.71 796 LEU A N 1
ATOM 6479 C CA . LEU A 1 797 ? 70.578 3.564 17.567 1.00 69.29 796 LEU A CA 1
ATOM 6480 C C . LEU A 1 797 ? 69.464 4.434 18.150 1.00 73.62 796 LEU A C 1
ATOM 6481 O O . LEU A 1 797 ? 68.842 5.208 17.428 1.00 78.22 796 LEU A O 1
ATOM 6486 N N . HIS A 1 798 ? 69.228 4.322 19.455 1.00 73.72 797 HIS A N 1
ATOM 6487 C CA . HIS A 1 798 ? 68.183 5.112 20.119 1.00 53.44 797 HIS A CA 1
ATOM 6488 C C . HIS A 1 798 ? 68.774 6.330 20.778 1.00 54.73 797 HIS A C 1
ATOM 6489 O O . HIS A 1 798 ? 69.643 6.219 21.649 1.00 61.03 797 HIS A O 1
ATOM 6496 N N . ILE A 1 799 ? 68.342 7.504 20.348 1.00 64.11 798 ILE A N 1
ATOM 6497 C CA . ILE A 1 799 ? 68.918 8.705 20.919 1.00 64.11 798 ILE A CA 1
ATOM 6498 C C . ILE A 1 799 ? 67.862 9.548 21.650 1.00 64.71 798 ILE A C 1
ATOM 6499 O O . ILE A 1 799 ? 66.819 9.893 21.103 1.00 66.71 798 ILE A O 1
ATOM 6504 N N . PRO A 1 800 ? 68.105 9.794 22.934 1.00 64.98 799 PRO A N 1
ATOM 6505 C CA . PRO A 1 800 ? 67.216 10.580 23.789 1.00 65.04 799 PRO A CA 1
ATOM 6506 C C . PRO A 1 800 ? 67.363 12.070 23.559 1.00 64.02 799 PRO A C 1
ATOM 6507 O O . PRO A 1 800 ? 68.474 12.566 23.367 1.00 68.01 799 PRO A O 1
ATOM 6511 N N . ILE A 1 801 ? 66.235 12.771 23.555 1.00 58.65 800 ILE A N 1
ATOM 6512 C CA . ILE A 1 801 ? 66.258 14.214 23.413 1.00 55.92 800 ILE A CA 1
ATOM 6513 C C . ILE A 1 801 ? 65.375 14.863 24.473 1.00 61.65 800 ILE A C 1
ATOM 6514 O O . ILE A 1 801 ? 64.533 14.220 25.100 1.00 65.11 800 ILE A O 1
ATOM 6519 N N . ALA A 1 802 ? 65.598 16.147 24.676 1.00 57.89 801 ALA A N 1
ATOM 6520 C CA . ALA A 1 802 ? 64.886 16.914 25.656 1.00 59.06 801 ALA A CA 1
ATOM 6521 C C . ALA A 1 802 ? 64.184 18.000 24.881 1.00 62.83 801 ALA A C 1
ATOM 6522 O O . ALA A 1 802 ? 64.839 18.747 24.140 1.00 66.49 801 ALA A O 1
ATOM 6524 N N . ILE A 1 803 ? 62.864 18.099 25.042 1.00 57.47 802 ILE A N 1
ATOM 6525 C CA . ILE A 1 803 ? 62.133 19.218 24.465 1.00 51.58 802 ILE A CA 1
ATOM 6526 C C . ILE A 1 803 ? 61.617 20.203 25.535 1.00 56.30 802 ILE A C 1
ATOM 6527 O O . ILE A 1 803 ? 60.986 19.795 26.521 1.00 62.36 802 ILE A O 1
ATOM 6532 N N . ASN A 1 804 ? 61.860 21.492 25.306 1.00 53.12 803 ASN A N 1
ATOM 6533 C CA . ASN A 1 804 ? 61.394 22.556 26.173 1.00 53.65 803 ASN A CA 1
ATOM 6534 C C . ASN A 1 804 ? 61.879 22.348 27.612 1.00 55.83 803 ASN A C 1
ATOM 6535 O O . ASN A 1 804 ? 61.133 22.560 28.575 1.00 58.88 803 ASN A O 1
ATOM 6540 N N . LYS A 1 805 ? 63.133 21.912 27.714 1.00 56.20 804 LYS A N 1
ATOM 6541 C CA . LYS A 1 805 ? 63.891 21.736 28.948 1.00 60.03 804 LYS A CA 1
ATOM 6542 C C . LYS A 1 805 ? 63.819 22.922 29.915 1.00 63.17 804 LYS A C 1
ATOM 6543 O O . LYS A 1 805 ? 63.840 22.731 31.134 1.00 59.56 804 LYS A O 1
ATOM 6549 N N . CYS A 1 806 ? 63.759 24.138 29.378 1.00 62.25 805 CYS A N 1
ATOM 6550 C CA . CYS A 1 806 ? 63.759 25.345 30.220 1.00 61.13 805 CYS A CA 1
ATOM 6551 C C . CYS A 1 806 ? 62.534 26.218 29.918 1.00 68.72 805 CYS A C 1
ATOM 6552 O O . CYS A 1 806 ? 62.630 27.243 29.244 1.00 65.50 805 CYS A O 1
ATOM 6555 N N . PRO A 1 807 ? 61.364 25.797 30.408 1.00 66.07 806 PRO A N 1
ATOM 6556 C CA . PRO A 1 807 ? 60.118 26.481 30.059 1.00 69.47 806 PRO A CA 1
ATOM 6557 C C . PRO A 1 807 ? 60.052 27.890 30.643 1.00 72.53 806 PRO A C 1
ATOM 6558 O O . PRO A 1 807 ? 60.330 28.060 31.825 1.00 77.10 806 PRO A O 1
ATOM 6562 N N . LYS A 1 808 ? 59.670 28.869 29.830 1.00 70.92 807 LYS A N 1
ATOM 6563 C CA . LYS A 1 808 ? 59.464 30.227 30.309 1.00 82.87 807 LYS A CA 1
ATOM 6564 C C . LYS A 1 808 ? 58.016 30.457 30.762 1.00 82.27 807 LYS A C 1
ATOM 6565 O O . LYS A 1 808 ? 57.780 31.108 31.775 1.00 92.55 807 LYS A O 1
ATOM 6571 N N . ASN A 1 809 ? 57.059 29.906 30.023 1.00 72.92 808 ASN A N 1
ATOM 6572 C CA . ASN A 1 809 ? 55.637 29.997 30.364 1.00 77.88 808 ASN A CA 1
ATOM 6573 C C . ASN A 1 809 ? 55.193 28.961 31.382 1.00 79.57 808 ASN A C 1
ATOM 6574 O O . ASN A 1 809 ? 54.895 27.839 31.013 1.00 83.11 808 ASN A O 1
ATOM 6579 N N . ILE A 1 810 ? 55.113 29.331 32.653 1.00 83.51 809 ILE A N 1
ATOM 6580 C CA . ILE A 1 810 ? 54.545 28.428 33.647 1.00 76.42 809 ILE A CA 1
ATOM 6581 C C . ILE A 1 810 ? 53.158 28.906 34.098 1.00 71.34 809 ILE A C 1
ATOM 6582 O O . ILE A 1 810 ? 52.981 30.078 34.432 1.00 77.10 809 ILE A O 1
ATOM 6587 N N . PHE A 1 811 ? 52.189 27.988 34.088 1.00 58.85 810 PHE A N 1
ATOM 6588 C CA . PHE A 1 811 ? 50.814 28.224 34.542 1.00 57.98 810 PHE A CA 1
ATOM 6589 C C . PHE A 1 811 ? 50.075 26.899 34.513 1.00 57.20 810 PHE A C 1
ATOM 6590 O O . PHE A 1 811 ? 50.583 25.913 33.991 1.00 62.11 810 PHE A O 1
ATOM 6598 N N . LYS A 1 812 ? 48.869 26.868 35.049 1.00 62.71 811 LYS A N 1
ATOM 6599 C CA . LYS A 1 812 ? 48.049 25.661 34.938 1.00 59.64 811 LYS A CA 1
ATOM 6600 C C . LYS A 1 812 ? 47.287 25.649 33.615 1.00 54.64 811 LYS A C 1
ATOM 6601 O O . LYS A 1 812 ? 46.462 26.543 33.329 1.00 54.26 811 LYS A O 1
ATOM 6607 N N . ILE A 1 813 ? 47.574 24.636 32.807 1.00 47.19 812 ILE A N 1
ATOM 6608 C CA . ILE A 1 813 ? 46.994 24.554 31.479 1.00 43.89 812 ILE A CA 1
ATOM 6609 C C . ILE A 1 813 ? 45.441 24.545 31.502 1.00 55.79 812 ILE A C 1
ATOM 6610 O O . ILE A 1 813 ? 44.812 25.282 30.735 1.00 55.44 812 ILE A O 1
ATOM 6615 N N . ASN A 1 814 ? 44.831 23.772 32.405 1.00 47.12 813 ASN A N 1
ATOM 6616 C CA . ASN A 1 814 ? 43.358 23.723 32.482 1.00 41.00 813 ASN A CA 1
ATOM 6617 C C . ASN A 1 814 ? 42.779 25.108 32.868 1.00 42.39 813 ASN A C 1
ATOM 6618 O O . ASN A 1 814 ? 41.785 25.578 32.317 1.00 48.41 813 ASN A O 1
ATOM 6623 N N . THR A 1 815 ? 43.413 25.788 33.799 1.00 45.49 814 THR A N 1
ATOM 6624 C CA . THR A 1 815 ? 42.898 27.089 34.210 1.00 51.21 814 THR A CA 1
ATOM 6625 C C . THR A 1 815 ? 42.993 28.128 33.099 1.00 57.49 814 THR A C 1
ATOM 6626 O O . THR A 1 815 ? 42.021 28.845 32.808 1.00 55.36 814 THR A O 1
ATOM 6630 N N . GLU A 1 816 ? 44.169 28.210 32.486 1.00 55.47 815 GLU A N 1
ATOM 6631 C CA . GLU A 1 816 ? 44.347 29.069 31.325 1.00 61.88 815 GLU A CA 1
ATOM 6632 C C . GLU A 1 816 ? 43.369 28.773 30.156 1.00 57.33 815 GLU A C 1
ATOM 6633 O O . GLU A 1 816 ? 42.865 29.712 29.516 1.00 53.84 815 GLU A O 1
ATOM 6639 N N . VAL A 1 817 ? 43.096 27.499 29.859 1.00 46.45 816 VAL A N 1
ATOM 6640 C CA . VAL A 1 817 ? 42.080 27.249 28.843 1.00 45.91 816 VAL A CA 1
ATOM 6641 C C . VAL A 1 817 ? 40.725 27.864 29.263 1.00 51.36 816 VAL A C 1
ATOM 6642 O O . VAL A 1 817 ? 40.058 28.537 28.475 1.00 50.15 816 VAL A O 1
ATOM 6646 N N . ARG A 1 818 ? 40.332 27.674 30.511 1.00 41.42 817 ARG A N 1
ATOM 6647 C CA . ARG A 1 818 ? 39.050 28.217 30.946 1.00 53.52 817 ARG A CA 1
ATOM 6648 C C . ARG A 1 818 ? 38.972 29.740 30.852 1.00 56.15 817 ARG A C 1
ATOM 6649 O O . ARG A 1 818 ? 37.973 30.287 30.381 1.00 56.44 817 ARG A O 1
ATOM 6657 N N . VAL A 1 819 ? 40.038 30.417 31.267 1.00 56.82 818 VAL A N 1
ATOM 6658 C CA . VAL A 1 819 ? 40.068 31.877 31.260 1.00 59.10 818 VAL A CA 1
ATOM 6659 C C . VAL A 1 819 ? 39.938 32.442 29.857 1.00 61.40 818 VAL A C 1
ATOM 6660 O O . VAL A 1 819 ? 39.154 33.361 29.610 1.00 62.86 818 VAL A O 1
ATOM 6664 N N . LEU A 1 820 ? 40.719 31.888 28.936 1.00 56.23 819 LEU A N 1
ATOM 6665 C CA . LEU A 1 820 ? 40.665 32.308 27.546 1.00 45.70 819 LEU A CA 1
ATOM 6666 C C . LEU A 1 820 ? 39.266 32.033 26.927 1.00 59.86 819 LEU A C 1
ATOM 6667 O O . LEU A 1 820 ? 38.748 32.848 26.159 1.00 64.08 819 LEU A O 1
ATOM 6672 N N . LEU A 1 821 ? 38.652 30.901 27.269 1.00 53.76 820 LEU A N 1
ATOM 6673 C CA . LEU A 1 821 ? 37.322 30.586 26.746 1.00 47.69 820 LEU A CA 1
ATOM 6674 C C . LEU A 1 821 ? 36.317 31.564 27.337 1.00 50.12 820 LEU A C 1
ATOM 6675 O O . LEU A 1 821 ? 35.436 32.055 26.639 1.00 50.77 820 LEU A O 1
ATOM 6680 N N . LYS A 1 822 ? 36.451 31.852 28.628 1.00 49.20 821 LYS A N 1
ATOM 6681 C CA . LYS A 1 822 ? 35.582 32.849 29.237 1.00 51.69 821 LYS A CA 1
ATOM 6682 C C . LYS A 1 822 ? 35.616 34.176 28.456 1.00 60.77 821 LYS A C 1
ATOM 6683 O O . LYS A 1 822 ? 34.571 34.756 28.162 1.00 59.68 821 LYS A O 1
ATOM 6689 N N . HIS A 1 823 ? 36.806 34.640 28.089 1.00 59.99 822 HIS A N 1
ATOM 6690 C CA . HIS A 1 823 ? 36.890 35.947 27.447 1.00 63.52 822 HIS A CA 1
ATOM 6691 C C . HIS A 1 823 ? 36.893 35.883 25.918 1.00 62.02 822 HIS A C 1
ATOM 6692 O O . HIS A 1 823 ? 37.125 36.890 25.258 1.00 65.96 822 HIS A O 1
ATOM 6699 N N . ASP A 1 824 ? 36.615 34.706 25.353 1.00 60.80 823 ASP A N 1
ATOM 6700 C CA . ASP A 1 824 ? 36.537 34.587 23.891 1.00 46.99 823 ASP A CA 1
ATOM 6701 C C . ASP A 1 824 ? 35.102 34.812 23.454 1.00 54.99 823 ASP A C 1
ATOM 6702 O O . ASP A 1 824 ? 34.187 34.159 23.939 1.00 53.27 823 ASP A O 1
ATOM 6707 N N . ASP A 1 825 ? 34.901 35.769 22.559 1.00 58.06 824 ASP A N 1
ATOM 6708 C CA . ASP A 1 825 ? 33.557 36.137 22.130 1.00 70.04 824 ASP A CA 1
ATOM 6709 C C . ASP A 1 825 ? 32.928 35.120 21.172 1.00 71.00 824 ASP A C 1
ATOM 6710 O O . ASP A 1 825 ? 31.710 35.031 21.081 1.00 75.76 824 ASP A O 1
ATOM 6715 N N . ASN A 1 826 ? 33.753 34.357 20.457 1.00 64.49 825 ASN A N 1
ATOM 6716 C CA . ASN A 1 826 ? 33.240 33.394 19.483 1.00 55.88 825 ASN A CA 1
ATOM 6717 C C . ASN A 1 826 ? 34.096 32.121 19.389 1.00 44.08 825 ASN A C 1
ATOM 6718 O O . ASN A 1 826 ? 34.653 31.833 18.332 1.00 53.78 825 ASN A O 1
ATOM 6723 N N . PRO A 1 827 ? 34.194 31.346 20.493 1.00 53.22 826 PRO A N 1
ATOM 6724 C CA . PRO A 1 827 ? 35.055 30.149 20.510 1.00 43.88 826 PRO A CA 1
ATOM 6725 C C . PRO A 1 827 ? 34.486 28.968 19.718 1.00 44.91 826 PRO A C 1
ATOM 6726 O O . PRO A 1 827 ? 33.328 28.595 19.923 1.00 45.73 826 PRO A O 1
ATOM 6730 N N . TYR A 1 828 ? 35.303 28.394 18.842 1.00 40.13 827 TYR A N 1
ATOM 6731 C CA . TYR A 1 828 ? 34.931 27.227 18.074 1.00 39.07 827 TYR A CA 1
ATOM 6732 C C . TYR A 1 828 ? 35.199 25.931 18.822 1.00 49.71 827 TYR A C 1
ATOM 6733 O O . TYR A 1 828 ? 36.103 25.844 19.641 1.00 45.03 827 TYR A O 1
ATOM 6742 N N . VAL A 1 829 ? 34.432 24.902 18.492 1.00 40.35 828 VAL A N 1
ATOM 6743 C CA . VAL A 1 829 ? 34.569 23.617 19.134 1.00 35.86 828 VAL A CA 1
ATOM 6744 C C . VAL A 1 829 ? 34.550 22.532 18.072 1.00 35.12 828 VAL A C 1
ATOM 6745 O O . VAL A 1 829 ? 33.632 22.478 17.267 1.00 35.21 828 VAL A O 1
ATOM 6749 N N . ILE A 1 830 ? 35.558 21.668 18.083 1.00 34.49 829 ILE A N 1
ATOM 6750 C CA . ILE A 1 830 ? 35.549 20.461 17.269 1.00 33.74 829 ILE A CA 1
ATOM 6751 C C . ILE A 1 830 ? 34.867 19.274 17.984 1.00 43.07 829 ILE A C 1
ATOM 6752 O O . ILE A 1 830 ? 35.380 18.761 18.970 1.00 36.95 829 ILE A O 1
ATOM 6757 N N . GLY A 1 831 ? 33.723 18.838 17.466 1.00 44.67 830 GLY A N 1
ATOM 6758 C CA . GLY A 1 831 ? 33.061 17.631 17.921 1.00 32.20 830 GLY A CA 1
ATOM 6759 C C . GLY A 1 831 ? 33.509 16.375 17.187 1.00 31.60 830 GLY A C 1
ATOM 6760 O O . GLY A 1 831 ? 33.435 16.322 15.975 1.00 46.93 830 GLY A O 1
ATOM 6761 N N . ILE A 1 832 ? 33.960 15.359 17.925 1.00 41.53 831 ILE A N 1
ATOM 6762 C CA . ILE A 1 832 ? 34.214 14.032 17.360 1.00 38.84 831 ILE A CA 1
ATOM 6763 C C . ILE A 1 832 ? 33.290 12.951 17.920 1.00 32.56 831 ILE A C 1
ATOM 6764 O O . ILE A 1 832 ? 33.076 12.855 19.115 1.00 37.69 831 ILE A O 1
ATOM 6769 N N . ASP A 1 833 ? 32.739 12.134 17.046 1.00 32.09 832 ASP A N 1
ATOM 6770 C CA . ASP A 1 833 ? 31.854 11.073 17.447 1.00 30.08 832 ASP A CA 1
ATOM 6771 C C . ASP A 1 833 ? 32.157 9.833 16.631 1.00 34.75 832 ASP A C 1
ATOM 6772 O O . ASP A 1 833 ? 32.641 9.936 15.496 1.00 42.22 832 ASP A O 1
ATOM 6777 N N . ARG A 1 834 ? 31.942 8.659 17.221 1.00 37.12 833 ARG A N 1
ATOM 6778 C CA . ARG A 1 834 ? 32.100 7.404 16.478 1.00 32.49 833 ARG A CA 1
ATOM 6779 C C . ARG A 1 834 ? 30.758 7.039 15.960 1.00 31.67 833 ARG A C 1
ATOM 6780 O O . ARG A 1 834 ? 29.796 7.155 16.673 1.00 41.35 833 ARG A O 1
ATOM 6788 N N . GLY A 1 835 ? 30.675 6.574 14.732 1.00 37.46 834 GLY A N 1
ATOM 6789 C CA . GLY A 1 835 ? 29.365 6.414 14.146 1.00 40.30 834 GLY A CA 1
ATOM 6790 C C . GLY A 1 835 ? 29.052 5.033 13.641 1.00 39.70 834 GLY A C 1
ATOM 6791 O O . GLY A 1 835 ? 29.870 4.113 13.728 1.00 43.54 834 GLY A O 1
ATOM 6792 N N . GLU A 1 836 ? 27.848 4.885 13.110 1.00 51.89 835 GLU A N 1
ATOM 6793 C CA . GLU A 1 836 ? 27.408 3.592 12.590 1.00 59.50 835 GLU A CA 1
ATOM 6794 C C . GLU A 1 836 ? 27.836 3.397 11.145 1.00 53.89 835 GLU A C 1
ATOM 6795 O O . GLU A 1 836 ? 28.320 2.334 10.769 1.00 55.50 835 GLU A O 1
ATOM 6801 N N . ARG A 1 837 ? 27.677 4.442 10.337 1.00 55.26 836 ARG A N 1
ATOM 6802 C CA . ARG A 1 837 ? 28.067 4.372 8.931 1.00 58.16 836 ARG A CA 1
ATOM 6803 C C . ARG A 1 837 ? 29.406 5.029 8.728 1.00 51.15 836 ARG A C 1
ATOM 6804 O O . ARG A 1 837 ? 29.883 5.099 7.625 1.00 52.19 836 ARG A O 1
ATOM 6812 N N . ASN A 1 838 ? 30.001 5.534 9.803 1.00 42.64 837 ASN A N 1
ATOM 6813 C CA . ASN A 1 838 ? 31.229 6.306 9.698 1.00 42.54 837 ASN A CA 1
ATOM 6814 C C . ASN A 1 838 ? 32.145 5.973 10.843 1.00 35.69 837 ASN A C 1
ATOM 6815 O O . ASN A 1 838 ? 31.740 6.010 11.986 1.00 38.08 837 ASN A O 1
ATOM 6820 N N . LEU A 1 839 ? 33.382 5.635 10.525 1.00 36.05 838 LEU A N 1
ATOM 6821 C CA . LEU A 1 839 ? 34.353 5.310 11.551 1.00 29.57 838 LEU A CA 1
ATOM 6822 C C . LEU A 1 839 ? 34.399 6.445 12.581 1.00 29.46 838 LEU A C 1
ATOM 6823 O O . LEU A 1 839 ? 34.215 6.206 13.763 1.00 40.03 838 LEU A O 1
ATOM 6828 N N . LEU A 1 840 ? 34.663 7.667 12.116 1.00 35.32 839 LEU A N 1
ATOM 6829 C CA . LEU A 1 840 ? 34.645 8.868 12.938 1.00 34.16 839 LEU A CA 1
ATOM 6830 C C . LEU A 1 840 ? 33.911 9.961 12.147 1.00 37.10 839 LEU A C 1
ATOM 6831 O O . LEU A 1 840 ? 33.969 9.990 10.918 1.00 39.83 839 LEU A O 1
ATOM 6836 N N . TYR A 1 841 ? 33.175 10.824 12.835 1.00 39.58 840 TYR A N 1
ATOM 6837 C CA . TYR A 1 841 ? 32.574 11.974 12.178 1.00 37.13 840 TYR A CA 1
ATOM 6838 C C . TYR A 1 841 ? 32.835 13.238 12.981 1.00 34.81 840 TYR A C 1
ATOM 6839 O O . TYR A 1 841 ? 32.831 13.210 14.229 1.00 31.11 840 TYR A O 1
ATOM 6848 N N . ILE A 1 842 ? 33.037 14.345 12.262 1.00 38.56 841 ILE A N 1
ATOM 6849 C CA . ILE A 1 842 ? 33.507 15.628 12.831 1.00 31.82 841 ILE A CA 1
ATOM 6850 C C . ILE A 1 842 ? 32.511 16.740 12.574 1.00 32.58 841 ILE A C 1
ATOM 6851 O O . ILE A 1 842 ? 31.968 16.851 11.490 1.00 40.03 841 ILE A O 1
ATOM 6856 N N . VAL A 1 843 ? 32.298 17.595 13.556 1.00 36.81 842 VAL A N 1
ATOM 6857 C CA . VAL A 1 843 ? 31.442 18.757 13.389 1.00 37.20 842 VAL A CA 1
ATOM 6858 C C . VAL A 1 843 ? 32.138 19.906 14.062 1.00 41.12 842 VAL A C 1
ATOM 6859 O O . VAL A 1 843 ? 32.483 19.833 15.233 1.00 42.04 842 VAL A O 1
ATOM 6863 N N . VAL A 1 844 ? 32.394 20.953 13.298 1.00 39.71 843 VAL A N 1
ATOM 6864 C CA . VAL A 1 844 ? 32.957 22.147 13.872 1.00 42.46 843 VAL A CA 1
ATOM 6865 C C . VAL A 1 844 ? 31.821 23.141 13.994 1.00 38.58 843 VAL A C 1
ATOM 6866 O O . VAL A 1 844 ? 30.975 23.294 13.095 1.00 39.60 843 VAL A O 1
ATOM 6870 N N . VAL A 1 845 ? 31.821 23.825 15.108 1.00 36.83 844 VAL A N 1
ATOM 6871 C CA . VAL A 1 845 ? 30.699 24.620 15.487 1.00 37.64 844 VAL A CA 1
ATOM 6872 C C . VAL A 1 845 ? 31.246 25.952 16.014 1.00 43.68 844 VAL A C 1
ATOM 6873 O O . VAL A 1 845 ? 32.338 25.986 16.567 1.00 38.31 844 VAL A O 1
ATOM 6877 N N . ASP A 1 846 ? 30.522 27.053 15.813 1.00 48.17 845 ASP A N 1
ATOM 6878 C CA . ASP A 1 846 ? 30.919 28.325 16.418 1.00 46.22 845 ASP A CA 1
ATOM 6879 C C . ASP A 1 846 ? 30.375 28.488 17.838 1.00 44.86 845 ASP A C 1
ATOM 6880 O O . ASP A 1 846 ? 29.708 27.604 18.372 1.00 41.46 845 ASP A O 1
ATOM 6885 N N . GLY A 1 847 ? 30.603 29.668 18.406 1.00 43.10 846 GLY A N 1
ATOM 6886 C CA . GLY A 1 847 ? 30.356 29.928 19.800 1.00 41.97 846 GLY A CA 1
ATOM 6887 C C . GLY A 1 847 ? 28.877 29.979 20.077 1.00 48.45 846 GLY A C 1
ATOM 6888 O O . GLY A 1 847 ? 28.458 30.282 21.207 1.00 47.29 846 GLY A O 1
ATOM 6889 N N . LYS A 1 848 ? 28.090 29.687 19.046 1.00 44.17 847 LYS A N 1
ATOM 6890 C CA . LYS A 1 848 ? 26.649 29.824 19.144 1.00 48.35 847 LYS A CA 1
ATOM 6891 C C . LYS A 1 848 ? 25.925 28.625 18.561 1.00 49.98 847 LYS A C 1
ATOM 6892 O O . LYS A 1 848 ? 24.693 28.623 18.475 1.00 54.40 847 LYS A O 1
ATOM 6898 N N . GLY A 1 849 ? 26.682 27.592 18.185 1.00 43.86 848 GLY A N 1
ATOM 6899 C CA . GLY A 1 849 ? 26.081 26.339 17.781 1.00 40.15 848 GLY A CA 1
ATOM 6900 C C . GLY A 1 849 ? 25.860 26.187 16.298 1.00 48.22 848 GLY A C 1
ATOM 6901 O O . GLY A 1 849 ? 25.331 25.173 15.841 1.00 50.98 848 GLY A O 1
ATOM 6902 N N . ASN A 1 850 ? 26.252 27.194 15.530 1.00 46.12 849 ASN A N 1
ATOM 6903 C CA . ASN A 1 850 ? 26.155 27.077 14.091 1.00 41.72 849 ASN A CA 1
ATOM 6904 C C . ASN A 1 850 ? 27.235 26.138 13.605 1.00 46.30 849 ASN A C 1
ATOM 6905 O O . ASN A 1 850 ? 28.396 26.217 14.016 1.00 40.05 849 ASN A O 1
ATOM 6910 N N . ILE A 1 851 ? 26.851 25.230 12.732 1.00 40.16 850 ILE A N 1
ATOM 6911 C CA . ILE A 1 851 ? 27.814 24.318 12.189 1.00 46.63 850 ILE A CA 1
ATOM 6912 C C . ILE A 1 851 ? 28.624 25.054 11.131 1.00 51.33 850 ILE A C 1
ATOM 6913 O O . ILE A 1 851 ? 28.075 25.678 10.241 1.00 49.61 850 ILE A O 1
ATOM 6918 N N . VAL A 1 852 ? 29.934 24.947 11.237 1.00 48.66 851 VAL A N 1
ATOM 6919 C CA . VAL A 1 852 ? 30.840 25.591 10.335 1.00 39.83 851 VAL A CA 1
ATOM 6920 C C . VAL A 1 852 ? 31.398 24.561 9.348 1.00 43.54 851 VAL A C 1
ATOM 6921 O O . VAL A 1 852 ? 31.606 24.845 8.188 1.00 39.70 851 VAL A O 1
ATOM 6925 N N . GLU A 1 853 ? 31.651 23.360 9.842 1.00 50.48 852 GLU A N 1
ATOM 6926 C CA . GLU A 1 853 ? 32.124 22.270 9.025 1.00 42.25 852 GLU A CA 1
ATOM 6927 C C . GLU A 1 853 ? 31.570 20.943 9.544 1.00 36.12 852 GLU A C 1
ATOM 6928 O O . GLU A 1 853 ? 31.638 20.681 10.729 1.00 48.75 852 GLU A O 1
ATOM 6934 N N . GLN A 1 854 ? 31.047 20.107 8.649 1.00 40.75 853 GLN A N 1
ATOM 6935 C CA . GLN A 1 854 ? 30.688 18.736 8.987 1.00 35.11 853 GLN A CA 1
ATOM 6936 C C . GLN A 1 854 ? 31.116 17.774 7.891 1.00 36.71 853 GLN A C 1
ATOM 6937 O O . GLN A 1 854 ? 30.850 18.008 6.721 1.00 44.12 853 GLN A O 1
ATOM 6943 N N . TYR A 1 855 ? 31.769 16.679 8.277 1.00 36.60 854 TYR A N 1
ATOM 6944 C CA . TYR A 1 855 ? 32.080 15.592 7.333 1.00 33.52 854 TYR A CA 1
ATOM 6945 C C . TYR A 1 855 ? 32.554 14.285 8.023 1.00 40.93 854 TYR A C 1
ATOM 6946 O O . TYR A 1 855 ? 33.065 14.287 9.146 1.00 42.07 854 TYR A O 1
ATOM 6955 N N . SER A 1 856 ? 32.402 13.184 7.309 1.00 44.32 855 SER A N 1
ATOM 6956 C CA . SER A 1 856 ? 32.920 11.886 7.711 1.00 39.15 855 SER A CA 1
ATOM 6957 C C . SER A 1 856 ? 34.418 11.840 7.610 1.00 38.43 855 SER A C 1
ATOM 6958 O O . SER A 1 856 ? 34.993 12.455 6.724 1.00 37.85 855 SER A O 1
ATOM 6961 N N . LEU A 1 857 ? 35.060 11.120 8.521 1.00 38.59 856 LEU A N 1
ATOM 6962 C CA . LEU A 1 857 ? 36.473 10.800 8.336 1.00 32.89 856 LEU A CA 1
ATOM 6963 C C . LEU A 1 857 ? 36.709 9.352 7.810 1.00 37.13 856 LEU A C 1
ATOM 6964 O O . LEU A 1 857 ? 37.777 8.772 8.033 1.00 34.40 856 LEU A O 1
ATOM 6969 N N . ASN A 1 858 ? 35.731 8.773 7.118 1.00 30.53 857 ASN A N 1
ATOM 6970 C CA . ASN A 1 858 ? 35.963 7.491 6.464 1.00 35.26 857 ASN A CA 1
ATOM 6971 C C . ASN A 1 858 ? 37.113 7.615 5.495 1.00 38.42 857 ASN A C 1
ATOM 6972 O O . ASN A 1 858 ? 37.915 6.696 5.320 1.00 46.66 857 ASN A O 1
ATOM 6977 N N . GLU A 1 859 ? 37.201 8.749 4.831 1.00 39.27 858 GLU A N 1
ATOM 6978 C CA . GLU A 1 859 ? 38.294 8.857 3.886 1.00 38.11 858 GLU A CA 1
ATOM 6979 C C . GLU A 1 859 ? 39.382 9.796 4.366 1.00 42.70 858 GLU A C 1
ATOM 6980 O O . GLU A 1 859 ? 39.111 10.859 4.911 1.00 41.28 858 GLU A O 1
ATOM 6986 N N . ILE A 1 860 ? 40.620 9.327 4.265 1.00 31.19 859 ILE A N 1
ATOM 6987 C CA . ILE A 1 860 ? 41.766 10.138 4.642 1.00 31.41 859 ILE A CA 1
ATOM 6988 C C . ILE A 1 860 ? 42.353 10.552 3.298 1.00 34.76 859 ILE A C 1
ATOM 6989 O O . ILE A 1 860 ? 42.614 9.715 2.434 1.00 40.40 859 ILE A O 1
ATOM 6994 N N . ILE A 1 861 ? 42.512 11.849 3.123 1.00 36.52 860 ILE A N 1
ATOM 6995 C CA . ILE A 1 861 ? 43.039 12.412 1.914 1.00 42.26 860 ILE A CA 1
ATOM 6996 C C . ILE A 1 861 ? 44.461 12.835 2.176 1.00 44.51 860 ILE A C 1
ATOM 6997 O O . ILE A 1 861 ? 44.735 13.654 3.083 1.00 48.44 860 ILE A O 1
ATOM 7002 N N . ASN A 1 862 ? 45.365 12.271 1.384 1.00 37.20 861 ASN A N 1
ATOM 7003 C CA . ASN A 1 862 ? 46.757 12.690 1.408 1.00 42.27 861 ASN A CA 1
ATOM 7004 C C . ASN A 1 862 ? 47.169 13.691 0.285 1.00 42.31 861 ASN A C 1
ATOM 7005 O O . ASN A 1 862 ? 46.696 13.623 -0.864 1.00 42.37 861 ASN A O 1
ATOM 7010 N N . ASN A 1 863 ? 48.129 14.537 0.642 1.00 35.99 862 ASN A N 1
ATOM 7011 C CA . ASN A 1 863 ? 48.666 15.616 -0.164 1.00 46.72 862 ASN A CA 1
ATOM 7012 C C . ASN A 1 863 ? 50.102 15.290 -0.451 1.00 50.78 862 ASN A C 1
ATOM 7013 O O . ASN A 1 863 ? 50.863 15.004 0.461 1.00 49.68 862 ASN A O 1
ATOM 7018 N N . PHE A 1 864 ? 50.475 15.336 -1.718 1.00 52.66 863 PHE A N 1
ATOM 7019 C CA . PHE A 1 864 ? 51.876 15.279 -2.116 1.00 53.06 863 PHE A CA 1
ATOM 7020 C C . PHE A 1 864 ? 51.928 16.028 -3.430 1.00 55.83 863 PHE A C 1
ATOM 7021 O O . PHE A 1 864 ? 51.161 15.719 -4.356 1.00 51.00 863 PHE A O 1
ATOM 7029 N N . ASN A 1 865 ? 52.795 17.039 -3.482 1.00 63.30 864 ASN A N 1
ATOM 7030 C CA . ASN A 1 865 ? 52.673 18.119 -4.463 1.00 61.30 864 ASN A CA 1
ATOM 7031 C C . ASN A 1 865 ? 51.269 18.676 -4.374 1.00 68.84 864 ASN A C 1
ATOM 7032 O O . ASN A 1 865 ? 50.708 18.778 -3.274 1.00 71.96 864 ASN A O 1
ATOM 7037 N N . GLY A 1 866 ? 50.681 19.031 -5.507 1.00 71.51 865 GLY A N 1
ATOM 7038 C CA . GLY A 1 866 ? 49.293 19.462 -5.478 1.00 67.62 865 GLY A CA 1
ATOM 7039 C C . GLY A 1 866 ? 48.471 18.321 -6.004 1.00 64.68 865 GLY A C 1
ATOM 7040 O O . GLY A 1 866 ? 47.489 18.516 -6.720 1.00 69.02 865 GLY A O 1
ATOM 7041 N N . ILE A 1 867 ? 48.927 17.113 -5.691 1.00 56.16 866 ILE A N 1
ATOM 7042 C CA . ILE A 1 867 ? 48.203 15.913 -6.038 1.00 47.72 866 ILE A CA 1
ATOM 7043 C C . ILE A 1 867 ? 47.529 15.359 -4.762 1.00 50.12 866 ILE A C 1
ATOM 7044 O O . ILE A 1 867 ? 48.118 15.336 -3.666 1.00 46.32 866 ILE A O 1
ATOM 7049 N N . ARG A 1 868 ? 46.254 15.011 -4.893 1.00 54.64 867 ARG A N 1
ATOM 7050 C CA . ARG A 1 868 ? 45.484 14.497 -3.775 1.00 50.61 867 ARG A CA 1
ATOM 7051 C C . ARG A 1 868 ? 45.015 13.093 -4.086 1.00 53.77 867 ARG A C 1
ATOM 7052 O O . ARG A 1 868 ? 44.426 12.854 -5.134 1.00 49.39 867 ARG A O 1
ATOM 7060 N N . ILE A 1 869 ? 45.273 12.164 -3.174 1.00 49.93 868 ILE A N 1
ATOM 7061 C CA . ILE A 1 869 ? 44.761 10.804 -3.310 1.00 39.13 868 ILE A CA 1
ATOM 7062 C C . ILE A 1 869 ? 44.149 10.349 -1.998 1.00 38.43 868 ILE A C 1
ATOM 7063 O O . ILE A 1 869 ? 44.718 10.535 -0.912 1.00 46.16 868 ILE A O 1
ATOM 7068 N N . LYS A 1 870 ? 42.957 9.783 -2.076 1.00 38.35 869 LYS A N 1
ATOM 7069 C CA . LYS A 1 870 ? 42.302 9.447 -0.840 1.00 46.52 869 LYS A CA 1
ATOM 7070 C C . LYS A 1 870 ? 42.327 7.968 -0.624 1.00 40.05 869 LYS A C 1
ATOM 7071 O O . LYS A 1 870 ? 42.552 7.224 -1.549 1.00 36.38 869 LYS A O 1
ATOM 7077 N N . THR A 1 871 ? 42.148 7.571 0.623 1.00 32.03 870 THR A N 1
ATOM 7078 C CA . THR A 1 871 ? 42.020 6.197 0.978 1.00 35.90 870 THR A CA 1
ATOM 7079 C C . THR A 1 871 ? 40.780 6.152 1.843 1.00 32.31 870 THR A C 1
ATOM 7080 O O . THR A 1 871 ? 40.648 6.933 2.807 1.00 33.62 870 THR A O 1
ATOM 7084 N N . ASP A 1 872 ? 39.873 5.262 1.470 1.00 31.36 871 ASP A N 1
ATOM 7085 C CA . ASP A 1 872 ? 38.602 5.065 2.170 1.00 31.86 871 ASP A CA 1
ATOM 7086 C C . ASP A 1 872 ? 38.808 3.905 3.164 1.00 37.35 871 ASP A C 1
ATOM 7087 O O . ASP A 1 872 ? 38.810 2.730 2.779 1.00 39.94 871 ASP A O 1
ATOM 7092 N N . TYR A 1 873 ? 39.048 4.250 4.421 1.00 32.54 872 TYR A N 1
ATOM 7093 C CA . TYR A 1 873 ? 39.445 3.258 5.420 1.00 36.00 872 TYR A CA 1
ATOM 7094 C C . TYR A 1 873 ? 38.241 2.438 5.843 1.00 39.29 872 TYR A C 1
ATOM 7095 O O . TYR A 1 873 ? 38.360 1.350 6.399 1.00 38.26 872 TYR A O 1
ATOM 7104 N N . HIS A 1 874 ? 37.073 2.959 5.524 1.00 38.27 873 HIS A N 1
ATOM 7105 C CA . HIS A 1 874 ? 35.856 2.282 5.866 1.00 41.81 873 HIS A CA 1
ATOM 7106 C C . HIS A 1 874 ? 35.662 1.123 4.877 1.00 49.31 873 HIS A C 1
ATOM 7107 O O . HIS A 1 874 ? 35.237 0.056 5.290 1.00 45.50 873 HIS A O 1
ATOM 7114 N N . SER A 1 875 ? 35.998 1.329 3.595 1.00 48.75 874 SER A N 1
ATOM 7115 C CA . SER A 1 875 ? 36.007 0.243 2.595 1.00 36.71 874 SER A CA 1
ATOM 7116 C C . SER A 1 875 ? 37.091 -0.789 2.886 1.00 39.59 874 SER A C 1
ATOM 7117 O O . SER A 1 875 ? 36.816 -1.972 2.804 1.00 36.65 874 SER A O 1
ATOM 7120 N N . LEU A 1 876 ? 38.307 -0.346 3.228 1.00 35.41 875 LEU A N 1
ATOM 7121 C CA . LEU A 1 876 ? 39.341 -1.259 3.769 1.00 38.72 875 LEU A CA 1
ATOM 7122 C C . LEU A 1 876 ? 38.804 -2.185 4.866 1.00 35.69 875 LEU A C 1
ATOM 7123 O O . LEU A 1 876 ? 38.926 -3.405 4.778 1.00 42.88 875 LEU A O 1
ATOM 7128 N N . LEU A 1 877 ? 38.216 -1.599 5.897 1.00 41.87 876 LEU A N 1
ATOM 7129 C CA . LEU A 1 877 ? 37.677 -2.376 7.003 1.00 44.16 876 LEU A CA 1
ATOM 7130 C C . LEU A 1 877 ? 36.604 -3.312 6.502 1.00 47.36 876 LEU A C 1
ATOM 7131 O O . LEU A 1 877 ? 36.449 -4.415 6.992 1.00 50.83 876 LEU A O 1
ATOM 7136 N N . ASP A 1 878 ? 35.879 -2.880 5.491 1.00 47.47 877 ASP A N 1
ATOM 7137 C CA . ASP A 1 878 ? 34.818 -3.708 4.959 1.00 46.43 877 ASP A CA 1
ATOM 7138 C C . ASP A 1 878 ? 35.345 -4.922 4.205 1.00 46.83 877 ASP A C 1
ATOM 7139 O O . ASP A 1 878 ? 34.842 -6.023 4.362 1.00 51.28 877 ASP A O 1
ATOM 7144 N N . LYS A 1 879 ? 36.357 -4.719 3.383 1.00 44.61 878 LYS A N 1
ATOM 7145 C CA . LYS A 1 879 ? 37.012 -5.838 2.726 1.00 49.91 878 LYS A CA 1
ATOM 7146 C C . LYS A 1 879 ? 37.669 -6.777 3.755 1.00 54.13 878 LYS A C 1
ATOM 7147 O O . LYS A 1 879 ? 37.580 -7.992 3.618 1.00 55.46 878 LYS A O 1
ATOM 7153 N N . LYS A 1 880 ? 38.274 -6.232 4.812 1.00 53.82 879 LYS A N 1
ATOM 7154 C CA . LYS A 1 880 ? 38.859 -7.102 5.848 1.00 58.15 879 LYS A CA 1
ATOM 7155 C C . LYS A 1 880 ? 37.837 -7.876 6.702 1.00 57.74 879 LYS A C 1
ATOM 7156 O O . LYS A 1 880 ? 38.153 -8.917 7.262 1.00 54.30 879 LYS A O 1
ATOM 7162 N N . GLU A 1 881 ? 36.619 -7.362 6.795 1.00 61.17 880 GLU A N 1
ATOM 7163 C CA . GLU A 1 881 ? 35.580 -8.011 7.585 1.00 60.74 880 GLU A CA 1
ATOM 7164 C C . GLU A 1 881 ? 34.998 -9.152 6.774 1.00 63.18 880 GLU A C 1
ATOM 7165 O O . GLU A 1 881 ? 34.524 -10.154 7.317 1.00 66.82 880 GLU A O 1
ATOM 7171 N N . LYS A 1 882 ? 35.015 -8.976 5.462 1.00 63.84 881 LYS A N 1
ATOM 7172 C CA . LYS A 1 882 ? 34.610 -10.031 4.560 1.00 60.21 881 LYS A CA 1
ATOM 7173 C C . LYS A 1 882 ? 35.694 -11.101 4.618 1.00 64.40 881 LYS A C 1
ATOM 7174 O O . LYS A 1 882 ? 35.393 -12.297 4.671 1.00 59.44 881 LYS A O 1
ATOM 7180 N N . GLU A 1 883 ? 36.957 -10.665 4.626 1.00 63.14 882 GLU A N 1
ATOM 7181 C CA . GLU A 1 883 ? 38.068 -11.595 4.791 1.00 67.95 882 GLU A CA 1
ATOM 7182 C C . GLU A 1 883 ? 37.914 -12.417 6.072 1.00 77.02 882 GLU A C 1
ATOM 7183 O O . GLU A 1 883 ? 38.044 -13.641 6.044 1.00 84.24 882 GLU A O 1
ATOM 7189 N N . ARG A 1 884 ? 37.604 -11.746 7.182 1.00 75.12 883 ARG A N 1
ATOM 7190 C CA . ARG A 1 884 ? 37.385 -12.430 8.448 1.00 63.46 883 ARG A CA 1
ATOM 7191 C C . ARG A 1 884 ? 36.230 -13.427 8.353 1.00 67.93 883 ARG A C 1
ATOM 7192 O O . ARG A 1 884 ? 36.238 -14.473 9.007 1.00 65.56 883 ARG A O 1
ATOM 7200 N N . PHE A 1 885 ? 35.234 -13.114 7.537 1.00 72.44 884 PHE A N 1
ATOM 7201 C CA . PHE A 1 885 ? 34.154 -14.067 7.329 1.00 74.25 884 PHE A CA 1
ATOM 7202 C C . PHE A 1 885 ? 34.628 -15.292 6.537 1.00 72.64 884 PHE A C 1
ATOM 7203 O O . PHE A 1 885 ? 34.321 -16.425 6.898 1.00 67.51 884 PHE A O 1
ATOM 7211 N N . GLU A 1 886 ? 35.376 -15.056 5.461 1.00 77.90 885 GLU A N 1
ATOM 7212 C CA . GLU A 1 886 ? 35.839 -16.134 4.590 1.00 78.66 885 GLU A CA 1
ATOM 7213 C C . GLU A 1 886 ? 36.794 -17.067 5.328 1.00 80.78 885 GLU A C 1
ATOM 7214 O O . GLU A 1 886 ? 36.913 -18.251 4.998 1.00 80.54 885 GLU A O 1
ATOM 7220 N N . ALA A 1 887 ? 37.466 -16.516 6.336 1.00 80.92 886 ALA A N 1
ATOM 7221 C CA . ALA A 1 887 ? 38.496 -17.231 7.077 1.00 74.33 886 ALA A CA 1
ATOM 7222 C C . ALA A 1 887 ? 37.936 -17.775 8.382 1.00 75.43 886 ALA A C 1
ATOM 7223 O O . ALA A 1 887 ? 38.694 -18.221 9.244 1.00 81.04 886 ALA A O 1
ATOM 7225 N N . ARG A 1 888 ? 36.608 -17.721 8.514 1.00 74.50 887 ARG A N 1
ATOM 7226 C CA . ARG A 1 888 ? 35.881 -18.251 9.678 1.00 78.60 887 ARG A CA 1
ATOM 7227 C C . ARG A 1 888 ? 36.334 -17.620 11.009 1.00 72.61 887 ARG A C 1
ATOM 7228 O O . ARG A 1 888 ? 36.463 -18.303 12.030 1.00 70.34 887 ARG A O 1
ATOM 7236 N N . GLN A 1 889 ? 36.577 -16.311 10.960 1.00 70.59 888 GLN A N 1
ATOM 7237 C CA . GLN A 1 889 ? 37.054 -15.513 12.092 1.00 69.05 888 GLN A CA 1
ATOM 7238 C C . GLN A 1 889 ? 38.359 -16.004 12.704 1.00 62.75 888 GLN A C 1
ATOM 7239 O O . GLN A 1 889 ? 38.507 -15.957 13.918 1.00 63.09 888 GLN A O 1
ATOM 7245 N N . ASN A 1 890 ? 39.312 -16.446 11.876 1.00 57.26 889 ASN A N 1
ATOM 7246 C CA . ASN A 1 890 ? 40.595 -16.901 12.410 1.00 47.15 889 ASN A CA 1
ATOM 7247 C C . ASN A 1 890 ? 41.363 -15.783 13.131 1.00 43.78 889 ASN A C 1
ATOM 7248 O O . ASN A 1 890 ? 40.986 -14.611 13.057 1.00 44.39 889 ASN A O 1
ATOM 7253 N N . TRP A 1 891 ? 42.416 -16.145 13.852 1.00 44.65 890 TRP A N 1
ATOM 7254 C CA . TRP A 1 891 ? 43.092 -15.171 14.704 1.00 39.24 890 TRP A CA 1
ATOM 7255 C C . TRP A 1 891 ? 43.731 -14.077 13.882 1.00 46.44 890 TRP A C 1
ATOM 7256 O O . TRP A 1 891 ? 43.619 -12.905 14.217 1.00 49.25 890 TRP A O 1
ATOM 7267 N N . THR A 1 892 ? 44.366 -14.455 12.781 1.00 49.46 891 THR A N 1
ATOM 7268 C CA . THR A 1 892 ? 45.208 -13.506 12.091 1.00 50.28 891 THR A CA 1
ATOM 7269 C C . THR A 1 892 ? 44.409 -12.373 11.465 1.00 46.67 891 THR A C 1
ATOM 7270 O O . THR A 1 892 ? 44.859 -11.230 11.516 1.00 41.06 891 THR A O 1
ATOM 7274 N N . SER A 1 893 ? 43.230 -12.676 10.914 1.00 36.70 892 SER A N 1
ATOM 7275 C CA . SER A 1 893 ? 42.377 -11.612 10.384 1.00 44.96 892 SER A CA 1
ATOM 7276 C C . SER A 1 893 ? 41.988 -10.668 11.513 1.00 54.59 892 SER A C 1
ATOM 7277 O O . SER A 1 893 ? 42.017 -9.442 11.361 1.00 60.25 892 SER A O 1
ATOM 7280 N N . ILE A 1 894 ? 41.698 -11.240 12.671 1.00 52.61 893 ILE A N 1
ATOM 7281 C CA . ILE A 1 894 ? 41.338 -10.425 13.808 1.00 44.00 893 ILE A CA 1
ATOM 7282 C C . ILE A 1 894 ? 42.455 -9.454 14.159 1.00 40.27 893 ILE A C 1
ATOM 7283 O O . ILE A 1 894 ? 42.200 -8.291 14.474 1.00 48.99 893 ILE A O 1
ATOM 7288 N N . GLU A 1 895 ? 43.694 -9.924 14.090 1.00 41.67 894 GLU A N 1
ATOM 7289 C CA . GLU A 1 895 ? 44.824 -9.052 14.335 1.00 42.23 894 GLU A CA 1
ATOM 7290 C C . GLU A 1 895 ? 44.983 -8.030 13.203 1.00 42.12 894 GLU A C 1
ATOM 7291 O O . GLU A 1 895 ? 45.347 -6.885 13.439 1.00 44.29 894 GLU A O 1
ATOM 7297 N N . ASN A 1 896 ? 44.711 -8.444 11.971 1.00 42.20 895 ASN A N 1
ATOM 7298 C CA . ASN A 1 896 ? 44.855 -7.533 10.842 1.00 42.37 895 ASN A CA 1
ATOM 7299 C C . ASN A 1 896 ? 43.856 -6.360 11.002 1.00 40.66 895 ASN A C 1
ATOM 7300 O O . ASN A 1 896 ? 44.201 -5.217 10.771 1.00 45.54 895 ASN A O 1
ATOM 7305 N N . ILE A 1 897 ? 42.620 -6.663 11.384 1.00 37.25 896 ILE A N 1
ATOM 7306 C CA . ILE A 1 897 ? 41.626 -5.630 11.643 1.00 34.55 896 ILE A CA 1
ATOM 7307 C C . ILE A 1 897 ? 42.035 -4.681 12.784 1.00 43.96 896 ILE A C 1
ATOM 7308 O O . ILE A 1 897 ? 41.873 -3.476 12.665 1.00 54.86 896 ILE A O 1
ATOM 7313 N N . LYS A 1 898 ? 42.591 -5.211 13.867 1.00 36.72 897 LYS A N 1
ATOM 7314 C CA . LYS A 1 898 ? 43.007 -4.385 14.995 1.00 35.89 897 LYS A CA 1
ATOM 7315 C C . LYS A 1 898 ? 44.104 -3.411 14.564 1.00 46.60 897 LYS A C 1
ATOM 7316 O O . LYS A 1 898 ? 44.136 -2.242 14.965 1.00 51.75 897 LYS A O 1
ATOM 7322 N N . GLU A 1 899 ? 45.015 -3.892 13.733 1.00 47.78 898 GLU A N 1
ATOM 7323 C CA . GLU A 1 899 ? 46.162 -3.074 13.347 1.00 42.97 898 GLU A CA 1
ATOM 7324 C C . GLU A 1 899 ? 45.796 -1.995 12.309 1.00 35.41 898 GLU A C 1
ATOM 7325 O O . GLU A 1 899 ? 46.191 -0.834 12.427 1.00 36.04 898 GLU A O 1
ATOM 7331 N N . LEU A 1 900 ? 45.030 -2.398 11.305 1.00 36.59 899 LEU A N 1
ATOM 7332 C CA . LEU A 1 900 ? 44.411 -1.452 10.397 1.00 34.68 899 LEU A CA 1
ATOM 7333 C C . LEU A 1 900 ? 43.813 -0.264 11.176 1.00 40.02 899 LEU A C 1
ATOM 7334 O O . LEU A 1 900 ? 44.135 0.893 10.878 1.00 35.51 899 LEU A O 1
ATOM 7339 N N . LYS A 1 901 ? 42.970 -0.557 12.171 1.00 33.65 900 LYS A N 1
ATOM 7340 C CA . LYS A 1 901 ? 42.324 0.489 12.968 1.00 34.03 900 LYS A CA 1
ATOM 7341 C C . LYS A 1 901 ? 43.340 1.343 13.705 1.00 43.14 900 LYS A C 1
ATOM 7342 O O . LYS A 1 901 ? 43.162 2.544 13.848 1.00 48.18 900 LYS A O 1
ATOM 7348 N N . ALA A 1 902 ? 44.408 0.719 14.186 1.00 43.59 901 ALA A N 1
ATOM 7349 C CA . ALA A 1 902 ? 45.414 1.475 14.903 1.00 38.16 901 ALA A CA 1
ATOM 7350 C C . ALA A 1 902 ? 46.207 2.357 13.930 1.00 40.28 901 ALA A C 1
ATOM 7351 O O . ALA A 1 902 ? 46.740 3.405 14.312 1.00 38.93 901 ALA A O 1
ATOM 7353 N N . GLY A 1 903 ? 46.270 1.941 12.671 1.00 41.69 902 GLY A N 1
ATOM 7354 C CA . GLY A 1 903 ? 46.900 2.756 11.659 1.00 31.15 902 GLY A CA 1
ATOM 7355 C C . GLY A 1 903 ? 46.043 3.969 11.349 1.00 30.75 902 GLY A C 1
ATOM 7356 O O . GLY A 1 903 ? 46.506 5.119 11.342 1.00 34.03 902 GLY A O 1
ATOM 7357 N N . TYR A 1 904 ? 44.786 3.688 11.075 1.00 30.34 903 TYR A N 1
ATOM 7358 C CA . TYR A 1 904 ? 43.789 4.693 10.778 1.00 31.37 903 TYR A CA 1
ATOM 7359 C C . TYR A 1 904 ? 43.818 5.834 11.795 1.00 33.17 903 TYR A C 1
ATOM 7360 O O . TYR A 1 904 ? 43.767 7.017 11.428 1.00 41.56 903 TYR A O 1
ATOM 7369 N N . ILE A 1 905 ? 43.950 5.487 13.065 1.00 30.06 904 ILE A N 1
ATOM 7370 C CA . ILE A 1 905 ? 43.914 6.533 14.076 1.00 38.65 904 ILE A CA 1
ATOM 7371 C C . ILE A 1 905 ? 45.173 7.373 14.092 1.00 37.08 904 ILE A C 1
ATOM 7372 O O . ILE A 1 905 ? 45.142 8.495 14.585 1.00 38.54 904 ILE A O 1
ATOM 7377 N N . SER A 1 906 ? 46.276 6.863 13.548 1.00 33.29 905 SER A N 1
ATOM 7378 C CA . SER A 1 906 ? 47.446 7.714 13.454 1.00 31.59 905 SER A CA 1
ATOM 7379 C C . SER A 1 906 ? 47.205 8.711 12.339 1.00 33.30 905 SER A C 1
ATOM 7380 O O . SER A 1 906 ? 47.809 9.757 12.337 1.00 34.05 905 SER A O 1
ATOM 7383 N N . GLN A 1 907 ? 46.321 8.398 11.391 1.00 41.81 906 GLN A N 1
ATOM 7384 C CA . GLN A 1 907 ? 46.015 9.360 10.331 1.00 31.34 906 GLN A CA 1
ATOM 7385 C C . GLN A 1 907 ? 45.104 10.439 10.898 1.00 45.59 906 GLN A C 1
ATOM 7386 O O . GLN A 1 907 ? 45.303 11.636 10.634 1.00 41.07 906 GLN A O 1
ATOM 7392 N N . VAL A 1 908 ? 44.137 10.017 11.721 1.00 43.00 907 VAL A N 1
ATOM 7393 C CA . VAL A 1 908 ? 43.126 10.924 12.224 1.00 30.68 907 VAL A CA 1
ATOM 7394 C C . VAL A 1 908 ? 43.728 11.993 13.122 1.00 36.45 907 VAL A C 1
ATOM 7395 O O . VAL A 1 908 ? 43.381 13.185 13.011 1.00 40.97 907 VAL A O 1
ATOM 7399 N N . VAL A 1 909 ? 44.680 11.588 13.957 1.00 32.83 908 VAL A N 1
ATOM 7400 C CA . VAL A 1 909 ? 45.364 12.525 14.841 1.00 39.04 908 VAL A CA 1
ATOM 7401 C C . VAL A 1 909 ? 45.836 13.764 14.063 1.00 47.44 908 VAL A C 1
ATOM 7402 O O . VAL A 1 909 ? 45.640 14.902 14.497 1.00 49.23 908 VAL A O 1
ATOM 7406 N N . HIS A 1 910 ? 46.408 13.542 12.884 1.00 38.57 909 HIS A N 1
ATOM 7407 C CA . HIS A 1 910 ? 46.797 14.651 12.048 1.00 34.22 909 HIS A CA 1
ATOM 7408 C C . HIS A 1 910 ? 45.647 15.529 11.577 1.00 38.98 909 HIS A C 1
ATOM 7409 O O . HIS A 1 910 ? 45.764 16.738 11.630 1.00 39.44 909 HIS A O 1
ATOM 7416 N N . LYS A 1 911 ? 44.555 14.926 11.096 1.00 37.86 910 LYS A N 1
ATOM 7417 C CA . LYS A 1 911 ? 43.352 15.692 10.745 1.00 32.74 910 LYS A CA 1
ATOM 7418 C C . LYS A 1 911 ? 42.810 16.569 11.888 1.00 37.72 910 LYS A C 1
ATOM 7419 O O . LYS A 1 911 ? 42.325 17.687 11.664 1.00 44.79 910 LYS A O 1
ATOM 7425 N N . ILE A 1 912 ? 42.879 16.072 13.114 1.00 37.44 911 ILE A N 1
ATOM 7426 C CA . ILE A 1 912 ? 42.374 16.844 14.238 1.00 32.74 911 ILE A CA 1
ATOM 7427 C C . ILE A 1 912 ? 43.301 18.023 14.523 1.00 36.68 911 ILE A C 1
ATOM 7428 O O . ILE A 1 912 ? 42.849 19.150 14.735 1.00 43.06 911 ILE A O 1
ATOM 7433 N N . CYS A 1 913 ? 44.597 17.769 14.529 1.00 33.98 912 CYS A N 1
ATOM 7434 C CA . CYS A 1 913 ? 45.559 18.857 14.695 1.00 40.41 912 CYS A CA 1
ATOM 7435 C C . CYS A 1 913 ? 45.359 20.016 13.715 1.00 41.03 912 CYS A C 1
ATOM 7436 O O . CYS A 1 913 ? 45.440 21.167 14.106 1.00 36.57 912 CYS A O 1
ATOM 7439 N N . GLU A 1 914 ? 45.070 19.723 12.453 1.00 38.66 913 GLU A N 1
ATOM 7440 C CA . GLU A 1 914 ? 44.897 20.801 11.473 1.00 38.30 913 GLU A CA 1
ATOM 7441 C C . GLU A 1 914 ? 43.678 21.621 11.827 1.00 38.51 913 GLU A C 1
ATOM 7442 O O . GLU A 1 914 ? 43.704 22.853 11.735 1.00 49.98 913 GLU A O 1
ATOM 7448 N N . LEU A 1 915 ? 42.611 20.929 12.231 1.00 39.75 914 LEU A N 1
ATOM 7449 C CA . LEU A 1 915 ? 41.366 21.594 12.580 1.00 35.70 914 LEU A CA 1
ATOM 7450 C C . LEU A 1 915 ? 41.549 22.452 13.813 1.00 36.25 914 LEU A C 1
ATOM 7451 O O . LEU A 1 915 ? 41.051 23.563 13.858 1.00 45.57 914 LEU A O 1
ATOM 7456 N N . VAL A 1 916 ? 42.268 21.945 14.808 1.00 39.81 915 VAL A N 1
ATOM 7457 C CA . VAL A 1 916 ? 42.547 22.757 15.979 1.00 36.59 915 VAL A CA 1
ATOM 7458 C C . VAL A 1 916 ? 43.282 24.028 15.593 1.00 48.07 915 VAL A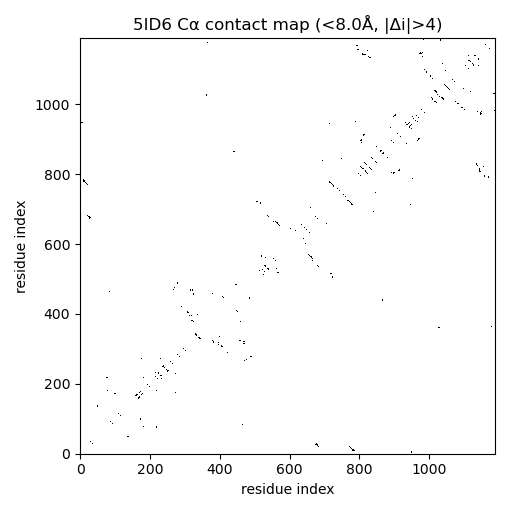 C 1
ATOM 7459 O O . VAL A 1 916 ? 42.897 25.106 16.041 1.00 50.79 915 VAL A O 1
ATOM 7463 N N . GLU A 1 917 ? 44.325 23.894 14.762 1.00 45.67 916 GLU A N 1
ATOM 7464 C CA . GLU A 1 917 ? 45.148 25.029 14.315 1.00 39.62 916 GLU A CA 1
ATOM 7465 C C . GLU A 1 917 ? 44.329 26.009 13.482 1.00 47.39 916 GLU A C 1
ATOM 7466 O O . GLU A 1 917 ? 44.358 27.215 13.714 1.00 41.45 916 GLU A O 1
ATOM 7472 N N . LYS A 1 918 ? 43.593 25.470 12.522 1.00 49.46 917 LYS A N 1
ATOM 7473 C CA . LYS A 1 918 ? 42.692 26.237 11.687 1.00 40.20 917 LYS A CA 1
ATOM 7474 C C . LYS A 1 918 ? 41.632 27.061 12.448 1.00 51.36 917 LYS A C 1
ATOM 7475 O O . LYS A 1 918 ? 41.423 28.234 12.139 1.00 47.34 917 LYS A O 1
ATOM 7481 N N . TYR A 1 919 ? 40.949 26.471 13.423 1.00 47.82 918 TYR A N 1
ATOM 7482 C CA . TYR A 1 919 ? 39.872 27.211 14.089 1.00 49.90 918 TYR A CA 1
ATOM 7483 C C . TYR A 1 919 ? 40.212 27.682 15.479 1.00 52.02 918 TYR A C 1
ATOM 7484 O O . TYR A 1 919 ? 39.346 28.232 16.136 1.00 47.53 918 TYR A O 1
ATOM 7493 N N . ASP A 1 920 ? 41.462 27.491 15.910 1.00 40.49 919 ASP A N 1
ATOM 7494 C CA . ASP A 1 920 ? 41.866 27.808 17.266 1.00 40.83 919 ASP A CA 1
ATOM 7495 C C . ASP A 1 920 ? 40.877 27.112 18.194 1.00 39.80 919 ASP A C 1
ATOM 7496 O O . ASP A 1 920 ? 40.438 27.708 19.183 1.00 41.34 919 ASP A O 1
ATOM 7501 N N . ALA A 1 921 ? 40.488 25.883 17.841 1.00 38.56 920 ALA A N 1
ATOM 7502 C CA . ALA A 1 921 ? 39.370 25.257 18.527 1.00 47.59 920 ALA A CA 1
ATOM 7503 C C . ALA A 1 921 ? 39.728 24.246 19.591 1.00 48.83 920 ALA A C 1
ATOM 7504 O O . ALA A 1 921 ? 40.728 23.532 19.525 1.00 52.66 920 ALA A O 1
ATOM 7506 N N . VAL A 1 922 ? 38.826 24.199 20.553 1.00 46.44 921 VAL A N 1
ATOM 7507 C CA . VAL A 1 922 ? 38.821 23.291 21.679 1.00 36.00 921 VAL A CA 1
ATOM 7508 C C . VAL A 1 922 ? 38.188 21.971 21.179 1.00 39.43 921 VAL A C 1
ATOM 7509 O O . VAL A 1 922 ? 37.402 21.971 20.231 1.00 42.56 921 VAL A O 1
ATOM 7513 N N . ILE A 1 923 ? 38.580 20.834 21.740 1.00 35.82 922 ILE A N 1
ATOM 7514 C CA . ILE A 1 923 ? 38.086 19.542 21.247 1.00 33.31 922 ILE A CA 1
ATOM 7515 C C . ILE A 1 923 ? 37.041 18.896 22.181 1.00 40.18 922 ILE A C 1
ATOM 7516 O O . ILE A 1 923 ? 37.246 18.836 23.397 1.00 38.85 922 ILE A O 1
ATOM 7521 N N . ALA A 1 924 ? 35.933 18.412 21.631 1.00 40.31 923 ALA A N 1
ATOM 7522 C CA . ALA A 1 924 ? 34.901 17.727 22.441 1.00 44.82 923 ALA A CA 1
ATOM 7523 C C . ALA A 1 924 ? 34.841 16.230 22.115 1.00 47.29 923 ALA A C 1
ATOM 7524 O O . ALA A 1 924 ? 34.559 15.856 20.969 1.00 44.01 923 ALA A O 1
ATOM 7526 N N . LEU A 1 925 ? 35.076 15.395 23.131 1.00 42.34 924 LEU A N 1
ATOM 7527 C CA . LEU A 1 925 ? 35.227 13.946 22.978 1.00 42.55 924 LEU A CA 1
ATOM 7528 C C . LEU A 1 925 ? 34.344 13.173 23.952 1.00 33.81 924 LEU A C 1
ATOM 7529 O O . LEU A 1 925 ? 34.022 13.661 25.036 1.00 41.52 924 LEU A O 1
ATOM 7534 N N . GLU A 1 926 ? 33.958 11.956 23.584 1.00 42.60 925 GLU A N 1
ATOM 7535 C CA . GLU A 1 926 ? 33.189 11.131 24.506 1.00 39.42 925 GLU A CA 1
ATOM 7536 C C . GLU A 1 926 ? 34.009 10.725 25.729 1.00 33.15 925 GLU A C 1
ATOM 7537 O O . GLU A 1 926 ? 35.175 10.307 25.630 1.00 39.43 925 GLU A O 1
ATOM 7543 N N . ASP A 1 927 ? 33.399 10.879 26.882 1.00 34.74 926 ASP A N 1
ATOM 7544 C CA . ASP A 1 927 ? 33.882 10.249 28.114 1.00 39.11 926 ASP A CA 1
ATOM 7545 C C . ASP A 1 927 ? 33.546 8.747 28.049 1.00 35.67 926 ASP A C 1
ATOM 7546 O O . ASP A 1 927 ? 32.369 8.365 27.979 1.00 43.82 926 ASP A O 1
ATOM 7551 N N . LEU A 1 928 ? 34.574 7.909 28.077 1.00 35.04 927 LEU A N 1
ATOM 7552 C CA . LEU A 1 928 ? 34.403 6.473 27.840 1.00 43.51 927 LEU A CA 1
ATOM 7553 C C . LEU A 1 928 ? 34.338 5.722 29.161 1.00 46.46 927 LEU A C 1
ATOM 7554 O O . LEU A 1 928 ? 34.191 4.503 29.168 1.00 53.43 927 LEU A O 1
ATOM 7559 N N . ASN A 1 929 ? 34.490 6.454 30.264 1.00 49.54 928 ASN A N 1
ATOM 7560 C CA . ASN A 1 929 ? 34.347 5.886 31.605 1.00 53.53 928 ASN A CA 1
ATOM 7561 C C . ASN A 1 929 ? 32.906 5.895 32.063 1.00 58.98 928 ASN A C 1
ATOM 7562 O O . ASN A 1 929 ? 32.575 5.260 33.052 1.00 65.55 928 ASN A O 1
ATOM 7567 N N . SER A 1 930 ? 32.062 6.636 31.345 1.00 71.83 929 SER A N 1
ATOM 7568 C CA . SER A 1 930 ? 30.617 6.634 31.563 1.00 82.47 929 SER A CA 1
ATOM 7569 C C . SER A 1 930 ? 30.078 5.674 30.530 1.00 94.05 929 SER A C 1
ATOM 7570 O O . SER A 1 930 ? 28.927 5.764 30.104 1.00 91.07 929 SER A O 1
ATOM 7573 N N . GLY A 1 931 ? 30.944 4.739 30.154 1.00 107.42 930 GLY A N 1
ATOM 7574 C CA . GLY A 1 931 ? 30.789 3.912 28.977 1.00 113.88 930 GLY A CA 1
ATOM 7575 C C . GLY A 1 931 ? 29.429 3.330 28.678 1.00 114.21 930 GLY A C 1
ATOM 7576 O O . GLY A 1 931 ? 28.911 2.513 29.430 1.00 120.23 930 GLY A O 1
ATOM 7577 N N . PHE A 1 932 ? 28.845 3.780 27.579 1.00 106.33 931 PHE A N 1
ATOM 7578 C CA . PHE A 1 932 ? 27.868 2.980 26.881 1.00 104.68 931 PHE A CA 1
ATOM 7579 C C . PHE A 1 932 ? 28.576 2.631 25.596 1.00 109.20 931 PHE A C 1
ATOM 7580 O O . PHE A 1 932 ? 29.693 3.100 25.370 1.00 114.29 931 PHE A O 1
ATOM 7588 N N . LYS A 1 933 ? 27.936 1.822 24.759 1.00 109.27 932 LYS A N 1
ATOM 7589 C CA . LYS A 1 933 ? 28.455 1.503 23.426 1.00 109.66 932 LYS A CA 1
ATOM 7590 C C . LYS A 1 933 ? 27.523 0.542 22.748 1.00 106.86 932 LYS A C 1
ATOM 7591 O O . LYS A 1 933 ? 26.788 -0.190 23.415 1.00 110.58 932 LYS A O 1
ATOM 7597 N N . ASN A 1 934 ? 27.558 0.518 21.422 1.00 93.37 933 ASN A N 1
ATOM 7598 C CA . ASN A 1 934 ? 26.548 -0.263 20.738 1.00 89.35 933 ASN A CA 1
ATOM 7599 C C . ASN A 1 934 ? 26.895 -0.914 19.414 1.00 87.14 933 ASN A C 1
ATOM 7600 O O . ASN A 1 934 ? 26.474 -0.427 18.383 1.00 90.78 933 ASN A O 1
ATOM 7605 N N . SER A 1 935 ? 27.650 -2.011 19.446 1.00 80.48 934 SER A N 1
ATOM 7606 C CA . SER A 1 935 ? 27.612 -3.037 18.389 1.00 80.63 934 SER A CA 1
ATOM 7607 C C . SER A 1 935 ? 27.643 -2.545 16.942 1.00 79.74 934 SER A C 1
ATOM 7608 O O . SER A 1 935 ? 28.317 -3.120 16.088 1.00 78.99 934 SER A O 1
ATOM 7611 N N . ARG A 1 936 ? 26.862 -1.512 16.665 1.00 82.65 935 ARG A N 1
ATOM 7612 C CA . ARG A 1 936 ? 26.835 -0.881 15.361 1.00 83.13 935 ARG A CA 1
ATOM 7613 C C . ARG A 1 936 ? 28.068 0.013 15.140 1.00 73.14 935 ARG A C 1
ATOM 7614 O O . ARG A 1 936 ? 28.592 0.058 14.023 1.00 79.93 935 ARG A O 1
ATOM 7622 N N . VAL A 1 937 ? 28.546 0.719 16.174 1.00 55.45 936 VAL A N 1
ATOM 7623 C CA . VAL A 1 937 ? 29.755 1.533 15.965 1.00 51.58 936 VAL A CA 1
ATOM 7624 C C . VAL A 1 937 ? 30.999 0.645 15.754 1.00 48.53 936 VAL A C 1
ATOM 7625 O O . VAL A 1 937 ? 31.211 -0.343 16.440 1.00 57.30 936 VAL A O 1
ATOM 7629 N N . LYS A 1 938 ? 31.768 0.985 14.737 1.00 43.42 937 LYS A N 1
ATOM 7630 C CA . LYS A 1 938 ? 32.818 0.145 14.200 1.00 41.02 937 LYS A CA 1
ATOM 7631 C C . LYS A 1 938 ? 34.137 0.330 14.928 1.00 41.54 937 LYS A C 1
ATOM 7632 O O . LYS A 1 938 ? 35.002 -0.540 14.918 1.00 44.29 937 LYS A O 1
ATOM 7638 N N . VAL A 1 939 ? 34.328 1.497 15.520 1.00 42.53 938 VAL A N 1
ATOM 7639 C CA . VAL A 1 939 ? 35.505 1.684 16.333 1.00 39.15 938 VAL A CA 1
ATOM 7640 C C . VAL A 1 939 ? 35.115 1.353 17.766 1.00 42.05 938 VAL A C 1
ATOM 7641 O O . VAL A 1 939 ? 34.376 2.088 18.412 1.00 46.63 938 VAL A O 1
ATOM 7645 N N . GLU A 1 940 ? 35.561 0.195 18.240 1.00 40.68 939 GLU A N 1
ATOM 7646 C CA . GLU A 1 940 ? 35.198 -0.241 19.588 1.00 39.89 939 GLU A CA 1
ATOM 7647 C C . GLU A 1 940 ? 35.963 0.573 20.658 1.00 42.62 939 GLU A C 1
ATOM 7648 O O . GLU A 1 940 ? 36.957 1.255 20.360 1.00 48.44 939 GLU A O 1
ATOM 7654 N N . LYS A 1 941 ? 35.467 0.507 21.883 1.00 37.94 940 LYS A N 1
ATOM 7655 C CA . LYS A 1 941 ? 35.991 1.235 23.041 1.00 38.90 940 LYS A CA 1
ATOM 7656 C C . LYS A 1 941 ? 37.497 1.171 23.202 1.00 36.51 940 LYS A C 1
ATOM 7657 O O . LYS A 1 941 ? 38.142 2.164 23.507 1.00 44.40 940 LYS A O 1
ATOM 7663 N N . GLN A 1 942 ? 38.053 -0.006 22.980 1.00 37.09 941 GLN A N 1
ATOM 7664 C CA . GLN A 1 942 ? 39.454 -0.248 23.250 1.00 42.39 941 GLN A CA 1
ATOM 7665 C C . GLN A 1 942 ? 40.335 0.454 22.217 1.00 42.83 941 GLN A C 1
ATOM 7666 O O . GLN A 1 942 ? 41.459 0.848 22.516 1.00 41.03 941 GLN A O 1
ATOM 7672 N N . VAL A 1 943 ? 39.831 0.591 20.997 1.00 43.52 942 VAL A N 1
ATOM 7673 C CA . VAL A 1 943 ? 40.550 1.349 19.974 1.00 33.46 942 VAL A CA 1
ATOM 7674 C C . VAL A 1 943 ? 40.374 2.846 20.202 1.00 35.14 942 VAL A C 1
ATOM 7675 O O . VAL A 1 943 ? 41.346 3.621 20.080 1.00 40.86 942 VAL A O 1
ATOM 7679 N N . TYR A 1 944 ? 39.156 3.258 20.546 1.00 33.25 943 TYR A N 1
ATOM 7680 C CA . TYR A 1 944 ? 38.905 4.657 20.830 1.00 30.83 943 TYR A CA 1
ATOM 7681 C C . TYR A 1 944 ? 39.737 5.185 21.989 1.00 35.18 943 TYR A C 1
ATOM 7682 O O . TYR A 1 944 ? 40.125 6.353 21.989 1.00 49.28 943 TYR A O 1
ATOM 7691 N N . GLN A 1 945 ? 39.970 4.343 22.989 1.00 33.81 944 GLN A N 1
ATOM 7692 C CA . GLN A 1 945 ? 40.720 4.756 24.170 1.00 40.42 944 GLN A CA 1
ATOM 7693 C C . GLN A 1 945 ? 42.143 4.999 23.780 1.00 34.19 944 GLN A C 1
ATOM 7694 O O . GLN A 1 945 ? 42.759 5.973 24.194 1.00 39.16 944 GLN A O 1
ATOM 7700 N N . LYS A 1 946 ? 42.663 4.095 22.965 1.00 40.13 945 LYS A N 1
ATOM 7701 C CA . LYS A 1 946 ? 43.973 4.280 22.362 1.00 39.94 945 LYS A CA 1
ATOM 7702 C C . LYS A 1 946 ? 44.043 5.621 21.608 1.00 42.13 945 LYS A C 1
ATOM 7703 O O . LYS A 1 946 ? 45.040 6.350 21.691 1.00 52.90 945 LYS A O 1
ATOM 7709 N N . PHE A 1 947 ? 42.972 5.938 20.878 1.00 40.70 946 PHE A N 1
ATOM 7710 C CA . PHE A 1 947 ? 42.896 7.151 20.073 1.00 34.06 946 PHE A CA 1
ATOM 7711 C C . PHE A 1 947 ? 43.008 8.376 20.949 1.00 38.27 946 PHE A C 1
ATOM 7712 O O . PHE A 1 947 ? 43.814 9.285 20.689 1.00 45.55 946 PHE A O 1
ATOM 7720 N N . GLU A 1 948 ? 42.221 8.374 22.006 1.00 33.50 947 GLU A N 1
ATOM 7721 C CA . GLU A 1 948 ? 42.212 9.472 22.964 1.00 34.08 947 GLU A CA 1
ATOM 7722 C C . GLU A 1 948 ? 43.526 9.643 23.684 1.00 37.14 947 GLU A C 1
ATOM 7723 O O . GLU A 1 948 ? 43.923 10.768 23.961 1.00 46.97 947 GLU A O 1
ATOM 7729 N N . LYS A 1 949 ? 44.207 8.543 23.990 1.00 36.82 948 LYS A N 1
ATOM 7730 C CA . LYS A 1 949 ? 45.541 8.665 24.570 1.00 41.01 948 LYS A CA 1
ATOM 7731 C C . LYS A 1 949 ? 46.498 9.332 23.571 1.00 37.56 948 LYS A C 1
ATOM 7732 O O . LYS A 1 949 ? 47.236 10.241 23.948 1.00 49.21 948 LYS A O 1
ATOM 7746 N N . LEU A 1 951 ? 45.867 11.326 20.931 1.00 37.75 950 LEU A N 1
ATOM 7747 C CA . LEU A 1 951 ? 45.472 12.712 20.806 1.00 40.65 950 LEU A CA 1
ATOM 7748 C C . LEU A 1 951 ? 46.156 13.509 21.908 1.00 44.22 950 LEU A C 1
ATOM 7749 O O . LEU A 1 951 ? 46.815 14.508 21.613 1.00 44.88 950 LEU A O 1
ATOM 7754 N N . ILE A 1 952 ? 46.015 13.060 23.168 1.00 34.79 951 ILE A N 1
ATOM 7755 C CA . ILE A 1 952 ? 46.710 13.702 24.311 1.00 35.38 951 ILE A CA 1
ATOM 7756 C C . ILE A 1 952 ? 48.212 13.748 24.103 1.00 35.09 951 ILE A C 1
ATOM 7757 O O . ILE A 1 952 ? 48.809 14.803 24.160 1.00 59.28 951 ILE A O 1
ATOM 7762 N N . ASP A 1 953 ? 48.817 12.596 23.854 1.00 45.80 952 ASP A N 1
ATOM 7763 C CA . ASP A 1 953 ? 50.257 12.539 23.575 1.00 47.20 952 ASP A CA 1
ATOM 7764 C C . ASP A 1 953 ? 50.700 13.572 22.528 1.00 41.06 952 ASP A C 1
ATOM 7765 O O . ASP A 1 953 ? 51.633 14.323 22.760 1.00 38.84 952 ASP A O 1
ATOM 7770 N N . LYS A 1 954 ? 50.008 13.646 21.397 1.00 40.65 953 LYS A N 1
ATOM 7771 C CA . LYS A 1 954 ? 50.368 14.639 20.390 1.00 36.03 953 LYS A CA 1
ATOM 7772 C C . LYS A 1 954 ? 50.172 16.082 20.886 1.00 46.91 953 LYS A C 1
ATOM 7773 O O . LYS A 1 954 ? 50.995 16.961 20.602 1.00 47.15 953 LYS A O 1
ATOM 7779 N N . LEU A 1 955 ? 49.104 16.342 21.638 1.00 36.18 954 LEU A N 1
ATOM 7780 C CA . LEU A 1 955 ? 48.912 17.719 22.102 1.00 36.85 954 LEU A CA 1
ATOM 7781 C C . LEU A 1 955 ? 49.865 18.149 23.209 1.00 37.99 954 LEU A C 1
ATOM 7782 O O . LEU A 1 955 ? 49.871 19.299 23.582 1.00 46.06 954 LEU A O 1
ATOM 7787 N N . ASN A 1 956 ? 50.695 17.250 23.714 1.00 54.31 955 ASN A N 1
ATOM 7788 C CA . ASN A 1 956 ? 51.738 17.687 24.628 1.00 51.40 955 ASN A CA 1
ATOM 7789 C C . ASN A 1 956 ? 52.718 18.558 23.836 1.00 50.64 955 ASN A C 1
ATOM 7790 O O . ASN A 1 956 ? 53.222 19.533 24.353 1.00 52.86 955 ASN A O 1
ATOM 7795 N N . TYR A 1 957 ? 52.971 18.203 22.576 1.00 41.32 956 TYR A N 1
ATOM 7796 C CA . TYR A 1 957 ? 53.833 19.002 21.726 1.00 41.37 956 TYR A CA 1
ATOM 7797 C C . TYR A 1 957 ? 53.355 18.929 20.270 1.00 47.80 956 TYR A C 1
ATOM 7798 O O . TYR A 1 957 ? 53.935 18.235 19.449 1.00 44.57 956 TYR A O 1
ATOM 7815 N N . VAL A 1 959 ? 52.806 19.748 16.534 1.00 42.71 958 VAL A N 1
ATOM 7816 C CA . VAL A 1 959 ? 53.644 20.363 15.546 1.00 43.05 958 VAL A CA 1
ATOM 7817 C C . VAL A 1 959 ? 53.043 20.121 14.158 1.00 46.98 958 VAL A C 1
ATOM 7818 O O . VAL A 1 959 ? 52.506 19.057 13.894 1.00 43.82 958 VAL A O 1
ATOM 7822 N N . ASP A 1 960 ? 53.060 21.136 13.309 1.00 50.37 959 ASP A N 1
ATOM 7823 C CA . ASP A 1 960 ? 52.734 20.949 11.907 1.00 53.30 959 ASP A CA 1
ATOM 7824 C C . ASP A 1 960 ? 54.063 20.888 11.154 1.00 56.02 959 ASP A C 1
ATOM 7825 O O . ASP A 1 960 ? 54.811 21.861 11.125 1.00 60.41 959 ASP A O 1
ATOM 7830 N N . LYS A 1 961 ? 54.329 19.741 10.540 1.00 57.08 960 LYS A N 1
ATOM 7831 C CA . LYS A 1 961 ? 55.581 19.477 9.839 1.00 54.63 960 LYS A CA 1
ATOM 7832 C C . LYS A 1 961 ? 55.873 20.464 8.709 1.00 50.30 960 LYS A C 1
ATOM 7833 O O . LYS A 1 961 ? 57.005 20.712 8.401 1.00 44.39 960 LYS A O 1
ATOM 7839 N N . LYS A 1 962 ? 54.842 20.999 8.077 1.00 58.66 961 LYS A N 1
ATOM 7840 C CA . LYS A 1 962 ? 55.029 21.859 6.916 1.00 54.72 961 LYS A CA 1
ATOM 7841 C C . LYS A 1 962 ? 55.163 23.329 7.303 1.00 63.14 961 LYS A C 1
ATOM 7842 O O . LYS A 1 962 ? 55.287 24.204 6.443 1.00 66.62 961 LYS A O 1
ATOM 7848 N N . SER A 1 963 ? 55.141 23.618 8.597 1.00 64.79 962 SER A N 1
ATOM 7849 C CA . SER A 1 963 ? 55.421 24.987 9.008 1.00 60.33 962 SER A CA 1
ATOM 7850 C C . SER A 1 963 ? 56.914 25.212 9.096 1.00 59.09 962 SER A C 1
ATOM 7851 O O . SER A 1 963 ? 57.677 24.268 9.254 1.00 66.71 962 SER A O 1
ATOM 7854 N N . ASN A 1 964 ? 57.340 26.462 8.980 1.00 59.55 963 ASN A N 1
ATOM 7855 C CA . ASN A 1 964 ? 58.738 26.748 9.236 1.00 62.02 963 ASN A CA 1
ATOM 7856 C C . ASN A 1 964 ? 58.999 26.579 10.719 1.00 72.09 963 ASN A C 1
ATOM 7857 O O . ASN A 1 964 ? 58.282 27.135 11.552 1.00 82.04 963 ASN A O 1
ATOM 7862 N N . PRO A 1 965 ? 60.001 25.761 11.054 1.00 70.31 964 PRO A N 1
ATOM 7863 C CA . PRO A 1 965 ? 60.218 25.254 12.412 1.00 51.63 964 PRO A CA 1
ATOM 7864 C C . PRO A 1 965 ? 60.221 26.312 13.533 1.00 62.81 964 PRO A C 1
ATOM 7865 O O . PRO A 1 965 ? 59.749 26.006 14.644 1.00 57.63 964 PRO A O 1
ATOM 7869 N N . CYS A 1 966 ? 60.697 27.524 13.256 1.00 54.57 965 CYS A N 1
ATOM 7870 C CA . CYS A 1 966 ? 60.799 28.540 14.301 1.00 62.28 965 CYS A CA 1
ATOM 7871 C C . CYS A 1 966 ? 59.468 29.231 14.491 1.00 55.13 965 CYS A C 1
ATOM 7872 O O . CYS A 1 966 ? 59.283 29.920 15.470 1.00 71.14 965 CYS A O 1
ATOM 7875 N N . ALA A 1 967 ? 58.554 29.071 13.535 1.00 62.51 966 ALA A N 1
ATOM 7876 C CA . ALA A 1 967 ? 57.216 29.657 13.645 1.00 65.34 966 ALA A CA 1
ATOM 7877 C C . ALA A 1 967 ? 56.432 28.997 14.772 1.00 63.83 966 ALA A C 1
ATOM 7878 O O . ALA A 1 967 ? 56.662 27.834 15.074 1.00 63.98 966 ALA A O 1
ATOM 7880 N N . THR A 1 968 ? 55.522 29.726 15.418 1.00 67.21 967 THR A N 1
ATOM 7881 C CA . THR A 1 968 ? 54.727 29.101 16.478 1.00 50.22 967 THR A CA 1
ATOM 7882 C C . THR A 1 968 ? 53.865 27.965 15.887 1.00 61.75 967 THR A C 1
ATOM 7883 O O . THR A 1 968 ? 53.079 28.183 14.965 1.00 56.91 967 THR A O 1
ATOM 7887 N N . GLY A 1 969 ? 54.049 26.752 16.400 1.00 57.02 968 GLY A N 1
ATOM 7888 C CA . GLY A 1 969 ? 53.327 25.595 15.906 1.00 45.33 968 GLY A CA 1
ATOM 7889 C C . GLY A 1 969 ? 54.205 24.767 14.982 1.00 50.21 968 GLY A C 1
ATOM 7890 O O . GLY A 1 969 ? 53.841 23.641 14.576 1.00 48.39 968 GLY A O 1
ATOM 7891 N N . GLY A 1 970 ? 55.368 25.338 14.643 1.00 52.64 969 GLY A N 1
ATOM 7892 C CA . GLY A 1 970 ? 56.408 24.630 13.913 1.00 47.11 969 GLY A CA 1
ATOM 7893 C C . GLY A 1 970 ? 57.204 23.786 14.887 1.00 57.92 969 GLY A C 1
ATOM 7894 O O . GLY A 1 970 ? 56.880 23.782 16.074 1.00 55.57 969 GLY A O 1
ATOM 7895 N N . ALA A 1 971 ? 58.239 23.093 14.407 1.00 51.36 970 ALA A N 1
ATOM 7896 C CA . ALA A 1 971 ? 58.910 22.071 15.212 1.00 50.99 970 ALA A CA 1
ATOM 7897 C C . ALA A 1 971 ? 59.715 22.601 16.425 1.00 57.18 970 ALA A C 1
ATOM 7898 O O . ALA A 1 971 ? 60.099 21.826 17.296 1.00 61.97 970 ALA A O 1
ATOM 7900 N N . LEU A 1 972 ? 59.993 23.899 16.463 1.00 55.92 971 LEU A N 1
ATOM 7901 C CA . LEU A 1 972 ? 60.734 24.485 17.567 1.00 57.40 971 LEU A CA 1
ATOM 7902 C C . LEU A 1 972 ? 59.804 25.260 18.501 1.00 62.06 971 LEU A C 1
ATOM 7903 O O . LEU A 1 972 ? 60.233 25.793 19.508 1.00 59.23 971 LEU A O 1
ATOM 7908 N N . LYS A 1 973 ? 58.536 25.342 18.144 1.00 62.06 972 LYS A N 1
ATOM 7909 C CA . LYS A 1 973 ? 57.573 26.060 18.951 1.00 56.27 972 LYS A CA 1
ATOM 7910 C C . LYS A 1 973 ? 56.250 25.307 18.923 1.00 48.04 972 LYS A C 1
ATOM 7911 O O . LYS A 1 973 ? 55.244 25.816 18.449 1.00 53.49 972 LYS A O 1
ATOM 7917 N N . GLY A 1 974 ? 56.250 24.072 19.397 1.00 47.00 973 GLY A N 1
ATOM 7918 C CA . GLY A 1 974 ? 55.042 23.277 19.323 1.00 45.13 973 GLY A CA 1
ATOM 7919 C C . GLY A 1 974 ? 54.020 23.735 20.366 1.00 44.73 973 GLY A C 1
ATOM 7920 O O . GLY A 1 974 ? 54.378 24.247 21.409 1.00 45.70 973 GLY A O 1
ATOM 7921 N N . TYR A 1 975 ? 52.743 23.562 20.068 1.00 43.42 974 TYR A N 1
ATOM 7922 C CA . TYR A 1 975 ? 51.693 23.882 21.011 1.00 42.96 974 TYR A CA 1
ATOM 7923 C C . TYR A 1 975 ? 51.643 22.846 22.089 1.00 42.27 974 TYR A C 1
ATOM 7924 O O . TYR A 1 975 ? 51.746 21.653 21.837 1.00 50.02 974 TYR A O 1
ATOM 7933 N N . GLN A 1 976 ? 51.496 23.302 23.316 1.00 46.59 975 GLN A N 1
ATOM 7934 C CA . GLN A 1 976 ? 51.331 22.373 24.424 1.00 44.86 975 GLN A CA 1
ATOM 7935 C C . GLN A 1 976 ? 49.970 22.623 25.083 1.00 43.48 975 GLN A C 1
ATOM 7936 O O . GLN A 1 976 ? 49.856 23.365 26.051 1.00 46.66 975 GLN A O 1
ATOM 7942 N N . ILE A 1 977 ? 48.935 22.003 24.527 1.00 42.15 976 ILE A N 1
ATOM 7943 C CA . ILE A 1 977 ? 47.577 22.336 24.886 1.00 45.08 976 ILE A CA 1
ATOM 7944 C C . ILE A 1 977 ? 46.914 21.206 25.678 1.00 46.47 976 ILE A C 1
ATOM 7945 O O . ILE A 1 977 ? 45.687 21.136 25.839 1.00 44.16 976 ILE A O 1
ATOM 7950 N N . THR A 1 978 ? 47.768 20.387 26.266 1.00 48.54 977 THR A N 1
ATOM 7951 C CA . THR A 1 978 ? 47.349 19.177 26.920 1.00 42.71 977 THR A CA 1
ATOM 7952 C C . THR A 1 978 ? 48.419 18.776 27.965 1.00 45.74 977 THR A C 1
ATOM 7953 O O . THR A 1 978 ? 49.628 18.915 27.727 1.00 52.27 977 THR A O 1
ATOM 7957 N N . ASN A 1 979 ? 47.985 18.319 29.131 1.00 43.59 978 ASN A N 1
ATOM 7958 C CA . ASN A 1 979 ? 48.885 17.744 30.126 1.00 42.33 978 ASN A CA 1
ATOM 7959 C C . ASN A 1 979 ? 49.242 16.314 29.759 1.00 45.08 978 ASN A C 1
ATOM 7960 O O . ASN A 1 979 ? 48.559 15.695 28.940 1.00 47.74 978 ASN A O 1
ATOM 7965 N N . LYS A 1 980 ? 50.282 15.779 30.392 1.00 50.66 979 LYS A N 1
ATOM 7966 C CA . LYS A 1 980 ? 50.701 14.392 30.159 1.00 49.45 979 LYS A CA 1
ATOM 7967 C C . LYS A 1 980 ? 49.635 13.364 30.545 1.00 52.91 979 LYS A C 1
ATOM 7968 O O . LYS A 1 980 ? 48.950 13.481 31.569 1.00 59.28 979 LYS A O 1
ATOM 7974 N N . PHE A 1 981 ? 49.487 12.367 29.689 1.00 50.40 980 PHE A N 1
ATOM 7975 C CA . PHE A 1 981 ? 48.643 11.225 29.977 1.00 46.87 980 PHE A CA 1
ATOM 7976 C C . PHE A 1 981 ? 48.925 10.603 31.358 1.00 51.39 980 PHE A C 1
ATOM 7977 O O . PHE A 1 981 ? 50.069 10.563 31.804 1.00 54.10 980 PHE A O 1
ATOM 7985 N N . GLU A 1 982 ? 47.870 10.135 32.024 1.00 60.04 981 GLU A N 1
ATOM 7986 C CA . GLU A 1 982 ? 47.974 9.457 33.321 1.00 56.83 981 GLU A CA 1
ATOM 7987 C C . GLU A 1 982 ? 47.406 8.039 33.255 1.00 56.62 981 GLU A C 1
ATOM 7988 O O . GLU A 1 982 ? 48.099 7.063 33.530 1.00 69.16 981 GLU A O 1
ATOM 7994 N N . SER A 1 983 ? 46.146 7.934 32.865 1.00 49.32 982 SER A N 1
ATOM 7995 C CA . SER A 1 983 ? 45.480 6.650 32.724 1.00 47.39 982 SER A CA 1
ATOM 7996 C C . SER A 1 983 ? 44.190 6.888 31.955 1.00 45.99 982 SER A C 1
ATOM 7997 O O . SER A 1 983 ? 43.834 8.027 31.683 1.00 53.20 982 SER A O 1
ATOM 8000 N N . PHE A 1 984 ? 43.503 5.819 31.584 1.00 56.16 983 PHE A N 1
ATOM 8001 C CA . PHE A 1 984 ? 42.207 5.934 30.913 1.00 58.31 983 PHE A CA 1
ATOM 8002 C C . PHE A 1 984 ? 41.143 6.495 31.845 1.00 59.52 983 PHE A C 1
ATOM 8003 O O . PHE A 1 984 ? 40.274 7.262 31.420 1.00 64.16 983 PHE A O 1
ATOM 8011 N N . LYS A 1 985 ? 41.220 6.117 33.117 1.00 60.89 984 LYS A N 1
ATOM 8012 C CA . LYS A 1 985 ? 40.275 6.611 34.107 1.00 67.26 984 LYS A CA 1
ATOM 8013 C C . LYS A 1 985 ? 40.430 8.123 34.223 1.00 65.38 984 LYS A C 1
ATOM 8014 O O . LYS A 1 985 ? 39.489 8.825 34.577 1.00 62.73 984 LYS A O 1
ATOM 8020 N N . SER A 1 986 ? 41.618 8.623 33.904 1.00 64.85 985 SER A N 1
ATOM 8021 C CA . SER A 1 986 ? 41.890 10.048 34.023 1.00 61.37 985 SER A CA 1
ATOM 8022 C C . SER A 1 986 ? 41.459 10.819 32.791 1.00 53.43 985 SER A C 1
ATOM 8023 O O . SER A 1 986 ? 41.516 12.035 32.764 1.00 54.74 985 SER A O 1
ATOM 8034 N N . SER A 1 988 ? 38.791 12.068 31.662 1.00 43.40 987 SER A N 1
ATOM 8035 C CA . SER A 1 988 ? 37.451 12.561 31.915 1.00 46.04 987 SER A CA 1
ATOM 8036 C C . SER A 1 988 ? 37.539 13.991 32.422 1.00 51.18 987 SER A C 1
ATOM 8037 O O . SER A 1 988 ? 38.612 14.444 32.820 1.00 48.14 987 SER A O 1
ATOM 8040 N N . THR A 1 989 ? 36.397 14.681 32.421 1.00 49.24 988 THR A N 1
ATOM 8041 C CA . THR A 1 989 ? 36.324 16.116 32.699 1.00 41.67 988 THR A CA 1
ATOM 8042 C C . THR A 1 989 ? 37.048 16.971 31.645 1.00 51.20 988 THR A C 1
ATOM 8043 O O . THR A 1 989 ? 36.450 17.388 30.651 1.00 61.76 988 THR A O 1
ATOM 8047 N N . GLN A 1 990 ? 38.330 17.239 31.860 1.00 43.36 989 GLN A N 1
ATOM 8048 C CA . GLN A 1 990 ? 39.039 18.200 31.014 1.00 40.31 989 GLN A CA 1
ATOM 8049 C C . GLN A 1 990 ? 40.532 17.994 31.084 1.00 44.15 989 GLN A C 1
ATOM 8050 O O . GLN A 1 990 ? 41.095 17.943 32.177 1.00 43.04 989 GLN A O 1
ATOM 8056 N N . ASN A 1 991 ? 41.170 17.905 29.920 1.00 45.48 990 ASN A N 1
ATOM 8057 C CA . ASN A 1 991 ? 42.621 17.984 29.834 1.00 35.46 990 ASN A CA 1
ATOM 8058 C C . ASN A 1 991 ? 43.031 19.077 28.821 1.00 41.01 990 ASN A C 1
ATOM 8059 O O . ASN A 1 991 ? 43.114 18.829 27.618 1.00 35.46 990 ASN A O 1
ATOM 8064 N N . GLY A 1 992 ? 43.283 20.282 29.326 1.00 37.52 991 GLY A N 1
ATOM 8065 C CA . GLY A 1 992 ? 43.618 21.409 28.468 1.00 43.78 991 GLY A CA 1
ATOM 8066 C C . GLY A 1 992 ? 42.563 21.722 27.410 1.00 44.59 991 GLY A C 1
ATOM 8067 O O . GLY A 1 992 ? 41.459 22.123 27.764 1.00 48.02 991 GLY A O 1
ATOM 8068 N N . PHE A 1 993 ? 42.886 21.527 26.125 1.00 37.47 992 PHE A N 1
ATOM 8069 C CA . PHE A 1 993 ? 41.971 21.855 25.028 1.00 36.26 992 PHE A CA 1
ATOM 8070 C C . PHE A 1 993 ? 40.979 20.727 24.819 1.00 44.12 992 PHE A C 1
ATOM 8071 O O . PHE A 1 993 ? 40.038 20.846 24.014 1.00 42.16 992 PHE A O 1
ATOM 8079 N N . ILE A 1 994 ? 41.181 19.619 25.526 1.00 36.68 993 ILE A N 1
ATOM 8080 C CA . ILE A 1 994 ? 40.265 18.478 25.395 1.00 38.63 993 ILE A CA 1
ATOM 8081 C C . ILE A 1 994 ? 39.181 18.389 26.497 1.00 40.37 993 ILE A C 1
ATOM 8082 O O . ILE A 1 994 ? 39.495 18.405 27.688 1.00 45.13 993 ILE A O 1
ATOM 8087 N N . PHE A 1 995 ? 37.912 18.309 26.105 1.00 33.16 994 PHE A N 1
ATOM 8088 C CA . PHE A 1 995 ? 36.814 18.157 27.095 1.00 41.61 994 PHE A CA 1
ATOM 8089 C C . PHE A 1 995 ? 36.121 16.840 26.858 1.00 38.15 994 PHE A C 1
ATOM 8090 O O . PHE A 1 995 ? 35.892 16.472 25.707 1.00 38.02 994 PHE A O 1
ATOM 8098 N N . TYR A 1 996 ? 35.842 16.112 27.940 1.00 46.74 995 TYR A N 1
ATOM 8099 C CA . TYR A 1 996 ? 35.238 14.776 27.861 1.00 34.56 995 TYR A CA 1
ATOM 8100 C C . TYR A 1 996 ? 33.774 14.838 28.207 1.00 36.32 995 TYR A C 1
ATOM 8101 O O . TYR A 1 996 ? 33.387 15.206 29.305 1.00 38.60 995 TYR A O 1
ATOM 8110 N N . ILE A 1 997 ? 32.958 14.448 27.254 1.00 51.84 996 ILE A N 1
ATOM 8111 C CA . ILE A 1 997 ? 31.528 14.674 27.326 1.00 56.31 996 ILE A CA 1
ATOM 8112 C C . ILE A 1 997 ? 30.810 13.323 27.358 1.00 52.23 996 ILE A C 1
ATOM 8113 O O . ILE A 1 997 ? 31.254 12.389 26.713 1.00 46.15 996 ILE A O 1
ATOM 8118 N N . PRO A 1 998 ? 29.737 13.190 28.154 1.00 49.78 997 PRO A N 1
ATOM 8119 C CA . PRO A 1 998 ? 28.925 11.978 27.973 1.00 45.86 997 PRO A CA 1
ATOM 8120 C C . PRO A 1 998 ? 28.045 12.045 26.712 1.00 45.47 997 PRO A C 1
ATOM 8121 O O . PRO A 1 998 ? 27.459 13.094 26.438 1.00 55.22 997 PRO A O 1
ATOM 8125 N N . ALA A 1 999 ? 27.967 10.939 25.977 1.00 36.88 998 ALA A N 1
ATOM 8126 C CA . ALA A 1 999 ? 27.182 10.826 24.755 1.00 44.24 998 ALA A CA 1
ATOM 8127 C C . ALA A 1 999 ? 25.671 10.744 24.959 1.00 46.96 998 ALA A C 1
ATOM 8128 O O . ALA A 1 999 ? 24.930 10.797 23.974 1.00 50.89 998 ALA A O 1
ATOM 8130 N N . TRP A 1 1000 ? 25.217 10.575 26.201 1.00 37.23 999 TRP A N 1
ATOM 8131 C CA . TRP A 1 1000 ? 23.779 10.539 26.483 1.00 43.19 999 TRP A CA 1
ATOM 8132 C C . TRP A 1 1000 ? 23.024 11.610 25.705 1.00 37.95 999 TRP A C 1
ATOM 8133 O O . TRP A 1 1000 ? 23.287 12.794 25.877 1.00 40.91 999 TRP A O 1
ATOM 8144 N N . LEU A 1 1001 ? 22.094 11.179 24.865 1.00 33.87 1000 LEU A N 1
ATOM 8145 C CA . LEU A 1 1001 ? 21.111 12.065 24.279 1.00 34.60 1000 LEU A CA 1
ATOM 8146 C C . LEU A 1 1001 ? 21.707 13.079 23.280 1.00 44.08 1000 LEU A C 1
ATOM 8147 O O . LEU A 1 1001 ? 21.186 14.187 23.137 1.00 39.24 1000 LEU A O 1
ATOM 8152 N N . THR A 1 1002 ? 22.771 12.666 22.585 1.00 42.85 1001 THR A N 1
ATOM 8153 C CA . THR A 1 1002 ? 23.434 13.462 21.568 1.00 43.59 1001 THR A CA 1
ATOM 8154 C C . THR A 1 1002 ? 23.108 13.059 20.127 1.00 47.15 1001 THR A C 1
ATOM 8155 O O . THR A 1 1002 ? 23.302 13.865 19.221 1.00 51.04 1001 THR A O 1
ATOM 8159 N N . SER A 1 1003 ? 22.609 11.837 19.925 1.00 33.84 1002 SER A N 1
ATOM 8160 C CA . SER A 1 1003 ? 22.232 11.342 18.588 1.00 36.35 1002 SER A CA 1
ATOM 8161 C C . SER A 1 1003 ? 20.737 11.350 18.278 1.00 48.52 1002 SER A C 1
ATOM 8162 O O . SER A 1 1003 ? 20.319 11.865 17.247 1.00 57.87 1002 SER A O 1
ATOM 8165 N N . LYS A 1 1004 ? 19.945 10.727 19.149 1.00 47.25 1003 LYS A N 1
ATOM 8166 C CA . LYS A 1 1004 ? 18.491 10.707 19.012 1.00 50.52 1003 LYS A CA 1
ATOM 8167 C C . LYS A 1 1004 ? 17.892 11.931 19.665 1.00 54.11 1003 LYS A C 1
ATOM 8168 O O . LYS A 1 1004 ? 17.301 11.840 20.733 1.00 64.98 1003 LYS A O 1
ATOM 8174 N N . ILE A 1 1005 ? 18.062 13.080 19.034 1.00 48.38 1004 ILE A N 1
ATOM 8175 C CA . ILE A 1 1005 ? 17.493 14.313 19.535 1.00 48.92 1004 ILE A CA 1
ATOM 8176 C C . ILE A 1 1005 ? 17.411 15.255 18.354 1.00 56.47 1004 ILE A C 1
ATOM 8177 O O . ILE A 1 1005 ? 18.333 15.328 17.533 1.00 61.26 1004 ILE A O 1
ATOM 8182 N N . ASP A 1 1006 ? 16.277 15.933 18.252 1.00 54.96 1005 ASP A N 1
ATOM 8183 C CA . ASP A 1 1006 ? 16.012 16.851 17.175 1.00 52.15 1005 ASP A CA 1
ATOM 8184 C C . ASP A 1 1006 ? 16.919 18.036 17.365 1.00 49.43 1005 ASP A C 1
ATOM 8185 O O . ASP A 1 1006 ? 16.713 18.804 18.292 1.00 51.01 1005 ASP A O 1
ATOM 8190 N N . PRO A 1 1007 ? 17.922 18.205 16.479 1.00 52.05 1006 PRO A N 1
ATOM 8191 C CA . PRO A 1 1007 ? 18.879 19.300 16.684 1.00 46.68 1006 PRO A CA 1
ATOM 8192 C C . PRO A 1 1007 ? 18.234 20.658 16.458 1.00 50.05 1006 PRO A C 1
ATOM 8193 O O . PRO A 1 1007 ? 18.795 21.674 16.880 1.00 63.40 1006 PRO A O 1
ATOM 8197 N N . SER A 1 1008 ? 17.054 20.698 15.852 1.00 51.35 1007 SER A N 1
ATOM 8198 C CA . SER A 1 1008 ? 16.390 21.998 15.657 1.00 60.12 1007 SER A CA 1
ATOM 8199 C C . SER A 1 1008 ? 15.373 22.384 16.742 1.00 66.57 1007 SER A C 1
ATOM 8200 O O . SER A 1 1008 ? 14.859 23.493 16.714 1.00 73.45 1007 SER A O 1
ATOM 8203 N N . THR A 1 1009 ? 15.060 21.485 17.676 1.00 62.54 1008 THR A N 1
ATOM 8204 C CA . THR A 1 1009 ? 14.158 21.821 18.790 1.00 61.29 1008 THR A CA 1
ATOM 8205 C C . THR A 1 1009 ? 14.644 21.262 20.128 1.00 60.44 1008 THR A C 1
ATOM 8206 O O . THR A 1 1009 ? 14.183 21.680 21.181 1.00 72.33 1008 THR A O 1
ATOM 8210 N N . GLY A 1 1010 ? 15.560 20.302 20.084 1.00 50.46 1009 GLY A N 1
ATOM 8211 C CA . GLY A 1 1010 ? 15.993 19.623 21.289 1.00 54.46 1009 GLY A CA 1
ATOM 8212 C C . GLY A 1 1010 ? 14.953 18.625 21.780 1.00 56.17 1009 GLY A C 1
ATOM 8213 O O . GLY A 1 1010 ? 15.015 18.171 22.924 1.00 42.19 1009 GLY A O 1
ATOM 8214 N N . PHE A 1 1011 ? 13.982 18.300 20.928 1.00 53.10 1010 PHE A N 1
ATOM 8215 C CA . PHE A 1 1011 ? 13.061 17.229 21.255 1.00 44.92 1010 PHE A CA 1
ATOM 8216 C C . PHE A 1 1011 ? 13.755 15.889 21.321 1.00 45.14 1010 PHE A C 1
ATOM 8217 O O . PHE A 1 1011 ? 14.446 15.467 20.393 1.00 51.57 1010 PHE A O 1
ATOM 8225 N N . VAL A 1 1012 ? 13.548 15.217 22.435 1.00 44.14 1011 VAL A N 1
ATOM 8226 C CA . VAL A 1 1012 ? 13.960 13.850 22.594 1.00 46.50 1011 VAL A CA 1
ATOM 8227 C C . VAL A 1 1012 ? 12.715 13.054 23.020 1.00 49.41 1011 VAL A C 1
ATOM 8228 O O . VAL A 1 1012 ? 11.853 13.568 23.743 1.00 59.76 1011 VAL A O 1
ATOM 8232 N N . ASN A 1 1013 ? 12.594 11.830 22.512 1.00 51.64 1012 ASN A N 1
ATOM 8233 C CA . ASN A 1 1013 ? 11.510 10.917 22.877 1.00 46.26 1012 ASN A CA 1
ATOM 8234 C C . ASN A 1 1013 ? 11.702 10.322 24.256 1.00 46.57 1012 ASN A C 1
ATOM 8235 O O . ASN A 1 1013 ? 12.545 9.443 24.438 1.00 44.52 1012 ASN A O 1
ATOM 8240 N N . LEU A 1 1014 ? 10.902 10.754 25.226 1.00 56.61 1013 LEU A N 1
ATOM 8241 C CA . LEU A 1 1014 ? 11.027 10.191 26.577 1.00 56.68 1013 LEU A CA 1
ATOM 8242 C C . LEU A 1 1014 ? 9.894 9.213 26.971 1.00 55.97 1013 LEU A C 1
ATOM 8243 O O . LEU A 1 1014 ? 9.824 8.762 28.117 1.00 57.42 1013 LEU A O 1
ATOM 8248 N N . LEU A 1 1015 ? 9.014 8.872 26.030 1.00 56.78 1014 LEU A N 1
ATOM 8249 C CA . LEU A 1 1015 ? 7.909 7.970 26.344 1.00 53.12 1014 LEU A CA 1
ATOM 8250 C C . LEU A 1 1015 ? 8.292 6.534 26.086 1.00 53.60 1014 LEU A C 1
ATOM 8251 O O . LEU A 1 1015 ? 9.272 6.256 25.397 1.00 56.58 1014 LEU A O 1
ATOM 8256 N N . LYS A 1 1016 ? 7.501 5.627 26.647 1.00 58.91 1015 LYS A N 1
ATOM 8257 C CA . LYS A 1 1016 ? 7.685 4.199 26.439 1.00 70.07 1015 LYS A CA 1
ATOM 8258 C C . LYS A 1 1016 ? 6.483 3.703 25.660 1.00 71.64 1015 LYS A C 1
ATOM 8259 O O . LYS A 1 1016 ? 5.353 3.829 26.118 1.00 82.39 1015 LYS A O 1
ATOM 8265 N N . THR A 1 1017 ? 6.715 3.156 24.473 1.00 64.99 1016 THR A N 1
ATOM 8266 C CA . THR A 1 1017 ? 5.618 2.931 23.543 1.00 63.75 1016 THR A CA 1
ATOM 8267 C C . THR A 1 1017 ? 5.387 1.471 23.213 1.00 63.67 1016 THR A C 1
ATOM 8268 O O . THR A 1 1017 ? 4.569 1.147 22.356 1.00 71.26 1016 THR A O 1
ATOM 8272 N N . LYS A 1 1018 ? 6.125 0.596 23.881 1.00 57.71 1017 LYS A N 1
ATOM 8273 C CA . LYS A 1 1018 ? 5.935 -0.828 23.728 1.00 59.52 1017 LYS A CA 1
ATOM 8274 C C . LYS A 1 1018 ? 4.566 -1.206 24.302 1.00 63.11 1017 LYS A C 1
ATOM 8275 O O . LYS A 1 1018 ? 4.195 -0.698 25.356 1.00 67.87 1017 LYS A O 1
ATOM 8281 N N . TYR A 1 1019 ? 3.810 -2.059 23.603 1.00 62.72 1018 TYR A N 1
ATOM 8282 C CA . TYR A 1 1019 ? 2.525 -2.562 24.101 1.00 57.92 1018 TYR A CA 1
ATOM 8283 C C . TYR A 1 1019 ? 2.757 -3.378 25.356 1.00 69.52 1018 TYR A C 1
ATOM 8284 O O . TYR A 1 1019 ? 3.602 -4.271 25.363 1.00 75.88 1018 TYR A O 1
ATOM 8293 N N . THR A 1 1020 ? 2.011 -3.090 26.414 1.00 64.23 1019 THR A N 1
ATOM 8294 C CA . THR A 1 1020 ? 2.084 -3.941 27.595 1.00 70.36 1019 THR A CA 1
ATOM 8295 C C . THR A 1 1020 ? 0.735 -4.602 27.910 1.00 75.71 1019 THR A C 1
ATOM 8296 O O . THR A 1 1020 ? 0.641 -5.823 28.016 1.00 79.81 1019 THR A O 1
ATOM 8300 N N . SER A 1 1021 ? -0.297 -3.785 28.068 1.00 62.92 1020 SER A N 1
ATOM 8301 C CA . SER A 1 1021 ? -1.632 -4.274 28.355 1.00 67.26 1020 SER A CA 1
ATOM 8302 C C . SER A 1 1021 ? -2.610 -3.270 27.782 1.00 68.48 1020 SER A C 1
ATOM 8303 O O . SER A 1 1021 ? -2.218 -2.200 27.315 1.00 65.65 1020 SER A O 1
ATOM 8306 N N . ILE A 1 1022 ? -3.887 -3.607 27.826 1.00 72.30 1021 ILE A N 1
ATOM 8307 C CA . ILE A 1 1022 ? -4.885 -2.754 27.212 1.00 75.81 1021 ILE A CA 1
ATOM 8308 C C . ILE A 1 1022 ? -5.278 -1.610 28.170 1.00 76.12 1021 ILE A C 1
ATOM 8309 O O . ILE A 1 1022 ? -5.590 -0.490 27.745 1.00 73.62 1021 ILE A O 1
ATOM 8314 N N . ALA A 1 1023 ? -5.240 -1.898 29.466 1.00 72.80 1022 ALA A N 1
ATOM 8315 C CA . ALA A 1 1023 ? -5.360 -0.854 30.470 1.00 71.83 1022 ALA A CA 1
ATOM 8316 C C . ALA A 1 1023 ? -4.203 0.160 30.305 1.00 68.23 1022 ALA A C 1
ATOM 8317 O O . ALA A 1 1023 ? -4.436 1.370 30.201 1.00 68.97 1022 ALA A O 1
ATOM 8319 N N . ASP A 1 1024 ? -2.967 -0.327 30.247 1.00 65.38 1023 ASP A N 1
ATOM 8320 C CA . ASP A 1 1024 ? -1.829 0.588 30.051 1.00 73.27 1023 ASP A CA 1
ATOM 8321 C C . ASP A 1 1024 ? -1.958 1.445 28.794 1.00 62.88 1023 ASP A C 1
ATOM 8322 O O . ASP A 1 1024 ? -1.592 2.625 28.798 1.00 68.85 1023 ASP A O 1
ATOM 8327 N N . SER A 1 1025 ? -2.505 0.857 27.732 1.00 69.19 1024 SER A N 1
ATOM 8328 C CA . SER A 1 1025 ? -2.643 1.563 26.464 1.00 68.82 1024 SER A CA 1
ATO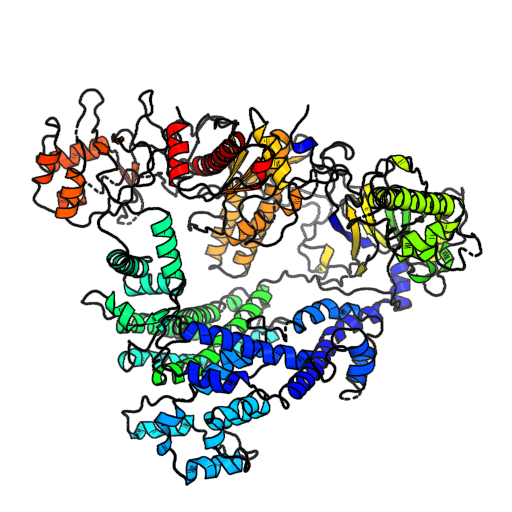M 8329 C C . SER A 1 1025 ? -3.675 2.676 26.577 1.00 65.67 1024 SER A C 1
ATOM 8330 O O . SER A 1 1025 ? -3.462 3.794 26.080 1.00 64.99 1024 SER A O 1
ATOM 8333 N N . LYS A 1 1026 ? -4.795 2.365 27.223 1.00 67.74 1025 LYS A N 1
ATOM 8334 C CA . LYS A 1 1026 ? -5.819 3.370 27.468 1.00 75.30 1025 LYS A CA 1
ATOM 8335 C C . LYS A 1 1026 ? -5.225 4.512 28.287 1.00 72.92 1025 LYS A C 1
ATOM 8336 O O . LYS A 1 1026 ? -5.365 5.685 27.928 1.00 76.46 1025 LYS A O 1
ATOM 8342 N N . LYS A 1 1027 ? -4.553 4.164 29.380 1.00 69.18 1026 LYS A N 1
ATOM 8343 C CA . LYS A 1 1027 ? -3.949 5.173 30.240 1.00 69.98 1026 LYS A CA 1
ATOM 8344 C C . LYS A 1 1027 ? -3.027 6.062 29.414 1.00 67.70 1026 LYS A C 1
ATOM 8345 O O . LYS A 1 1027 ? -3.117 7.298 29.489 1.00 64.57 1026 LYS A O 1
ATOM 8351 N N . PHE A 1 1028 ? -2.175 5.421 28.608 1.00 65.50 1027 PHE A N 1
ATOM 8352 C CA . PHE A 1 1028 ? -1.268 6.124 27.705 1.00 67.11 1027 PHE A CA 1
ATOM 8353 C C . PHE A 1 1028 ? -2.032 7.145 26.851 1.00 68.88 1027 PHE A C 1
ATOM 8354 O O . PHE A 1 1028 ? -1.828 8.362 26.969 1.00 62.42 1027 PHE A O 1
ATOM 8362 N N . ILE A 1 1029 ? -2.914 6.632 26.001 1.00 71.22 1028 ILE A N 1
ATOM 8363 C CA . ILE A 1 1029 ? -3.780 7.460 25.176 1.00 74.24 1028 ILE A CA 1
ATOM 8364 C C . ILE A 1 1029 ? -4.414 8.604 25.969 1.00 78.34 1028 ILE A C 1
ATOM 8365 O O . ILE A 1 1029 ? -4.408 9.746 25.522 1.00 78.69 1028 ILE A O 1
ATOM 8370 N N . SER A 1 1030 ? -4.922 8.290 27.162 1.00 81.74 1029 SER A N 1
ATOM 8371 C CA . SER A 1 1030 ? -5.618 9.260 28.009 1.00 79.83 1029 SER A CA 1
ATOM 8372 C C . SER A 1 1030 ? -4.684 10.298 28.619 1.00 75.04 1029 SER A C 1
ATOM 8373 O O . SER A 1 1030 ? -5.085 11.434 28.883 1.00 69.16 1029 SER A O 1
ATOM 8376 N N . SER A 1 1031 ? -3.437 9.906 28.853 1.00 63.45 1030 SER A N 1
ATOM 8377 C CA . SER A 1 1031 ? -2.460 10.835 29.404 1.00 65.48 1030 SER A CA 1
ATOM 8378 C C . SER A 1 1031 ? -2.117 11.953 28.428 1.00 70.57 1030 SER A C 1
ATOM 8379 O O . SER A 1 1031 ? -1.480 12.943 28.803 1.00 68.74 1030 SER A O 1
ATOM 8382 N N . PHE A 1 1032 ? -2.557 11.796 27.181 1.00 73.40 1031 PHE A N 1
ATOM 8383 C CA . PHE A 1 1032 ? -2.400 12.846 26.192 1.00 71.92 1031 PHE A CA 1
ATOM 8384 C C . PHE A 1 1032 ? -3.396 13.954 26.401 1.00 78.19 1031 PHE A C 1
ATOM 8385 O O . PHE A 1 1032 ? -4.526 13.714 26.815 1.00 88.63 1031 PHE A O 1
ATOM 8393 N N . ASP A 1 1033 ? -2.954 15.175 26.131 1.00 76.83 1032 ASP A N 1
ATOM 8394 C CA . ASP A 1 1033 ? -3.812 16.339 26.212 1.00 83.84 1032 ASP A CA 1
ATOM 8395 C C . ASP A 1 1033 ? -4.900 16.239 25.154 1.00 89.50 1032 ASP A C 1
ATOM 8396 O O . ASP A 1 1033 ? -6.094 16.440 25.446 1.00 86.82 1032 ASP A O 1
ATOM 8401 N N . ARG A 1 1034 ? -4.481 15.903 23.935 1.00 87.35 1033 ARG A N 1
ATOM 8402 C CA . ARG A 1 1034 ? -5.364 15.937 22.774 1.00 84.99 1033 ARG A CA 1
ATOM 8403 C C . ARG A 1 1034 ? -4.919 14.932 21.735 1.00 84.12 1033 ARG A C 1
ATOM 8404 O O . ARG A 1 1034 ? -3.742 14.596 21.660 1.00 86.04 1033 ARG A O 1
ATOM 8412 N N . ILE A 1 1035 ? -5.861 14.451 20.930 1.00 87.56 1034 ILE A N 1
ATOM 8413 C CA . ILE A 1 1035 ? -5.515 13.753 19.684 1.00 89.86 1034 ILE A CA 1
ATOM 8414 C C . ILE A 1 1035 ? -6.541 14.134 18.623 1.00 92.22 1034 ILE A C 1
ATOM 8415 O O . ILE A 1 1035 ? -7.715 13.812 18.746 1.00 92.93 1034 ILE A O 1
ATOM 8428 N N . TYR A 1 1037 ? -7.188 15.037 14.273 1.00 95.87 1036 TYR A N 1
ATOM 8429 C CA . TYR A 1 1037 ? -6.769 15.077 12.865 1.00 95.42 1036 TYR A CA 1
ATOM 8430 C C . TYR A 1 1037 ? -6.897 16.501 12.346 1.00 94.42 1036 TYR A C 1
ATOM 8431 O O . TYR A 1 1037 ? -7.957 17.109 12.468 1.00 98.24 1036 TYR A O 1
ATOM 8440 N N . VAL A 1 1038 ? -5.832 17.050 11.774 1.00 92.95 1037 VAL A N 1
ATOM 8441 C CA . VAL A 1 1038 ? -5.946 18.400 11.242 1.00 96.39 1037 VAL A CA 1
ATOM 8442 C C . VAL A 1 1038 ? -6.176 18.355 9.740 1.00 102.06 1037 VAL A C 1
ATOM 8443 O O . VAL A 1 1038 ? -5.387 17.772 8.987 1.00 98.96 1037 VAL A O 1
ATOM 8447 N N . PRO A 1 1039 ? -7.300 18.938 9.311 1.00 104.67 1038 PRO A N 1
ATOM 8448 C CA . PRO A 1 1039 ? -7.764 18.900 7.924 1.00 112.75 1038 PRO A CA 1
ATOM 8449 C C . PRO A 1 1039 ? -6.921 19.789 7.011 1.00 115.40 1038 PRO A C 1
ATOM 8450 O O . PRO A 1 1039 ? -6.574 19.376 5.897 1.00 109.59 1038 PRO A O 1
ATOM 8454 N N . GLU A 1 1040 ? -6.597 20.988 7.493 1.00 120.37 1039 GLU A N 1
ATOM 8455 C CA . GLU A 1 1040 ? -5.825 21.962 6.730 1.00 120.59 1039 GLU A CA 1
ATOM 8456 C C . GLU A 1 1040 ? -4.490 21.368 6.302 1.00 118.31 1039 GLU A C 1
ATOM 8457 O O . GLU A 1 1040 ? -4.194 21.278 5.109 1.00 119.37 1039 GLU A O 1
ATOM 8463 N N . GLU A 1 1041 ? -3.705 20.935 7.285 1.00 113.55 1040 GLU A N 1
ATOM 8464 C CA . GLU A 1 1041 ? -2.371 20.412 7.029 1.00 105.34 1040 GLU A CA 1
ATOM 8465 C C . GLU A 1 1041 ? -2.357 18.903 6.816 1.00 104.15 1040 GLU A C 1
ATOM 8466 O O . GLU A 1 1041 ? -1.287 18.300 6.775 1.00 101.93 1040 GLU A O 1
ATOM 8472 N N . ASP A 1 1042 ? -3.538 18.304 6.680 1.00 108.30 1041 ASP A N 1
ATOM 8473 C CA . ASP A 1 1042 ? -3.684 16.851 6.530 1.00 110.43 1041 ASP A CA 1
ATOM 8474 C C . ASP A 1 1042 ? -2.793 16.056 7.478 1.00 106.88 1041 ASP A C 1
ATOM 8475 O O . ASP A 1 1042 ? -1.989 15.229 7.041 1.00 102.39 1041 ASP A O 1
ATOM 8480 N N . LEU A 1 1043 ? -2.929 16.311 8.774 1.00 103.93 1042 LEU A N 1
ATOM 8481 C CA . LEU A 1 1043 ? -2.066 15.655 9.750 1.00 94.15 1042 LEU A CA 1
ATOM 8482 C C . LEU A 1 1043 ? -2.772 15.301 11.048 1.00 92.46 1042 LEU A C 1
ATOM 8483 O O . LEU A 1 1043 ? -3.752 15.935 11.449 1.00 93.80 1042 LEU A O 1
ATOM 8488 N N . PHE A 1 1044 ? -2.268 14.269 11.705 1.00 87.90 1043 PHE A N 1
ATOM 8489 C CA . PHE A 1 1044 ? -2.719 13.980 13.049 1.00 85.79 1043 PHE A CA 1
ATOM 8490 C C . PHE A 1 1044 ? -1.822 14.699 14.047 1.00 81.11 1043 PHE A C 1
ATOM 8491 O O . PHE A 1 1044 ? -0.596 14.702 13.904 1.00 77.67 1043 PHE A O 1
ATOM 8499 N N . GLU A 1 1045 ? -2.440 15.337 15.036 1.00 75.53 1044 GLU A N 1
ATOM 8500 C CA . GLU A 1 1045 ? -1.700 16.077 16.050 1.00 76.14 1044 GLU A CA 1
ATOM 8501 C C . GLU A 1 1045 ? -1.899 15.508 17.458 1.00 83.05 1044 GLU A C 1
ATOM 8502 O O . GLU A 1 1045 ? -2.972 15.644 18.049 1.00 90.91 1044 GLU A O 1
ATOM 8508 N N . PHE A 1 1046 ? -0.853 14.873 17.982 1.00 83.22 1045 PHE A N 1
ATOM 8509 C CA . PHE A 1 1046 ? -0.794 14.452 19.381 1.00 79.66 1045 PHE A CA 1
ATOM 8510 C C . PHE A 1 1046 ? -0.105 15.535 20.213 1.00 76.27 1045 PHE A C 1
ATOM 8511 O O . PHE A 1 1046 ? 1.095 15.788 20.053 1.00 75.49 1045 PHE A O 1
ATOM 8519 N N . ALA A 1 1047 ? -0.864 16.179 21.091 1.00 70.36 1046 ALA A N 1
ATOM 8520 C CA . ALA A 1 1047 ? -0.331 17.238 21.945 1.00 71.05 1046 ALA A CA 1
ATOM 8521 C C . ALA A 1 1047 ? -0.098 16.715 23.363 1.00 73.44 1046 ALA A C 1
ATOM 8522 O O . ALA A 1 1047 ? -1.032 16.243 24.020 1.00 73.79 1046 ALA A O 1
ATOM 8524 N N . LEU A 1 1048 ? 1.135 16.793 23.846 1.00 72.92 1047 LEU A N 1
ATOM 8525 C CA . LEU A 1 1048 ? 1.395 16.228 25.158 1.00 76.55 1047 LEU A CA 1
ATOM 8526 C C . LEU A 1 1048 ? 2.107 17.132 26.150 1.00 70.18 1047 LEU A C 1
ATOM 8527 O O . LEU A 1 1048 ? 2.645 18.187 25.806 1.00 67.76 1047 LEU A O 1
ATOM 8532 N N . ASP A 1 1049 ? 2.056 16.693 27.401 1.00 63.98 1048 ASP A N 1
ATOM 8533 C CA . ASP A 1 1049 ? 2.662 17.378 28.512 1.00 61.28 1048 ASP A CA 1
ATOM 8534 C C . ASP A 1 1049 ? 3.426 16.292 29.226 1.00 61.92 1048 ASP A C 1
ATOM 8535 O O . ASP A 1 1049 ? 2.833 15.506 29.964 1.00 71.32 1048 ASP A O 1
ATOM 8540 N N . TYR A 1 1050 ? 4.737 16.235 29.008 1.00 57.46 1049 TYR A N 1
ATOM 8541 C CA . TYR A 1 1050 ? 5.588 15.215 29.631 1.00 58.20 1049 TYR A CA 1
ATOM 8542 C C . TYR A 1 1050 ? 5.390 15.043 31.160 1.00 66.19 1049 TYR A C 1
ATOM 8543 O O . TYR A 1 1050 ? 5.924 14.113 31.774 1.00 64.73 1049 TYR A O 1
ATOM 8552 N N . LYS A 1 1051 ? 4.624 15.941 31.768 1.00 63.92 1050 LYS A N 1
ATOM 8553 C CA . LYS A 1 1051 ? 4.319 15.845 33.184 1.00 67.52 1050 LYS A CA 1
ATOM 8554 C C . LYS A 1 1051 ? 3.452 14.629 33.478 1.00 67.99 1050 LYS A C 1
ATOM 8555 O O . LYS A 1 1051 ? 3.655 13.955 34.481 1.00 72.02 1050 LYS A O 1
ATOM 8561 N N . ASN A 1 1052 ? 2.505 14.352 32.584 1.00 69.42 1051 ASN A N 1
ATOM 8562 C CA . ASN A 1 1052 ? 1.557 13.247 32.718 1.00 65.80 1051 ASN A CA 1
ATOM 8563 C C . ASN A 1 1052 ? 2.110 11.902 32.298 1.00 67.35 1051 ASN A C 1
ATOM 8564 O O . ASN A 1 1052 ? 1.343 10.995 31.953 1.00 73.47 1051 ASN A O 1
ATOM 8569 N N . PHE A 1 1053 ? 3.435 11.781 32.306 1.00 63.35 1052 PHE A N 1
ATOM 8570 C CA . PHE A 1 1053 ? 4.110 10.537 31.946 1.00 62.69 1052 PHE A CA 1
ATOM 8571 C C . PHE A 1 1053 ? 5.312 10.383 32.870 1.00 55.01 1052 PHE A C 1
ATOM 8572 O O . PHE A 1 1053 ? 5.892 11.373 33.307 1.00 57.19 1052 PHE A O 1
ATOM 8580 N N . SER A 1 1054 ? 5.731 9.156 33.128 1.00 51.33 1053 SER A N 1
ATOM 8581 C CA . SER A 1 1054 ? 6.746 8.963 34.146 1.00 58.56 1053 SER A CA 1
ATOM 8582 C C . SER A 1 1054 ? 8.162 9.058 33.592 1.00 62.39 1053 SER A C 1
ATOM 8583 O O . SER A 1 1054 ? 8.406 8.859 32.406 1.00 54.73 1053 SER A O 1
ATOM 8586 N N . ARG A 1 1055 ? 9.089 9.358 34.488 1.00 64.20 1054 ARG A N 1
ATOM 8587 C CA . ARG A 1 1055 ? 10.500 9.455 34.157 1.00 61.03 1054 ARG A CA 1
ATOM 8588 C C . ARG A 1 1055 ? 10.787 10.447 33.038 1.00 54.15 1054 ARG A C 1
ATOM 8589 O O . ARG A 1 1055 ? 11.577 10.162 32.156 1.00 55.07 1054 ARG A O 1
ATOM 8597 N N . THR A 1 1056 ? 10.168 11.621 33.108 1.00 54.82 1055 THR A N 1
ATOM 8598 C CA . THR A 1 1056 ? 10.396 12.697 32.147 1.00 52.14 1055 THR A CA 1
ATOM 8599 C C . THR A 1 1056 ? 11.009 13.931 32.805 1.00 53.58 1055 THR A C 1
ATOM 8600 O O . THR A 1 1056 ? 10.990 15.021 32.231 1.00 49.71 1055 THR A O 1
ATOM 8604 N N . ASP A 1 1057 ? 11.541 13.768 34.011 1.00 54.94 1056 ASP A N 1
ATOM 8605 C CA . ASP A 1 1057 ? 12.063 14.901 34.761 1.00 60.55 1056 ASP A CA 1
ATOM 8606 C C . ASP A 1 1057 ? 13.065 15.777 33.986 1.00 56.59 1056 ASP A C 1
ATOM 8607 O O . ASP A 1 1057 ? 13.147 16.986 34.211 1.00 62.64 1056 ASP A O 1
ATOM 8612 N N . ALA A 1 1058 ? 13.817 15.178 33.073 1.00 46.37 1057 ALA A N 1
ATOM 8613 C CA . ALA A 1 1058 ? 14.874 15.926 32.407 1.00 48.28 1057 ALA A CA 1
ATOM 8614 C C . ALA A 1 1058 ? 14.364 16.916 31.358 1.00 50.21 1057 ALA A C 1
ATOM 8615 O O . ALA A 1 1058 ? 15.081 17.846 31.003 1.00 40.76 1057 ALA A O 1
ATOM 8617 N N . ASP A 1 1059 ? 13.150 16.713 30.846 1.00 48.06 1058 ASP A N 1
ATOM 8618 C CA . ASP A 1 1059 ? 12.669 17.572 29.761 1.00 50.81 1058 ASP A CA 1
ATOM 8619 C C . ASP A 1 1059 ? 12.429 18.955 30.322 1.00 55.40 1058 ASP A C 1
ATOM 8620 O O . ASP A 1 1059 ? 12.051 19.090 31.473 1.00 53.15 1058 ASP A O 1
ATOM 8625 N N . TYR A 1 1060 ? 12.662 19.976 29.506 1.00 66.94 1059 TYR A N 1
ATOM 8626 C CA . TYR A 1 1060 ? 12.489 21.357 29.932 1.00 60.60 1059 TYR A CA 1
ATOM 8627 C C . TYR A 1 1060 ? 11.199 21.971 29.406 1.00 57.08 1059 TYR A C 1
ATOM 8628 O O . TYR A 1 1060 ? 10.482 22.611 30.154 1.00 63.97 1059 TYR A O 1
ATOM 8637 N N . ILE A 1 1061 ? 10.910 21.799 28.116 1.00 55.35 1060 ILE A N 1
ATOM 8638 C CA . ILE A 1 1061 ? 9.719 22.413 27.510 1.00 58.23 1060 ILE A CA 1
ATOM 8639 C C . ILE A 1 1061 ? 8.399 21.778 27.993 1.00 61.50 1060 ILE A C 1
ATOM 8640 O O . ILE A 1 1061 ? 7.351 22.420 27.982 1.00 63.25 1060 ILE A O 1
ATOM 8645 N N . LYS A 1 1062 ? 8.465 20.522 28.428 1.00 63.55 1061 LYS A N 1
ATOM 8646 C CA . LYS A 1 1062 ? 7.284 19.752 28.836 1.00 64.94 1061 LYS A CA 1
ATOM 8647 C C . LYS A 1 1062 ? 6.206 19.637 27.749 1.00 63.41 1061 LYS A C 1
ATOM 8648 O O . LYS A 1 1062 ? 5.825 18.539 27.380 1.00 65.15 1061 LYS A O 1
ATOM 8654 N N . LYS A 1 1063 ? 5.719 20.761 27.239 1.00 59.15 1062 LYS A N 1
ATOM 8655 C CA . LYS A 1 1063 ? 4.595 20.733 26.314 1.00 58.19 1062 LYS A CA 1
ATOM 8656 C C . LYS A 1 1063 ? 5.018 20.687 24.846 1.00 65.48 1062 LYS A C 1
ATOM 8657 O O . LYS A 1 1063 ? 5.570 21.655 24.296 1.00 62.55 1062 LYS A O 1
ATOM 8663 N N . TRP A 1 1064 ? 4.726 19.552 24.216 1.00 63.90 1063 TRP A N 1
ATOM 8664 C CA . TRP A 1 1064 ? 5.179 19.266 22.864 1.00 57.37 1063 TRP A CA 1
ATOM 8665 C C . TRP A 1 1064 ? 4.029 18.832 21.953 1.00 70.70 1063 TRP A C 1
ATOM 8666 O O . TRP A 1 1064 ? 3.271 17.932 22.289 1.00 76.15 1063 TRP A O 1
ATOM 8677 N N . LYS A 1 1065 ? 3.896 19.459 20.793 1.00 79.54 1064 LYS A N 1
ATOM 8678 C CA . LYS A 1 1065 ? 2.895 19.007 19.830 1.00 81.14 1064 LYS A CA 1
ATOM 8679 C C . LYS A 1 1065 ? 3.549 18.079 18.803 1.00 74.44 1064 LYS A C 1
ATOM 8680 O O . LYS A 1 1065 ? 4.304 18.531 17.931 1.00 71.67 1064 LYS A O 1
ATOM 8686 N N . LEU A 1 1066 ? 3.277 16.781 18.931 1.00 66.59 1065 LEU A N 1
ATOM 8687 C CA . LEU A 1 1066 ? 3.737 15.803 17.951 1.00 66.49 1065 LEU A CA 1
ATOM 8688 C C . LEU A 1 1066 ? 2.806 15.797 16.736 1.00 69.15 1065 LEU A C 1
ATOM 8689 O O . LEU A 1 1066 ? 1.590 15.906 16.878 1.00 78.25 1065 LEU A O 1
ATOM 8694 N N . TYR A 1 1067 ? 3.363 15.663 15.542 1.00 64.21 1066 TYR A N 1
ATOM 8695 C CA . TYR A 1 1067 ? 2.542 15.509 14.344 1.00 69.25 1066 TYR A CA 1
ATOM 8696 C C . TYR A 1 1067 ? 2.988 14.270 13.592 1.00 74.18 1066 TYR A C 1
ATOM 8697 O O . TYR A 1 1067 ? 3.798 13.508 14.093 1.00 77.59 1066 TYR A O 1
ATOM 8706 N N . SER A 1 1068 ? 2.499 14.100 12.369 1.00 83.38 1067 SER A N 1
ATOM 8707 C CA . SER A 1 1068 ? 2.770 12.894 11.585 1.00 95.08 1067 SER A CA 1
ATOM 8708 C C . SER A 1 1068 ? 3.768 13.039 10.433 1.00 98.38 1067 SER A C 1
ATOM 8709 O O . SER A 1 1068 ? 4.410 12.054 10.052 1.00 100.68 1067 SER A O 1
ATOM 8712 N N . TYR A 1 1069 ? 3.904 14.243 9.873 1.00 101.68 1068 TYR A N 1
ATOM 8713 C CA . TYR A 1 1069 ? 4.515 14.348 8.528 1.00 104.69 1068 TYR A CA 1
ATOM 8714 C C . TYR A 1 1069 ? 5.881 13.743 8.366 1.00 94.01 1068 TYR A C 1
ATOM 8715 O O . TYR A 1 1069 ? 6.640 13.622 9.324 1.00 92.13 1068 TYR A O 1
ATOM 8724 N N . GLY A 1 1070 ? 6.151 13.370 7.122 1.00 90.92 1069 GLY A N 1
ATOM 8725 C CA . GLY A 1 1070 ? 7.234 12.483 6.784 1.00 82.55 1069 GLY A CA 1
ATOM 8726 C C . GLY A 1 1070 ? 6.721 11.072 6.967 1.00 77.89 1069 GLY A C 1
ATOM 8727 O O . GLY A 1 1070 ? 5.552 10.862 7.379 1.00 56.37 1069 GLY A O 1
ATOM 8728 N N . ASN A 1 1071 ? 7.606 10.124 6.652 1.00 63.49 1070 ASN A N 1
ATOM 8729 C CA . ASN A 1 1071 ? 7.397 8.700 6.861 1.00 73.06 1070 ASN A CA 1
ATOM 8730 C C . ASN A 1 1071 ? 8.582 8.164 7.660 1.00 71.16 1070 ASN A C 1
ATOM 8731 O O . ASN A 1 1071 ? 9.410 8.950 8.134 1.00 67.13 1070 ASN A O 1
ATOM 8736 N N . ARG A 1 1072 ? 8.665 6.841 7.817 1.00 68.27 1071 ARG A N 1
ATOM 8737 C CA . ARG A 1 1072 ? 9.672 6.220 8.683 1.00 68.04 1071 ARG A CA 1
ATOM 8738 C C . ARG A 1 1072 ? 10.054 4.837 8.166 1.00 69.01 1071 ARG A C 1
ATOM 8739 O O . ARG A 1 1072 ? 9.263 4.166 7.512 1.00 72.85 1071 ARG A O 1
ATOM 8747 N N . ILE A 1 1073 ? 11.271 4.405 8.466 1.00 66.74 1072 ILE A N 1
ATOM 8748 C CA . ILE A 1 1073 ? 11.694 3.061 8.107 1.00 69.31 1072 ILE A CA 1
ATOM 8749 C C . ILE A 1 1073 ? 11.485 2.173 9.305 1.00 69.97 1072 ILE A C 1
ATOM 8750 O O . ILE A 1 1073 ? 11.919 2.507 10.401 1.00 63.43 1072 ILE A O 1
ATOM 8755 N N . ARG A 1 1074 ? 10.821 1.044 9.086 1.00 78.08 1073 ARG A N 1
ATOM 8756 C CA . ARG A 1 1074 ? 10.530 0.099 10.152 1.00 80.54 1073 ARG A CA 1
ATOM 8757 C C . ARG A 1 1074 ? 11.266 -1.218 9.988 1.00 81.43 1073 ARG A C 1
ATOM 8758 O O . ARG A 1 1074 ? 11.390 -1.723 8.879 1.00 89.13 1073 ARG A O 1
ATOM 8766 N N . ILE A 1 1075 ? 11.737 -1.785 11.092 1.00 81.50 1074 ILE A N 1
ATOM 8767 C CA . ILE A 1 1075 ? 12.338 -3.112 11.054 1.00 90.32 1074 ILE A CA 1
ATOM 8768 C C . ILE A 1 1075 ? 11.435 -4.157 10.384 1.00 116.57 1074 ILE A C 1
ATOM 8769 O O . ILE A 1 1075 ? 11.897 -4.864 9.482 1.00 126.66 1074 ILE A O 1
ATOM 8774 N N . PHE A 1 1076 ? 10.160 -4.225 10.785 1.00 123.26 1075 PHE A N 1
ATOM 8775 C CA . PHE A 1 1076 ? 9.190 -5.112 10.141 1.00 124.53 1075 PHE A CA 1
ATOM 8776 C C . PHE A 1 1076 ? 9.791 -6.515 9.982 1.00 125.45 1075 PHE A C 1
ATOM 8777 O O . PHE A 1 1076 ? 9.784 -7.065 8.881 1.00 128.89 1075 PHE A O 1
ATOM 8785 N N . ALA A 1 1077 ? 10.358 -7.046 11.071 1.00 122.47 1076 ALA A N 1
ATOM 8786 C CA . ALA A 1 1077 ? 11.007 -8.361 11.092 1.00 120.58 1076 ALA A CA 1
ATOM 8787 C C . ALA A 1 1077 ? 10.144 -9.392 10.374 1.00 123.21 1076 ALA A C 1
ATOM 8788 O O . ALA A 1 1077 ? 9.157 -9.877 10.929 1.00 122.54 1076 ALA A O 1
ATOM 8790 N N . ALA A 1 1078 ? 10.518 -9.712 9.135 1.00 124.68 1077 ALA A N 1
ATOM 8791 C CA . ALA A 1 1078 ? 9.633 -10.437 8.224 1.00 127.89 1077 ALA A CA 1
ATOM 8792 C C . ALA A 1 1078 ? 10.077 -11.850 7.859 1.00 128.84 1077 ALA A C 1
ATOM 8793 O O . ALA A 1 1078 ? 10.996 -12.405 8.460 1.00 128.90 1077 ALA A O 1
ATOM 8795 N N . ALA A 1 1079 ? 9.399 -12.404 6.855 1.00 130.48 1078 ALA A N 1
ATOM 8796 C CA . ALA A 1 1079 ? 9.665 -13.737 6.317 1.00 130.52 1078 ALA A CA 1
ATOM 8797 C C . ALA A 1 1079 ? 11.155 -14.034 6.143 1.00 126.63 1078 ALA A C 1
ATOM 8798 O O . ALA A 1 1079 ? 11.555 -14.783 5.251 1.00 124.99 1078 ALA A O 1
ATOM 8800 N N . ALA A 1 1086 ? 15.512 -8.123 7.460 1.00 101.32 1085 ALA A N 1
ATOM 8801 C CA . ALA A 1 1086 ? 14.290 -7.702 8.130 1.00 102.84 1085 ALA A CA 1
ATOM 8802 C C . ALA A 1 1086 ? 14.065 -6.206 7.933 1.00 106.74 1085 ALA A C 1
ATOM 8803 O O . ALA A 1 1086 ? 14.399 -5.418 8.811 1.00 108.21 1085 ALA A O 1
ATOM 8805 N N . TRP A 1 1087 ? 13.515 -5.817 6.781 1.00 110.19 1086 TRP A N 1
ATOM 8806 C CA . TRP A 1 1087 ? 13.222 -4.404 6.499 1.00 112.00 1086 TRP A CA 1
ATOM 8807 C C . TRP A 1 1087 ? 11.993 -4.189 5.614 1.00 117.46 1086 TRP A C 1
ATOM 8808 O O . TRP A 1 1087 ? 11.844 -4.860 4.589 1.00 121.42 1086 TRP A O 1
ATOM 8819 N N . GLU A 1 1088 ? 11.128 -3.251 6.025 1.00 115.51 1087 GLU A N 1
ATOM 8820 C CA . GLU A 1 1088 ? 10.126 -2.608 5.151 1.00 113.68 1087 GLU A CA 1
ATOM 8821 C C . GLU A 1 1088 ? 9.932 -1.128 5.555 1.00 96.95 1087 GLU A C 1
ATOM 8822 O O . GLU A 1 1088 ? 10.341 -0.724 6.641 1.00 93.26 1087 GLU A O 1
ATOM 8828 N N . GLU A 1 1089 ? 9.301 -0.323 4.703 1.00 81.46 1088 GLU A N 1
ATOM 8829 C CA . GLU A 1 1089 ? 9.047 1.076 5.056 1.00 74.40 1088 GLU A CA 1
ATOM 8830 C C . GLU A 1 1089 ? 7.553 1.406 5.207 1.00 83.58 1088 GLU A C 1
ATOM 8831 O O . GLU A 1 1089 ? 6.710 0.678 4.691 1.00 81.89 1088 GLU A O 1
ATOM 8837 N N . VAL A 1 1090 ? 7.242 2.502 5.916 1.00 88.82 1089 VAL A N 1
ATOM 8838 C CA . VAL A 1 1090 ? 5.868 2.851 6.326 1.00 85.14 1089 VAL A CA 1
ATOM 8839 C C . VAL A 1 1090 ? 5.551 4.355 6.321 1.00 89.34 1089 VAL A C 1
ATOM 8840 O O . VAL A 1 1090 ? 6.142 5.111 7.088 1.00 82.59 1089 VAL A O 1
ATOM 8844 N N . CYS A 1 1091 ? 4.599 4.789 5.494 1.00 99.67 1090 CYS A N 1
ATOM 8845 C CA . CYS A 1 1091 ? 4.107 6.169 5.581 1.00 106.07 1090 CYS A CA 1
ATOM 8846 C C . CYS A 1 1091 ? 3.232 6.347 6.826 1.00 112.19 1090 CYS A C 1
ATOM 8847 O O . CYS A 1 1091 ? 2.413 5.476 7.139 1.00 116.17 1090 CYS A O 1
ATOM 8850 N N . LEU A 1 1092 ? 3.388 7.480 7.516 1.00 108.70 1091 LEU A N 1
ATOM 8851 C CA . LEU A 1 1092 ? 2.738 7.689 8.823 1.00 103.97 1091 LEU A CA 1
ATOM 8852 C C . LEU A 1 1092 ? 1.257 8.054 8.771 1.00 101.59 1091 LEU A C 1
ATOM 8853 O O . LEU A 1 1092 ? 0.388 7.188 8.912 1.00 102.27 1091 LEU A O 1
ATOM 8858 N N . THR A 1 1093 ? 0.979 9.340 8.576 1.00 94.81 1092 THR A N 1
ATOM 8859 C CA . THR A 1 1093 ? -0.393 9.854 8.546 1.00 90.77 1092 THR A CA 1
ATOM 8860 C C . THR A 1 1093 ? -1.384 9.007 7.709 1.00 89.47 1092 THR A C 1
ATOM 8861 O O . THR A 1 1093 ? -2.601 9.105 7.884 1.00 93.30 1092 THR A O 1
ATOM 8865 N N . SER A 1 1094 ? -0.857 8.146 6.844 1.00 84.22 1093 SER A N 1
ATOM 8866 C CA . SER A 1 1094 ? -1.689 7.204 6.101 1.00 92.89 1093 SER A CA 1
ATOM 8867 C C . SER A 1 1094 ? -1.816 5.867 6.836 1.00 83.61 1093 SER A C 1
ATOM 8868 O O . SER A 1 1094 ? -2.708 5.076 6.547 1.00 78.37 1093 SER A O 1
ATOM 8871 N N . ALA A 1 1095 ? -0.923 5.605 7.781 1.00 82.11 1094 ALA A N 1
ATOM 8872 C CA . ALA A 1 1095 ? -1.081 4.410 8.605 1.00 86.03 1094 ALA A CA 1
ATOM 8873 C C . ALA A 1 1095 ? -2.147 4.646 9.688 1.00 91.40 1094 ALA A C 1
ATOM 8874 O O . ALA A 1 1095 ? -2.802 3.702 10.140 1.00 91.00 1094 ALA A O 1
ATOM 8876 N N . TYR A 1 1096 ? -2.314 5.909 10.088 1.00 91.17 1095 TYR A N 1
ATOM 8877 C CA . TYR A 1 1096 ? -3.348 6.292 11.047 1.00 94.19 1095 TYR A CA 1
ATOM 8878 C C . TYR A 1 1096 ? -4.724 6.210 10.402 1.00 94.83 1095 TYR A C 1
ATOM 8879 O O . TYR A 1 1096 ? -5.616 5.521 10.909 1.00 91.84 1095 TYR A O 1
ATOM 8888 N N . LYS A 1 1097 ? -4.881 6.927 9.290 1.00 95.10 1096 LYS A N 1
ATOM 8889 C CA . LYS A 1 1097 ? -6.072 6.827 8.447 1.00 94.29 1096 LYS A CA 1
ATOM 8890 C C . LYS A 1 1097 ? -6.491 5.376 8.221 1.00 91.97 1096 LYS A C 1
ATOM 8891 O O . LYS A 1 1097 ? -7.656 5.019 8.450 1.00 94.35 1096 LYS A O 1
ATOM 8897 N N . GLU A 1 1098 ? -5.545 4.537 7.807 1.00 90.33 1097 GLU A N 1
ATOM 8898 C CA . GLU A 1 1098 ? -5.830 3.114 7.642 1.00 100.19 1097 GLU A CA 1
ATOM 8899 C C . GLU A 1 1098 ? -6.392 2.486 8.914 1.00 99.35 1097 GLU A C 1
ATOM 8900 O O . GLU A 1 1098 ? -7.543 2.050 8.934 1.00 104.31 1097 GLU A O 1
ATOM 8906 N N . LEU A 1 1099 ? -5.584 2.470 9.972 1.00 97.13 1098 LEU A N 1
ATOM 8907 C CA . LEU A 1 1099 ? -5.939 1.807 11.229 1.00 92.71 1098 LEU A CA 1
ATOM 8908 C C . LEU A 1 1099 ? -7.295 2.219 11.792 1.00 89.10 1098 LEU A C 1
ATOM 8909 O O . LEU A 1 1099 ? -8.046 1.384 12.291 1.00 83.11 1098 LEU A O 1
ATOM 8914 N N . PHE A 1 1100 ? -7.592 3.512 11.706 1.00 91.64 1099 PHE A N 1
ATOM 8915 C CA . PHE A 1 1100 ? -8.839 4.064 12.214 1.00 94.05 1099 PHE A CA 1
ATOM 8916 C C . PHE A 1 1100 ? -10.030 3.580 11.396 1.00 101.38 1099 PHE A C 1
ATOM 8917 O O . PHE A 1 1100 ? -11.059 3.170 11.956 1.00 102.33 1099 PHE A O 1
ATOM 8925 N N . ASN A 1 1101 ? -9.884 3.640 10.072 1.00 100.70 1100 ASN A N 1
ATOM 8926 C CA . ASN A 1 1101 ? -10.887 3.094 9.165 1.00 100.31 1100 ASN A CA 1
ATOM 8927 C C . ASN A 1 1101 ? -11.130 1.641 9.523 1.00 100.91 1100 ASN A C 1
ATOM 8928 O O . ASN A 1 1101 ? -12.277 1.225 9.735 1.00 91.02 1100 ASN A O 1
ATOM 8933 N N . LYS A 1 1102 ? -10.026 0.894 9.616 1.00 93.16 1101 LYS A N 1
ATOM 8934 C CA . LYS A 1 1102 ? -10.040 -0.525 9.952 1.00 93.01 1101 LYS A CA 1
ATOM 8935 C C . LYS A 1 1102 ? -10.981 -0.819 11.132 1.00 98.15 1101 LYS A C 1
ATOM 8936 O O . LYS A 1 1102 ? -11.720 -1.807 11.109 1.00 106.14 1101 LYS A O 1
ATOM 8942 N N . TYR A 1 1103 ? -10.990 0.050 12.140 1.00 99.17 1102 TYR A N 1
ATOM 8943 C CA . TYR A 1 1103 ? -11.763 -0.240 13.353 1.00 101.06 1102 TYR A CA 1
ATOM 8944 C C . TYR A 1 1103 ? -13.081 0.521 13.518 1.00 99.85 1102 TYR A C 1
ATOM 8945 O O . TYR A 1 1103 ? -13.746 0.427 14.557 1.00 100.69 1102 TYR A O 1
ATOM 8954 N N . GLY A 1 1104 ? -13.467 1.241 12.471 1.00 102.80 1103 GLY A N 1
ATOM 8955 C CA . GLY A 1 1104 ? -14.719 1.971 12.455 1.00 95.02 1103 GLY A CA 1
ATOM 8956 C C . GLY A 1 1104 ? -14.641 3.274 13.222 1.00 95.94 1103 GLY A C 1
ATOM 8957 O O . GLY A 1 1104 ? -15.661 3.795 13.674 1.00 98.17 1103 GLY A O 1
ATOM 8958 N N . ILE A 1 1105 ? -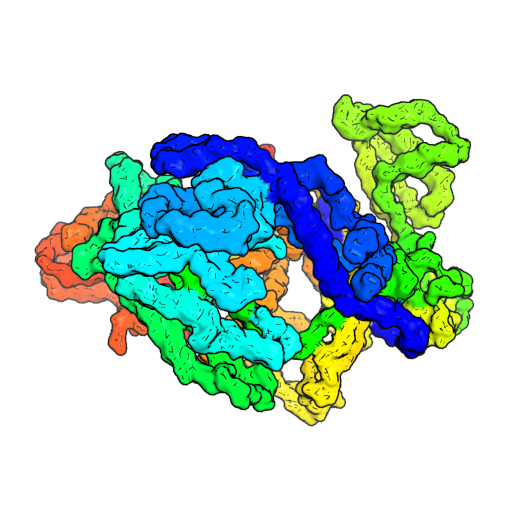13.434 3.803 13.381 1.00 90.78 1104 ILE A N 1
ATOM 8959 C CA . ILE A 1 1105 ? -13.261 5.070 14.068 1.00 98.16 1104 ILE A CA 1
ATOM 8960 C C . ILE A 1 1105 ? -13.187 6.220 13.085 1.00 97.78 1104 ILE A C 1
ATOM 8961 O O . ILE A 1 1105 ? -12.225 6.333 12.324 1.00 94.48 1104 ILE A O 1
ATOM 8966 N N . ASN A 1 1106 ? -14.189 7.089 13.107 1.00 97.47 1105 ASN A N 1
ATOM 8967 C CA . ASN A 1 1106 ? -14.090 8.323 12.339 1.00 106.54 1105 ASN A CA 1
ATOM 8968 C C . ASN A 1 1106 ? -13.220 9.366 13.056 1.00 101.18 1105 ASN A C 1
ATOM 8969 O O . ASN A 1 1106 ? -13.507 9.752 14.188 1.00 96.43 1105 ASN A O 1
ATOM 8974 N N . TYR A 1 1107 ? -12.168 9.831 12.388 1.00 101.85 1106 TYR A N 1
ATOM 8975 C CA . TYR A 1 1107 ? -11.136 10.643 13.042 1.00 101.84 1106 TYR A CA 1
ATOM 8976 C C . TYR A 1 1107 ? -11.248 12.158 12.829 1.00 104.83 1106 TYR A C 1
ATOM 8977 O O . TYR A 1 1107 ? -10.422 12.920 13.341 1.00 103.57 1106 TYR A O 1
ATOM 8986 N N . GLN A 1 1108 ? -12.255 12.605 12.084 1.00 105.46 1107 GLN A N 1
ATOM 8987 C CA . GLN A 1 1108 ? -12.456 14.041 11.905 1.00 111.21 1107 GLN A CA 1
ATOM 8988 C C . GLN A 1 1108 ? -13.163 14.626 13.118 1.00 120.63 1107 GLN A C 1
ATOM 8989 O O . GLN A 1 1108 ? -13.548 15.797 13.122 1.00 125.06 1107 GLN A O 1
ATOM 8995 N N . GLN A 1 1109 ? -13.310 13.793 14.148 1.00 121.36 1108 GLN A N 1
ATOM 8996 C CA . GLN A 1 1109 ? -14.172 14.067 15.298 1.00 123.31 1108 GLN A CA 1
ATOM 8997 C C . GLN A 1 1109 ? -13.447 14.577 16.552 1.00 123.59 1108 GLN A C 1
ATOM 8998 O O . GLN A 1 1109 ? -14.090 14.826 17.571 1.00 125.91 1108 GLN A O 1
ATOM 9004 N N . GLY A 1 1110 ? -12.122 14.737 16.459 1.00 122.32 1109 GLY A N 1
ATOM 9005 C CA . GLY A 1 1110 ? -11.250 15.101 17.579 1.00 111.55 1109 GLY A CA 1
ATOM 9006 C C . GLY A 1 1110 ? -11.771 16.183 18.507 1.00 111.26 1109 GLY A C 1
ATOM 9007 O O . GLY A 1 1110 ? -12.518 17.060 18.057 1.00 115.69 1109 GLY A O 1
ATOM 9008 N N . ASP A 1 1111 ? -11.418 16.150 19.795 1.00 108.38 1110 ASP A N 1
ATOM 9009 C CA . ASP A 1 1111 ? -10.535 15.173 20.440 1.00 104.22 1110 ASP A CA 1
ATOM 9010 C C . ASP A 1 1111 ? -11.043 13.721 20.414 1.00 102.80 1110 ASP A C 1
ATOM 9011 O O . ASP A 1 1111 ? -12.133 13.433 20.918 1.00 107.78 1110 ASP A O 1
ATOM 9016 N N . ILE A 1 1112 ? -10.243 12.808 19.862 1.00 92.79 1111 ILE A N 1
ATOM 9017 C CA . ILE A 1 1112 ? -10.671 11.407 19.730 1.00 90.26 1111 ILE A CA 1
ATOM 9018 C C . ILE A 1 1112 ? -10.136 10.467 20.821 1.00 86.05 1111 ILE A C 1
ATOM 9019 O O . ILE A 1 1112 ? -10.375 9.256 20.775 1.00 87.60 1111 ILE A O 1
ATOM 9024 N N . ARG A 1 1113 ? -9.415 11.017 21.792 1.00 77.08 1112 ARG A N 1
ATOM 9025 C CA . ARG A 1 1113 ? -8.922 10.222 22.923 1.00 80.67 1112 ARG A CA 1
ATOM 9026 C C . ARG A 1 1113 ? -9.980 9.311 23.589 1.00 85.10 1112 ARG A C 1
ATOM 9027 O O . ARG A 1 1113 ? -9.811 8.087 23.658 1.00 89.51 1112 ARG A O 1
ATOM 9035 N N . ALA A 1 1114 ? -11.054 9.917 24.085 1.00 82.66 1113 ALA A N 1
ATOM 9036 C CA . ALA A 1 1114 ? -12.174 9.166 24.625 1.00 86.91 1113 ALA A CA 1
ATOM 9037 C C . ALA A 1 1114 ? -12.628 8.069 23.655 1.00 93.90 1113 ALA A C 1
ATOM 9038 O O . ALA A 1 1114 ? -12.719 6.894 24.026 1.00 94.86 1113 ALA A O 1
ATOM 9040 N N . LEU A 1 1115 ? -12.897 8.462 22.411 1.00 91.40 1114 LEU A N 1
ATOM 9041 C CA . LEU A 1 1115 ? -13.263 7.515 21.360 1.00 91.49 1114 LEU A CA 1
ATOM 9042 C C . LEU A 1 1115 ? -12.334 6.299 21.314 1.00 95.85 1114 LEU A C 1
ATOM 9043 O O . LEU A 1 1115 ? -12.790 5.159 21.444 1.00 94.61 1114 LEU A O 1
ATOM 9048 N N . LEU A 1 1116 ? -11.038 6.555 21.133 1.00 97.77 1115 LEU A N 1
ATOM 9049 C CA . LEU A 1 1116 ? -10.053 5.497 20.920 1.00 99.65 1115 LEU A CA 1
ATOM 9050 C C . LEU A 1 1116 ? -10.065 4.457 22.032 1.00 106.11 1115 LEU A C 1
ATOM 9051 O O . LEU A 1 1116 ? -9.843 3.271 21.799 1.00 106.72 1115 LEU A O 1
ATOM 9056 N N . CYS A 1 1117 ? -10.348 4.899 23.245 1.00 111.86 1116 CYS A N 1
ATOM 9057 C CA . CYS A 1 1117 ? -10.338 3.988 24.375 1.00 109.52 1116 CYS A CA 1
ATOM 9058 C C . CYS A 1 1117 ? -11.551 3.051 24.397 1.00 107.69 1116 CYS A C 1
ATOM 9059 O O . CYS A 1 1117 ? -11.580 2.085 25.159 1.00 108.28 1116 CYS A O 1
ATOM 9062 N N . GLU A 1 1118 ? -12.529 3.312 23.533 1.00 101.95 1117 GLU A N 1
ATOM 9063 C CA . GLU A 1 1118 ? -13.715 2.462 23.453 1.00 102.29 1117 GLU A CA 1
ATOM 9064 C C . GLU A 1 1118 ? -13.452 1.082 22.819 1.00 95.24 1117 GLU A C 1
ATOM 9065 O O . GLU A 1 1118 ? -14.250 0.153 22.982 1.00 96.46 1117 GLU A O 1
ATOM 9071 N N . GLN A 1 1119 ? -12.333 0.953 22.112 1.00 85.14 1118 GLN A N 1
ATOM 9072 C CA . GLN A 1 1119 ? -11.937 -0.306 21.466 1.00 99.75 1118 GLN A CA 1
ATOM 9073 C C . GLN A 1 1119 ? -11.777 -1.494 22.407 1.00 98.36 1118 GLN A C 1
ATOM 9074 O O . GLN A 1 1119 ? -11.246 -1.361 23.506 1.00 102.93 1118 GLN A O 1
ATOM 9080 N N . SER A 1 1120 ? -12.186 -2.669 21.943 1.00 98.30 1119 SER A N 1
ATOM 9081 C CA . SER A 1 1120 ? -12.350 -3.810 22.840 1.00 106.65 1119 SER A CA 1
ATOM 9082 C C . SER A 1 1120 ? -11.260 -4.892 22.779 1.00 105.66 1119 SER A C 1
ATOM 9083 O O . SER A 1 1120 ? -11.210 -5.764 23.651 1.00 112.94 1119 SER A O 1
ATOM 9086 N N . ASP A 1 1121 ? -10.388 -4.836 21.775 1.00 95.89 1120 ASP A N 1
ATOM 9087 C CA . ASP A 1 1121 ? -9.394 -5.895 21.588 1.00 89.48 1120 ASP A CA 1
ATOM 9088 C C . ASP A 1 1121 ? -7.956 -5.381 21.427 1.00 89.71 1120 ASP A C 1
ATOM 9089 O O . ASP A 1 1121 ? -7.730 -4.263 20.950 1.00 83.54 1120 ASP A O 1
ATOM 9094 N N . LYS A 1 1122 ? -7.002 -6.228 21.823 1.00 77.96 1121 LYS A N 1
ATOM 9095 C CA . LYS A 1 1122 ? -5.583 -5.935 21.804 1.00 83.64 1121 LYS A CA 1
ATOM 9096 C C . LYS A 1 1122 ? -5.158 -5.380 20.460 1.00 82.55 1121 LYS A C 1
ATOM 9097 O O . LYS A 1 1122 ? -4.446 -4.374 20.392 1.00 80.78 1121 LYS A O 1
ATOM 9103 N N . ALA A 1 1123 ? -5.627 -6.034 19.402 1.00 82.18 1122 ALA A N 1
ATOM 9104 C CA . ALA A 1 1123 ? -5.251 -5.701 18.027 1.00 80.99 1122 ALA A CA 1
ATOM 9105 C C . ALA A 1 1123 ? -5.286 -4.205 17.706 1.00 81.46 1122 ALA A C 1
ATOM 9106 O O . ALA A 1 1123 ? -4.378 -3.699 17.071 1.00 72.41 1122 ALA A O 1
ATOM 9108 N N . PHE A 1 1124 ? -6.322 -3.490 18.129 1.00 87.14 1123 PHE A N 1
ATOM 9109 C CA . PHE A 1 1124 ? -6.317 -2.050 17.900 1.00 89.12 1123 PHE A CA 1
ATOM 9110 C C . PHE A 1 1124 ? -5.155 -1.425 18.644 1.00 89.52 1123 PHE A C 1
ATOM 9111 O O . PHE A 1 1124 ? -4.371 -0.661 18.076 1.00 91.47 1123 PHE A O 1
ATOM 9119 N N . TYR A 1 1125 ? -5.065 -1.759 19.927 1.00 83.57 1124 TYR A N 1
ATOM 9120 C CA . TYR A 1 1125 ? -4.109 -1.125 20.820 1.00 85.36 1124 TYR A CA 1
ATOM 9121 C C . TYR A 1 1125 ? -2.671 -1.522 20.508 1.00 85.78 1124 TYR A C 1
ATOM 9122 O O . TYR A 1 1125 ? -1.781 -0.667 20.460 1.00 80.49 1124 TYR A O 1
ATOM 9131 N N . SER A 1 1126 ? -2.456 -2.812 20.270 1.00 88.78 1125 SER A N 1
ATOM 9132 C CA . SER A 1 1126 ? -1.128 -3.309 19.965 1.00 83.98 1125 SER A CA 1
ATOM 9133 C C . SER A 1 1126 ? -0.576 -2.593 18.736 1.00 88.04 1125 SER A C 1
ATOM 9134 O O . SER A 1 1126 ? 0.611 -2.229 18.685 1.00 92.76 1125 SER A O 1
ATOM 9137 N N . SER A 1 1127 ? -1.443 -2.341 17.763 1.00 82.98 1126 SER A N 1
ATOM 9138 C CA . SER A 1 1127 ? -0.971 -1.694 16.551 1.00 80.94 1126 SER A CA 1
ATOM 9139 C C . SER A 1 1127 ? -0.982 -0.155 16.617 1.00 82.36 1126 SER A C 1
ATOM 9140 O O . SER A 1 1127 ? -0.220 0.493 15.900 1.00 90.89 1126 SER A O 1
ATOM 9143 N N . PHE A 1 1128 ? -1.804 0.424 17.493 1.00 75.81 1127 PHE A N 1
ATOM 9144 C CA . PHE A 1 1128 ? -1.752 1.872 17.741 1.00 71.55 1127 PHE A CA 1
ATOM 9145 C C . PHE A 1 1128 ? -0.432 2.289 18.403 1.00 74.01 1127 PHE A C 1
ATOM 9146 O O . PHE A 1 1128 ? 0.116 3.365 18.134 1.00 68.58 1127 PHE A O 1
ATOM 9162 N N . ALA A 1 1130 ? 2.523 0.513 18.375 1.00 81.48 1129 ALA A N 1
ATOM 9163 C CA . ALA A 1 1130 ? 3.606 0.238 17.427 1.00 70.43 1129 ALA A CA 1
ATOM 9164 C C . ALA A 1 1130 ? 3.694 1.380 16.427 1.00 66.69 1129 ALA A C 1
ATOM 9165 O O . ALA A 1 1130 ? 4.776 1.828 16.055 1.00 70.01 1129 ALA A O 1
ATOM 9167 N N . LEU A 1 1131 ? 2.533 1.861 16.013 1.00 65.56 1130 LEU A N 1
ATOM 9168 C CA . LEU A 1 1131 ? 2.456 3.029 15.159 1.00 66.87 1130 LEU A CA 1
ATOM 9169 C C . LEU A 1 1131 ? 3.063 4.253 15.850 1.00 65.04 1130 LEU A C 1
ATOM 9170 O O . LEU A 1 1131 ? 3.894 4.947 15.273 1.00 71.02 1130 LEU A O 1
ATOM 9183 N N . SER A 1 1133 ? 5.242 4.424 18.276 1.00 59.44 1132 SER A N 1
ATOM 9184 C CA . SER A 1 1133 ? 6.653 4.280 18.513 1.00 50.39 1132 SER A CA 1
ATOM 9185 C C . SER A 1 1133 ? 7.423 4.780 17.287 1.00 66.46 1132 SER A C 1
ATOM 9186 O O . SER A 1 1133 ? 8.436 5.484 17.402 1.00 65.03 1132 SER A O 1
ATOM 9189 N N . LEU A 1 1134 ? 6.914 4.426 16.112 1.00 67.75 1133 LEU A N 1
ATOM 9190 C CA . LEU A 1 1134 ? 7.537 4.806 14.854 1.00 68.47 1133 LEU A CA 1
ATOM 9191 C C . LEU A 1 1134 ? 7.531 6.305 14.651 1.00 65.83 1133 LEU A C 1
ATOM 9192 O O . LEU A 1 1134 ? 8.476 6.868 14.106 1.00 79.41 1133 LEU A O 1
ATOM 9205 N N . LEU A 1 1136 ? 7.888 8.424 16.925 1.00 72.23 1135 LEU A N 1
ATOM 9206 C CA . LEU A 1 1136 ? 8.893 8.968 17.830 1.00 70.05 1135 LEU A CA 1
ATOM 9207 C C . LEU A 1 1136 ? 10.305 8.474 17.492 1.00 65.39 1135 LEU A C 1
ATOM 9208 O O . LEU A 1 1136 ? 11.296 9.007 17.998 1.00 62.50 1135 LEU A O 1
ATOM 9213 N N . GLN A 1 1137 ? 10.368 7.441 16.649 1.00 63.91 1136 GLN A N 1
ATOM 9214 C CA . GLN A 1 1137 ? 11.618 6.918 16.101 1.00 61.15 1136 GLN A CA 1
ATOM 9215 C C . GLN A 1 1137 ? 12.214 7.896 15.077 1.00 64.68 1136 GLN A C 1
ATOM 9216 O O . GLN A 1 1137 ? 11.891 7.832 13.878 1.00 62.83 1136 GLN A O 1
ATOM 9230 N N . ARG A 1 1139 ? 15.421 8.249 14.223 1.00 46.20 1138 ARG A N 1
ATOM 9231 C CA . ARG A 1 1139 ? 16.498 7.726 13.402 1.00 51.48 1138 ARG A CA 1
ATOM 9232 C C . ARG A 1 1139 ? 15.999 6.582 12.547 1.00 64.31 1138 ARG A C 1
ATOM 9233 O O . ARG A 1 1139 ? 15.386 5.640 13.056 1.00 59.31 1138 ARG A O 1
ATOM 9241 N N . ASN A 1 1140 ? 16.282 6.659 11.247 1.00 68.79 1139 ASN A N 1
ATOM 9242 C CA . ASN A 1 1140 ? 15.767 5.684 10.294 1.00 66.83 1139 ASN A CA 1
ATOM 9243 C C . ASN A 1 1140 ? 16.830 5.154 9.331 1.00 73.36 1139 ASN A C 1
ATOM 9244 O O . ASN A 1 1140 ? 17.446 5.919 8.571 1.00 67.03 1139 ASN A O 1
ATOM 9249 N N . SER A 1 1141 ? 17.060 3.844 9.369 1.00 84.63 1140 SER A N 1
ATOM 9250 C CA . SER A 1 1141 ? 18.147 3.263 8.576 1.00 90.17 1140 SER A CA 1
ATOM 9251 C C . SER A 1 1141 ? 17.902 1.857 8.007 1.00 95.49 1140 SER A C 1
ATOM 9252 O O . SER A 1 1141 ? 17.438 0.947 8.702 1.00 85.51 1140 SER A O 1
ATOM 9255 N N . ILE A 1 1142 ? 18.267 1.707 6.734 1.00 108.90 1141 ILE A N 1
ATOM 9256 C CA . ILE A 1 1142 ? 17.988 0.516 5.935 1.00 119.31 1141 ILE A CA 1
ATOM 9257 C C . ILE A 1 1142 ? 19.077 -0.551 6.077 1.00 124.33 1141 ILE A C 1
ATOM 9258 O O . ILE A 1 1142 ? 18.819 -1.744 5.883 1.00 128.12 1141 ILE A O 1
ATOM 9263 N N . THR A 1 1143 ? 20.285 -0.101 6.414 1.00 124.26 1142 THR A N 1
ATOM 9264 C CA . THR A 1 1143 ? 21.454 -0.958 6.684 1.00 125.25 1142 THR A CA 1
ATOM 9265 C C . THR A 1 1143 ? 22.172 -1.481 5.431 1.00 123.75 1142 THR A C 1
ATOM 9266 O O . THR A 1 1143 ? 23.392 -1.655 5.434 1.00 119.72 1142 THR A O 1
ATOM 9270 N N . GLY A 1 1144 ? 21.426 -1.729 4.362 1.00 124.40 1143 GLY A N 1
ATOM 9271 C CA . GLY A 1 1144 ? 22.049 -2.155 3.124 1.00 120.65 1143 GLY A CA 1
ATOM 9272 C C . GLY A 1 1144 ? 22.594 -0.971 2.353 1.00 116.00 1143 GLY A C 1
ATOM 9273 O O . GLY A 1 1144 ? 23.678 -1.028 1.775 1.00 114.18 1143 GLY A O 1
ATOM 9274 N N . ARG A 1 1145 ? 21.833 0.117 2.364 1.00 117.10 1144 ARG A N 1
ATOM 9275 C CA . ARG A 1 1145 ? 22.126 1.288 1.551 1.00 117.33 1144 ARG A CA 1
ATOM 9276 C C . ARG A 1 1145 ? 22.842 2.386 2.336 1.00 118.45 1144 ARG A C 1
ATOM 9277 O O . ARG A 1 1145 ? 22.339 2.885 3.346 1.00 120.41 1144 ARG A O 1
ATOM 9285 N N . THR A 1 1146 ? 24.021 2.763 1.856 1.00 116.73 1145 THR A N 1
ATOM 9286 C CA . THR A 1 1146 ? 24.817 3.795 2.503 1.00 110.31 1145 THR A CA 1
ATOM 9287 C C . THR A 1 1146 ? 24.141 5.162 2.412 1.00 108.08 1145 THR A C 1
ATOM 9288 O O . THR A 1 1146 ? 24.419 6.044 3.230 1.00 102.52 1145 THR A O 1
ATOM 9292 N N . ASP A 1 1147 ? 23.259 5.318 1.420 1.00 111.97 1146 ASP A N 1
ATOM 9293 C CA . ASP A 1 1147 ? 22.566 6.582 1.156 1.00 118.45 1146 ASP A CA 1
ATOM 9294 C C . ASP A 1 1147 ? 22.031 7.250 2.403 1.00 118.49 1146 ASP A C 1
ATOM 9295 O O . ASP A 1 1147 ? 22.582 8.251 2.867 1.00 122.84 1146 ASP A O 1
ATOM 9300 N N . VAL A 1 1148 ? 20.942 6.713 2.944 1.00 108.68 1147 VAL A N 1
ATOM 9301 C CA . VAL A 1 1148 ? 20.344 7.384 4.084 1.00 98.22 1147 VAL A CA 1
ATOM 9302 C C . VAL A 1 1148 ? 20.195 6.622 5.404 1.00 77.69 1147 VAL A C 1
ATOM 9303 O O . VAL A 1 1148 ? 19.668 5.507 5.481 1.00 64.52 1147 VAL A O 1
ATOM 9307 N N . ASP A 1 1149 ? 20.741 7.285 6.417 1.00 73.44 1148 ASP A N 1
ATOM 9308 C CA . ASP A 1 1149 ? 20.582 7.005 7.824 1.00 72.34 1148 ASP A CA 1
ATOM 9309 C C . ASP A 1 1149 ? 20.124 8.375 8.319 1.00 71.34 1148 ASP A C 1
ATOM 9310 O O . ASP A 1 1149 ? 20.916 9.174 8.847 1.00 63.63 1148 ASP A O 1
ATOM 9315 N N . PHE A 1 1150 ? 18.839 8.657 8.108 1.00 63.81 1149 PHE A N 1
ATOM 9316 C CA . PHE A 1 1150 ? 18.325 10.005 8.318 1.00 60.44 1149 PHE A CA 1
ATOM 9317 C C . PHE A 1 1150 ? 17.628 10.211 9.664 1.00 60.73 1149 PHE A C 1
ATOM 9318 O O . PHE A 1 1150 ? 17.365 9.271 10.401 1.00 64.30 1149 PHE A O 1
ATOM 9326 N N . LEU A 1 1151 ? 17.303 11.468 9.922 1.00 59.41 1150 LEU A N 1
ATOM 9327 C CA . LEU A 1 1151 ? 16.766 11.938 11.166 1.00 61.60 1150 LEU A CA 1
ATOM 9328 C C . LEU A 1 1151 ? 15.565 12.800 10.809 1.00 65.82 1150 LEU A C 1
ATOM 9329 O O . LEU A 1 1151 ? 15.698 13.800 10.106 1.00 68.22 1150 LEU A O 1
ATOM 9334 N N . ILE A 1 1152 ? 14.386 12.404 11.269 1.00 63.34 1151 ILE A N 1
ATOM 9335 C CA . ILE A 1 1152 ? 13.206 13.230 11.068 1.00 59.90 1151 ILE A CA 1
ATOM 9336 C C . ILE A 1 1152 ? 12.453 13.373 12.402 1.00 53.52 1151 ILE A C 1
ATOM 9337 O O . ILE A 1 1152 ? 12.388 12.437 13.174 1.00 49.68 1151 ILE A O 1
ATOM 9342 N N . SER A 1 1153 ? 11.905 14.547 12.672 1.00 56.05 1152 SER A N 1
ATOM 9343 C CA . SER A 1 1153 ? 11.422 14.858 14.013 1.00 60.98 1152 SER A CA 1
ATOM 9344 C C . SER A 1 1153 ? 9.908 15.130 14.023 1.00 67.44 1152 SER A C 1
ATOM 9345 O O . SER A 1 1153 ? 9.415 15.854 13.189 1.00 66.30 1152 SER A O 1
ATOM 9348 N N . PRO A 1 1154 ? 9.164 14.533 14.961 1.00 62.19 1153 PRO A N 1
ATOM 9349 C CA . PRO A 1 1154 ? 7.703 14.667 14.926 1.00 57.86 1153 PRO A CA 1
ATOM 9350 C C . PRO A 1 1154 ? 7.211 16.015 15.422 1.00 55.96 1153 PRO A C 1
ATOM 9351 O O . PRO A 1 1154 ? 6.008 16.208 15.570 1.00 63.87 1153 PRO A O 1
ATOM 9355 N N . VAL A 1 1155 ? 8.129 16.945 15.644 1.00 57.10 1154 VAL A N 1
ATOM 9356 C CA . VAL A 1 1155 ? 7.795 18.244 16.209 1.00 67.28 1154 VAL A CA 1
ATOM 9357 C C . VAL A 1 1155 ? 8.314 19.437 15.376 1.00 76.31 1154 VAL A C 1
ATOM 9358 O O . VAL A 1 1155 ? 9.479 19.469 14.994 1.00 87.77 1154 VAL A O 1
ATOM 9362 N N . LYS A 1 1156 ? 7.459 20.431 15.143 1.00 69.82 1155 LYS A N 1
ATOM 9363 C CA . LYS A 1 1156 ? 7.831 21.628 14.394 1.00 77.34 1155 LYS A CA 1
ATOM 9364 C C . LYS A 1 1156 ? 8.656 22.643 15.198 1.00 78.40 1155 LYS A C 1
ATOM 9365 O O . LYS A 1 1156 ? 8.574 22.695 16.421 1.00 80.66 1155 LYS A O 1
ATOM 9371 N N . ASN A 1 1157 ? 9.454 23.452 14.505 1.00 81.46 1156 ASN A N 1
ATOM 9372 C CA . ASN A 1 1157 ? 10.186 24.532 15.165 1.00 84.83 1156 ASN A CA 1
ATOM 9373 C C . ASN A 1 1157 ? 9.314 25.790 15.223 1.00 91.02 1156 ASN A C 1
ATOM 9374 O O . ASN A 1 1157 ? 8.117 25.724 14.952 1.00 90.19 1156 ASN A O 1
ATOM 9379 N N . SER A 1 1158 ? 9.898 26.933 15.574 1.00 94.74 1157 SER A N 1
ATOM 9380 C CA . SER A 1 1158 ? 9.097 28.143 15.769 1.00 100.85 1157 SER A CA 1
ATOM 9381 C C . SER A 1 1158 ? 8.577 28.720 14.453 1.00 102.69 1157 SER A C 1
ATOM 9382 O O . SER A 1 1158 ? 7.714 29.595 14.445 1.00 105.48 1157 SER A O 1
ATOM 9385 N N . ASP A 1 1159 ? 9.103 28.222 13.343 1.00 98.72 1158 ASP A N 1
ATOM 9386 C CA . ASP A 1 1159 ? 8.732 28.749 12.040 1.00 97.71 1158 ASP A CA 1
ATOM 9387 C C . ASP A 1 1159 ? 7.797 27.822 11.273 1.00 89.25 1158 ASP A C 1
ATOM 9388 O O . ASP A 1 1159 ? 7.279 28.205 10.218 1.00 86.84 1158 ASP A O 1
ATOM 9393 N N . GLY A 1 1160 ? 7.583 26.613 11.790 1.00 78.45 1159 GLY A N 1
ATOM 9394 C CA . GLY A 1 1160 ? 6.461 25.820 11.331 1.00 78.09 1159 GLY A CA 1
ATOM 9395 C C . GLY A 1 1160 ? 6.702 24.474 10.689 1.00 85.90 1159 GLY A C 1
ATOM 9396 O O . GLY A 1 1160 ? 5.847 23.603 10.779 1.00 94.37 1159 GLY A O 1
ATOM 9397 N N . ILE A 1 1161 ? 7.837 24.282 10.026 1.00 89.66 1160 ILE A N 1
ATOM 9398 C CA . ILE A 1 1161 ? 8.101 22.998 9.372 1.00 84.97 1160 ILE A CA 1
ATOM 9399 C C . ILE A 1 1161 ? 9.072 22.218 10.237 1.00 84.04 1160 ILE A C 1
ATOM 9400 O O . ILE A 1 1161 ? 9.831 22.813 10.996 1.00 81.21 1160 ILE A O 1
ATOM 9405 N N . PHE A 1 1162 ? 9.063 20.893 10.153 1.00 82.82 1161 PHE A N 1
ATOM 9406 C CA . PHE A 1 1162 ? 10.050 20.199 10.935 1.00 92.58 1161 PHE A CA 1
ATOM 9407 C C . PHE A 1 1162 ? 11.231 19.568 10.230 1.00 86.44 1161 PHE A C 1
ATOM 9408 O O . PHE A 1 1162 ? 11.313 19.514 9.014 1.00 92.39 1161 PHE A O 1
ATOM 9416 N N . TYR A 1 1163 ? 12.149 19.102 11.052 1.00 78.42 1162 TYR A N 1
ATOM 9417 C CA . TYR A 1 1163 ? 13.480 18.770 10.641 1.00 70.82 1162 TYR A CA 1
ATOM 9418 C C . TYR A 1 1163 ? 13.568 17.408 9.976 1.00 69.20 1162 TYR A C 1
ATOM 9419 O O . TYR A 1 1163 ? 13.171 16.387 10.557 1.00 60.70 1162 TYR A O 1
ATOM 9428 N N . ASP A 1 1164 ? 14.059 17.405 8.739 1.00 67.47 1163 ASP A N 1
ATOM 9429 C CA . ASP A 1 1164 ? 14.473 16.168 8.100 1.00 67.95 1163 ASP A CA 1
ATOM 9430 C C . ASP A 1 1164 ? 15.959 16.268 7.823 1.00 72.95 1163 ASP A C 1
ATOM 9431 O O . ASP A 1 1164 ? 16.480 17.360 7.624 1.00 78.60 1163 ASP A O 1
ATOM 9436 N N . SER A 1 1165 ? 16.641 15.132 7.800 1.00 71.02 1164 SER A N 1
ATOM 9437 C CA . SER A 1 1165 ? 18.085 15.127 7.596 1.00 67.76 1164 SER A CA 1
ATOM 9438 C C . SER A 1 1165 ? 18.402 15.150 6.114 1.00 73.75 1164 SER A C 1
ATOM 9439 O O . SER A 1 1165 ? 19.387 15.739 5.673 1.00 72.89 1164 SER A O 1
ATOM 9442 N N . ARG A 1 1166 ? 17.535 14.488 5.358 1.00 73.79 1165 ARG A N 1
ATOM 9443 C CA . ARG A 1 1166 ? 17.635 14.387 3.911 1.00 66.34 1165 ARG A CA 1
ATOM 9444 C C . ARG A 1 1166 ? 17.543 15.728 3.179 1.00 73.25 1165 ARG A C 1
ATOM 9445 O O . ARG A 1 1166 ? 17.946 15.842 2.018 1.00 82.86 1165 ARG A O 1
ATOM 9453 N N . ASN A 1 1167 ? 17.015 16.738 3.857 1.00 74.60 1166 ASN A N 1
ATOM 9454 C CA . ASN A 1 1167 ? 16.975 18.082 3.313 1.00 80.49 1166 ASN A CA 1
ATOM 9455 C C . ASN A 1 1167 ? 18.288 18.814 3.510 1.00 84.20 1166 ASN A C 1
ATOM 9456 O O . ASN A 1 1167 ? 18.468 19.930 3.033 1.00 89.15 1166 ASN A O 1
ATOM 9461 N N . TYR A 1 1168 ? 19.208 18.178 4.218 1.00 87.16 1167 TYR A N 1
ATOM 9462 C CA . TYR A 1 1168 ? 20.551 18.717 4.388 1.00 84.69 1167 TYR A CA 1
ATOM 9463 C C . TYR A 1 1168 ? 21.551 17.711 3.811 1.00 79.61 1167 TYR A C 1
ATOM 9464 O O . TYR A 1 1168 ? 22.699 18.048 3.540 1.00 74.46 1167 TYR A O 1
ATOM 9473 N N . GLU A 1 1169 ? 21.081 16.477 3.625 1.00 85.07 1168 GLU A N 1
ATOM 9474 C CA . GLU A 1 1169 ? 21.909 15.319 3.269 1.00 89.55 1168 GLU A CA 1
ATOM 9475 C C . GLU A 1 1169 ? 22.901 15.579 2.148 1.00 96.23 1168 GLU A C 1
ATOM 9476 O O . GLU A 1 1169 ? 24.013 15.053 2.157 1.00 97.81 1168 GLU A O 1
ATOM 9482 N N . ALA A 1 1170 ? 22.491 16.385 1.176 1.00 100.49 1169 ALA A N 1
ATOM 9483 C CA . ALA A 1 1170 ? 23.395 16.819 0.122 1.00 98.82 1169 ALA A CA 1
ATOM 9484 C C . ALA A 1 1170 ? 23.482 18.334 0.101 1.00 93.57 1169 ALA A C 1
ATOM 9485 O O . ALA A 1 1170 ? 22.619 19.015 -0.446 1.00 96.19 1169 ALA A O 1
ATOM 9487 N N . GLN A 1 1171 ? 24.519 18.856 0.737 1.00 92.16 1170 GLN A N 1
ATOM 9488 C CA . GLN A 1 1171 ? 24.892 20.254 0.597 1.00 93.92 1170 GLN A CA 1
ATOM 9489 C C . GLN A 1 1171 ? 26.393 20.295 0.812 1.00 97.74 1170 GLN A C 1
ATOM 9490 O O . GLN A 1 1171 ? 27.069 19.292 0.630 1.00 101.50 1170 GLN A O 1
ATOM 9496 N N . GLU A 1 1172 ? 26.916 21.439 1.230 1.00 101.85 1171 GLU A N 1
ATOM 9497 C CA . GLU A 1 1172 ? 28.348 21.571 1.505 1.00 110.74 1171 GLU A CA 1
ATOM 9498 C C . GLU A 1 1172 ? 28.668 21.303 2.988 1.00 114.91 1171 GLU A C 1
ATOM 9499 O O . GLU A 1 1172 ? 28.974 20.171 3.384 1.00 114.91 1171 GLU A O 1
ATOM 9505 N N . ASN A 1 1173 ? 28.615 22.359 3.795 1.00 114.22 1172 ASN A N 1
ATOM 9506 C CA . ASN A 1 1173 ? 28.600 22.248 5.250 1.00 107.09 1172 ASN A CA 1
ATOM 9507 C C . ASN A 1 1173 ? 27.317 22.924 5.723 1.00 101.00 1172 ASN A C 1
ATOM 9508 O O . ASN A 1 1173 ? 27.329 24.122 6.028 1.00 102.07 1172 ASN A O 1
ATOM 9513 N N . ALA A 1 1174 ? 26.213 22.172 5.763 1.00 86.97 1173 ALA A N 1
ATOM 9514 C CA . ALA A 1 1174 ? 24.896 22.748 6.043 1.00 71.74 1173 ALA A CA 1
ATOM 9515 C C . ALA A 1 1174 ? 24.873 23.424 7.413 1.00 64.66 1173 ALA A C 1
ATOM 9516 O O . ALA A 1 1174 ? 25.869 23.409 8.131 1.00 65.35 1173 ALA A O 1
ATOM 9518 N N . ILE A 1 1175 ? 23.752 24.025 7.783 1.00 66.44 1174 ILE A N 1
ATOM 9519 C CA . ILE A 1 1175 ? 23.690 24.751 9.053 1.00 69.72 1174 ILE A CA 1
ATOM 9520 C C . ILE A 1 1175 ? 23.296 23.823 10.225 1.00 63.66 1174 ILE A C 1
ATOM 9521 O O . ILE A 1 1175 ? 23.698 24.039 11.375 1.00 59.44 1174 ILE A O 1
ATOM 9526 N N . LEU A 1 1176 ? 22.552 22.770 9.883 1.00 55.51 1175 LEU A N 1
ATOM 9527 C CA . LEU A 1 1176 ? 22.166 21.709 10.794 1.00 62.54 1175 LEU A CA 1
ATOM 9528 C C . LEU A 1 1176 ? 22.811 20.393 10.328 1.00 61.34 1175 LEU A C 1
ATOM 9529 O O . LEU A 1 1176 ? 23.333 20.331 9.219 1.00 65.71 1175 LEU A O 1
ATOM 9534 N N . PRO A 1 1177 ? 22.792 19.343 11.175 1.00 48.05 1176 PRO A N 1
ATOM 9535 C CA . PRO A 1 1177 ? 23.403 18.047 10.820 1.00 48.44 1176 PRO A CA 1
ATOM 9536 C C . PRO A 1 1177 ? 22.847 17.460 9.539 1.00 50.78 1176 PRO A C 1
ATOM 9537 O O . PRO A 1 1177 ? 21.661 17.668 9.308 1.00 52.24 1176 PRO A O 1
ATOM 9541 N N . LYS A 1 1178 ? 23.671 16.724 8.777 1.00 49.83 1177 LYS A N 1
ATOM 9542 C CA . LYS A 1 1178 ? 23.296 16.096 7.488 1.00 53.47 1177 LYS A CA 1
ATOM 9543 C C . LYS A 1 1178 ? 22.777 14.658 7.590 1.00 46.61 1177 LYS A C 1
ATOM 9544 O O . LYS A 1 1178 ? 22.042 14.199 6.730 1.00 45.19 1177 LYS A O 1
ATOM 9550 N N . ASN A 1 1179 ? 23.209 13.937 8.613 1.00 36.73 1178 ASN A N 1
ATOM 9551 C CA . ASN A 1 1179 ? 22.707 12.603 8.897 1.00 41.38 1178 ASN A CA 1
ATOM 9552 C C . ASN A 1 1179 ? 22.704 12.400 10.423 1.00 51.13 1178 ASN A C 1
ATOM 9553 O O . ASN A 1 1179 ? 22.931 13.343 11.191 1.00 50.15 1178 ASN A O 1
ATOM 9558 N N . ALA A 1 1180 ? 22.478 11.176 10.877 1.00 50.14 1179 ALA A N 1
ATOM 9559 C CA . ALA A 1 1180 ? 22.436 10.963 12.320 1.00 49.79 1179 ALA A CA 1
ATOM 9560 C C . ALA A 1 1180 ? 23.826 10.863 12.915 1.00 46.17 1179 ALA A C 1
ATOM 9561 O O . ALA A 1 1180 ? 24.023 11.220 14.070 1.00 46.36 1179 ALA A O 1
ATOM 9563 N N . ASP A 1 1181 ? 24.801 10.419 12.129 1.00 50.57 1180 ASP A N 1
ATOM 9564 C CA . ASP A 1 1181 ? 26.178 10.416 12.620 1.00 38.93 1180 ASP A CA 1
ATOM 9565 C C . ASP A 1 1181 ? 26.640 11.815 12.945 1.00 37.31 1180 ASP A C 1
ATOM 9566 O O . ASP A 1 1181 ? 27.207 12.029 14.020 1.00 40.90 1180 ASP A O 1
ATOM 9571 N N . ALA A 1 1182 ? 26.331 12.773 12.064 1.00 33.35 1181 ALA A N 1
ATOM 9572 C CA . ALA A 1 1182 ? 26.724 14.162 12.285 1.00 33.56 1181 ALA A CA 1
ATOM 9573 C C . ALA A 1 1182 ? 26.078 14.746 13.542 1.00 33.79 1181 ALA A C 1
ATOM 9574 O O . ALA A 1 1182 ? 26.725 15.481 14.324 1.00 33.59 1181 ALA A O 1
ATOM 9576 N N . ASN A 1 1183 ? 24.803 14.412 13.727 1.00 34.31 1182 ASN A N 1
ATOM 9577 C CA . ASN A 1 1183 ? 24.015 14.975 14.806 1.00 34.71 1182 ASN A CA 1
ATOM 9578 C C . ASN A 1 1183 ? 24.713 14.673 16.109 1.00 33.94 1182 ASN A C 1
ATOM 9579 O O . ASN A 1 1183 ? 24.813 15.520 16.987 1.00 39.87 1182 ASN A O 1
ATOM 9584 N N . GLY A 1 1184 ? 25.246 13.467 16.195 1.00 39.81 1183 GLY A N 1
ATOM 9585 C CA . GLY A 1 1184 ? 25.965 13.037 17.378 1.00 32.58 1183 GLY A CA 1
ATOM 9586 C C . GLY A 1 1184 ? 27.232 13.823 17.632 1.00 36.47 1183 GLY A C 1
ATOM 9587 O O . GLY A 1 1184 ? 27.459 14.266 18.762 1.00 42.10 1183 GLY A O 1
ATOM 9588 N N . ALA A 1 1185 ? 28.076 13.992 16.609 1.00 34.07 1184 ALA A N 1
ATOM 9589 C CA . ALA A 1 1185 ? 29.265 14.857 16.783 1.00 31.93 1184 ALA A CA 1
ATOM 9590 C C . ALA A 1 1185 ? 28.860 16.308 17.031 1.00 32.62 1184 ALA A C 1
ATOM 9591 O O . ALA A 1 1185 ? 29.522 17.021 17.774 1.00 34.00 1184 ALA A O 1
ATOM 9593 N N . TYR A 1 1186 ? 27.767 16.739 16.409 1.00 33.33 1185 TYR A N 1
ATOM 9594 C CA . TYR A 1 1186 ? 27.262 18.098 16.591 1.00 34.13 1185 TYR A CA 1
ATOM 9595 C C . TYR A 1 1186 ? 26.853 18.295 18.043 1.00 38.30 1185 TYR A C 1
ATOM 9596 O O . TYR A 1 1186 ? 27.254 19.259 18.715 1.00 42.08 1185 TYR A O 1
ATOM 9605 N N . ASN A 1 1187 ? 26.094 17.355 18.570 1.00 41.10 1186 ASN A N 1
ATOM 9606 C CA . ASN A 1 1187 ? 25.642 17.522 19.951 1.00 35.56 1186 ASN A CA 1
ATOM 9607 C C . ASN A 1 1187 ? 26.706 17.278 21.017 1.00 34.44 1186 ASN A C 1
ATOM 9608 O O . ASN A 1 1187 ? 26.686 17.894 22.087 1.00 36.29 1186 ASN A O 1
ATOM 9613 N N . ILE A 1 1188 ? 27.666 16.418 20.725 1.00 32.74 1187 ILE A N 1
ATOM 9614 C CA . ILE A 1 1188 ? 28.792 16.320 21.636 1.00 33.55 1187 ILE A CA 1
ATOM 9615 C C . ILE A 1 1188 ? 29.481 17.681 21.802 1.00 33.68 1187 ILE A C 1
ATOM 9616 O O . ILE A 1 1188 ? 29.826 18.073 22.917 1.00 32.83 1187 ILE A O 1
ATOM 9621 N N . ALA A 1 1189 ? 29.595 18.429 20.703 1.00 35.97 1188 ALA A N 1
ATOM 9622 C CA . ALA A 1 1189 ? 30.192 19.761 20.714 1.00 33.68 1188 ALA A CA 1
ATOM 9623 C C . ALA A 1 1189 ? 29.364 20.800 21.489 1.00 34.46 1188 ALA A C 1
ATOM 9624 O O . ALA A 1 1189 ? 29.922 21.607 22.236 1.00 34.82 1188 ALA A O 1
ATOM 9626 N N . ARG A 1 1190 ? 28.044 20.793 21.313 1.00 43.95 1189 ARG A N 1
ATOM 9627 C CA . ARG A 1 1190 ? 27.163 21.729 22.038 1.00 40.66 1189 ARG A CA 1
ATOM 9628 C C . ARG A 1 1190 ? 27.229 21.603 23.556 1.00 42.41 1189 ARG A C 1
ATOM 9629 O O . ARG A 1 1190 ? 27.087 22.590 24.271 1.00 36.18 1189 ARG A O 1
ATOM 9637 N N . LYS A 1 1191 ? 27.476 20.395 24.045 1.00 38.47 1190 LYS A N 1
ATOM 9638 C CA . LYS A 1 1191 ? 27.689 20.211 25.464 1.00 34.55 1190 LYS A CA 1
ATOM 9639 C C . LYS A 1 1191 ? 28.915 20.974 25.958 1.00 34.71 1190 LYS A C 1
ATOM 9640 O O . LYS A 1 1191 ? 28.907 21.527 27.071 1.00 42.09 1190 LYS A O 1
ATOM 9646 N N . VAL A 1 1192 ? 29.968 21.030 25.133 1.00 41.95 1191 VAL A N 1
ATOM 9647 C CA . VAL A 1 1192 ? 31.097 21.883 25.459 1.00 34.87 1191 VAL A CA 1
ATOM 9648 C C . VAL A 1 1192 ? 30.693 23.345 25.403 1.00 38.29 1191 VAL A C 1
ATOM 9649 O O . VAL A 1 1192 ? 31.097 24.124 26.280 1.00 40.07 1191 VAL A O 1
ATOM 9653 N N . LEU A 1 1193 ? 29.886 23.735 24.412 1.00 36.28 1192 LEU A N 1
ATOM 9654 C CA . LEU A 1 1193 ? 29.383 25.125 24.412 1.00 43.10 1192 LEU A CA 1
ATOM 9655 C C . LEU A 1 1193 ? 28.647 25.422 25.717 1.00 46.99 1192 LEU A C 1
ATOM 9656 O O . LEU A 1 1193 ? 28.831 26.480 26.316 1.00 45.99 1192 LEU A O 1
ATOM 9661 N N . TRP A 1 1194 ? 27.823 24.471 26.149 1.00 43.20 1193 TRP A N 1
ATOM 9662 C CA . TRP A 1 1194 ? 27.182 24.574 27.448 1.00 45.36 1193 TRP A CA 1
ATOM 9663 C C . TRP A 1 1194 ? 28.219 24.828 28.526 1.00 43.58 1193 TRP A C 1
ATOM 9664 O O . TRP A 1 1194 ? 28.046 25.733 29.325 1.00 45.71 1193 TRP A O 1
ATOM 9675 N N . ALA A 1 1195 ? 29.294 24.032 28.533 1.00 45.90 1194 ALA A N 1
ATOM 9676 C CA . ALA A 1 1195 ? 30.352 24.178 29.539 1.00 42.35 1194 ALA A CA 1
ATOM 9677 C C . ALA A 1 1195 ? 30.987 25.559 29.451 1.00 41.67 1194 ALA A C 1
ATOM 9678 O O . ALA A 1 1195 ? 31.260 26.212 30.475 1.00 40.48 1194 ALA A O 1
ATOM 9680 N N . ILE A 1 1196 ? 31.181 26.024 28.221 1.00 49.41 1195 ILE A N 1
ATOM 9681 C CA . ILE A 1 1196 ? 31.774 27.334 28.018 1.00 45.83 1195 ILE A CA 1
ATOM 9682 C C . ILE A 1 1196 ? 30.859 28.377 28.618 1.00 45.47 1195 ILE A C 1
ATOM 9683 O O . ILE A 1 1196 ? 31.309 29.294 29.308 1.00 49.95 1195 ILE A O 1
ATOM 9688 N N . GLY A 1 1197 ? 29.565 28.195 28.395 1.00 48.12 1196 GLY A N 1
ATOM 9689 C CA . GLY A 1 1197 ? 28.544 29.047 28.985 1.00 41.17 1196 GLY A CA 1
ATOM 9690 C C . GLY A 1 1197 ? 28.608 29.177 30.501 1.00 50.35 1196 GLY A C 1
ATOM 9691 O O . GLY A 1 1197 ? 28.337 30.253 31.027 1.00 58.64 1196 GLY A O 1
ATOM 9692 N N . GLN A 1 1198 ? 28.943 28.088 31.197 1.00 47.53 1197 GLN A N 1
ATOM 9693 C CA . GLN A 1 1198 ? 29.155 28.126 32.649 1.00 44.58 1197 GLN A CA 1
ATOM 9694 C C . GLN A 1 1198 ? 30.387 28.957 33.019 1.00 52.23 1197 GLN A C 1
ATOM 9695 O O . GLN A 1 1198 ? 30.420 29.583 34.073 1.00 54.63 1197 GLN A O 1
ATOM 9701 N N . PHE A 1 1199 ? 31.400 28.970 32.151 1.00 57.08 1198 PHE A N 1
ATOM 9702 C CA . PHE A 1 1199 ? 32.615 29.706 32.466 1.00 55.27 1198 PHE A CA 1
ATOM 9703 C C . PHE A 1 1199 ? 32.308 31.177 32.412 1.00 59.91 1198 PHE A C 1
ATOM 9704 O O . PHE A 1 1199 ? 32.731 31.943 33.268 1.00 59.95 1198 PHE A O 1
ATOM 9712 N N . LYS A 1 1200 ? 31.539 31.548 31.395 1.00 57.17 1199 LYS A N 1
ATOM 9713 C CA . LYS A 1 1200 ? 31.159 32.925 31.178 1.00 45.13 1199 LYS A CA 1
ATOM 9714 C C . LYS A 1 1200 ? 30.344 33.493 32.344 1.00 63.59 1199 LYS A C 1
ATOM 9715 O O . LYS A 1 1200 ? 30.146 34.699 32.425 1.00 72.70 1199 LYS A O 1
ATOM 9721 N N . LYS A 1 1201 ? 29.904 32.619 33.255 1.00 62.23 1200 LYS A N 1
ATOM 9722 C CA . LYS A 1 1201 ? 29.074 33.006 34.394 1.00 55.25 1200 LYS A CA 1
ATOM 9723 C C . LYS A 1 1201 ? 29.894 33.153 35.661 1.00 57.59 1200 LYS A C 1
ATOM 9724 O O . LYS A 1 1201 ? 29.379 33.605 36.674 1.00 55.56 1200 LYS A O 1
ATOM 9730 N N . ALA A 1 1202 ? 31.147 32.721 35.627 1.00 59.15 1201 ALA A N 1
ATOM 9731 C CA . ALA A 1 1202 ? 31.946 32.661 36.848 1.00 55.30 1201 ALA A CA 1
ATOM 9732 C C . ALA A 1 1202 ? 32.980 33.769 36.876 1.00 62.58 1201 ALA A C 1
ATOM 9733 O O . ALA A 1 1202 ? 33.292 34.358 35.838 1.00 74.21 1201 ALA A O 1
ATOM 9735 N N . GLU A 1 1203 ? 33.501 34.064 38.060 1.00 67.10 1202 GLU A N 1
ATOM 9736 C CA . GLU A 1 1203 ? 34.589 35.033 38.187 1.00 76.27 1202 GLU A CA 1
ATOM 9737 C C . GLU A 1 1203 ? 35.886 34.340 37.810 1.00 69.37 1202 GLU A C 1
ATOM 9738 O O . GLU A 1 1203 ? 36.010 33.130 37.978 1.00 68.37 1202 GLU A O 1
ATOM 9744 N N . ASP A 1 1204 ?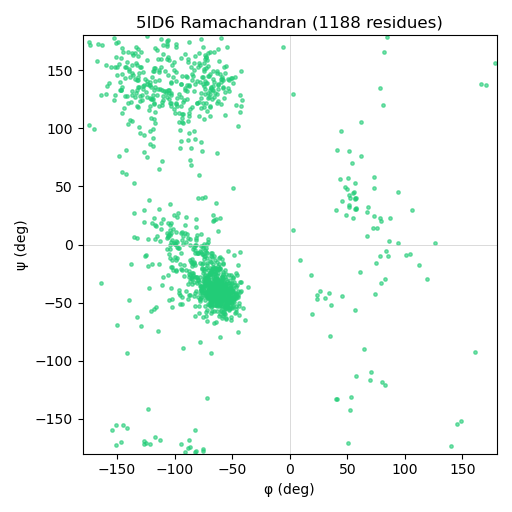 36.849 35.117 37.328 1.00 64.22 1203 ASP A N 1
ATOM 9745 C CA . ASP A 1 1204 ? 38.159 34.606 36.917 1.00 71.35 1203 ASP A CA 1
ATOM 9746 C C . ASP A 1 1204 ? 38.800 33.605 37.894 1.00 78.71 1203 ASP A C 1
ATOM 9747 O O . ASP A 1 1204 ? 39.339 32.563 37.477 1.00 79.56 1203 ASP A O 1
ATOM 9752 N N . GLU A 1 1205 ? 38.723 33.915 39.188 1.00 80.33 1204 GLU A N 1
ATOM 9753 C CA . GLU A 1 1205 ? 39.358 33.092 40.223 1.00 81.73 1204 GLU A CA 1
ATOM 9754 C C . GLU A 1 1205 ? 38.490 31.910 40.652 1.00 67.13 1204 GLU A C 1
ATOM 9755 O O . GLU A 1 1205 ? 38.901 31.088 41.461 1.00 66.55 1204 GLU A O 1
ATOM 9761 N N . LYS A 1 1206 ? 37.287 31.820 40.110 1.00 66.13 1205 LYS A N 1
ATOM 9762 C CA . LYS A 1 1206 ? 36.404 30.707 40.450 1.00 70.96 1205 LYS A CA 1
ATOM 9763 C C . LYS A 1 1206 ? 36.389 29.657 39.343 1.00 62.06 1205 LYS A C 1
ATOM 9764 O O . LYS A 1 1206 ? 35.938 28.541 39.550 1.00 63.49 1205 LYS A O 1
ATOM 9770 N N . LEU A 1 1207 ? 36.926 30.026 38.184 1.00 60.32 1206 LEU A N 1
ATOM 9771 C CA . LEU A 1 1207 ? 36.877 29.211 36.974 1.00 55.55 1206 LEU A CA 1
ATOM 9772 C C . LEU A 1 1207 ? 37.365 27.805 37.213 1.00 51.61 1206 LEU A C 1
ATOM 9773 O O . LEU A 1 1207 ? 36.755 26.836 36.770 1.00 49.60 1206 LEU A O 1
ATOM 9778 N N . ASP A 1 1208 ? 38.469 27.700 37.937 1.00 57.45 1207 ASP A N 1
ATOM 9779 C CA . ASP A 1 1208 ? 39.054 26.409 38.259 1.00 57.50 1207 ASP A CA 1
ATOM 9780 C C . ASP A 1 1208 ? 38.051 25.470 38.957 1.00 65.93 1207 ASP A C 1
ATOM 9781 O O . ASP A 1 1208 ? 38.155 24.250 38.842 1.00 78.16 1207 ASP A O 1
ATOM 9786 N N . LYS A 1 1209 ? 37.052 26.042 39.630 1.00 63.00 1208 LYS A N 1
ATOM 9787 C CA . LYS A 1 1209 ? 36.082 25.267 40.414 1.00 62.47 1208 LYS A CA 1
ATOM 9788 C C . LYS A 1 1209 ? 34.769 24.882 39.723 1.00 54.32 1208 LYS A C 1
ATOM 9789 O O . LYS A 1 1209 ? 34.096 23.965 40.180 1.00 59.51 1208 LYS A O 1
ATOM 9795 N N . VAL A 1 1210 ? 34.398 25.598 38.661 1.00 50.94 1209 VAL A N 1
ATOM 9796 C CA . VAL A 1 1210 ? 33.161 25.350 37.908 1.00 49.79 1209 VAL A CA 1
ATOM 9797 C C . VAL A 1 1210 ? 33.028 23.891 37.472 1.00 52.52 1209 VAL A C 1
ATOM 9798 O O . VAL A 1 1210 ? 33.956 23.303 36.950 1.00 54.55 1209 VAL A O 1
ATOM 9802 N N . LYS A 1 1211 ? 31.862 23.314 37.703 1.00 48.07 1210 LYS A N 1
ATOM 9803 C CA . LYS A 1 1211 ? 31.595 21.951 37.292 1.00 42.65 1210 LYS A CA 1
ATOM 9804 C C . LYS A 1 1211 ? 31.149 21.897 35.831 1.00 52.35 1210 LYS A C 1
ATOM 9805 O O . LYS A 1 1211 ? 30.442 22.788 35.354 1.00 52.95 1210 LYS A O 1
ATOM 9811 N N . ILE A 1 1212 ? 31.558 20.823 35.158 1.00 45.21 1211 ILE A N 1
ATOM 9812 C CA . ILE A 1 1212 ? 31.515 20.684 33.722 1.00 43.33 1211 ILE A CA 1
ATOM 9813 C C . ILE A 1 1212 ? 30.710 19.434 33.360 1.00 44.88 1211 ILE A C 1
ATOM 9814 O O . ILE A 1 1212 ? 30.251 19.302 32.248 1.00 56.11 1211 ILE A O 1
ATOM 9819 N N . ALA A 1 1213 ? 30.543 18.529 34.317 1.00 52.50 1212 ALA A N 1
ATOM 9820 C CA . ALA A 1 1213 ? 29.721 17.331 34.171 1.00 50.03 1212 ALA A CA 1
ATOM 9821 C C . ALA A 1 1213 ? 28.252 17.682 33.939 1.00 49.93 1212 ALA A C 1
ATOM 9822 O O . ALA A 1 1213 ? 27.449 17.635 34.850 1.00 53.34 1212 ALA A O 1
ATOM 9824 N N . ILE A 1 1214 ? 27.903 18.053 32.722 1.00 45.43 1213 ILE A N 1
ATOM 9825 C CA . ILE A 1 1214 ? 26.526 18.393 32.391 1.00 45.75 1213 ILE A CA 1
ATOM 9826 C C . ILE A 1 1214 ? 25.575 17.223 32.694 1.00 47.56 1213 ILE A C 1
ATOM 9827 O O . ILE A 1 1214 ? 25.876 16.065 32.419 1.00 52.32 1213 ILE A O 1
ATOM 9832 N N . SER A 1 1215 ? 24.444 17.537 33.302 1.00 40.83 1214 SER A N 1
ATOM 9833 C CA . SER A 1 1215 ? 23.412 16.532 33.581 1.00 42.50 1214 SER A CA 1
ATOM 9834 C C . SER A 1 1215 ? 22.383 16.534 32.464 1.00 40.64 1214 SER A C 1
ATOM 9835 O O . SER A 1 1215 ? 22.275 17.511 31.692 1.00 45.80 1214 SER A O 1
ATOM 9838 N N . ASN A 1 1216 ? 21.636 15.443 32.362 1.00 37.48 1215 ASN A N 1
ATOM 9839 C CA . ASN A 1 1216 ? 20.648 15.318 31.292 1.00 52.99 1215 ASN A CA 1
ATOM 9840 C C . ASN A 1 1216 ? 19.652 16.470 31.321 1.00 54.12 1215 ASN A C 1
ATOM 9841 O O . ASN A 1 1216 ? 19.194 16.953 30.278 1.00 53.74 1215 ASN A O 1
ATOM 9846 N N . LYS A 1 1217 ? 19.365 16.933 32.530 1.00 48.23 1216 LYS A N 1
ATOM 9847 C CA . LYS A 1 1217 ? 18.431 18.021 32.729 1.00 53.27 1216 LYS A CA 1
ATOM 9848 C C . LYS A 1 1217 ? 19.004 19.370 32.248 1.00 50.33 1216 LYS A C 1
ATOM 9849 O O . LYS A 1 1217 ? 18.314 20.133 31.566 1.00 47.54 1216 LYS A O 1
ATOM 9855 N N . GLU A 1 1218 ? 20.254 19.665 32.598 1.00 46.76 1217 GLU A N 1
ATOM 9856 C CA . GLU A 1 1218 ? 20.917 20.857 32.051 1.00 49.55 1217 GLU A CA 1
ATOM 9857 C C . GLU A 1 1218 ? 20.985 20.779 30.516 1.00 43.38 1217 GLU A C 1
ATOM 9858 O O . GLU A 1 1218 ? 20.725 21.754 29.820 1.00 38.78 1217 GLU A O 1
ATOM 9864 N N . TRP A 1 1219 ? 21.321 19.598 30.005 1.00 45.18 1218 TRP A N 1
ATOM 9865 C CA . TRP A 1 1219 ? 21.501 19.402 28.581 1.00 40.66 1218 TRP A CA 1
ATOM 9866 C C . TRP A 1 1219 ? 20.211 19.705 27.831 1.00 39.41 1218 TRP A C 1
ATOM 9867 O O . TRP A 1 1219 ? 20.209 20.477 26.877 1.00 49.32 1218 TRP A O 1
ATOM 9878 N N . LEU A 1 1220 ? 19.118 19.107 28.253 1.00 38.15 1219 LEU A N 1
ATOM 9879 C CA . LEU A 1 1220 ? 17.878 19.330 27.543 1.00 45.49 1219 LEU A CA 1
ATOM 9880 C C . LEU A 1 1220 ? 17.398 20.771 27.678 1.00 49.30 1219 LEU A C 1
ATOM 9881 O O . LEU A 1 1220 ? 16.814 21.320 26.744 1.00 57.35 1219 LEU A O 1
ATOM 9886 N N . GLU A 1 1221 ? 17.654 21.389 28.826 1.00 44.37 1220 GLU A N 1
ATOM 9887 C CA . GLU A 1 1221 ? 17.347 22.805 28.970 1.00 51.33 1220 GLU A CA 1
ATOM 9888 C C . GLU A 1 1221 ? 18.130 23.616 27.931 1.00 58.19 1220 GLU A C 1
ATOM 9889 O O . GLU A 1 1221 ? 17.558 24.445 27.229 1.00 67.12 1220 GLU A O 1
ATOM 9895 N N . TYR A 1 1222 ? 19.432 23.354 27.839 1.00 44.55 1221 TYR A N 1
ATOM 9896 C CA . TYR A 1 1222 ? 20.294 24.016 26.871 1.00 46.90 1221 TYR A CA 1
ATOM 9897 C C . TYR A 1 1222 ? 19.883 23.708 25.436 1.00 52.13 1221 TYR A C 1
ATOM 9898 O O . TYR A 1 1222 ? 19.796 24.608 24.618 1.00 48.96 1221 TYR A O 1
ATOM 9907 N N . ALA A 1 1223 ? 19.663 22.437 25.115 1.00 50.92 1222 ALA A N 1
ATOM 9908 C CA . ALA A 1 1223 ? 19.349 22.070 23.734 1.00 43.33 1222 ALA A CA 1
ATOM 9909 C C . ALA A 1 1223 ? 18.043 22.687 23.285 1.00 56.21 1222 ALA A C 1
ATOM 9910 O O . ALA A 1 1223 ? 17.879 23.004 22.116 1.00 61.80 1222 ALA A O 1
ATOM 9912 N N . GLN A 1 1224 ? 17.116 22.862 24.223 1.00 59.68 1223 GLN A N 1
ATOM 9913 C CA . GLN A 1 1224 ? 15.770 23.289 23.879 1.00 52.75 1223 GLN A CA 1
ATOM 9914 C C . GLN A 1 1224 ? 15.559 24.816 23.950 1.00 57.88 1223 GLN A C 1
ATOM 9915 O O . GLN A 1 1224 ? 14.641 25.330 23.312 1.00 51.14 1223 GLN A O 1
ATOM 9921 N N . THR A 1 1225 ? 16.394 25.535 24.712 1.00 57.24 1224 THR A N 1
ATOM 9922 C CA . THR A 1 1225 ? 16.266 26.988 24.809 1.00 62.03 1224 THR A CA 1
ATOM 9923 C C . THR A 1 1225 ? 17.229 27.756 23.902 1.00 70.49 1224 THR A C 1
ATOM 9924 O O . THR A 1 1225 ? 16.968 28.914 23.573 1.00 72.82 1224 THR A O 1
ATOM 9928 N N . SER A 1 1226 ? 18.335 27.124 23.510 1.00 67.44 1225 SER A N 1
ATOM 9929 C CA . SER A 1 1226 ? 19.407 27.812 22.786 1.00 62.32 1225 SER A CA 1
ATOM 9930 C C . SER A 1 1226 ? 19.156 27.880 21.274 1.00 71.65 1225 SER A C 1
ATOM 9931 O O . SER A 1 1226 ? 19.611 28.801 20.592 1.00 73.64 1225 SER A O 1
ATOM 9934 N N . VAL A 1 1227 ? 18.445 26.884 20.762 1.00 77.40 1226 VAL A N 1
ATOM 9935 C CA . VAL A 1 1227 ? 18.006 26.844 19.369 1.00 84.80 1226 VAL A CA 1
ATOM 9936 C C . VAL A 1 1227 ? 17.334 28.141 18.887 1.00 97.02 1226 VAL A C 1
ATOM 9937 O O . VAL A 1 1227 ? 17.539 28.559 17.739 1.00 110.69 1226 VAL A O 1
ATOM 9941 N N . LYS A 1 1228 ? 16.556 28.777 19.761 1.00 93.43 1227 LYS A N 1
ATOM 9942 C CA . LYS A 1 1228 ? 15.718 29.916 19.386 1.00 105.05 1227 LYS A CA 1
ATOM 9943 C C . LYS A 1 1228 ? 14.658 29.499 18.368 1.00 110.09 1227 LYS A C 1
ATOM 9944 O O . LYS A 1 1228 ? 13.465 29.732 18.567 1.00 113.94 1227 LYS A O 1
#

Radius of gyration: 37.04 Å; Cα contacts (8 Å, |Δi|>4): 1759; chains: 1; bounding box: 110×90×81 Å

Solvent-accessible surface area: 61349 Å² total

B-factor: mean 82.24, std 29.77, range [29.46, 259.26]

Sequence (1190 aa):
AASKLEKFTNCYSLSKTLRFKAIPVGKTQENIDNKRLLVEDEKRAEDYKGVKKLLDRYYLSFINDVLHSIKLKNLNNYISLFRKKTRTEKENKELENLEINLRKEIAKAFKGAAGYKSLFKKDIIETILPEAAKDEIALVNSFNGFTTAFTGFFDNRENFSEEAKSTSIAFRCINENLTRYISNDIFEKVDAIFDKHEVQEIKEKILNSDYDVEDFFEGEFFNFVLTQEGIDVYNAIIGGFVTESGEKIKGLNEYINLYNAKTKQALPKFKPLYKQVEGYTSDEEVLEVFRNTLNKNSEIFSSIKKLEKLFKNFDEYSSAGIFVKNGPAISTISKDIFGEWNLIRDKWNAEYDDIHLKKKAVVTEKYEDDRRKSFKKIGSFSLEQLQEYADADLSVVEKLKEIIIQKVDEIYKVYGSSEKLFDADFVLEKSLKKNDAVVAIKDLLDSVKSFENYIKAFFGEGKETNRDESFYGDFVLAYDILLKVDHIYDAIRNYVTQKPYSKDKFKLYFQNPQFGGWDKDKETDYRATILRYGSKYYLAIDKKYAKCLQKIDKDDVNGNYEKINYKLLPGPNKLPKVFFSKKWAYYNPSEDIQKIYKNGTFKKGDFNLNDCHKLIDFFKDSISRYPKWSNAYDFNFSETEKYKDIAGFYREVEEQGYKVSFESASKKEVDKLVEEGKLYFQIYNKDFSDKSHGTPNLHTYFKLLFDENNHGQIRLSGGAELFRRASLKKEELVVHPANSPIANKNPDNPKKTTTLSYDVYKDKRFSEDQYELHIPIAINKCPKNIFKINTEVRVLLKHDDNPYVIGIDRGERNLLYIVVVDGKGNIVEQYSLNEIINNFNGIRIKTDYHSLLDKKEKERFEARQNWTSIENIKELKAGYISQVVHKICELVEKYDAVIALEDLNSGFKNSRVKVEKQVYQKFEKLIDKLNYVDKKSNPCATGGALKGYQITNKFESFKSSTQNGFIFYIPAWLTSKIDPSTGFVNLLKTKYTSIADSKKFISSFDRIYVPEEDLFEFALDYKNFSRTDADYIKKWKLYSYGNRIRIFAAAAWEEVCLTSAYKELFNKYGINYQQGDIRALLCEQSDKAFYSSFALSLLQRNSITGRTDVDFLISPVKNSDGIFYDSRNYEAQENAILPKNADANGAYNIARKVLWAIGQFKKAEDEKLDKVKIAISNKEWLEYAQTSVK

Secondary structure (DSSP, 8-state):
---SGGG-SS-S-EEEEEEEEEE--TTHHHHHHHTTHHHHHHHHHHHHHHHHHHHHHHHHHHHHHHGGG---STHHHHHHHHHTT---TTHHHHHHHHHHHHHHHHHHHHHHSS--STTSSTHIIIIIHHH---TTHHHHTT-TT-GGGGHHHHHHHH------STT-HHHHIIIIIIHHHHH--HHHHHGGGS-TIIIIIIIIIIIISSS-TGGGGSGGGGGGGSSHHHHHHHHHHHHEE--SSTT-EE-HHHHHHGGGGSS---PPPPPPPPP-----S-HHHHHHHHHHHHSTTSHHHHHHHHHHHHHHTGGGS-GGG-EEESSHHHHHHHHHHTS-SSHHHHHHHHHHHHHH--TT----HHHHHHHHHHHHH--EEEHHHHHHHPPTT--HHHHHHHHHHHHHHHHHHHHHHSGGGG-TT----S-GGG-HHHHH--HHHHHHHHHHHHHTTS------SS--HHHHHHHHHHHHHHTTHHHHHHHHHHHHHS-SS------B-SS-TT----SSS-HHHH--EEEEETTEEEEE--GGGGGGGTS-----SS-EEEEE---B---TT--HHHHTSS----S---HHHHHHHHHTTTSS----HHHHHHHHHHHHHHHHT-HHHHTT----PPPGGG--SHHHHHHHHHHHSB---EEEEEHHHHHHHHHTTS---EEE-GGGSTT--SPPPTT--TGGGG-TT-SSSEEE-S--EE-----S-GGGS-EE-TTS-EE---TT-S--EE--SS-EETTGGGGS---EEEEEEEESSS-S--S-HHHHHHHHHHT-SS--EEEEEE-SS-SEEEEEE-TTS-EEEEEE-SEEEEEETTEEEEEEHHHHHHHHHHHHHHTTT-HHHHHHHHHHHHHHHHHHHHHHHHHHHHHT-EEEEE-STT----TT-SS-HHHHHHHH--HHHHH---TTS-TTSTTSTTS----SPPP--S----EETTEEEE--TTSSSS-TTT--------S---HHHHHHHHHHSSB--BTTTTB--EEEEGGGSSS-TT-SS-EEEE---SEEEE-------EEEESHHHHHHHHHHHT--STT---HHHHTT--SHHHHHH--------EE-SS-SS-EE-EEEEE-TTS-EEESTTTSSSSS-SS-SSHHHHHHHHHHHHHHHHHHHHTTS-TTTGGG------HHHHHHHHHHH--

InterPro domains:
  IPR027620 CRISPR-associated endonuclease Cas12a [TIGR04330] (6-1225)
  IPR040787 Cas12a, REC1 domain [PF18501] (50-281)
  IPR040852 Cas12a, RuvC nuclease domain [PF18516] (811-1226)
  IPR040882 Cas12a, nuclease domain [PF18510] (1005-1167)
  IPR053993 Cas12a, PI domain [PF22222] (588-679)
  IPR054116 Cas12a, REC2 domain [PF21918] (298-513)